Protein AF-A0ABD2IF73-F1 (afdb_monomer)

Mean predicted aligned error: 20.92 Å

Organism: NCBI:txid157864

Radius of gyration: 40.41 Å; Cα contacts (8 Å, |Δi|>4): 1269; chains: 1; bounding box: 92×116×131 Å

Solvent-accessible surface area (backbone atoms only — not comparable to full-atom values): 52237 Å² total; per-residue (Å²): 138,56,71,64,61,49,54,50,58,67,61,60,77,74,68,79,87,78,88,86,77,89,78,89,83,85,84,84,88,83,91,80,88,78,88,80,89,78,89,80,81,86,83,93,75,88,66,83,69,66,76,42,76,34,46,83,45,63,44,100,86,66,50,69,28,40,34,51,88,37,41,50,29,34,77,73,58,93,54,37,25,30,40,69,50,90,91,34,77,20,34,36,41,55,78,42,83,52,102,87,44,45,28,24,32,76,46,97,46,68,73,86,66,81,66,41,52,41,48,57,56,15,48,57,51,52,48,52,53,52,49,52,39,68,78,38,63,82,64,55,61,71,60,53,50,54,49,50,58,72,75,42,59,68,68,26,48,60,56,57,50,51,72,66,58,51,47,51,52,51,52,56,54,32,35,72,74,41,42,73,44,66,63,89,47,70,81,73,51,66,79,48,63,69,60,36,43,57,97,86,41,62,31,66,74,43,55,39,59,83,76,44,72,93,51,69,78,49,38,38,32,33,40,41,75,68,21,43,50,52,54,38,71,74,30,47,38,30,39,45,52,74,38,52,55,57,12,28,82,84,26,52,23,28,36,36,40,25,22,44,40,75,89,38,67,31,60,22,39,44,30,40,27,53,55,86,50,34,69,55,46,33,51,56,50,47,54,48,47,78,74,28,62,94,54,71,50,53,24,39,36,30,62,97,42,69,33,55,54,53,22,47,47,69,72,41,71,83,38,46,57,33,34,20,48,52,56,52,51,48,53,53,50,52,48,36,52,76,69,56,46,51,58,46,44,69,39,98,43,73,68,12,46,39,45,42,52,40,52,45,38,63,67,10,44,32,61,34,58,78,87,49,36,53,50,32,49,51,50,44,60,56,67,40,51,76,89,45,31,71,56,51,52,50,44,27,51,36,38,70,24,32,35,64,66,38,59,74,44,53,92,52,50,69,50,78,56,93,87,69,69,44,101,53,52,91,74,75,82,79,84,84,82,80,88,79,85,84,88,88,82,89,85,87,87,89,83,89,81,93,87,88,86,88,84,89,85,91,83,89,82,85,88,81,86,91,79,82,80,83,72,82,77,72,91,65,56,83,60,72,55,65,66,69,43,74,22,78,47,46,53,76,34,50,48,37,25,73,29,48,59,63,68,45,86,55,51,55,61,55,55,54,53,50,48,54,60,56,42,69,79,48,54,78,46,24,55,54,42,60,46,46,52,50,50,61,63,42,52,58,56,26,40,51,50,44,52,48,28,73,79,36,87,69,80,70,60,65,73,54,54,53,34,39,52,51,35,25,50,57,60,70,74,60,79,77,88,47,75,79,49,43,41,53,51,22,36,53,47,43,64,48,52,47,70,63,54,50,53,50,50,51,48,51,51,43,65,74,76,40,72,92,89,68,80,63,78,56,38,55,63,57,48,51,64,75,39,62,90,38,55,54,59,54,47,33,56,55,49,60,75,53,43,84,74,45,82,86,48,50,51,41,41,68,60,46,47,75,66,48,52,53,30,50,67,62,32,36,73,66,39,63,77,73,39,41,31,33,39,36,44,52,45,81,57,63,66,58,53,52,47,38,61,69,67,52,41,76,66,41,29,72,28,28,28,33,44,37,33,40,40,67,33,44,39,54,45,26,68,75,37,63,53,62,64,66,64,18,72,44,52,32,37,41,38,27,92,30,67,52,59,67,40,72,74,78,87,72,98,74,80,78,69,49,51,23,41,40,48,32,55,37,65,68,49,63,47,92,82,74,63,59,35,39,38,39,23,26,46,80,63,54,70,68,58,50,52,56,50,52,52,40,45,53,51,52,56,67,69,47,85,69,71,50,42,35,39,36,42,38,36,62,36,84,87,42,68,88,72,72,78,70,48,78,48,75,30,81,90,54,46,30,32,40,38,35,44,81,74,54,101,64,34,35,39,40,38,31,36,58,67,88,67,66,71,80,48,52,64,54,52,51,48,40,61,73,65,54,67,68,60,54,43,40,44,44,45,47,76,90,23,57,45,67,74,60,53,60,60,67,41,98,82,57,96,54,82,72,62,74,72,77,77,115

InterPro domains:
  IPR018289 MULE transposase domain [PF10551] (238-330)

Secondary structure (DSSP, 8-state):
--HHHHHHHHHHTTPPPPP--------------------------------EEEEEEE-TTS-EEEEETTEEEEEEETTEEEESSTT---EEEEEEEETTEEEEEE-SPPPSS---HHHHHHHHHHHHHHHHHHH-TT--HHHHHHHHHHTS-HHHHHHH--HHHHHHHHHHHHHHHH-----SSTTT----HHHHEETTEESEEEEGGGTSTT-S---EEE--HHHHHHHHS---EEEEEEESTTS-TT-SEEEEEEEEETTEEEEEEEEEESSS-HHHHHHHHHHHHHHHTT---SEEEE-S-HHHHHHHHHH-TTPEEEE-HHHHHHHHHHHHHHTTHHHHHHSSSHHHHHHHHHHHHHHHGGGS-HHHHHHHHHHHHHHS-GGGHHHHHHHIIIII-EEHHHHHSTT-TTSPPTTS--TTGGG--S-----------------------------------------------TTTS-EEE--SS-GGGT--HHHHHTT---S-HHHHHHHHHHHTTS-SS--HHHHHHHHHHHHHHHHHHHHHHHHS-----HHHHHHHHHHHHHHHT----STTHHHHHHHHHHHHT-SSHHHHHHHHHHHHHS-S--PPP--HHHHHHHTTTS-HHHHHHHHHHHGGG-TT-----S-B-HHHHHHHHHHHHHHTTT-EEEEEEE---HHHHHHIIIIIHHHHTTTEEEEEE-HHHHHHHHHH-TTTTTT-TT--EEE-SS------PPPPSSS---HHHHHHHHHHS--TT-PPEEEEEEE---HHHHHHHHHHHHHHHHT--S---EEEEEEEPTTTTTT---EEEEETTTTEEEEEEEEETTEEEEEEEETT--TTHHHHHHHHHHH---SEEEEEEETT-B-HHHHHHTSTTSS-TTTTTTT-

Nearest PDB structures (foldseek):
  6xgx-assembly1_B  TM=6.251E-01  e=2.511E-02  Acetivibrio thermocellus ATCC 27405
  6xg8-assembly1_A  TM=4.177E-01  e=5.813E-03  Acetivibrio thermocellus ATCC 27405
  2o3j-assembly1_A  TM=2.792E-01  e=4.067E-01  Caenorhabditis elegans
  7zkg-assembly1_A  TM=1.805E-01  e=3.212E-01  Streptomyces griseofuscus

Structure (mmCIF, N/CA/C/O backbone):
data_AF-A0ABD2IF73-F1
#
_entry.id   AF-A0ABD2IF73-F1
#
loop_
_atom_site.group_PDB
_atom_site.id
_atom_site.type_symbol
_atom_site.label_atom_id
_atom_site.label_alt_id
_atom_site.label_comp_id
_atom_site.label_asym_id
_atom_site.label_entity_id
_atom_site.label_seq_id
_atom_site.pdbx_PDB_ins_code
_atom_site.Cartn_x
_atom_site.Cartn_y
_atom_site.Cartn_z
_atom_site.occupancy
_atom_site.B_iso_or_equiv
_atom_site.auth_seq_id
_atom_site.auth_comp_id
_atom_site.auth_asym_id
_atom_site.auth_atom_id
_atom_site.pdbx_PDB_model_num
ATOM 1 N N . MET A 1 1 ? 2.350 23.636 14.222 1.00 38.62 1 MET A N 1
ATOM 2 C CA . MET A 1 1 ? 3.820 23.630 14.387 1.00 38.62 1 MET A CA 1
ATOM 3 C C . MET A 1 1 ? 4.211 23.019 15.748 1.00 38.62 1 MET A C 1
ATOM 5 O O . MET A 1 1 ? 5.310 23.242 16.233 1.00 38.62 1 MET A O 1
ATOM 9 N N . ASP A 1 2 ? 3.367 22.168 16.356 1.00 46.06 2 ASP A N 1
ATOM 10 C CA . ASP A 1 2 ? 3.306 22.083 17.834 1.00 46.06 2 ASP A CA 1
ATOM 11 C C . ASP A 1 2 ? 3.826 20.795 18.468 1.00 46.06 2 ASP A C 1
ATOM 13 O O . ASP A 1 2 ? 3.874 20.668 19.688 1.00 46.06 2 ASP A O 1
ATOM 17 N N . ARG A 1 3 ? 4.269 19.819 17.673 1.00 33.12 3 ARG A N 1
ATOM 18 C CA . ARG A 1 3 ? 4.659 18.509 18.219 1.00 33.12 3 ARG A CA 1
ATOM 19 C C . ARG A 1 3 ? 5.932 18.571 19.077 1.00 33.12 3 ARG A C 1
ATOM 21 O O . ARG A 1 3 ? 6.010 17.883 20.087 1.00 33.12 3 ARG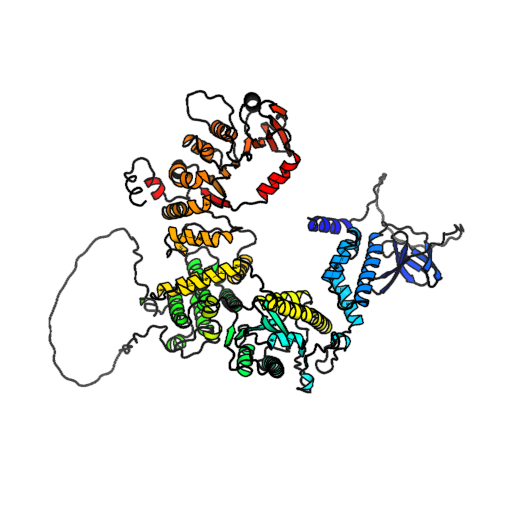 A O 1
ATOM 28 N N . LYS A 1 4 ? 6.886 19.439 18.709 1.00 39.69 4 LYS A N 1
ATOM 29 C CA . LYS A 1 4 ? 8.137 19.659 19.460 1.00 39.69 4 LYS A CA 1
ATOM 30 C C . LYS A 1 4 ? 7.920 20.462 20.748 1.00 39.69 4 LYS A C 1
ATOM 32 O O . LYS A 1 4 ? 8.479 20.095 21.773 1.00 39.69 4 LYS A O 1
ATOM 37 N N . LYS A 1 5 ? 7.067 21.498 20.730 1.00 41.59 5 LYS A N 1
ATOM 38 C CA . LYS A 1 5 ? 6.704 22.257 21.945 1.00 41.59 5 LYS A CA 1
ATOM 39 C C . LYS A 1 5 ? 6.010 21.359 22.980 1.00 41.59 5 LYS A C 1
ATOM 41 O O . LYS A 1 5 ? 6.307 21.453 24.166 1.00 41.59 5 LYS A O 1
ATOM 46 N N . ILE A 1 6 ? 5.171 20.423 22.529 1.00 50.38 6 ILE A N 1
ATOM 47 C CA . ILE A 1 6 ? 4.500 19.444 23.400 1.00 50.38 6 ILE A CA 1
ATOM 48 C C . ILE A 1 6 ? 5.487 18.424 23.991 1.00 50.38 6 ILE A C 1
ATOM 50 O O . ILE A 1 6 ? 5.385 18.112 25.174 1.00 50.38 6 ILE A O 1
ATOM 54 N N . GLU A 1 7 ? 6.468 17.934 23.224 1.00 39.56 7 GLU A N 1
ATOM 55 C CA . GLU A 1 7 ? 7.528 17.060 23.764 1.00 39.56 7 GLU A CA 1
ATOM 56 C C . GLU A 1 7 ? 8.379 17.762 24.831 1.00 39.56 7 GLU A C 1
ATOM 58 O O . GLU A 1 7 ? 8.779 17.134 25.812 1.00 39.56 7 GLU A O 1
ATOM 63 N N . ILE A 1 8 ? 8.623 19.063 24.670 1.00 41.44 8 ILE A N 1
ATOM 64 C CA . ILE A 1 8 ? 9.360 19.880 25.641 1.00 41.44 8 ILE A CA 1
ATOM 65 C C . ILE A 1 8 ? 8.530 20.074 26.922 1.00 41.44 8 ILE A C 1
ATOM 67 O O . ILE A 1 8 ? 9.042 19.846 28.017 1.00 41.44 8 ILE A O 1
ATOM 71 N N . LEU A 1 9 ? 7.229 20.367 26.802 1.00 40.19 9 LEU A N 1
ATOM 72 C CA . LEU A 1 9 ? 6.303 20.489 27.941 1.00 40.19 9 LEU A CA 1
ATOM 73 C C . LEU A 1 9 ? 6.055 19.160 28.677 1.00 40.19 9 LEU A C 1
ATOM 75 O O . LEU A 1 9 ? 5.834 19.136 29.887 1.00 40.19 9 LEU A O 1
ATOM 79 N N . GLN A 1 10 ? 6.106 18.029 27.969 1.00 40.56 10 GLN A N 1
ATOM 80 C CA . GLN A 1 10 ? 6.012 16.700 28.581 1.00 40.56 10 GLN A CA 1
ATOM 81 C C . GLN A 1 10 ? 7.292 16.308 29.333 1.00 40.56 10 GLN A C 1
ATOM 83 O O . GLN A 1 10 ? 7.215 15.559 30.307 1.00 40.56 10 GLN A O 1
ATOM 88 N N . LYS A 1 11 ? 8.457 16.823 28.915 1.00 39.53 11 LYS A N 1
ATOM 89 C CA . LYS A 1 11 ? 9.747 16.593 29.585 1.00 39.53 11 LYS A CA 1
ATOM 90 C C . LYS A 1 11 ? 9.978 17.520 30.784 1.00 39.53 11 LYS A C 1
ATOM 92 O O . LYS A 1 11 ? 10.628 17.095 31.735 1.00 39.53 11 LYS A O 1
ATOM 97 N N . SER A 1 12 ? 9.426 18.736 30.785 1.00 38.88 12 SER A N 1
ATOM 98 C CA . SER A 1 12 ? 9.638 19.714 31.867 1.00 38.88 12 SER A CA 1
ATOM 99 C C . SER A 1 12 ? 8.897 19.384 33.173 1.00 38.88 12 SER A C 1
ATOM 101 O O . SER A 1 12 ? 9.365 19.747 34.247 1.00 38.88 12 SER A O 1
ATOM 103 N N . ARG A 1 13 ? 7.804 18.608 33.124 1.00 45.06 13 ARG A N 1
ATOM 104 C CA . ARG A 1 13 ? 6.979 18.227 34.294 1.00 45.06 13 ARG A CA 1
ATOM 105 C C . ARG A 1 13 ? 7.611 17.219 35.276 1.00 45.06 13 ARG A C 1
ATOM 107 O O . ARG A 1 13 ? 6.919 16.728 36.162 1.00 45.06 13 ARG A O 1
ATOM 114 N N . LYS A 1 14 ? 8.898 16.880 35.128 1.00 33.62 14 LYS A N 1
ATOM 115 C CA . LYS A 1 14 ? 9.629 15.952 36.018 1.00 33.62 14 LYS A CA 1
ATOM 116 C C . LYS A 1 14 ? 10.600 16.622 37.002 1.00 33.62 14 LYS A C 1
ATOM 118 O O . LYS A 1 14 ? 11.296 15.901 37.711 1.00 33.62 14 LYS A O 1
ATOM 123 N N . ARG A 1 15 ? 10.682 17.954 37.065 1.00 33.72 15 ARG A N 1
ATOM 124 C CA . ARG A 1 15 ? 11.556 18.627 38.043 1.00 33.72 15 ARG A CA 1
ATOM 125 C C . ARG A 1 15 ? 10.815 18.855 39.362 1.00 33.72 15 ARG A C 1
ATOM 127 O O . ARG A 1 15 ? 9.708 19.385 39.357 1.00 33.72 15 ARG A O 1
ATOM 134 N N . LYS A 1 16 ? 11.430 18.404 40.462 1.00 31.75 16 LYS A N 1
ATOM 135 C CA . LYS A 1 16 ? 11.039 18.751 41.833 1.00 31.75 16 LYS A CA 1
ATOM 136 C C . LYS A 1 16 ? 11.254 20.251 42.041 1.00 31.75 16 LYS A C 1
ATOM 138 O O . LYS A 1 16 ? 12.216 20.802 41.511 1.00 31.75 16 LYS A O 1
ATOM 143 N N . PHE A 1 17 ? 10.353 20.869 42.793 1.00 34.06 17 PHE A N 1
ATOM 144 C CA . PHE A 1 17 ? 10.525 22.222 43.304 1.00 34.06 17 PHE A CA 1
ATOM 145 C C . PHE A 1 17 ? 11.616 22.170 44.386 1.00 34.06 17 PHE A C 1
ATOM 147 O O . PHE A 1 17 ? 11.535 21.327 45.281 1.00 34.06 17 PHE A O 1
ATOM 154 N N . LEU A 1 18 ? 12.661 22.980 44.235 1.00 31.41 18 LEU A N 1
ATOM 155 C CA . LEU A 1 18 ? 13.612 23.300 45.296 1.00 31.41 18 LEU A CA 1
ATOM 156 C C . LEU A 1 18 ? 13.171 24.659 45.834 1.00 31.41 18 LEU A C 1
ATOM 158 O O . LEU A 1 18 ? 13.005 25.588 45.044 1.00 31.41 18 LEU A O 1
ATOM 162 N N . ASP A 1 19 ? 12.914 24.725 47.137 1.00 30.00 19 ASP A N 1
ATOM 163 C CA . ASP A 1 19 ? 12.697 25.985 47.841 1.00 30.00 19 ASP A CA 1
ATOM 164 C C . ASP A 1 19 ? 14.025 26.741 47.873 1.00 30.00 19 ASP A C 1
ATOM 166 O O . ASP A 1 19 ? 15.026 26.213 48.357 1.00 30.00 19 ASP A O 1
ATOM 170 N N . ASN A 1 20 ? 14.029 27.960 47.342 1.00 28.67 20 ASN A N 1
ATOM 171 C CA . ASN A 1 20 ? 15.096 28.920 47.575 1.00 28.67 20 ASN A CA 1
ATOM 172 C C . ASN A 1 20 ? 14.623 29.847 48.691 1.00 28.67 20 ASN A C 1
ATOM 174 O O . ASN A 1 20 ? 13.786 30.715 48.450 1.00 28.67 20 ASN A O 1
ATOM 178 N N . ASN A 1 21 ? 15.174 29.665 49.884 1.00 29.48 21 ASN A N 1
ATOM 179 C CA . ASN A 1 21 ? 15.463 30.780 50.773 1.00 29.48 21 ASN A CA 1
ATOM 180 C C . ASN A 1 21 ? 16.672 30.406 51.628 1.00 29.48 21 ASN A C 1
ATOM 182 O O . ASN A 1 21 ? 16.630 29.469 52.424 1.00 29.48 21 ASN A O 1
ATOM 186 N N . ASP A 1 22 ? 17.753 31.132 51.375 1.00 29.55 22 ASP A N 1
ATOM 187 C CA . ASP A 1 22 ? 19.041 31.042 52.042 1.00 29.55 22 ASP A CA 1
ATOM 188 C C . ASP A 1 22 ? 18.933 31.509 53.501 1.00 29.55 22 ASP A C 1
ATOM 190 O O . ASP A 1 22 ? 18.252 32.493 53.787 1.00 29.55 22 ASP A O 1
ATOM 194 N N . ASN A 1 23 ? 19.631 30.823 54.412 1.00 27.94 23 ASN A N 1
ATOM 195 C CA . ASN A 1 23 ? 20.467 31.481 55.415 1.00 27.94 23 ASN A CA 1
ATOM 196 C C . ASN A 1 23 ? 21.446 30.495 56.078 1.00 27.94 23 ASN A C 1
ATOM 198 O O . ASN A 1 23 ? 21.088 29.409 56.527 1.00 27.94 23 ASN A O 1
ATOM 202 N N . GLU A 1 24 ? 22.693 30.951 56.073 1.00 28.72 24 GLU A N 1
ATOM 203 C CA . GLU A 1 24 ? 23.921 30.549 56.759 1.00 28.72 24 GLU A CA 1
ATOM 204 C C . GLU A 1 24 ? 23.762 29.705 58.043 1.00 28.72 24 GLU A C 1
ATOM 206 O O . GLU A 1 24 ? 23.116 30.133 58.997 1.00 28.72 24 GLU A O 1
ATOM 211 N N . ASN A 1 25 ? 24.438 28.548 58.120 1.00 27.61 25 ASN A N 1
ATOM 212 C CA . ASN A 1 25 ? 25.559 28.346 59.055 1.00 27.61 25 ASN A CA 1
ATOM 213 C C . ASN A 1 25 ? 26.159 26.930 59.023 1.00 27.61 25 ASN A C 1
ATOM 215 O O . ASN A 1 25 ? 25.583 25.964 58.531 1.00 27.61 25 ASN A O 1
ATOM 219 N N . GLU A 1 26 ? 27.390 26.900 59.514 1.00 26.58 26 GLU A N 1
ATOM 220 C CA . GLU A 1 26 ? 28.455 25.920 59.378 1.00 26.58 26 GLU A CA 1
ATOM 221 C C . GLU A 1 26 ? 28.245 24.549 60.054 1.00 26.58 26 GLU A C 1
ATOM 223 O O . GLU A 1 26 ? 27.510 24.389 61.021 1.00 26.58 26 GLU A O 1
ATOM 228 N N . ALA A 1 27 ? 29.086 23.620 59.586 1.00 27.52 27 ALA A N 1
ATOM 229 C CA . ALA A 1 27 ? 29.814 22.610 60.357 1.00 27.52 27 ALA A CA 1
ATOM 230 C C . ALA A 1 27 ? 29.122 21.300 60.798 1.00 27.52 27 ALA A C 1
ATOM 232 O O . ALA A 1 27 ? 28.345 21.225 61.738 1.00 27.52 27 ALA A O 1
ATOM 233 N N . ASN A 1 28 ? 29.660 20.244 60.181 1.00 27.75 28 ASN A N 1
ATOM 234 C CA . ASN A 1 28 ? 30.074 18.955 60.736 1.00 27.75 28 ASN A CA 1
ATOM 235 C C . ASN A 1 28 ? 29.063 17.915 61.244 1.00 27.75 28 ASN A C 1
ATOM 237 O O . ASN A 1 28 ? 28.170 18.125 62.052 1.00 27.75 28 ASN A O 1
ATOM 241 N N . SER A 1 29 ? 29.363 16.716 60.748 1.00 27.14 29 SER A N 1
ATOM 242 C CA . SER A 1 29 ? 28.892 15.381 61.073 1.00 27.14 29 SER A CA 1
ATOM 243 C C . SER A 1 29 ? 28.797 15.056 62.562 1.00 27.14 29 SER A C 1
ATOM 245 O O . SER A 1 29 ? 29.734 15.347 63.297 1.00 27.14 29 SER A O 1
ATOM 247 N N . GLU A 1 30 ? 27.807 14.238 62.929 1.00 27.89 30 GLU A N 1
ATOM 248 C CA . GLU A 1 30 ? 28.061 12.864 63.387 1.00 27.89 30 GLU A CA 1
ATOM 249 C C . GLU A 1 30 ? 26.779 12.013 63.438 1.00 27.89 30 GLU A C 1
ATOM 251 O O . GLU A 1 30 ? 25.669 12.489 63.661 1.00 27.89 30 GLU A O 1
ATOM 256 N N . HIS A 1 31 ? 26.963 10.721 63.171 1.00 26.75 31 HIS A N 1
ATOM 257 C CA . HIS A 1 31 ? 25.981 9.652 63.313 1.00 26.75 31 HIS A CA 1
ATOM 258 C C . HIS A 1 31 ? 25.568 9.445 64.780 1.00 26.75 31 HIS A C 1
ATOM 260 O O . HIS A 1 31 ? 26.452 9.293 65.616 1.00 26.75 31 HIS A O 1
ATOM 266 N N . ARG A 1 32 ? 24.277 9.197 65.056 1.00 24.72 32 ARG A N 1
ATOM 267 C CA . ARG A 1 32 ? 23.799 7.912 65.620 1.00 24.72 32 ARG A CA 1
ATOM 268 C C . ARG A 1 32 ? 22.290 7.868 65.855 1.00 24.72 32 ARG A C 1
ATOM 270 O O . ARG A 1 32 ? 21.636 8.863 66.128 1.00 24.72 32 ARG A O 1
ATOM 277 N N . GLU A 1 33 ? 21.797 6.647 65.707 1.00 27.95 33 GLU A N 1
ATOM 278 C CA . GLU A 1 33 ? 20.467 6.130 66.009 1.00 27.95 33 GLU A CA 1
ATOM 279 C C . GLU A 1 33 ? 20.053 6.395 67.464 1.00 27.95 33 GLU A C 1
ATOM 281 O O . GLU A 1 33 ? 20.877 6.217 68.356 1.00 27.95 33 GLU A O 1
ATOM 286 N N . GLN A 1 34 ? 18.771 6.677 67.711 1.00 25.55 34 GLN A N 1
ATOM 287 C CA . GLN A 1 34 ? 17.881 5.775 68.459 1.00 25.55 34 GLN A CA 1
ATOM 288 C C . GLN A 1 34 ? 16.456 6.334 68.551 1.00 25.55 34 GLN A C 1
ATOM 290 O O . GLN A 1 34 ? 16.231 7.540 68.582 1.00 25.55 34 GLN A O 1
ATOM 295 N N . ASN A 1 35 ? 15.510 5.394 68.525 1.00 32.78 35 ASN A N 1
ATOM 296 C CA . ASN A 1 35 ? 14.111 5.573 68.886 1.00 32.78 35 ASN A CA 1
ATOM 297 C C . ASN A 1 35 ? 13.994 6.239 70.260 1.00 32.78 35 ASN A C 1
ATOM 299 O O . ASN A 1 35 ? 14.804 5.931 71.124 1.00 32.78 35 ASN A O 1
ATOM 303 N N . ASP A 1 36 ? 12.935 7.014 70.479 1.00 24.73 36 ASP A N 1
ATOM 304 C CA . ASP A 1 36 ? 12.081 6.755 71.635 1.00 24.73 36 ASP A CA 1
ATOM 305 C C . ASP A 1 36 ? 10.696 7.379 71.463 1.00 24.73 36 ASP A C 1
ATOM 307 O O . ASP A 1 36 ? 10.504 8.459 70.900 1.00 24.73 36 ASP A O 1
ATOM 311 N N . GLU A 1 37 ? 9.729 6.590 71.908 1.00 37.31 37 GLU A N 1
ATOM 312 C CA . GLU A 1 37 ? 8.350 6.949 72.175 1.00 37.31 37 GLU A CA 1
ATOM 313 C C . GLU A 1 37 ? 8.309 8.100 73.187 1.00 37.31 37 GLU A C 1
ATOM 315 O O . GLU A 1 37 ? 9.061 8.084 74.153 1.00 37.31 37 GLU A O 1
ATOM 320 N N . ASN A 1 38 ? 7.400 9.059 73.006 1.00 26.80 38 ASN A N 1
ATOM 321 C CA . ASN A 1 38 ? 6.688 9.668 74.127 1.00 26.80 38 ASN A CA 1
ATOM 322 C C . ASN A 1 38 ? 5.396 10.324 73.637 1.00 26.80 38 ASN A C 1
ATOM 324 O O . ASN A 1 38 ? 5.388 11.168 72.739 1.00 26.80 38 ASN A O 1
ATOM 328 N N . ASN A 1 39 ? 4.303 9.863 74.244 1.00 35.44 39 ASN A N 1
ATOM 329 C CA . ASN A 1 39 ? 3.062 10.604 74.395 1.00 35.44 39 ASN A CA 1
ATOM 330 C C . ASN A 1 39 ? 3.363 11.948 75.061 1.00 35.44 39 ASN A C 1
ATOM 332 O O . ASN A 1 39 ? 4.137 11.972 76.011 1.00 35.44 39 ASN A O 1
ATOM 336 N N . ASP A 1 40 ? 2.669 13.001 74.646 1.00 27.36 40 ASP A N 1
ATOM 337 C CA . ASP A 1 40 ? 2.105 13.933 75.614 1.00 27.36 40 ASP A CA 1
ATOM 338 C C . ASP A 1 40 ? 0.836 14.575 75.054 1.00 27.36 40 ASP A C 1
ATOM 340 O O . ASP A 1 40 ? 0.687 14.794 73.848 1.00 27.36 40 ASP A O 1
ATOM 344 N N . CYS A 1 41 ? -0.105 14.726 75.976 1.00 28.70 41 CYS A N 1
ATOM 345 C CA . CYS A 1 41 ? -1.501 15.064 75.789 1.00 28.70 41 CYS A CA 1
ATOM 346 C C . CYS A 1 41 ? -1.734 16.565 75.570 1.00 28.70 41 CYS A C 1
ATOM 348 O O . CYS A 1 41 ? -0.915 17.394 75.951 1.00 28.70 41 CYS A O 1
ATOM 350 N N . ASP A 1 42 ? -2.926 16.829 75.031 1.00 31.39 42 ASP A N 1
ATOM 351 C CA . ASP A 1 42 ? -3.787 17.996 75.233 1.00 31.39 42 ASP A CA 1
ATOM 352 C C . ASP A 1 42 ? -3.264 19.381 74.820 1.00 31.39 42 ASP A C 1
ATOM 354 O O . ASP A 1 42 ? -2.432 19.999 75.468 1.00 31.39 42 ASP A O 1
ATOM 358 N N . ASP A 1 43 ? -3.869 19.911 73.754 1.00 28.88 43 ASP A N 1
ATOM 359 C CA . ASP A 1 43 ? -4.776 21.045 73.940 1.00 28.88 43 ASP A CA 1
ATOM 360 C C . ASP A 1 43 ? -5.778 21.107 72.776 1.00 28.88 43 ASP A C 1
ATOM 362 O O . ASP A 1 43 ? -5.428 21.192 71.594 1.00 28.88 43 ASP A O 1
ATOM 366 N N . GLU A 1 44 ? -7.054 21.002 73.141 1.00 42.00 44 GLU A N 1
ATOM 367 C CA . GLU A 1 44 ? -8.208 21.217 72.281 1.00 42.00 44 GLU A CA 1
ATOM 368 C C . GLU A 1 44 ? -8.231 22.673 71.803 1.00 42.00 44 GLU A C 1
ATOM 370 O O . GLU A 1 44 ? -8.449 23.607 72.572 1.00 42.00 44 GLU A O 1
ATOM 375 N N . ILE A 1 45 ? -8.085 22.860 70.494 1.00 32.44 45 ILE A N 1
ATOM 376 C CA . ILE A 1 45 ? -8.716 23.979 69.801 1.00 32.44 45 ILE A CA 1
ATOM 377 C C . ILE A 1 45 ? -9.650 23.339 68.778 1.00 32.44 45 ILE A C 1
ATOM 379 O O . ILE A 1 45 ? -9.224 22.914 67.701 1.00 32.44 45 ILE A O 1
ATOM 383 N N . GLU A 1 46 ? -10.930 23.225 69.138 1.00 38.56 46 GLU A N 1
ATOM 384 C CA . GLU A 1 46 ? -12.014 23.032 68.175 1.00 38.56 46 GLU A CA 1
ATOM 385 C C . GLU A 1 46 ? -12.108 24.295 67.303 1.00 38.56 46 GLU A C 1
ATOM 387 O O . GLU A 1 46 ? -12.958 25.161 67.491 1.00 38.56 46 GLU A O 1
ATOM 392 N N . GLU A 1 47 ? -11.201 24.432 66.334 1.00 40.47 47 GLU A N 1
ATOM 393 C CA . GLU A 1 47 ? -11.501 25.227 65.150 1.00 40.47 47 GLU A CA 1
ATOM 394 C C . GLU A 1 47 ? -12.632 24.494 64.426 1.00 40.47 47 GLU A C 1
ATOM 396 O O . GLU A 1 47 ? -12.448 23.352 63.996 1.00 40.47 47 GLU A O 1
ATOM 401 N N . GLU A 1 48 ? -13.806 25.123 64.315 1.00 44.59 48 GLU A N 1
ATOM 402 C CA . GLU A 1 48 ? -14.906 24.659 63.465 1.00 44.59 48 GLU A CA 1
ATOM 403 C C . GLU A 1 48 ? -14.368 24.420 62.045 1.00 44.59 48 GLU A C 1
ATOM 405 O O . GLU A 1 48 ? -14.277 25.327 61.215 1.00 44.59 48 GLU A O 1
ATOM 410 N N . GLN A 1 49 ? -13.955 23.184 61.757 1.00 57.00 49 GLN A N 1
ATOM 411 C CA . GLN A 1 49 ? -13.456 22.819 60.442 1.00 57.00 49 GLN A CA 1
ATOM 412 C C . GLN A 1 49 ? -14.634 22.875 59.477 1.00 57.00 49 GLN A C 1
ATOM 414 O O . GLN A 1 49 ? -15.527 22.027 59.506 1.00 57.00 49 GLN A O 1
ATOM 419 N N . ALA A 1 50 ? -14.637 23.909 58.635 1.00 64.94 50 ALA A N 1
ATOM 420 C CA . ALA A 1 50 ? -15.688 24.152 57.663 1.00 64.94 50 ALA A CA 1
ATOM 421 C C . ALA A 1 50 ? -15.969 22.884 56.841 1.00 64.94 50 ALA A C 1
ATOM 423 O O . ALA A 1 50 ? -15.071 22.304 56.223 1.00 64.94 50 ALA A O 1
ATOM 424 N N . ILE A 1 51 ? -17.232 22.455 56.835 1.00 73.00 51 ILE A N 1
ATOM 425 C CA . ILE A 1 51 ? -17.681 21.312 56.041 1.00 73.00 51 ILE A CA 1
ATOM 426 C C . ILE A 1 51 ? -17.644 21.714 54.564 1.00 73.00 51 ILE A C 1
ATOM 428 O O . ILE A 1 51 ? -18.332 22.637 54.129 1.00 73.00 51 ILE A O 1
ATOM 432 N N . VAL A 1 52 ? -16.843 20.995 53.782 1.00 80.06 52 VAL A N 1
ATOM 433 C CA . VAL A 1 52 ? -16.662 21.198 52.346 1.00 80.06 52 VAL A CA 1
ATOM 434 C C . VAL A 1 52 ? -17.403 20.113 51.574 1.00 80.06 52 VAL A C 1
ATOM 436 O O . VAL A 1 52 ? -17.313 18.922 51.879 1.00 80.06 52 VAL A O 1
ATOM 439 N N . ASN A 1 53 ? -18.115 20.532 50.529 1.00 81.62 53 ASN A N 1
ATOM 440 C CA . ASN A 1 53 ? -18.762 19.627 49.586 1.00 81.62 53 ASN A CA 1
ATOM 441 C C . ASN A 1 53 ? -17.757 19.166 48.526 1.00 81.62 53 ASN A C 1
ATOM 443 O O . ASN A 1 53 ? -17.161 19.985 47.826 1.00 81.62 53 ASN A O 1
ATOM 447 N N . PHE A 1 54 ? -17.594 17.852 48.376 1.00 82.38 54 PHE A N 1
ATOM 448 C CA . PHE A 1 54 ? -16.682 17.264 47.401 1.00 82.38 54 PHE A CA 1
ATOM 449 C C . PHE A 1 54 ? -17.417 16.842 46.130 1.00 82.38 54 PHE A C 1
ATOM 451 O O . PHE A 1 54 ? -18.443 16.158 46.164 1.00 82.38 54 PHE A O 1
ATOM 458 N N . GLU A 1 55 ? -16.837 17.174 44.977 1.00 80.31 55 GLU A N 1
ATOM 459 C CA . GLU A 1 55 ? -17.323 16.689 43.692 1.00 80.31 55 GLU A CA 1
ATOM 460 C C . GLU A 1 55 ? -16.955 15.212 43.492 1.00 80.31 55 GLU A C 1
ATOM 462 O O . GLU A 1 55 ? -15.797 14.799 43.615 1.00 80.31 55 GLU A O 1
ATOM 467 N N . LEU A 1 56 ? -17.945 14.401 43.120 1.00 79.50 56 LEU A N 1
ATOM 468 C CA . LEU A 1 56 ? -17.758 12.978 42.854 1.00 79.50 56 LEU A CA 1
ATOM 469 C C . LEU A 1 56 ? -17.214 12.738 41.440 1.00 79.50 56 LEU A C 1
ATOM 471 O O . LEU A 1 56 ? -17.809 13.112 40.430 1.00 79.50 56 LEU A O 1
ATOM 475 N N . GLY A 1 57 ? -16.096 12.024 41.363 1.00 74.12 57 GLY A N 1
ATOM 476 C CA . GLY A 1 57 ? -15.483 11.540 40.132 1.00 74.12 57 GLY A CA 1
ATOM 477 C C . GLY A 1 57 ? -15.378 10.015 40.086 1.00 74.12 57 GLY A C 1
ATOM 478 O O . GLY A 1 57 ? -15.564 9.304 41.075 1.00 74.12 57 GLY A O 1
ATOM 479 N N . LYS A 1 58 ? -15.035 9.485 38.908 1.00 74.94 58 LYS A N 1
ATOM 480 C CA . LYS A 1 58 ? -14.706 8.065 38.723 1.00 74.94 58 LYS A CA 1
ATOM 481 C C . LYS A 1 58 ? -13.314 7.930 38.130 1.00 74.94 58 LYS A C 1
ATOM 483 O O . LYS A 1 58 ? -13.013 8.469 37.068 1.00 74.94 58 LYS A O 1
ATOM 488 N N . THR A 1 59 ? -12.485 7.129 38.785 1.00 70.38 59 THR A N 1
ATOM 489 C CA . THR A 1 59 ? -11.161 6.751 38.291 1.00 70.38 59 THR A CA 1
ATOM 490 C C . THR A 1 59 ? -11.255 5.964 36.976 1.00 70.38 59 THR A C 1
ATOM 492 O O . THR A 1 59 ? -12.283 5.368 36.649 1.00 70.38 59 THR A O 1
ATOM 495 N N . GLN A 1 60 ? -10.139 5.849 36.245 1.00 58.06 60 GLN A N 1
ATOM 496 C CA . GLN A 1 60 ? -10.061 5.033 35.019 1.00 58.06 60 GLN A CA 1
ATOM 497 C C . GLN A 1 60 ? -10.398 3.542 35.229 1.00 58.06 60 GLN A C 1
ATOM 499 O O . GLN A 1 60 ? -10.759 2.855 34.275 1.00 58.06 60 GLN A O 1
ATOM 504 N N . LYS A 1 61 ? -10.269 3.035 36.464 1.00 59.72 61 LYS A N 1
ATOM 505 C CA . LYS A 1 61 ? -10.630 1.659 36.843 1.00 59.72 61 LYS A CA 1
ATOM 506 C C . LYS A 1 61 ? -12.067 1.538 37.370 1.00 59.72 61 LYS A C 1
ATOM 508 O O . LYS A 1 61 ? -12.488 0.438 37.698 1.00 59.72 61 LYS A O 1
ATOM 513 N N . GLY A 1 62 ? -12.821 2.637 37.423 1.00 63.16 62 GLY A N 1
ATOM 514 C CA . GLY A 1 62 ? -14.219 2.665 37.859 1.00 63.16 62 GLY A CA 1
ATOM 515 C C . GLY A 1 62 ? -14.438 2.899 39.355 1.00 63.16 62 GLY A C 1
ATOM 516 O O . GLY A 1 62 ? -15.584 3.074 39.749 1.00 63.16 62 GLY A O 1
ATOM 517 N N . GLY A 1 63 ? -13.380 2.953 40.172 1.00 73.94 63 GLY A N 1
ATOM 518 C CA . GLY A 1 63 ? -13.487 3.337 41.586 1.00 73.94 63 GLY A CA 1
ATOM 519 C C . GLY A 1 63 ? -13.849 4.814 41.754 1.00 73.94 63 GLY A C 1
ATOM 520 O O . GLY A 1 63 ? -13.486 5.624 40.897 1.00 73.94 63 GLY A O 1
ATOM 521 N N . ILE A 1 64 ? -14.544 5.153 42.837 1.00 81.12 64 ILE A N 1
ATOM 522 C CA . ILE A 1 64 ? -14.941 6.527 43.177 1.00 81.12 64 ILE A CA 1
ATOM 523 C C . ILE A 1 64 ? -13.695 7.334 43.574 1.00 81.12 64 ILE A C 1
ATOM 525 O O . ILE A 1 64 ? -12.777 6.807 44.207 1.00 81.12 64 ILE A O 1
ATOM 529 N N . CYS A 1 65 ? -13.635 8.598 43.166 1.00 85.12 65 CYS A N 1
ATOM 530 C CA . CYS A 1 65 ? -12.668 9.575 43.660 1.00 85.12 65 CYS A CA 1
ATOM 531 C C . CYS A 1 65 ? -13.370 10.891 43.976 1.00 85.12 65 CYS A C 1
ATOM 533 O O . CYS A 1 65 ? -14.417 11.176 43.404 1.00 85.12 65 CYS A O 1
ATOM 535 N N . LEU A 1 66 ? -12.773 11.683 44.857 1.00 86.38 66 LEU A N 1
ATOM 536 C CA . LEU A 1 66 ? -13.293 12.988 45.246 1.00 86.38 66 LEU A CA 1
ATOM 537 C C . LEU A 1 66 ? -12.425 14.094 44.657 1.00 86.38 66 LEU A C 1
ATOM 539 O O . LEU A 1 66 ? -11.204 13.933 44.544 1.00 86.38 66 LEU A O 1
ATOM 543 N N . TRP A 1 67 ? -13.066 15.197 44.296 1.00 84.31 67 TRP A N 1
ATOM 544 C CA . TRP A 1 67 ? -12.431 16.402 43.788 1.00 84.31 67 TRP A CA 1
ATOM 545 C C . TRP A 1 67 ? -12.847 17.611 44.628 1.00 84.31 67 TRP A C 1
ATOM 547 O O . TRP A 1 67 ? -14.025 17.783 44.925 1.00 84.31 67 TRP A O 1
ATOM 557 N N . SER A 1 68 ? -11.879 18.445 44.999 1.00 83.81 68 SER A N 1
ATOM 558 C CA . SER A 1 68 ? -12.117 19.767 45.591 1.00 83.81 68 SER A CA 1
ATOM 559 C C . SER A 1 68 ? -10.944 20.678 45.250 1.00 83.81 68 SER A C 1
ATOM 561 O O . SER A 1 68 ? -9.803 20.220 45.258 1.00 83.81 68 SER A O 1
ATOM 563 N N . GLU A 1 69 ? -11.228 21.919 44.848 1.00 79.38 69 GLU A N 1
ATOM 564 C CA . GLU A 1 69 ? -10.230 22.946 44.496 1.00 79.38 69 GLU A CA 1
ATOM 565 C C . GLU A 1 69 ? -9.122 22.471 43.529 1.00 79.38 69 GLU A C 1
ATOM 567 O O . GLU A 1 69 ? -7.978 22.908 43.581 1.00 79.38 69 GLU A O 1
ATOM 572 N N . GLY A 1 70 ? -9.437 21.543 42.615 1.00 78.81 70 GLY A N 1
ATOM 573 C CA . GLY A 1 70 ? -8.469 20.972 41.669 1.00 78.81 70 GLY A CA 1
ATOM 574 C C . GLY A 1 70 ? -7.562 19.871 42.242 1.00 78.81 70 GLY A C 1
ATOM 575 O O . GLY A 1 70 ? -6.701 19.361 41.519 1.00 78.81 70 GLY A O 1
ATOM 576 N N . PHE A 1 71 ? -7.768 19.454 43.490 1.00 85.25 71 PHE A N 1
ATOM 577 C CA . PHE A 1 71 ? -7.111 18.320 44.136 1.00 85.25 71 PHE A CA 1
ATOM 578 C C . PHE A 1 71 ? -7.947 17.044 44.037 1.00 85.25 71 PHE A C 1
ATOM 580 O O . PHE A 1 71 ? -9.175 17.077 44.056 1.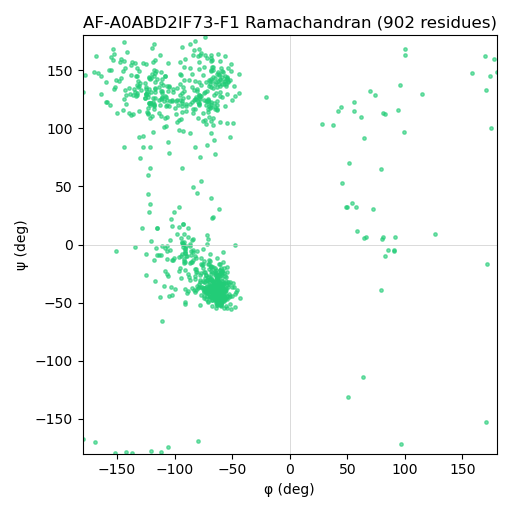00 85.25 71 PHE A O 1
ATOM 587 N N . ARG A 1 72 ? -7.265 15.896 43.929 1.00 86.81 72 ARG A N 1
ATOM 588 C CA . ARG A 1 72 ? -7.887 14.580 43.730 1.00 86.81 72 ARG A CA 1
ATOM 589 C C . ARG A 1 72 ? -7.601 13.652 44.897 1.00 86.81 72 ARG A C 1
ATOM 591 O O . ARG A 1 72 ? -6.435 13.338 45.156 1.00 86.81 72 ARG A O 1
ATOM 598 N N . PHE A 1 73 ? -8.654 13.094 45.482 1.00 86.44 73 PHE A N 1
ATOM 599 C CA . PHE A 1 73 ? -8.568 12.162 46.601 1.00 86.44 73 PHE A CA 1
ATOM 600 C C . PHE A 1 73 ? -9.066 10.766 46.226 1.00 86.44 73 PHE A C 1
ATOM 602 O O . PHE A 1 73 ? -10.021 10.587 45.468 1.00 86.44 73 PHE A O 1
ATOM 609 N N . THR A 1 74 ? -8.390 9.751 46.756 1.00 85.69 74 THR A N 1
ATOM 610 C CA . THR A 1 74 ? -8.718 8.332 46.575 1.00 85.69 74 THR A CA 1
ATOM 611 C C . THR A 1 74 ? -8.938 7.673 47.924 1.00 85.69 74 THR A C 1
ATOM 613 O O . THR A 1 74 ? -8.252 8.004 48.894 1.00 85.69 74 THR A O 1
ATOM 616 N N . HIS A 1 75 ? -9.892 6.746 47.968 1.00 84.75 75 HIS A N 1
ATOM 617 C CA . HIS A 1 75 ? -10.276 6.039 49.183 1.00 84.75 75 HIS A CA 1
ATOM 618 C C . HIS A 1 75 ? -9.092 5.250 49.756 1.00 84.75 75 HIS A C 1
ATOM 620 O O . HIS A 1 75 ? -8.340 4.629 48.996 1.00 84.75 75 HIS A O 1
ATOM 626 N N . LYS A 1 76 ? -8.898 5.313 51.081 1.00 80.19 76 LYS A N 1
ATOM 627 C CA . LYS A 1 76 ? -7.858 4.552 51.784 1.00 80.19 76 LYS A CA 1
ATOM 628 C C . LYS A 1 76 ? -8.477 3.472 52.669 1.00 80.19 76 LYS A C 1
ATOM 630 O O . LYS A 1 76 ? -8.248 2.301 52.396 1.00 80.19 76 LYS A O 1
ATOM 635 N N . GLN A 1 77 ? -9.211 3.866 53.711 1.00 77.12 77 GLN A N 1
ATOM 636 C CA . GLN A 1 77 ? -9.856 3.006 54.717 1.00 77.12 77 GLN A CA 1
ATOM 637 C C . GLN A 1 77 ? -10.916 3.837 55.468 1.00 77.12 77 GLN A C 1
ATOM 639 O O . GLN A 1 77 ? -10.691 5.023 55.695 1.00 77.12 77 GLN A O 1
ATOM 644 N N . ASN A 1 78 ? -12.044 3.229 55.855 1.00 79.06 78 ASN A N 1
ATOM 645 C CA . ASN A 1 78 ? -13.198 3.897 56.488 1.00 79.06 78 ASN A CA 1
ATOM 646 C C . ASN A 1 78 ? -13.661 5.139 55.700 1.00 79.06 78 ASN A C 1
ATOM 648 O O . ASN A 1 78 ? -13.803 5.065 54.477 1.00 79.06 78 ASN A O 1
ATOM 652 N N . ASP A 1 79 ? -13.860 6.265 56.382 1.00 81.62 79 ASP A N 1
ATOM 653 C CA . ASP A 1 79 ? -14.242 7.555 55.802 1.00 81.62 79 ASP A CA 1
ATOM 654 C C . ASP A 1 79 ? -13.046 8.445 55.445 1.00 81.62 79 ASP A C 1
ATOM 656 O O . ASP A 1 79 ? -13.216 9.604 55.069 1.00 81.62 79 ASP A O 1
ATOM 660 N N . LEU A 1 80 ? -11.829 7.892 55.513 1.00 83.56 80 LEU A N 1
ATOM 661 C CA . LEU A 1 80 ? -10.587 8.600 55.242 1.00 83.56 80 LEU A CA 1
ATOM 662 C C . LEU A 1 80 ? -10.153 8.439 53.778 1.00 83.56 80 LEU A C 1
ATOM 664 O O . LEU A 1 80 ? -9.850 7.344 53.279 1.00 83.56 80 LEU A O 1
ATOM 668 N N . TRP A 1 81 ? -10.021 9.577 53.109 1.00 88.50 81 TRP A N 1
ATOM 669 C CA . TRP A 1 81 ? -9.540 9.718 51.743 1.00 88.50 81 TRP A CA 1
ATOM 670 C C . TRP A 1 81 ? -8.178 10.407 51.748 1.00 88.50 81 TRP A C 1
ATOM 672 O O . TRP A 1 81 ? -7.917 11.303 52.545 1.00 88.50 81 TRP A O 1
ATOM 682 N N . ARG A 1 82 ? -7.275 9.993 50.856 1.00 87.88 82 ARG A N 1
ATOM 683 C CA . ARG A 1 82 ? -5.938 10.599 50.727 1.00 87.88 82 ARG A CA 1
ATOM 684 C C . ARG A 1 82 ? -5.738 11.214 49.357 1.00 87.88 82 ARG A C 1
ATOM 686 O O . ARG A 1 82 ? -6.269 10.688 48.373 1.00 87.88 82 ARG A O 1
ATOM 693 N N . CYS A 1 83 ? -4.916 12.256 49.280 1.00 87.69 83 CYS A N 1
ATOM 694 C CA . CYS A 1 83 ? -4.459 12.781 48.003 1.00 87.69 83 CYS A CA 1
ATOM 695 C C . CYS A 1 83 ? -3.837 11.660 47.147 1.00 87.69 83 CYS A C 1
ATOM 697 O O . CYS A 1 83 ? -3.151 10.761 47.637 1.00 87.69 83 CYS A O 1
ATOM 699 N N . ASN A 1 84 ? -4.111 11.689 45.845 1.00 84.25 84 ASN A N 1
ATOM 700 C CA . ASN A 1 84 ? -3.629 10.687 44.896 1.00 84.25 84 ASN A CA 1
ATOM 701 C C . ASN A 1 84 ? -2.140 10.866 44.511 1.00 84.25 84 ASN A C 1
ATOM 703 O O . ASN A 1 84 ? -1.567 9.986 43.863 1.00 84.25 84 ASN A O 1
ATOM 707 N N . VAL A 1 85 ? -1.508 11.990 44.861 1.00 82.81 85 VAL A N 1
ATOM 708 C CA . VAL A 1 85 ? -0.063 12.204 44.668 1.00 82.81 85 VAL A CA 1
ATOM 709 C C . VAL A 1 85 ? 0.697 11.451 45.762 1.00 82.81 85 VAL A C 1
ATOM 711 O O . VAL A 1 85 ? 0.422 11.644 46.939 1.00 82.81 85 VAL A O 1
ATOM 714 N N . ARG A 1 86 ? 1.636 10.571 45.375 1.00 77.44 86 ARG A N 1
ATOM 715 C CA . ARG A 1 86 ? 2.310 9.632 46.300 1.00 77.44 86 ARG A CA 1
ATOM 716 C C . ARG A 1 86 ? 2.980 10.313 47.494 1.00 77.44 86 ARG A C 1
ATOM 718 O O . ARG A 1 86 ? 2.879 9.788 48.595 1.00 77.44 86 ARG A O 1
ATOM 725 N N . ASP A 1 87 ? 3.602 11.463 47.258 1.00 83.62 87 ASP A N 1
ATOM 726 C CA . ASP A 1 87 ? 4.380 12.189 48.265 1.00 83.62 87 ASP A CA 1
ATOM 727 C C . ASP A 1 87 ? 3.545 13.266 48.980 1.00 83.62 87 ASP A C 1
ATOM 729 O O . ASP A 1 87 ? 4.072 14.046 49.766 1.00 83.62 87 ASP A O 1
ATOM 733 N N . CYS A 1 88 ? 2.239 13.340 48.703 1.00 85.56 88 CYS A N 1
ATOM 734 C CA . CYS A 1 88 ? 1.333 14.286 49.339 1.00 85.56 88 CYS A CA 1
ATOM 735 C C . CYS A 1 88 ? 0.625 13.624 50.524 1.00 85.56 88 CYS A C 1
ATOM 737 O O . CYS A 1 88 ? -0.034 12.592 50.379 1.00 85.56 88 CYS A O 1
ATOM 739 N N . LEU A 1 89 ? 0.739 14.238 51.702 1.00 85.31 89 LEU A N 1
ATOM 740 C CA . LEU A 1 89 ? 0.165 13.712 52.942 1.00 85.31 89 LEU A CA 1
ATOM 741 C C . LEU A 1 89 ? -1.236 14.253 53.255 1.00 85.31 89 LEU A C 1
ATOM 743 O O . LEU A 1 89 ? -1.799 13.857 54.277 1.00 85.31 89 LEU A O 1
ATOM 747 N N . ALA A 1 90 ? -1.794 15.105 52.388 1.00 86.81 90 ALA A N 1
ATOM 748 C CA . ALA A 1 90 ? -3.125 15.678 52.546 1.00 86.81 90 ALA A CA 1
ATOM 749 C C . ALA A 1 90 ? -4.217 14.597 52.550 1.00 86.81 90 ALA A C 1
ATOM 751 O O . ALA A 1 90 ? -4.187 13.632 51.766 1.00 86.81 90 ALA A O 1
ATOM 752 N N . ARG A 1 91 ? -5.183 14.755 53.457 1.00 86.81 91 ARG A N 1
ATOM 753 C CA . ARG A 1 91 ? -6.280 13.811 53.699 1.00 86.81 91 ARG A CA 1
ATOM 754 C C . ARG A 1 91 ? -7.594 14.556 53.875 1.00 86.81 91 ARG A C 1
ATOM 756 O O . ARG A 1 91 ? -7.597 15.722 54.245 1.00 86.81 91 ARG A O 1
ATOM 763 N N . VAL A 1 92 ? -8.684 13.847 53.627 1.00 87.62 92 VAL A N 1
ATOM 764 C CA . VAL A 1 92 ? -10.057 14.317 53.809 1.00 87.62 92 VAL A CA 1
ATOM 765 C C . VAL A 1 92 ? -10.823 13.239 54.561 1.00 87.62 92 VAL A C 1
ATOM 767 O O . VAL A 1 92 ? -10.676 12.056 54.236 1.00 87.62 92 VAL A O 1
ATOM 770 N N . THR A 1 93 ? -11.639 13.642 55.529 1.00 85.38 93 THR A N 1
ATOM 771 C CA . THR A 1 93 ? -12.561 12.752 56.242 1.00 85.38 93 THR A CA 1
ATOM 772 C C . THR A 1 93 ? -13.987 13.112 55.852 1.00 85.38 93 THR A C 1
ATOM 774 O O . THR A 1 93 ? -14.369 14.275 55.935 1.00 85.38 93 THR A O 1
ATOM 777 N N . ILE A 1 94 ? -14.763 12.129 55.396 1.00 85.19 94 ILE A N 1
ATOM 778 C CA . ILE A 1 94 ? -16.156 12.325 54.971 1.00 85.19 94 ILE A CA 1
ATOM 779 C C . ILE A 1 94 ? -17.098 12.047 56.139 1.00 85.19 94 ILE A C 1
ATOM 781 O O . ILE A 1 94 ? -17.074 10.957 56.699 1.00 85.19 94 ILE A O 1
ATOM 785 N N . THR A 1 95 ? -17.930 13.024 56.489 1.00 79.56 95 THR A N 1
ATOM 786 C CA . THR A 1 95 ? -18.873 12.948 57.616 1.00 79.56 95 THR A CA 1
ATOM 787 C C . THR A 1 95 ? -20.314 12.755 57.161 1.00 79.56 95 THR A C 1
ATOM 789 O O . THR A 1 95 ? -21.087 12.127 57.878 1.00 79.56 95 THR A O 1
ATOM 792 N N . ASP A 1 96 ? -20.662 13.210 55.953 1.00 76.38 96 ASP A N 1
ATOM 793 C CA . ASP A 1 96 ? -21.988 13.022 55.363 1.00 76.38 96 ASP A CA 1
ATOM 794 C C . ASP A 1 96 ? -21.897 12.348 53.985 1.00 76.38 96 ASP A C 1
ATOM 796 O O . ASP A 1 96 ? -21.136 12.752 53.094 1.00 76.38 96 ASP A O 1
ATOM 800 N N . LYS A 1 97 ? -22.689 11.287 53.824 1.00 72.75 97 LYS A N 1
ATOM 801 C CA . LYS A 1 97 ? -22.835 10.498 52.600 1.00 72.75 97 LYS A CA 1
ATOM 802 C C . LYS A 1 97 ? -24.298 10.544 52.180 1.00 72.75 97 LYS A C 1
ATOM 804 O O . LYS A 1 97 ? -25.061 9.626 52.473 1.00 72.75 97 LYS A O 1
ATOM 809 N N . SER A 1 98 ? -24.672 11.596 51.464 1.00 62.53 98 SER A N 1
ATOM 810 C CA . SER A 1 98 ? -25.989 11.685 50.837 1.00 62.53 98 SER A CA 1
ATOM 811 C C . SER A 1 98 ? -25.956 11.111 49.414 1.00 62.53 98 SER A C 1
ATOM 813 O O . SER A 1 98 ? -24.903 11.057 48.773 1.00 62.53 98 SER A O 1
ATOM 815 N N . ASP A 1 99 ? -27.119 10.733 48.875 1.00 53.88 99 ASP A N 1
ATOM 816 C CA . ASP A 1 99 ? -27.247 10.266 47.482 1.00 53.88 99 ASP A CA 1
ATOM 817 C C . ASP A 1 99 ? -26.812 11.326 46.442 1.00 53.88 99 ASP A C 1
ATOM 819 O O . ASP A 1 99 ? -26.517 10.984 45.295 1.00 53.88 99 ASP A O 1
ATOM 823 N N . ASN A 1 100 ? -26.715 12.603 46.843 1.00 49.75 100 ASN A N 1
ATOM 824 C CA . ASN A 1 100 ? -26.385 13.741 45.979 1.00 49.75 100 ASN A CA 1
ATOM 825 C C . ASN A 1 100 ? -24.965 14.315 46.179 1.00 49.75 100 ASN A C 1
ATOM 827 O O . ASN A 1 100 ? -24.591 15.236 45.451 1.00 49.75 100 ASN A O 1
ATOM 831 N N . GLY A 1 101 ? -24.150 13.791 47.104 1.00 63.09 101 GLY A N 1
ATOM 832 C CA . GLY A 1 101 ? -22.784 14.283 47.324 1.00 63.09 101 GLY A CA 1
ATOM 833 C C . GLY A 1 101 ? -22.106 13.735 48.582 1.00 63.09 101 GLY A C 1
ATOM 834 O O . GLY A 1 101 ? -22.764 13.216 49.480 1.00 63.09 101 GLY A O 1
ATOM 835 N N . MET A 1 102 ? -20.775 13.853 48.643 1.00 79.38 102 MET A N 1
ATOM 836 C CA . MET A 1 102 ? -19.999 13.570 49.858 1.00 79.38 102 MET A CA 1
ATOM 837 C C . MET A 1 102 ? -19.504 14.882 50.460 1.00 79.38 102 MET A C 1
ATOM 839 O O . MET A 1 102 ? -18.860 15.663 49.758 1.00 79.38 102 MET A O 1
ATOM 843 N N . ALA A 1 103 ? -19.785 15.106 51.742 1.00 80.50 103 ALA A N 1
ATOM 844 C CA . ALA A 1 103 ? -19.342 16.285 52.477 1.00 80.50 103 ALA A CA 1
ATOM 845 C C . ALA A 1 103 ? -18.464 15.880 53.664 1.00 80.50 103 ALA A C 1
ATOM 847 O O . ALA A 1 103 ? -18.619 14.802 54.244 1.00 80.50 103 ALA A O 1
ATOM 848 N N . GLY A 1 104 ? -17.492 16.720 53.992 1.00 85.19 104 GLY A N 1
ATOM 849 C CA . GLY A 1 104 ? -16.521 16.420 55.034 1.00 85.19 104 GLY A CA 1
ATOM 850 C C . GLY A 1 104 ? -15.523 17.545 55.231 1.00 85.19 104 GLY A C 1
ATOM 851 O O . GLY A 1 104 ? -15.700 18.634 54.698 1.00 85.19 104 GLY A O 1
ATOM 852 N N . TYR A 1 105 ? -14.451 17.272 55.960 1.00 83.44 105 TYR A N 1
ATOM 853 C CA . TYR A 1 105 ? -13.440 18.268 56.301 1.00 83.44 105 TYR A CA 1
ATOM 854 C C . TYR A 1 105 ? -12.039 17.827 55.866 1.00 83.44 105 TYR A C 1
ATOM 856 O O . TYR A 1 105 ? -11.746 16.635 55.688 1.00 83.44 105 TYR A O 1
ATOM 864 N N . PHE A 1 106 ? -11.161 18.807 55.660 1.00 82.81 106 PHE A N 1
ATOM 865 C CA . PHE A 1 106 ? -9.750 18.572 55.368 1.00 82.81 106 PHE A CA 1
ATOM 866 C C . PHE A 1 106 ? -8.987 18.244 56.653 1.00 82.81 106 PHE A C 1
ATOM 868 O O . PHE A 1 106 ? -9.202 18.854 57.693 1.00 82.81 106 PHE A O 1
ATOM 875 N N . GLY A 1 107 ? -8.064 17.285 56.584 1.00 79.38 107 GLY A N 1
ATOM 876 C CA . GLY A 1 107 ? -7.123 17.047 57.676 1.00 79.38 107 GLY A CA 1
ATOM 877 C C . GLY A 1 107 ? -6.045 18.134 57.744 1.00 79.38 107 GLY A C 1
ATOM 878 O O . GLY A 1 107 ? -5.769 18.802 56.754 1.00 79.38 107 GLY A O 1
ATOM 879 N N . GLN A 1 108 ? -5.347 18.227 58.877 1.00 76.00 108 GLN A N 1
ATOM 880 C CA . GLN A 1 108 ? -4.340 19.265 59.173 1.00 76.00 108 GLN A CA 1
ATOM 881 C C . GLN A 1 108 ? -3.151 19.362 58.187 1.00 76.00 108 GLN A C 1
ATOM 883 O O . GLN A 1 108 ? -2.399 20.331 58.208 1.00 76.00 108 GLN A O 1
ATOM 888 N N . LYS A 1 109 ? -2.921 18.358 57.328 1.00 82.38 109 LYS A N 1
ATOM 889 C CA . LYS A 1 109 ? -1.773 18.340 56.402 1.00 82.38 109 LYS A CA 1
ATOM 890 C C . LYS A 1 109 ? -2.127 18.987 55.061 1.00 82.38 109 LYS A C 1
ATOM 892 O O . LYS A 1 109 ? -2.985 18.477 54.344 1.00 82.38 109 LYS A O 1
ATOM 897 N N . VAL A 1 110 ? -1.389 20.036 54.691 1.00 82.88 110 VAL A N 1
ATOM 898 C CA . VAL A 1 110 ? -1.571 20.810 53.448 1.00 82.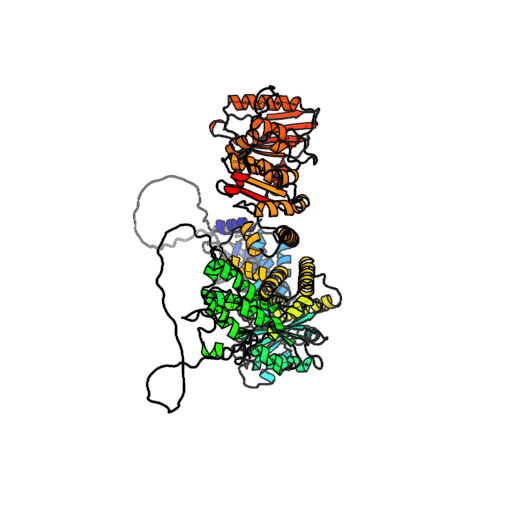88 110 VAL A CA 1
ATOM 899 C C . VAL A 1 110 ? -0.973 20.091 52.223 1.00 82.88 110 VAL A C 1
ATOM 901 O O . VAL A 1 110 ? -0.100 19.224 52.334 1.00 82.88 110 VAL A O 1
ATOM 904 N N . HIS A 1 111 ? -1.460 20.427 51.025 1.00 85.06 111 HIS A N 1
ATOM 905 C CA . HIS A 1 111 ? -0.920 19.934 49.756 1.00 85.06 111 HIS A CA 1
ATOM 906 C C . HIS A 1 111 ? 0.477 20.502 49.457 1.00 85.06 111 HIS A C 1
ATOM 908 O O . HIS A 1 111 ? 0.715 21.694 49.588 1.00 85.06 111 HIS A O 1
ATOM 914 N N . ASN A 1 112 ? 1.385 19.657 48.960 1.00 85.69 112 ASN A N 1
ATOM 915 C CA . ASN A 1 112 ? 2.745 20.027 48.533 1.00 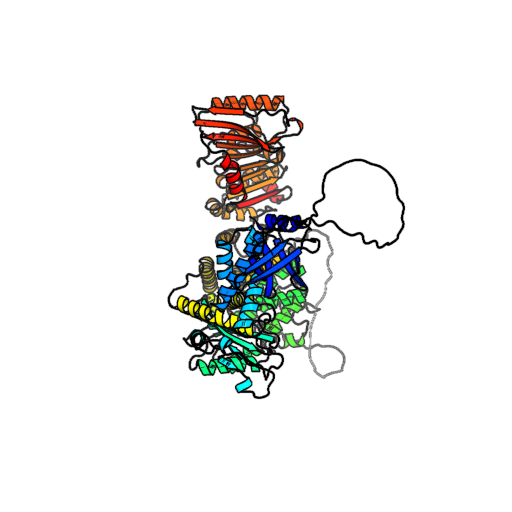85.69 112 ASN A CA 1
ATOM 916 C C . ASN A 1 112 ? 2.891 20.113 47.003 1.00 85.69 112 ASN A C 1
ATOM 918 O O . ASN A 1 112 ? 3.974 19.938 46.446 1.00 85.69 112 ASN A O 1
ATOM 922 N N . HIS A 1 113 ? 1.777 20.297 46.302 1.00 83.88 113 HIS A N 1
ATOM 923 C CA . HIS A 1 113 ? 1.734 20.401 44.852 1.00 83.88 113 HIS A CA 1
ATOM 924 C C . HIS A 1 113 ? 0.612 21.345 44.436 1.00 83.88 113 HIS A C 1
ATOM 926 O O . HIS A 1 113 ? -0.356 21.528 45.168 1.00 83.88 113 HIS A O 1
ATOM 932 N N . LEU A 1 114 ? 0.725 21.913 43.236 1.00 83.81 114 LEU A N 1
ATOM 933 C CA . LEU A 1 114 ? -0.293 22.814 42.704 1.00 83.81 114 LEU A CA 1
ATOM 934 C C . LEU A 1 114 ? -1.615 22.076 42.400 1.00 83.81 114 LEU A C 1
ATOM 936 O O . LEU A 1 114 ? -1.587 20.878 42.072 1.00 83.81 114 LEU A O 1
ATOM 940 N N . PRO A 1 115 ? -2.756 22.790 42.447 1.00 83.31 115 PRO A N 1
ATOM 941 C CA . PRO A 1 115 ? -4.036 22.320 41.926 1.00 83.31 115 PRO A CA 1
ATOM 942 C C . PRO A 1 115 ? -3.957 21.879 40.461 1.00 83.31 115 PRO A C 1
ATOM 944 O O . PRO A 1 115 ? -3.281 22.497 39.635 1.00 83.31 115 PRO A O 1
ATOM 947 N N . GLU A 1 116 ? -4.697 20.830 40.094 1.00 84.31 116 GLU A N 1
ATOM 948 C CA . GLU A 1 116 ? -4.729 20.292 38.729 1.00 84.31 116 GLU A CA 1
ATOM 949 C C . GLU A 1 116 ? -6.152 20.257 38.131 1.00 84.31 116 GLU A C 1
ATOM 951 O O . GLU A 1 116 ? -6.622 19.188 37.713 1.00 84.31 116 GLU A O 1
ATOM 956 N N . PRO A 1 117 ? -6.844 21.408 37.995 1.00 85.44 117 PRO A N 1
ATOM 957 C CA . PRO A 1 117 ? -8.220 21.471 37.481 1.00 85.44 117 PRO A CA 1
ATOM 958 C C . PRO A 1 117 ? -8.361 20.892 36.062 1.00 85.44 117 PRO A C 1
ATOM 960 O O . PRO A 1 117 ? -9.389 20.319 35.695 1.00 85.44 117 PRO A O 1
ATOM 963 N N . GLN A 1 118 ? -7.300 20.951 35.251 1.00 85.50 118 GLN A N 1
ATOM 964 C CA . GLN A 1 118 ? -7.241 20.309 33.936 1.00 85.50 118 GLN A CA 1
ATOM 965 C C . GLN A 1 118 ? -7.450 18.786 33.992 1.00 85.50 118 GLN A C 1
ATOM 967 O O . GLN A 1 118 ? -8.004 18.215 33.052 1.00 85.50 118 GLN A O 1
ATOM 972 N N . LYS A 1 119 ? -7.034 18.104 35.071 1.00 83.94 119 LYS A N 1
ATOM 973 C CA . LYS A 1 119 ? -7.214 16.650 35.217 1.00 83.94 119 LYS A CA 1
ATOM 974 C C . LYS A 1 119 ? -8.662 16.293 35.547 1.00 83.94 119 LYS A C 1
ATOM 976 O O . LYS A 1 119 ? -9.171 15.327 34.979 1.00 83.94 119 LYS A O 1
ATOM 981 N N . GLN A 1 120 ? -9.328 17.096 36.374 1.00 84.25 120 GLN A N 1
ATOM 982 C CA . GLN A 1 120 ? -10.758 16.967 36.668 1.00 84.25 120 GLN A CA 1
ATOM 983 C C . GLN A 1 120 ? -11.586 17.134 35.387 1.00 84.25 120 GLN A C 1
ATOM 985 O O . GLN A 1 120 ? -12.333 16.237 34.993 1.00 84.25 120 GLN A O 1
ATOM 990 N N . ARG A 1 121 ? -11.353 18.228 34.644 1.00 86.81 121 ARG A N 1
ATOM 991 C CA . ARG A 1 121 ? -11.996 18.476 33.339 1.00 86.81 121 ARG A CA 1
ATOM 992 C C . ARG A 1 121 ? -11.740 17.333 32.350 1.00 86.81 121 ARG A C 1
ATOM 994 O O . ARG A 1 121 ? -12.644 16.938 31.611 1.00 86.81 121 ARG A O 1
ATOM 1001 N N . ALA A 1 122 ? -10.532 16.767 32.347 1.00 87.69 122 ALA A N 1
ATOM 1002 C CA . ALA A 1 122 ? -10.180 15.636 31.494 1.00 87.69 122 ALA A CA 1
ATOM 1003 C C . ALA A 1 122 ? -10.938 14.349 31.867 1.00 87.69 122 ALA A C 1
ATOM 1005 O O . ALA A 1 122 ? -11.338 13.607 30.970 1.00 87.69 122 ALA A O 1
ATOM 1006 N N . GLU A 1 123 ? -11.165 14.067 33.153 1.00 85.25 123 GLU A N 1
ATOM 1007 C CA . GLU A 1 123 ? -11.981 12.924 33.595 1.00 85.25 123 GLU A CA 1
ATOM 1008 C C . GLU A 1 123 ? -13.446 13.073 33.176 1.00 85.25 123 GLU A C 1
ATOM 1010 O O . GLU A 1 123 ? -14.002 12.137 32.594 1.00 85.25 123 GLU A O 1
ATOM 1015 N N . ILE A 1 124 ? -14.030 14.262 33.357 1.00 84.88 124 ILE A N 1
ATOM 1016 C CA . ILE A 1 124 ? -15.393 14.571 32.895 1.00 84.88 124 ILE A CA 1
ATOM 1017 C C . ILE A 1 124 ? -15.506 14.324 31.385 1.00 84.88 124 ILE A C 1
ATOM 1019 O O . ILE A 1 124 ? -16.429 13.659 30.914 1.00 84.88 124 ILE A O 1
ATOM 1023 N N . ARG A 1 125 ? -14.533 14.801 30.597 1.00 88.88 125 ARG A N 1
ATOM 1024 C CA . ARG A 1 125 ? -14.517 14.586 29.141 1.00 88.88 125 ARG A CA 1
ATOM 1025 C C . ARG A 1 125 ? -14.342 13.115 28.759 1.00 88.88 125 ARG A C 1
ATOM 1027 O O . ARG A 1 125 ? -15.022 12.654 27.843 1.00 88.88 125 ARG A O 1
ATOM 1034 N N . ARG A 1 126 ? -13.497 12.352 29.465 1.00 89.00 126 ARG A N 1
ATOM 1035 C CA . ARG A 1 126 ? -13.384 10.895 29.260 1.00 89.00 126 ARG A CA 1
ATOM 1036 C C . ARG A 1 126 ? -14.705 10.180 29.551 1.00 89.00 126 ARG A C 1
ATOM 1038 O O . ARG A 1 126 ? -15.043 9.264 28.804 1.00 89.00 126 ARG A O 1
ATOM 1045 N N . GLN A 1 127 ? -15.458 10.591 30.575 1.00 85.81 127 GLN A N 1
ATOM 1046 C CA . GLN A 1 127 ? -16.779 10.011 30.836 1.00 85.81 127 GLN A CA 1
ATOM 1047 C C . GLN A 1 127 ? -17.788 10.336 29.744 1.00 85.81 127 GLN A C 1
ATOM 1049 O O . GLN A 1 127 ? -18.433 9.418 29.248 1.00 85.81 127 GLN A O 1
ATOM 1054 N N . LYS A 1 128 ? -17.832 11.582 29.263 1.00 88.19 128 LYS A N 1
ATOM 1055 C CA . LYS A 1 128 ? -18.675 11.940 28.111 1.00 88.19 128 LYS A CA 1
ATOM 1056 C C . LYS A 1 128 ? -18.365 11.074 26.886 1.00 88.19 128 LYS A C 1
ATOM 1058 O O . LYS A 1 128 ? -19.277 10.588 26.230 1.00 88.19 128 LYS A O 1
ATOM 1063 N N . ILE A 1 129 ? -17.086 10.786 26.612 1.00 89.69 129 ILE A N 1
ATOM 1064 C CA . ILE A 1 129 ? -16.701 9.831 25.552 1.00 89.69 129 ILE A CA 1
ATOM 1065 C C . ILE A 1 129 ? -17.301 8.443 25.814 1.00 89.69 129 ILE A C 1
ATOM 1067 O O . ILE A 1 129 ? -17.830 7.819 24.895 1.00 89.69 129 ILE A O 1
ATOM 1071 N N . LEU A 1 130 ? -17.198 7.933 27.045 1.00 89.12 130 LEU A N 1
ATOM 1072 C CA . LEU A 1 130 ? -17.744 6.625 27.414 1.00 89.12 130 LEU A CA 1
ATOM 1073 C C . LEU A 1 130 ? -19.273 6.587 27.301 1.00 89.12 130 LEU A C 1
ATOM 1075 O O . LEU A 1 130 ? -19.805 5.572 26.862 1.00 89.12 130 LEU A O 1
ATOM 1079 N N . GLU A 1 131 ? -19.966 7.665 27.654 1.00 88.75 131 GLU A N 1
ATOM 1080 C CA . GLU A 1 131 ? -21.415 7.835 27.494 1.00 88.75 131 GLU A CA 1
ATOM 1081 C C . GLU A 1 131 ? -21.823 7.864 26.022 1.00 88.75 131 GLU A C 1
ATOM 1083 O O . GLU A 1 131 ? -22.705 7.103 25.633 1.00 88.75 131 GLU A O 1
ATOM 1088 N N . CYS A 1 132 ? -21.120 8.619 25.173 1.00 88.94 132 CYS A N 1
ATOM 1089 C CA . CYS A 1 132 ? -21.340 8.585 23.725 1.00 88.94 132 CYS A CA 1
ATOM 1090 C C . CYS A 1 132 ? -21.146 7.172 23.156 1.00 88.94 132 CYS A C 1
ATOM 1092 O O . CYS A 1 132 ? -21.925 6.731 22.319 1.00 88.94 132 CYS A O 1
ATOM 1094 N N . VAL A 1 133 ? -20.138 6.428 23.629 1.00 88.25 133 VAL A N 1
ATOM 1095 C CA . VAL A 1 133 ? -19.927 5.026 23.223 1.00 88.25 133 VAL A CA 1
ATOM 1096 C C . VAL A 1 133 ? -21.016 4.096 23.771 1.00 88.25 133 VAL A C 1
ATOM 1098 O O . VAL A 1 133 ? -21.313 3.090 23.137 1.00 88.25 133 VAL A O 1
ATOM 1101 N N . LYS A 1 134 ? -21.615 4.394 24.929 1.00 88.56 134 LYS A N 1
ATOM 1102 C CA . LYS A 1 134 ? -22.768 3.641 25.449 1.00 88.56 134 LYS A CA 1
ATOM 1103 C C . LYS A 1 134 ? -24.021 3.881 24.612 1.00 88.56 134 LYS A C 1
ATOM 1105 O O . LYS A 1 134 ? -24.697 2.912 24.287 1.00 88.56 134 LYS A O 1
ATOM 1110 N N . ALA A 1 135 ? -24.291 5.136 24.259 1.00 87.50 135 ALA A N 1
ATOM 1111 C CA . ALA A 1 135 ? -25.434 5.520 23.438 1.00 87.50 135 ALA A CA 1
ATOM 1112 C C . ALA A 1 135 ? -25.297 5.005 21.996 1.00 87.50 135 ALA A C 1
ATOM 1114 O O . ALA A 1 135 ? -26.231 4.432 21.446 1.00 87.50 135 ALA A O 1
ATOM 1115 N N . GLU A 1 136 ? -24.106 5.139 21.405 1.00 85.00 136 GLU A N 1
ATOM 1116 C CA . GLU A 1 136 ? -23.803 4.672 20.054 1.00 85.00 136 GLU A CA 1
ATOM 1117 C C . GLU A 1 136 ? -22.537 3.786 20.050 1.00 85.00 136 GLU A C 1
ATOM 1119 O O . GLU A 1 136 ? -21.433 4.237 19.720 1.00 85.00 136 GLU A O 1
ATOM 1124 N N . PRO A 1 137 ? -22.658 2.475 20.346 1.00 82.19 137 PRO A N 1
ATOM 1125 C CA . PRO A 1 137 ? -21.508 1.556 20.397 1.00 82.19 137 PRO A CA 1
ATOM 1126 C C . PRO A 1 137 ? -20.735 1.460 19.078 1.00 82.19 137 PRO A C 1
ATOM 1128 O O . PRO A 1 137 ? -19.552 1.105 19.055 1.00 82.19 137 PRO A O 1
ATOM 1131 N N . ARG A 1 138 ? -21.388 1.799 17.960 1.00 77.94 138 ARG A N 1
ATOM 1132 C CA . ARG A 1 138 ? -20.813 1.759 16.613 1.00 77.94 138 ARG A CA 1
ATOM 1133 C C . ARG A 1 138 ? -20.166 3.065 16.153 1.00 77.94 138 ARG A C 1
ATOM 1135 O O . ARG A 1 138 ? -19.540 3.053 15.093 1.00 77.94 138 ARG A O 1
ATOM 1142 N N . ILE A 1 139 ? -20.126 4.100 16.996 1.00 81.69 139 ILE A N 1
ATOM 1143 C CA . ILE A 1 139 ? -19.506 5.389 16.673 1.00 81.69 139 ILE A CA 1
ATOM 1144 C C . ILE A 1 139 ? -18.024 5.265 16.276 1.00 81.69 139 ILE A C 1
ATOM 1146 O O . ILE A 1 139 ? -17.228 4.529 16.884 1.00 81.69 139 ILE A O 1
ATOM 1150 N N . LYS A 1 140 ? -17.621 6.020 15.245 1.00 75.12 140 LYS A N 1
ATOM 1151 C CA . LYS A 1 140 ? -16.242 6.043 14.734 1.00 75.12 140 LYS A CA 1
ATOM 1152 C C . LYS A 1 140 ? -15.318 6.785 15.714 1.00 75.12 140 LYS A C 1
ATOM 1154 O O . LYS A 1 140 ? -15.493 7.994 15.875 1.00 75.12 140 LYS A O 1
ATOM 1159 N N . PRO A 1 141 ? -14.262 6.136 16.259 1.00 81.50 141 PRO A N 1
ATOM 1160 C CA . PRO A 1 141 ? -13.345 6.778 17.205 1.00 81.50 141 PRO A CA 1
ATOM 1161 C C . PRO A 1 141 ? -12.743 8.075 16.679 1.00 81.50 141 PRO A C 1
ATOM 1163 O O . PRO A 1 141 ? -12.770 9.086 17.359 1.00 81.50 141 PRO A O 1
ATOM 1166 N N . THR A 1 142 ? -12.296 8.088 15.423 1.00 80.44 142 THR A N 1
ATOM 1167 C CA . THR A 1 142 ? -11.692 9.277 14.806 1.00 80.44 142 THR A CA 1
ATOM 1168 C C . THR A 1 142 ? -12.652 10.464 14.734 1.00 80.44 142 THR A C 1
ATOM 1170 O O . THR A 1 142 ? -12.214 11.597 14.875 1.00 80.44 142 THR A O 1
ATOM 1173 N N . ARG A 1 143 ? -13.951 10.217 14.501 1.00 83.75 143 ARG A N 1
ATOM 1174 C CA . ARG A 1 143 ? -14.961 11.283 14.418 1.00 83.75 143 ARG A CA 1
ATOM 1175 C C . ARG A 1 143 ? -15.213 11.868 15.804 1.00 83.75 143 ARG A C 1
ATOM 1177 O O . ARG A 1 143 ? -15.117 13.078 15.961 1.00 83.75 143 ARG A O 1
ATOM 1184 N N . LEU A 1 144 ? -15.445 10.998 16.789 1.00 87.31 144 LEU A N 1
ATOM 1185 C CA . LEU A 1 144 ? -15.686 11.416 18.167 1.00 87.31 144 LEU A CA 1
ATOM 1186 C C . LEU A 1 144 ? -14.465 12.129 18.762 1.00 87.31 144 LEU A C 1
ATOM 1188 O O . LEU A 1 144 ? -14.605 13.193 19.346 1.00 87.31 144 LEU A O 1
ATOM 1192 N N . LEU A 1 145 ? -13.254 11.599 18.569 1.00 88.19 145 LEU A N 1
ATOM 1193 C CA . LEU A 1 145 ? -12.033 12.234 19.074 1.00 88.19 145 LEU A CA 1
ATOM 1194 C C . LEU A 1 145 ? -11.756 13.581 18.398 1.00 88.19 145 LEU A C 1
ATOM 1196 O O . LEU A 1 145 ? -11.353 14.516 19.079 1.00 88.19 145 LEU A O 1
ATOM 1200 N N . ALA A 1 146 ? -12.024 13.720 17.095 1.00 86.25 146 ALA A N 1
ATOM 1201 C CA . ALA A 1 146 ? -11.897 15.006 16.407 1.00 86.25 146 ALA A CA 1
ATOM 1202 C C . ALA A 1 146 ? -12.921 16.040 16.902 1.00 86.25 146 ALA A C 1
ATOM 1204 O O . ALA A 1 146 ? -12.623 17.230 16.964 1.00 86.25 146 ALA A O 1
ATOM 1205 N N . GLU A 1 147 ? -14.130 15.607 17.253 1.00 88.31 147 GLU A N 1
ATOM 1206 C CA . GLU A 1 147 ? -15.136 16.459 17.884 1.00 88.31 147 GLU A CA 1
ATOM 1207 C C . GLU A 1 147 ? -14.719 16.883 19.292 1.00 88.31 147 GLU A C 1
ATOM 1209 O O . GLU A 1 147 ? -14.688 18.076 19.580 1.00 88.31 147 GLU A O 1
ATOM 1214 N N . VAL A 1 148 ? -14.273 15.935 20.119 1.00 88.75 148 VAL A N 1
ATOM 1215 C CA . VAL A 1 148 ? -13.761 16.225 21.463 1.00 88.75 148 VAL A CA 1
ATOM 1216 C C . VAL A 1 148 ? -12.556 17.162 21.406 1.00 88.75 148 VAL A C 1
ATOM 1218 O O . VAL A 1 148 ? -12.467 18.079 22.218 1.00 88.75 148 VAL A O 1
ATOM 1221 N N . ARG A 1 149 ? -11.646 16.976 20.442 1.00 87.69 149 ARG A N 1
ATOM 1222 C CA . ARG A 1 149 ? -10.487 17.854 20.232 1.00 87.69 149 ARG A CA 1
ATOM 1223 C C . ARG A 1 149 ? -10.907 19.284 19.899 1.00 87.69 149 ARG A C 1
ATOM 1225 O O . ARG A 1 149 ? -10.280 20.207 20.395 1.00 87.69 149 ARG A O 1
ATOM 1232 N N . ARG A 1 150 ? -11.959 19.468 19.092 1.00 87.06 150 ARG A N 1
ATOM 1233 C CA . ARG A 1 150 ? -12.497 20.798 18.756 1.00 87.06 150 ARG A CA 1
ATOM 1234 C C . ARG A 1 150 ? -13.217 21.463 19.929 1.00 87.06 150 ARG A C 1
ATOM 1236 O O . ARG A 1 150 ? -13.217 22.681 20.012 1.00 87.06 150 ARG A O 1
ATOM 1243 N N . SER A 1 151 ? -13.837 20.685 20.818 1.00 86.88 151 SER A N 1
ATOM 1244 C CA . SER A 1 151 ? -14.678 21.200 21.908 1.00 86.88 151 SER A CA 1
ATOM 1245 C C . SER A 1 151 ? -13.974 21.300 23.271 1.00 86.88 151 SER A C 1
ATOM 1247 O O . SER A 1 151 ? -14.652 21.435 24.293 1.00 86.88 151 SER A O 1
ATOM 1249 N N . THR A 1 152 ? -12.654 21.105 23.336 1.00 89.50 152 THR A N 1
ATOM 1250 C CA . THR A 1 152 ? -11.911 20.968 24.601 1.00 89.50 152 THR A CA 1
ATOM 1251 C C . THR A 1 152 ? -10.631 21.794 24.554 1.00 89.50 152 THR A C 1
ATOM 1253 O O . THR A 1 152 ? -9.894 21.708 23.579 1.00 89.50 152 THR A O 1
ATOM 1256 N N . ALA A 1 153 ? -10.351 22.545 25.624 1.00 89.50 153 ALA A N 1
ATOM 1257 C CA . ALA A 1 153 ? -9.110 23.305 25.774 1.00 89.50 153 ALA A CA 1
ATOM 1258 C C . ALA A 1 153 ? -7.868 22.398 25.705 1.00 89.50 153 ALA A C 1
ATOM 1260 O O . ALA A 1 153 ? -7.912 21.229 26.117 1.00 89.50 153 ALA A O 1
ATOM 1261 N N . ASP A 1 154 ? -6.757 22.936 25.206 1.00 86.69 154 ASP A N 1
ATOM 1262 C CA . ASP A 1 154 ? -5.558 22.161 24.891 1.00 86.69 154 ASP A CA 1
ATOM 1263 C C . ASP A 1 154 ? -4.947 21.479 26.116 1.00 86.69 154 ASP A C 1
ATOM 1265 O O . ASP A 1 154 ? -4.624 20.289 26.067 1.00 86.69 154 ASP A O 1
ATOM 1269 N N . GLU A 1 155 ? -4.883 22.176 27.246 1.00 87.06 155 GLU A N 1
ATOM 1270 C CA . GLU A 1 155 ? -4.349 21.666 28.510 1.00 87.06 155 GLU A CA 1
ATOM 1271 C C . GLU A 1 155 ? -5.172 20.476 29.013 1.00 87.06 155 GLU A C 1
ATOM 1273 O O . GLU A 1 155 ? -4.630 19.478 29.501 1.00 87.06 155 GLU A O 1
ATOM 1278 N N . THR A 1 156 ? -6.495 20.560 28.846 1.00 88.44 156 THR A N 1
ATOM 1279 C CA . THR A 1 156 ? -7.429 19.496 29.224 1.00 88.44 156 THR A CA 1
ATOM 1280 C C . THR A 1 156 ? -7.276 18.299 28.292 1.00 88.44 156 THR A C 1
ATOM 1282 O O . THR A 1 156 ? -7.179 17.167 28.764 1.00 88.44 156 THR A O 1
ATOM 1285 N N . TYR A 1 157 ? -7.196 18.520 26.976 1.00 88.06 157 TYR A N 1
ATOM 1286 C CA . TYR A 1 157 ? -7.017 17.437 26.006 1.00 88.06 157 TYR A CA 1
ATOM 1287 C C . TYR A 1 157 ? -5.693 16.694 26.227 1.00 88.06 157 TYR A C 1
ATOM 1289 O O . TYR A 1 157 ? -5.668 15.465 26.232 1.00 88.06 157 TYR A O 1
ATOM 1297 N N . VAL A 1 158 ? -4.604 17.419 26.504 1.00 86.44 158 VAL A N 1
ATOM 1298 C CA . VAL A 1 158 ? -3.308 16.821 26.863 1.00 86.44 158 VAL A CA 1
ATOM 1299 C C . VAL A 1 158 ? -3.431 15.975 28.137 1.00 86.44 158 VAL A C 1
ATOM 1301 O O . VAL A 1 158 ? -2.908 14.860 28.186 1.00 86.44 158 VAL A O 1
ATOM 1304 N N . ALA A 1 159 ? -4.172 16.445 29.146 1.00 86.25 159 ALA A N 1
ATOM 1305 C CA . ALA A 1 159 ? -4.430 15.693 30.375 1.00 86.25 159 ALA A CA 1
ATOM 1306 C C . ALA A 1 159 ? -5.325 14.448 30.167 1.00 86.25 159 ALA A C 1
ATOM 1308 O O . ALA A 1 159 ? -5.238 13.487 30.944 1.00 86.25 159 ALA A O 1
ATOM 1309 N N . MET A 1 160 ? -6.139 14.398 29.102 1.00 87.12 160 MET A N 1
ATOM 1310 C CA . MET A 1 160 ? -6.906 13.200 28.728 1.00 87.12 160 MET A CA 1
ATOM 1311 C C . MET A 1 160 ? -6.019 12.050 28.229 1.00 87.12 160 MET A C 1
ATOM 1313 O O . MET A 1 160 ? -6.440 10.891 28.318 1.00 87.12 160 MET A O 1
ATOM 1317 N N . GLY A 1 161 ? -4.786 12.323 27.804 1.00 86.81 161 GLY A N 1
ATOM 1318 C CA . GLY A 1 161 ? -3.840 11.331 27.291 1.00 86.81 161 GLY A CA 1
ATOM 1319 C C . GLY A 1 161 ? -3.840 11.237 25.764 1.00 86.81 161 GLY A C 1
ATOM 1320 O O . GLY A 1 161 ? -4.438 12.053 25.072 1.00 86.81 161 GLY A O 1
ATOM 1321 N N . SER A 1 162 ? -3.134 10.244 25.220 1.00 85.44 162 SER A N 1
ATOM 1322 C CA . SER A 1 162 ? -2.991 10.097 23.767 1.00 85.44 162 SER A CA 1
ATOM 1323 C C . SER A 1 162 ? -4.259 9.562 23.093 1.00 85.44 162 SER A C 1
ATOM 1325 O O . SER A 1 162 ? -4.997 8.761 23.671 1.00 85.44 162 SER A O 1
ATOM 1327 N N . ASP A 1 163 ? -4.455 9.905 21.817 1.00 83.56 163 ASP A N 1
ATOM 1328 C CA . ASP A 1 163 ? -5.546 9.379 20.979 1.00 83.56 163 ASP A CA 1
ATOM 1329 C C . ASP A 1 163 ? -5.593 7.844 20.964 1.00 83.56 163 ASP A C 1
ATOM 1331 O O . ASP A 1 163 ? -6.669 7.242 20.926 1.00 83.56 163 ASP A O 1
ATOM 1335 N N . ASN A 1 164 ? -4.428 7.192 21.040 1.00 80.38 164 ASN A N 1
ATOM 1336 C CA . ASN A 1 164 ? -4.327 5.737 21.137 1.00 80.38 164 ASN A CA 1
ATOM 1337 C C . ASN A 1 164 ? -4.891 5.219 22.466 1.00 80.38 164 ASN A C 1
ATOM 1339 O O . ASN A 1 164 ? -5.646 4.246 22.466 1.00 80.38 164 ASN A O 1
ATOM 1343 N N . ALA A 1 165 ? -4.572 5.872 23.589 1.00 83.56 165 ALA A N 1
ATOM 1344 C CA . ALA A 1 165 ? -5.103 5.503 24.899 1.00 83.56 165 ALA A CA 1
ATOM 1345 C C . ALA A 1 165 ? -6.628 5.686 24.953 1.00 83.56 165 ALA A C 1
ATOM 1347 O O . ALA A 1 165 ? -7.342 4.789 25.407 1.00 83.56 165 ALA A O 1
ATOM 1348 N N . LEU A 1 166 ? -7.135 6.796 24.410 1.00 88.00 166 LEU A N 1
ATOM 1349 C CA . LEU A 1 166 ? -8.573 7.057 24.307 1.00 88.00 166 LEU A CA 1
ATOM 1350 C C . LEU A 1 166 ? -9.267 6.042 23.391 1.00 88.00 166 LEU A C 1
ATOM 1352 O O . LEU A 1 166 ? -10.301 5.487 23.754 1.00 88.00 166 LEU A O 1
ATOM 1356 N N . SER A 1 167 ? -8.664 5.704 22.250 1.00 83.56 167 SER A N 1
ATOM 1357 C CA . SER A 1 167 ? -9.180 4.661 21.354 1.00 83.56 167 SER A CA 1
ATOM 1358 C C . SER A 1 167 ? -9.240 3.294 22.042 1.00 83.56 167 SER A C 1
ATOM 1360 O O . SER A 1 167 ? -10.224 2.570 21.897 1.00 83.56 167 SER A O 1
ATOM 1362 N N . CYS A 1 168 ? -8.227 2.935 22.838 1.00 81.81 168 CYS A N 1
ATOM 1363 C CA . CYS A 1 168 ? -8.235 1.713 23.644 1.00 81.81 168 CYS A CA 1
ATOM 1364 C C . CYS A 1 168 ? -9.336 1.728 24.714 1.00 81.81 168 CYS A C 1
ATOM 1366 O O . CYS A 1 168 ? -10.017 0.718 24.895 1.00 81.81 168 CYS A O 1
ATOM 1368 N N . MET A 1 169 ? -9.551 2.864 25.384 1.00 87.00 169 MET A N 1
ATOM 1369 C CA . MET A 1 169 ? -10.651 3.050 26.334 1.00 87.00 169 MET A CA 1
ATOM 1370 C C . MET A 1 169 ? -12.012 2.826 25.656 1.00 87.00 169 MET A C 1
ATOM 1372 O O . MET A 1 169 ? -12.828 2.053 26.158 1.00 87.00 169 MET A O 1
ATOM 1376 N N . MET A 1 170 ? -12.222 3.414 24.474 1.00 86.62 170 MET A N 1
ATOM 1377 C CA . MET A 1 170 ? -13.438 3.210 23.682 1.00 86.62 170 MET A CA 1
ATOM 1378 C C . MET A 1 170 ? -13.628 1.737 23.293 1.00 86.62 170 MET A C 1
ATOM 1380 O O . MET A 1 170 ? -14.722 1.208 23.457 1.00 86.62 170 MET A O 1
ATOM 1384 N N . ARG A 1 171 ? -12.579 1.044 22.819 1.00 82.75 171 ARG A N 1
ATOM 1385 C CA . ARG A 1 171 ? -12.648 -0.392 22.469 1.00 82.75 171 ARG A CA 1
ATOM 1386 C C . ARG A 1 171 ? -13.051 -1.260 23.662 1.00 82.75 171 ARG A C 1
ATOM 1388 O O . ARG A 1 171 ? -13.914 -2.122 23.527 1.00 82.75 171 ARG A O 1
ATOM 1395 N N . ARG A 1 172 ? -12.473 -1.013 24.843 1.00 84.12 172 ARG A N 1
ATOM 1396 C CA . ARG A 1 172 ? -12.841 -1.730 26.078 1.00 84.12 172 ARG A CA 1
ATOM 1397 C C . ARG A 1 172 ? -14.309 -1.517 26.432 1.00 84.12 172 ARG A C 1
ATOM 1399 O O . ARG A 1 172 ? -14.989 -2.472 26.793 1.00 84.12 172 ARG A O 1
ATOM 1406 N N . GLN A 1 173 ? -14.802 -0.287 26.299 1.00 86.94 173 GLN A N 1
ATOM 1407 C CA . GLN A 1 173 ? -16.207 0.015 26.556 1.00 86.94 173 GLN A CA 1
ATOM 1408 C C . GLN A 1 173 ? -17.135 -0.669 25.543 1.00 86.94 173 GLN A C 1
ATOM 1410 O O . GLN A 1 173 ? -18.150 -1.233 25.939 1.00 86.94 173 GLN A O 1
ATOM 1415 N N . LYS A 1 174 ? -16.754 -0.703 24.261 1.00 84.38 174 LYS A N 1
ATOM 1416 C CA . LYS A 1 174 ? -17.495 -1.431 23.219 1.00 84.38 174 LYS A CA 1
ATOM 1417 C C . LYS A 1 174 ? -17.584 -2.924 23.516 1.00 84.38 174 LYS A C 1
ATOM 1419 O O . LYS A 1 174 ? -18.677 -3.471 23.430 1.00 84.38 174 LYS A O 1
ATOM 1424 N N . ARG A 1 175 ? -16.488 -3.561 23.946 1.00 83.75 175 ARG A N 1
ATOM 1425 C CA . ARG A 1 175 ? -16.487 -4.978 24.355 1.00 83.75 175 ARG A CA 1
ATOM 1426 C C . ARG A 1 175 ? -17.447 -5.276 25.508 1.00 83.75 175 ARG A C 1
ATOM 1428 O O . ARG A 1 175 ? -18.083 -6.320 25.499 1.00 83.75 175 ARG A O 1
ATOM 1435 N N . LYS A 1 176 ? -17.614 -4.355 26.464 1.00 85.88 176 LYS A N 1
ATOM 1436 C CA . LYS A 1 176 ? -18.605 -4.517 27.546 1.00 85.88 176 LYS A CA 1
ATOM 1437 C C . LYS A 1 176 ? -20.053 -4.503 27.042 1.00 85.88 176 LYS A C 1
ATOM 1439 O O . LYS A 1 176 ? -20.900 -5.147 27.641 1.00 85.88 176 LYS A O 1
ATOM 1444 N N . ILE A 1 177 ? -20.339 -3.753 25.975 1.00 85.19 177 ILE A N 1
ATOM 1445 C CA . ILE A 1 177 ? -21.705 -3.556 25.462 1.00 85.19 177 ILE A CA 1
ATOM 1446 C C . ILE A 1 177 ? -22.068 -4.609 24.413 1.00 85.19 177 ILE A C 1
ATOM 1448 O O . ILE A 1 177 ? -23.139 -5.214 24.475 1.00 85.19 177 ILE A O 1
ATOM 1452 N N . LEU A 1 178 ? -21.182 -4.796 23.433 1.00 82.44 178 LEU A N 1
ATOM 1453 C CA . LEU A 1 178 ? -21.380 -5.696 22.298 1.00 82.44 178 LEU A CA 1
ATOM 1454 C C . LEU A 1 178 ? -21.050 -7.153 22.648 1.00 82.44 178 LEU A C 1
ATOM 1456 O O . LEU A 1 178 ? -21.542 -8.059 21.986 1.00 82.44 178 LEU A O 1
ATOM 1460 N N . GLY A 1 179 ? -20.259 -7.373 23.699 1.00 83.69 179 GLY A N 1
ATOM 1461 C CA . GLY A 1 179 ? -19.763 -8.682 24.101 1.00 83.69 179 GLY A CA 1
ATOM 1462 C C . GLY A 1 179 ? -18.321 -8.924 23.653 1.00 83.69 179 GLY A C 1
ATOM 1463 O O . GLY A 1 179 ? -17.775 -8.233 22.788 1.00 83.69 179 GLY A O 1
ATOM 1464 N N . ASN A 1 180 ? -17.700 -9.917 24.280 1.00 85.62 180 ASN A N 1
ATOM 1465 C CA . ASN A 1 180 ? -16.397 -10.450 23.907 1.00 85.62 180 ASN A CA 1
ATOM 1466 C C . ASN A 1 180 ? -16.593 -11.870 23.369 1.00 85.62 180 ASN A C 1
ATOM 1468 O O . ASN A 1 180 ? -17.492 -12.566 23.834 1.00 85.62 180 ASN A O 1
ATOM 1472 N N . VAL A 1 181 ? -15.754 -12.292 22.425 1.00 85.75 181 VAL A N 1
ATOM 1473 C CA . VAL A 1 181 ? -15.766 -13.673 21.930 1.00 85.75 181 VAL A CA 1
ATOM 1474 C C . VAL A 1 181 ? -14.466 -14.332 22.345 1.00 85.75 181 VAL A C 1
ATOM 1476 O O . VAL A 1 181 ? -13.393 -13.921 21.898 1.00 85.75 181 VAL A O 1
ATOM 1479 N N . ASP A 1 182 ? -14.569 -15.317 23.228 1.00 85.50 182 ASP A N 1
ATOM 1480 C CA . ASP A 1 182 ? -13.441 -16.155 23.607 1.00 85.50 182 ASP A CA 1
ATOM 1481 C C . ASP A 1 182 ? -13.296 -17.283 22.586 1.00 85.50 182 ASP A C 1
ATOM 1483 O O . ASP A 1 182 ? -14.203 -18.088 22.418 1.00 85.50 182 ASP A O 1
ATOM 1487 N N . CYS A 1 183 ? -12.171 -17.298 21.876 1.00 85.69 183 CYS A N 1
ATOM 1488 C CA . CYS A 1 183 ? -11.884 -18.259 20.812 1.00 85.69 183 CYS A CA 1
ATOM 1489 C C . CYS A 1 183 ? -10.929 -19.370 21.274 1.00 85.69 183 CYS A C 1
ATOM 1491 O O . CYS A 1 183 ? -10.332 -20.029 20.429 1.00 85.69 183 CYS A O 1
ATOM 1493 N N . THR A 1 184 ? -10.734 -19.550 22.587 1.00 86.38 184 THR A N 1
ATOM 1494 C CA . THR A 1 184 ? -9.804 -20.556 23.131 1.00 86.38 184 THR A CA 1
ATOM 1495 C C . THR A 1 184 ? -10.148 -21.971 22.656 1.00 86.38 184 THR A C 1
ATOM 1497 O O . THR A 1 184 ? -9.245 -22.735 22.321 1.00 86.38 184 THR A O 1
ATOM 1500 N N . ASP A 1 185 ? -11.442 -22.292 22.548 1.00 87.75 185 ASP A N 1
ATOM 1501 C CA . ASP A 1 185 ? -11.930 -23.480 21.844 1.00 87.75 185 ASP A CA 1
ATOM 1502 C C . ASP A 1 185 ? -12.591 -23.080 20.506 1.00 87.75 185 ASP A C 1
ATOM 1504 O O . ASP A 1 185 ? -13.684 -22.498 20.513 1.00 87.75 185 ASP A O 1
ATOM 1508 N N . PRO A 1 186 ? -11.969 -23.400 19.351 1.00 86.94 186 PRO A N 1
ATOM 1509 C CA . PRO A 1 186 ? -12.525 -23.121 18.028 1.00 86.94 186 PRO A CA 1
ATOM 1510 C C . PRO A 1 186 ? -13.917 -23.724 17.793 1.00 86.94 186 PRO A C 1
ATOM 1512 O O . PRO A 1 186 ? -14.695 -23.178 17.013 1.00 86.94 186 PRO A O 1
ATOM 1515 N N . LEU A 1 187 ? -14.267 -24.826 18.461 1.00 87.75 187 LEU A N 1
ATOM 1516 C CA . LEU A 1 187 ? -15.544 -25.508 18.242 1.00 87.75 187 LEU A CA 1
ATOM 1517 C C . LEU A 1 187 ? -16.679 -24.959 19.112 1.00 87.75 187 LEU A C 1
ATOM 1519 O O . LEU A 1 187 ? -17.831 -25.007 18.689 1.00 87.75 187 LEU A O 1
ATOM 1523 N N . ALA A 1 188 ? -16.367 -24.402 20.283 1.00 87.25 188 ALA A N 1
ATOM 1524 C CA . ALA A 1 188 ? -17.373 -24.016 21.274 1.00 87.25 188 ALA A CA 1
ATOM 1525 C C . ALA A 1 188 ? -17.693 -22.512 21.318 1.00 87.25 188 ALA A C 1
ATOM 1527 O O . ALA A 1 188 ? -18.684 -22.121 21.936 1.00 87.25 188 ALA A O 1
ATOM 1528 N N . PHE A 1 189 ? -16.888 -21.642 20.693 1.00 89.38 189 PHE A N 1
ATOM 1529 C CA . PHE A 1 189 ? -17.125 -20.200 20.809 1.00 89.38 189 PHE A CA 1
ATOM 1530 C C . PHE A 1 189 ? -18.454 -19.766 20.171 1.00 89.38 189 PHE A C 1
ATOM 1532 O O . PHE A 1 189 ? -18.793 -20.154 19.048 1.00 89.38 189 PHE A O 1
ATOM 1539 N N . VAL A 1 190 ? -19.172 -18.874 20.858 1.00 89.19 190 VAL A N 1
ATOM 1540 C CA . VAL A 1 190 ? -20.435 -18.286 20.389 1.00 89.19 190 VAL A CA 1
ATOM 1541 C C . VAL A 1 190 ? -20.221 -16.809 20.081 1.00 89.19 190 VAL A C 1
ATOM 1543 O O . VAL A 1 190 ? -19.643 -16.074 20.880 1.00 89.19 190 VAL A O 1
ATOM 1546 N N . ILE A 1 191 ? -20.695 -16.362 18.916 1.00 91.25 191 ILE A N 1
ATOM 1547 C CA . ILE A 1 191 ? -20.684 -14.948 18.529 1.00 91.25 191 ILE A CA 1
ATOM 1548 C C . ILE A 1 191 ? -22.006 -14.320 18.997 1.00 91.25 191 ILE A C 1
ATOM 1550 O O . ILE A 1 191 ? -23.051 -14.701 18.474 1.00 91.25 191 ILE A O 1
ATOM 1554 N N . PRO A 1 192 ? -21.996 -13.361 19.945 1.00 90.62 192 PRO A N 1
ATOM 1555 C CA . PRO A 1 192 ? -23.214 -12.725 20.440 1.00 90.62 192 PRO A CA 1
ATOM 1556 C C . PRO A 1 192 ? -24.020 -12.022 19.340 1.00 90.62 192 PRO A C 1
ATOM 1558 O O . PRO A 1 192 ? -23.441 -11.333 18.495 1.00 90.62 192 PRO A O 1
ATOM 1561 N N . ASP A 1 193 ? -25.352 -12.061 19.433 1.00 89.31 193 ASP A N 1
ATOM 1562 C CA . ASP A 1 193 ? -26.264 -11.420 18.468 1.00 89.31 193 ASP A CA 1
ATOM 1563 C C . ASP A 1 193 ? -25.995 -9.921 18.284 1.00 89.31 193 ASP A C 1
ATOM 1565 O O . ASP A 1 193 ? -26.096 -9.387 17.184 1.00 89.31 193 ASP A O 1
ATOM 1569 N N . LYS A 1 194 ? -25.552 -9.230 19.341 1.00 87.75 194 LYS A N 1
ATOM 1570 C CA . LYS A 1 194 ? -25.183 -7.801 19.292 1.00 87.75 194 LYS A CA 1
ATOM 1571 C C . LYS A 1 194 ? -23.994 -7.506 18.360 1.00 87.75 194 LYS A C 1
ATOM 1573 O O . LYS A 1 194 ? -23.868 -6.386 17.851 1.00 87.75 194 LYS A O 1
ATOM 1578 N N . LEU A 1 195 ? -23.108 -8.484 18.157 1.00 86.94 195 LEU A N 1
ATOM 1579 C CA . LEU A 1 195 ? -21.993 -8.419 17.206 1.00 86.94 195 LEU A CA 1
ATOM 1580 C C . LEU A 1 195 ? -22.393 -8.960 15.833 1.00 86.94 195 LEU A C 1
ATOM 1582 O O . LEU A 1 195 ? -21.983 -8.393 14.822 1.00 86.94 195 LEU A O 1
ATOM 1586 N N . ARG A 1 196 ? -23.193 -10.027 15.823 1.00 90.31 196 ARG A N 1
ATOM 1587 C CA . ARG A 1 196 ? -23.625 -10.758 14.632 1.00 90.31 196 ARG A CA 1
ATOM 1588 C C . ARG A 1 196 ? -24.643 -9.986 13.786 1.00 90.31 196 ARG A C 1
ATOM 1590 O O . ARG A 1 196 ? -24.536 -9.967 12.567 1.00 90.31 196 ARG A O 1
ATOM 1597 N N . LEU A 1 197 ? -25.591 -9.293 14.415 1.00 89.69 197 LEU A N 1
ATOM 1598 C CA . LEU A 1 197 ? -26.670 -8.593 13.722 1.00 89.69 197 LEU A CA 1
ATOM 1599 C C . LEU A 1 197 ? -26.345 -7.115 13.501 1.00 89.69 197 LEU A C 1
ATOM 1601 O O . LEU A 1 197 ? -26.032 -6.356 14.427 1.00 89.69 197 LEU A O 1
ATOM 1605 N N . LYS A 1 198 ? -26.493 -6.655 12.263 1.00 85.19 198 LYS A N 1
ATOM 1606 C CA . LYS A 1 198 ? -26.388 -5.257 11.862 1.00 85.19 198 LYS A CA 1
ATOM 1607 C C . LYS A 1 198 ? -27.678 -4.815 11.180 1.00 85.19 198 LYS A C 1
ATOM 1609 O O . LYS A 1 198 ? -27.969 -5.239 10.074 1.00 85.19 198 LYS A O 1
ATOM 1614 N N . ASN A 1 199 ? -28.430 -3.920 11.826 1.00 83.12 199 ASN A N 1
ATOM 1615 C CA . ASN A 1 199 ? -29.728 -3.441 11.329 1.00 83.12 199 ASN A CA 1
ATOM 1616 C C . ASN A 1 199 ? -30.704 -4.597 11.017 1.00 83.12 199 ASN A C 1
ATOM 1618 O O . ASN A 1 199 ? -31.442 -4.530 10.042 1.00 83.12 199 ASN A O 1
ATOM 1622 N N . GLY A 1 200 ? -30.664 -5.666 11.822 1.00 82.94 200 GLY A N 1
ATOM 1623 C CA . GLY A 1 200 ? -31.461 -6.882 11.618 1.00 82.94 200 GLY A CA 1
ATOM 1624 C C . GLY A 1 200 ? -30.869 -7.894 10.628 1.00 82.94 200 GLY A C 1
ATOM 1625 O O . GLY A 1 200 ? -31.348 -9.019 10.584 1.00 82.94 200 GLY A O 1
ATOM 1626 N N . GLU A 1 201 ? -29.818 -7.544 9.881 1.00 87.94 201 GLU A N 1
ATOM 1627 C CA . GLU A 1 201 ? -29.136 -8.452 8.950 1.00 87.94 201 GLU A CA 1
ATOM 1628 C C . GLU A 1 201 ? -27.950 -9.147 9.637 1.00 87.94 201 GLU A C 1
ATOM 1630 O O . GLU A 1 201 ? -27.158 -8.505 10.333 1.00 87.94 201 GLU A O 1
ATOM 1635 N N . ASP A 1 202 ? -27.805 -10.454 9.436 1.00 92.81 202 ASP A N 1
ATOM 1636 C CA . ASP A 1 202 ? -26.654 -11.216 9.920 1.00 92.81 202 ASP A CA 1
ATOM 1637 C C . ASP A 1 202 ? -25.416 -10.931 9.062 1.00 92.81 202 ASP A C 1
ATOM 1639 O O . ASP A 1 202 ? -25.445 -11.086 7.840 1.00 92.81 202 ASP A O 1
ATOM 1643 N N . ILE A 1 203 ? -24.322 -10.503 9.698 1.00 94.56 203 ILE A N 1
ATOM 1644 C CA . ILE A 1 203 ? -23.065 -10.220 8.997 1.00 94.56 203 ILE A CA 1
ATOM 1645 C C . ILE A 1 203 ? -22.129 -11.427 8.914 1.00 94.56 203 ILE A C 1
ATOM 1647 O O . ILE A 1 203 ? -21.093 -11.334 8.255 1.00 94.56 203 ILE A O 1
ATOM 1651 N N . VAL A 1 204 ? -22.451 -12.534 9.589 1.00 95.50 204 VAL A N 1
ATOM 1652 C CA . VAL A 1 204 ? -21.740 -13.813 9.484 1.00 95.50 204 VAL A CA 1
ATOM 1653 C C . VAL A 1 204 ? -22.448 -14.645 8.424 1.00 95.50 204 VAL A C 1
ATOM 1655 O O . VAL A 1 204 ? -23.470 -15.274 8.672 1.00 95.50 204 VAL A O 1
ATOM 1658 N N . LEU A 1 205 ? -21.910 -14.621 7.210 1.00 95.06 205 LEU A N 1
ATOM 1659 C CA . LEU A 1 205 ? -22.537 -15.234 6.043 1.00 95.06 205 LEU A CA 1
ATOM 1660 C C . LEU A 1 205 ? -22.279 -16.742 5.938 1.00 95.06 205 LEU A C 1
ATOM 1662 O O . LEU A 1 205 ? -23.071 -17.457 5.326 1.00 95.06 205 LEU A O 1
ATOM 1666 N N . TYR A 1 206 ? -21.163 -17.213 6.498 1.00 96.06 206 TYR A N 1
ATOM 1667 C CA . TYR A 1 206 ? -20.782 -18.623 6.501 1.00 96.06 206 TYR A CA 1
ATOM 1668 C C . TYR A 1 206 ? -19.994 -18.971 7.763 1.00 96.06 206 TYR A C 1
ATOM 1670 O O . TYR A 1 206 ? -19.124 -18.205 8.188 1.00 96.06 206 TYR A O 1
ATOM 1678 N N . ASP A 1 207 ? -20.274 -20.151 8.309 1.00 95.25 207 ASP A N 1
ATOM 1679 C CA . ASP A 1 207 ? -19.558 -20.753 9.430 1.00 95.25 207 ASP A CA 1
ATOM 1680 C C . ASP A 1 207 ? -19.348 -22.242 9.149 1.00 95.25 207 ASP A C 1
ATOM 1682 O O . ASP A 1 207 ? -20.304 -23.025 9.148 1.00 95.25 207 ASP A O 1
ATOM 1686 N N . SER A 1 208 ? -18.095 -22.641 8.919 1.00 95.12 208 SER A N 1
ATOM 1687 C CA . SER A 1 208 ? -17.767 -24.016 8.544 1.00 95.12 208 SER A CA 1
ATOM 1688 C C . SER A 1 208 ? -18.168 -25.037 9.601 1.00 95.12 208 SER A C 1
ATOM 1690 O O . SER A 1 208 ? -18.341 -26.194 9.253 1.00 95.12 208 SER A O 1
ATOM 1692 N N . ARG A 1 209 ? -18.349 -24.657 10.873 1.00 93.38 209 ARG A N 1
ATOM 1693 C CA . ARG A 1 209 ? -18.750 -25.594 11.943 1.00 93.38 209 ARG A CA 1
ATOM 1694 C C . ARG A 1 209 ? -20.149 -26.163 11.731 1.00 93.38 209 ARG A C 1
ATOM 1696 O O . ARG A 1 209 ? -20.457 -27.238 12.230 1.00 93.38 209 ARG A O 1
ATOM 1703 N N . THR A 1 210 ? -20.980 -25.453 10.969 1.00 90.12 210 THR A N 1
ATOM 1704 C CA . THR A 1 210 ? -22.327 -25.907 10.596 1.00 90.12 210 THR A CA 1
ATOM 1705 C C . THR A 1 210 ? -22.314 -26.969 9.495 1.00 90.12 210 THR A C 1
ATOM 1707 O O . THR A 1 210 ? -23.300 -27.678 9.323 1.00 90.12 210 THR A O 1
ATOM 1710 N N . VAL A 1 211 ? -21.198 -27.097 8.768 1.00 89.44 211 VAL A N 1
ATOM 1711 C CA . VAL A 1 211 ? -21.034 -28.017 7.630 1.00 89.44 211 VAL A CA 1
ATOM 1712 C C . VAL A 1 211 ? -20.033 -29.132 7.956 1.00 89.44 211 VAL A C 1
ATOM 1714 O O . VAL A 1 211 ? -20.295 -30.301 7.694 1.00 89.44 211 VAL A O 1
ATOM 1717 N N . ARG A 1 212 ? -18.894 -28.781 8.562 1.00 90.69 212 ARG A N 1
ATOM 1718 C CA . ARG A 1 212 ? -17.814 -29.671 9.009 1.00 90.69 212 ARG A CA 1
ATOM 1719 C C . ARG A 1 212 ? -17.846 -29.833 10.526 1.00 90.69 212 ARG A C 1
ATOM 1721 O O . ARG A 1 212 ? -17.092 -29.192 11.261 1.00 90.69 212 ARG A O 1
ATOM 1728 N N . ILE A 1 213 ? -18.757 -30.676 11.000 1.00 88.94 213 ILE A N 1
ATOM 1729 C CA . ILE A 1 213 ? -18.959 -30.918 12.432 1.00 88.94 213 ILE A CA 1
ATOM 1730 C C . ILE A 1 213 ? -17.712 -31.594 13.026 1.00 88.94 213 ILE A C 1
ATOM 1732 O O . ILE A 1 213 ? -17.243 -32.605 12.514 1.00 88.94 213 ILE A O 1
ATOM 1736 N N . GLY A 1 214 ? -17.184 -31.041 14.122 1.00 88.31 214 GLY A N 1
ATOM 1737 C CA . GLY A 1 214 ? -16.036 -31.598 14.851 1.00 88.31 214 GLY A CA 1
ATOM 1738 C C . GLY A 1 214 ? -14.654 -31.198 14.317 1.00 88.31 214 GLY A C 1
ATOM 1739 O O . GLY A 1 214 ? -13.648 -31.511 14.954 1.00 88.31 214 GLY A O 1
ATOM 1740 N N . GLU A 1 215 ? -14.572 -30.465 13.202 1.00 91.56 215 GLU A N 1
ATOM 1741 C CA . GLU A 1 215 ? -13.295 -29.994 12.657 1.00 91.56 215 GLU A CA 1
ATOM 1742 C C . GLU A 1 215 ? -12.850 -28.662 13.274 1.00 91.56 215 GLU A C 1
ATOM 1744 O O . GLU A 1 215 ? -13.521 -27.638 13.146 1.00 91.56 215 GLU A O 1
ATOM 1749 N N . LYS A 1 216 ? -11.666 -28.655 13.901 1.00 89.12 216 LYS A N 1
ATOM 1750 C CA . LYS A 1 216 ? -11.087 -27.456 14.540 1.00 89.12 216 LYS A CA 1
ATOM 1751 C C . LYS A 1 216 ? -10.615 -26.389 13.546 1.00 89.12 216 LYS A C 1
ATOM 1753 O O . LYS A 1 216 ? -10.424 -25.240 13.938 1.00 89.12 216 LYS A O 1
ATOM 1758 N N . ASP A 1 217 ? -10.449 -26.753 12.275 1.00 92.19 217 ASP A N 1
ATOM 1759 C CA . ASP A 1 217 ? -10.081 -25.842 11.191 1.00 92.19 217 ASP A CA 1
ATOM 1760 C C . ASP A 1 217 ? -11.301 -25.023 10.740 1.00 92.19 217 ASP A C 1
ATOM 1762 O O . ASP A 1 217 ? -11.926 -25.277 9.704 1.00 92.19 217 ASP A O 1
ATOM 1766 N N . VAL A 1 218 ? -11.662 -24.035 11.558 1.00 93.94 218 VAL A N 1
ATOM 1767 C CA . VAL A 1 218 ? -12.860 -23.216 11.353 1.00 93.94 218 VAL A CA 1
ATOM 1768 C C . VAL A 1 218 ? -12.622 -22.153 10.283 1.00 93.94 218 VAL A C 1
ATOM 1770 O O . VAL A 1 218 ? -11.688 -21.360 10.385 1.00 93.94 218 VAL A O 1
ATOM 1773 N N . VAL A 1 219 ? -13.509 -22.079 9.293 1.00 96.31 219 VAL A N 1
ATOM 1774 C CA . VAL A 1 219 ? -13.575 -21.006 8.294 1.00 96.31 219 VAL A CA 1
ATOM 1775 C C . VAL A 1 219 ? -14.834 -20.181 8.536 1.00 96.31 219 VAL A C 1
ATOM 1777 O O . VAL A 1 219 ? -15.940 -20.717 8.580 1.00 96.31 219 VAL A O 1
ATOM 1780 N N . LEU A 1 220 ? -14.665 -18.866 8.666 1.00 96.56 220 LEU A N 1
ATOM 1781 C CA . LEU A 1 220 ? -15.774 -17.915 8.794 1.00 96.56 220 LEU A CA 1
ATOM 1782 C C . LEU A 1 220 ? -15.769 -16.950 7.614 1.00 96.56 220 LEU A C 1
ATOM 1784 O O . LEU A 1 220 ? -14.703 -16.465 7.240 1.00 96.56 220 LEU A O 1
ATOM 1788 N N . VAL A 1 221 ? -16.939 -16.611 7.071 1.00 97.31 221 VAL A N 1
ATOM 1789 C CA . VAL A 1 221 ? -17.082 -15.553 6.056 1.00 97.31 221 VAL A CA 1
ATOM 1790 C C . VAL A 1 221 ? -18.025 -14.479 6.568 1.00 97.31 221 VAL A C 1
ATOM 1792 O O . VAL A 1 221 ? -19.129 -14.767 7.022 1.00 97.31 221 VAL A O 1
ATOM 1795 N N . PHE A 1 222 ? -17.597 -13.228 6.452 1.00 96.56 222 PHE A N 1
ATOM 1796 C CA . PHE A 1 222 ? -18.334 -12.053 6.881 1.00 96.56 222 PHE A CA 1
ATOM 1797 C C . PHE A 1 222 ? -18.662 -11.136 5.700 1.00 96.56 222 PHE A C 1
ATOM 1799 O O . PHE A 1 222 ? -17.852 -10.959 4.784 1.00 96.56 222 PHE A O 1
ATOM 1806 N N . GLY A 1 223 ? -19.826 -10.496 5.750 1.00 94.69 223 GLY A N 1
ATOM 1807 C CA . GLY A 1 223 ? -20.313 -9.586 4.718 1.00 94.69 223 GLY A CA 1
ATOM 1808 C C . GLY A 1 223 ? -21.774 -9.209 4.952 1.00 94.69 223 GLY A C 1
ATOM 1809 O O . GLY A 1 223 ? -22.239 -9.188 6.080 1.00 94.69 223 GLY A O 1
ATOM 1810 N N . SER A 1 224 ? -22.489 -8.874 3.886 1.00 93.06 224 SER A N 1
ATOM 1811 C CA . SER A 1 224 ? -23.942 -8.664 3.866 1.00 93.06 224 SER A CA 1
ATOM 1812 C C . SER A 1 224 ? -24.456 -8.976 2.462 1.00 93.06 224 SER A C 1
ATOM 1814 O O . SER A 1 224 ? -23.667 -8.938 1.514 1.00 93.06 224 SER A O 1
ATOM 1816 N N . GLU A 1 225 ? -25.764 -9.173 2.280 1.00 90.75 225 GLU A N 1
ATOM 1817 C CA . GLU A 1 225 ? -26.343 -9.310 0.930 1.00 90.75 225 GLU A CA 1
ATOM 1818 C C . GLU A 1 225 ? -25.955 -8.126 0.026 1.00 90.75 225 GLU A C 1
ATOM 1820 O O . GLU A 1 225 ? -25.613 -8.291 -1.142 1.00 90.75 225 GLU A O 1
ATOM 1825 N N . ARG A 1 226 ? -25.884 -6.916 0.595 1.00 90.31 226 ARG A N 1
ATOM 1826 C CA . ARG A 1 226 ? -25.517 -5.686 -0.128 1.00 90.31 226 ARG A CA 1
ATOM 1827 C C . ARG A 1 226 ? -24.059 -5.658 -0.584 1.00 90.31 226 ARG A C 1
ATOM 1829 O O . ARG A 1 226 ? -23.745 -4.992 -1.571 1.00 90.31 226 ARG A O 1
ATOM 1836 N N . THR A 1 227 ? -23.156 -6.323 0.136 1.00 91.62 227 THR A N 1
ATOM 1837 C CA . THR A 1 227 ? -21.752 -6.439 -0.283 1.00 91.62 227 THR A CA 1
ATOM 1838 C C . THR A 1 227 ? -21.544 -7.626 -1.216 1.00 91.62 227 THR A C 1
ATOM 1840 O O . THR A 1 227 ? -20.733 -7.521 -2.131 1.00 91.62 227 THR A O 1
ATOM 1843 N N . LEU A 1 228 ? -22.324 -8.705 -1.089 1.00 91.12 228 LEU A N 1
ATOM 1844 C CA . LEU A 1 228 ? -22.384 -9.764 -2.105 1.00 91.12 228 LEU A CA 1
ATOM 1845 C C . LEU A 1 228 ? -22.866 -9.218 -3.459 1.00 91.12 228 LEU A C 1
ATOM 1847 O O . LEU A 1 228 ? -22.316 -9.570 -4.499 1.00 91.12 228 LEU A O 1
ATOM 1851 N N . ASP A 1 229 ? -23.783 -8.253 -3.442 1.00 89.38 229 ASP A N 1
ATOM 1852 C CA . ASP A 1 229 ? -24.247 -7.474 -4.598 1.00 89.38 229 ASP A CA 1
ATOM 1853 C C . ASP A 1 229 ? -23.138 -6.718 -5.358 1.00 89.38 229 ASP A C 1
ATOM 1855 O O . ASP A 1 229 ? -23.305 -6.293 -6.511 1.00 89.38 229 ASP A O 1
ATOM 1859 N N . ILE A 1 230 ? -21.996 -6.480 -4.710 1.00 89.94 230 ILE A N 1
ATOM 1860 C CA . ILE A 1 230 ? -20.804 -5.916 -5.355 1.00 89.94 230 ILE A CA 1
ATOM 1861 C C . ILE A 1 230 ? -20.144 -6.987 -6.227 1.00 89.94 230 ILE A C 1
ATOM 1863 O O . ILE A 1 230 ? -19.600 -6.664 -7.277 1.00 89.94 230 ILE A O 1
ATOM 1867 N N . LEU A 1 231 ? -20.218 -8.256 -5.837 1.00 89.06 231 LEU A N 1
ATOM 1868 C CA . LEU A 1 231 ? -19.651 -9.375 -6.581 1.00 89.06 231 LEU A CA 1
ATOM 1869 C C . LEU A 1 231 ? -20.605 -9.880 -7.680 1.00 89.06 231 LEU A C 1
ATOM 1871 O O . LEU A 1 231 ? -20.139 -10.193 -8.773 1.00 89.06 231 LEU A O 1
ATOM 1875 N N . SER A 1 232 ? -21.921 -9.901 -7.425 1.00 80.81 232 SER A N 1
ATOM 1876 C CA . SER A 1 232 ? -22.935 -10.513 -8.308 1.00 80.81 232 SER A CA 1
ATOM 1877 C C . SER A 1 232 ? -23.394 -9.647 -9.493 1.00 80.81 232 SER A C 1
ATOM 1879 O O . SER A 1 232 ? -23.832 -10.179 -10.508 1.00 80.81 232 SER A O 1
ATOM 1881 N N . LYS A 1 233 ? -23.277 -8.312 -9.434 1.00 73.56 233 LYS A N 1
ATOM 1882 C CA . LYS A 1 233 ? -23.791 -7.384 -10.474 1.00 73.56 233 LYS A CA 1
ATOM 1883 C C . LYS A 1 233 ? -22.884 -7.248 -11.711 1.00 73.56 233 LYS A C 1
ATOM 1885 O O . LYS A 1 233 ? -22.643 -6.144 -12.190 1.00 73.56 233 LYS A O 1
ATOM 1890 N N . ASN A 1 234 ? -22.380 -8.376 -12.215 1.00 64.00 234 ASN A N 1
ATOM 1891 C CA . ASN A 1 234 ? -21.561 -8.503 -13.429 1.00 64.00 234 ASN A CA 1
ATOM 1892 C C . ASN A 1 234 ? -20.262 -7.668 -13.433 1.00 64.00 234 ASN A C 1
ATOM 1894 O O . ASN A 1 234 ? -19.794 -7.199 -14.473 1.00 64.00 234 ASN A O 1
ATOM 1898 N N . ASN A 1 235 ? -19.646 -7.475 -12.263 1.00 69.38 235 ASN A N 1
ATOM 1899 C CA . ASN A 1 235 ? -18.322 -6.865 -12.203 1.00 69.38 235 ASN A CA 1
ATOM 1900 C C . ASN A 1 235 ? -17.273 -7.871 -12.689 1.00 69.38 235 ASN A C 1
ATOM 1902 O O . ASN A 1 235 ? -16.927 -8.826 -11.998 1.00 69.38 235 ASN A O 1
ATOM 1906 N N . ALA A 1 236 ? -16.747 -7.628 -13.889 1.00 76.06 236 ALA A N 1
ATOM 1907 C CA . ALA A 1 236 ? -15.906 -8.577 -14.613 1.00 76.06 236 ALA A CA 1
ATOM 1908 C C . ALA A 1 236 ? -14.555 -8.896 -13.945 1.00 76.06 236 ALA A C 1
ATOM 1910 O O . ALA A 1 236 ? -13.939 -9.897 -14.301 1.00 76.06 236 ALA A O 1
ATOM 1911 N N . THR A 1 237 ? -14.058 -8.042 -13.042 1.00 88.81 237 THR A N 1
ATOM 1912 C CA . THR A 1 237 ? -12.728 -8.193 -12.425 1.00 88.81 237 THR A CA 1
ATOM 1913 C C . THR A 1 237 ? -12.822 -8.232 -10.909 1.00 88.81 237 THR A C 1
ATOM 1915 O O . THR A 1 237 ? -13.154 -7.228 -10.268 1.00 88.81 237 THR A O 1
ATOM 1918 N N . TRP A 1 238 ? -12.487 -9.389 -10.356 1.00 92.69 238 TRP A N 1
ATOM 1919 C CA . TRP A 1 238 ? -12.327 -9.619 -8.931 1.00 92.69 238 TRP A CA 1
ATOM 1920 C C . TRP A 1 238 ? -10.873 -9.474 -8.507 1.00 92.69 238 TRP A C 1
ATOM 1922 O O . TRP A 1 238 ? -9.955 -9.609 -9.313 1.00 92.69 238 TRP A O 1
ATOM 1932 N N . HIS A 1 239 ? -10.690 -9.198 -7.227 1.00 92.62 239 HIS A N 1
ATOM 1933 C CA . HIS A 1 239 ? -9.413 -9.015 -6.564 1.00 92.62 239 HIS A CA 1
ATOM 1934 C C . HIS A 1 239 ? -9.419 -9.840 -5.280 1.00 92.62 239 HIS A C 1
ATOM 1936 O O . HIS A 1 239 ? -10.377 -9.756 -4.505 1.00 92.62 239 HIS A O 1
ATOM 1942 N N . LEU A 1 240 ? -8.366 -10.626 -5.082 1.00 92.62 240 LEU A N 1
ATOM 1943 C CA . LEU A 1 240 ? -8.177 -11.517 -3.940 1.00 92.62 240 LEU A CA 1
ATOM 1944 C C . LEU A 1 240 ? -6.847 -11.185 -3.265 1.00 92.62 240 LEU A C 1
ATOM 1946 O O . LEU A 1 240 ? -5.858 -10.948 -3.959 1.00 92.62 240 LEU A O 1
ATOM 1950 N N . ASP A 1 241 ? -6.828 -11.104 -1.938 1.00 88.50 241 ASP A N 1
ATOM 1951 C CA . ASP A 1 241 ? -5.594 -10.919 -1.167 1.00 88.50 241 ASP A CA 1
ATOM 1952 C C . ASP A 1 241 ? -5.768 -11.424 0.273 1.00 88.50 241 ASP A C 1
ATOM 1954 O O . ASP A 1 241 ? -6.866 -11.387 0.838 1.00 88.50 241 ASP A O 1
ATOM 1958 N N . GLY A 1 242 ? -4.672 -11.890 0.869 1.00 84.94 242 GLY A N 1
ATOM 1959 C CA . GLY A 1 242 ? -4.612 -12.400 2.236 1.00 84.94 242 GLY A CA 1
ATOM 1960 C C . GLY A 1 242 ? -3.820 -11.468 3.151 1.00 84.94 242 GLY A C 1
ATOM 1961 O O . GLY A 1 242 ? -2.691 -11.083 2.857 1.00 84.94 242 GLY A O 1
ATOM 1962 N N . THR A 1 243 ? -4.374 -11.120 4.315 1.00 81.31 243 THR A N 1
ATOM 1963 C CA . THR A 1 243 ? -3.684 -10.299 5.319 1.00 81.31 243 THR A CA 1
ATOM 1964 C C . THR A 1 243 ? -3.550 -11.006 6.671 1.00 81.31 243 THR A C 1
ATOM 1966 O O . THR A 1 243 ? -4.528 -11.349 7.332 1.00 81.31 243 THR A O 1
ATOM 1969 N N . PHE A 1 244 ? -2.304 -11.198 7.114 1.00 83.31 244 PHE A N 1
ATOM 1970 C CA . PHE A 1 244 ? -1.960 -11.934 8.344 1.00 83.31 244 PHE A CA 1
ATOM 1971 C C . PHE A 1 244 ? -2.212 -11.120 9.614 1.00 83.31 244 PHE A C 1
ATOM 1973 O O . PHE A 1 244 ? -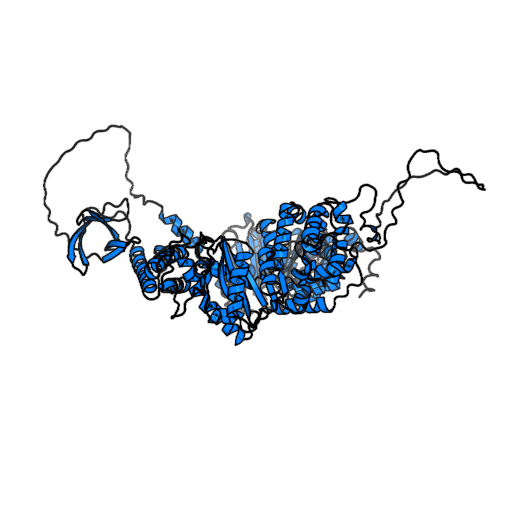2.762 -11.595 10.599 1.00 83.31 244 PHE A O 1
ATOM 1980 N N . LYS A 1 245 ? -1.827 -9.840 9.594 1.00 81.50 245 LYS A N 1
ATOM 1981 C CA . LYS A 1 245 ? -1.831 -8.981 10.792 1.00 81.50 245 LYS A CA 1
ATOM 1982 C C . LYS A 1 245 ? -3.233 -8.658 11.305 1.00 81.50 245 LYS A C 1
ATOM 1984 O O . LYS A 1 245 ? -3.369 -8.324 12.480 1.00 81.50 245 LYS A O 1
ATOM 1989 N N . ALA A 1 246 ? -4.232 -8.705 10.424 1.00 82.88 246 ALA A N 1
ATOM 1990 C CA . ALA A 1 246 ? -5.622 -8.431 10.766 1.00 82.88 246 ALA A CA 1
ATOM 1991 C C . ALA A 1 246 ? -6.392 -9.687 11.205 1.00 82.88 246 ALA A C 1
ATOM 1993 O O . ALA A 1 246 ? -7.513 -9.548 11.687 1.00 82.88 246 ALA A O 1
ATOM 1994 N N . ALA A 1 247 ? -5.818 -10.884 11.037 1.00 88.19 247 ALA A N 1
ATOM 1995 C CA . ALA A 1 247 ? -6.443 -12.134 11.446 1.00 88.19 247 ALA A CA 1
ATOM 1996 C C . ALA A 1 247 ? -6.407 -12.276 12.980 1.00 88.19 247 ALA A C 1
ATOM 1998 O O . ALA A 1 247 ? -5.341 -12.065 13.575 1.00 88.19 247 ALA A O 1
ATOM 1999 N N . PRO A 1 248 ? -7.532 -12.612 13.641 1.00 89.81 248 PRO A N 1
ATOM 2000 C CA . PRO A 1 248 ? -7.525 -12.979 15.053 1.00 89.81 248 PRO A CA 1
ATOM 2001 C C . PRO A 1 248 ? -6.649 -14.208 15.306 1.00 89.81 248 PRO A C 1
ATOM 2003 O O . PRO A 1 248 ? -6.413 -14.997 14.401 1.00 89.81 248 PRO A O 1
ATOM 2006 N N . SER A 1 249 ? -6.187 -14.388 16.542 1.00 82.88 249 SER A N 1
ATOM 2007 C CA . SER A 1 249 ? -5.094 -15.312 16.891 1.00 82.88 249 SER A CA 1
ATOM 2008 C C . SER A 1 249 ? -5.282 -16.786 16.507 1.00 82.88 249 SER A C 1
ATOM 2010 O O . SER A 1 249 ? -4.280 -17.472 16.351 1.00 82.88 249 SER A O 1
ATOM 2012 N N . ILE A 1 250 ? -6.515 -17.282 16.358 1.00 86.56 250 ILE A N 1
ATOM 2013 C CA . ILE A 1 250 ? -6.763 -18.678 15.948 1.00 86.56 250 ILE A CA 1
ATOM 2014 C C . ILE A 1 250 ? -6.758 -18.885 14.425 1.00 86.56 250 ILE A C 1
ATOM 2016 O O . ILE A 1 250 ? -6.785 -20.020 13.962 1.00 86.56 250 ILE A O 1
ATOM 2020 N N . TRP A 1 251 ? -6.720 -17.802 13.646 1.00 93.06 251 TRP A N 1
ATOM 2021 C CA . TRP A 1 251 ? -6.647 -17.841 12.189 1.00 93.06 251 TRP A CA 1
ATOM 2022 C C . TRP A 1 251 ? -5.294 -17.330 11.713 1.00 93.06 251 TRP A C 1
ATOM 2024 O O . TRP A 1 251 ? -4.788 -16.316 12.195 1.00 93.06 251 TRP A O 1
ATOM 2034 N N . GLU A 1 252 ? -4.723 -17.995 10.711 1.00 91.44 252 GLU A N 1
ATOM 2035 C CA . GLU A 1 252 ? -3.463 -17.555 10.116 1.00 91.44 252 GLU A CA 1
ATOM 2036 C C . GLU A 1 252 ? -3.674 -16.299 9.257 1.00 91.44 252 GLU A C 1
ATOM 2038 O O . GLU A 1 252 ? -2.821 -15.410 9.239 1.00 91.44 252 GLU A O 1
ATOM 2043 N N . GLN A 1 253 ? -4.813 -16.192 8.559 1.00 91.50 253 GLN A N 1
ATOM 2044 C CA . GLN A 1 253 ? -5.059 -15.093 7.624 1.00 91.50 253 GLN A CA 1
ATOM 2045 C C . GLN A 1 253 ? -6.515 -14.618 7.564 1.00 91.50 253 GLN A C 1
ATOM 2047 O O . GLN A 1 253 ? -7.465 -15.389 7.694 1.00 91.50 253 GLN A O 1
ATOM 2052 N N . CYS A 1 254 ? -6.668 -13.324 7.284 1.00 93.12 254 CYS A N 1
ATOM 2053 C CA . CYS A 1 254 ? -7.903 -12.728 6.802 1.00 93.12 254 CYS A CA 1
ATOM 2054 C C . CYS A 1 254 ? -7.823 -12.648 5.274 1.00 93.12 254 CYS A C 1
ATOM 2056 O O . CYS A 1 254 ? -7.057 -11.855 4.727 1.00 93.12 254 CYS A O 1
ATOM 2058 N N . PHE A 1 255 ? -8.581 -13.500 4.599 1.00 94.62 255 PHE A N 1
ATOM 2059 C CA . PHE A 1 255 ? -8.735 -13.522 3.155 1.00 94.62 255 PHE A CA 1
ATOM 2060 C C . PHE A 1 255 ? -9.812 -12.533 2.732 1.00 94.62 255 PHE A C 1
ATOM 2062 O O . PHE A 1 255 ? -10.876 -12.474 3.340 1.00 94.62 255 PHE A O 1
ATOM 2069 N N . VAL A 1 256 ? -9.579 -11.751 1.691 1.00 93.50 256 VAL A N 1
ATOM 2070 C CA . VAL A 1 256 ? -10.528 -10.721 1.279 1.00 93.50 256 VAL A CA 1
ATOM 2071 C C . VAL A 1 256 ? -10.823 -10.855 -0.197 1.00 93.50 256 VAL A C 1
ATOM 2073 O O . VAL A 1 256 ? -9.916 -10.957 -1.020 1.00 93.50 256 VAL A O 1
ATOM 2076 N N . VAL A 1 257 ? -12.114 -10.805 -0.520 1.00 94.19 257 VAL A N 1
ATOM 2077 C CA . VAL A 1 257 ? -12.610 -10.864 -1.893 1.00 94.19 257 VAL A CA 1
ATOM 2078 C C . VAL A 1 257 ? -13.348 -9.577 -2.201 1.00 94.19 257 VAL A C 1
ATOM 2080 O O . VAL A 1 257 ? -14.281 -9.185 -1.494 1.00 94.19 257 VAL A O 1
ATOM 2083 N N . GLY A 1 258 ? -12.959 -8.911 -3.279 1.00 93.31 258 GLY A N 1
ATOM 2084 C CA . GLY A 1 258 ? -13.661 -7.733 -3.765 1.00 93.31 258 GLY A CA 1
ATOM 2085 C C . GLY A 1 258 ? -13.689 -7.646 -5.282 1.00 93.31 258 GLY A C 1
ATOM 2086 O O . GLY A 1 258 ? -13.060 -8.436 -5.976 1.00 93.31 258 GLY A O 1
ATOM 2087 N N . ALA A 1 259 ? -14.416 -6.661 -5.802 1.00 91.62 259 ALA A N 1
ATOM 2088 C CA . ALA A 1 259 ? -14.496 -6.387 -7.229 1.00 91.62 259 ALA A CA 1
ATOM 2089 C C . ALA A 1 259 ? -14.189 -4.922 -7.570 1.00 91.62 259 ALA A C 1
ATOM 2091 O O . ALA A 1 259 ? -14.340 -4.009 -6.753 1.00 91.62 259 ALA A O 1
ATOM 2092 N N . SER A 1 260 ? -13.762 -4.699 -8.814 1.00 87.75 260 SER A N 1
ATOM 2093 C CA . SER A 1 260 ? -13.651 -3.359 -9.395 1.00 87.75 260 SER A CA 1
ATOM 2094 C C . SER A 1 260 ? -15.004 -2.886 -9.925 1.00 87.75 260 SER A C 1
ATOM 2096 O O . SER A 1 260 ? -15.521 -3.454 -10.882 1.00 87.75 260 SER A O 1
ATOM 2098 N N . VAL A 1 261 ? -15.537 -1.812 -9.343 1.00 86.00 261 VAL A N 1
ATOM 2099 C CA . VAL A 1 261 ? -16.767 -1.128 -9.765 1.00 86.00 261 VAL A CA 1
ATOM 2100 C C . VAL A 1 261 ? -16.374 0.206 -10.397 1.00 86.00 261 VAL A C 1
ATOM 2102 O O . VAL A 1 261 ? -15.910 1.091 -9.683 1.00 86.00 261 VAL A O 1
ATOM 2105 N N . ASN A 1 262 ? -16.497 0.361 -11.722 1.00 78.81 262 ASN A N 1
ATOM 2106 C CA . ASN A 1 262 ? -16.117 1.587 -12.454 1.00 78.81 262 ASN A CA 1
ATOM 2107 C C . ASN A 1 262 ? -14.745 2.161 -12.025 1.00 78.81 262 ASN A C 1
ATOM 2109 O O . ASN A 1 262 ? -14.622 3.324 -11.641 1.00 78.81 262 ASN A O 1
ATOM 2113 N N . HIS A 1 263 ? -13.705 1.318 -12.048 1.00 75.12 263 HIS A N 1
ATOM 2114 C CA . HIS A 1 263 ? -12.329 1.627 -11.608 1.00 75.12 263 HIS A CA 1
ATOM 2115 C C . HIS A 1 263 ? -12.131 1.898 -10.106 1.00 75.12 263 HIS A C 1
ATOM 2117 O O . HIS A 1 263 ? -11.022 2.241 -9.688 1.00 75.12 263 HIS A O 1
ATOM 2123 N N . ARG A 1 264 ? -13.160 1.723 -9.272 1.00 81.25 264 ARG A N 1
ATOM 2124 C CA . ARG A 1 264 ? -13.053 1.786 -7.813 1.00 81.25 264 ARG A CA 1
ATOM 2125 C C . ARG A 1 264 ? -13.025 0.384 -7.223 1.00 81.25 264 ARG A C 1
ATOM 2127 O O . ARG A 1 264 ? -13.837 -0.462 -7.576 1.00 81.25 264 ARG A O 1
ATOM 2134 N N . MET A 1 265 ? -12.100 0.150 -6.301 1.00 86.62 265 MET A N 1
ATOM 2135 C CA . MET A 1 265 ? -12.002 -1.122 -5.594 1.00 86.62 265 MET A CA 1
ATOM 2136 C C . MET A 1 265 ? -13.003 -1.164 -4.432 1.00 86.62 265 MET A C 1
ATOM 2138 O O . MET A 1 265 ? -13.009 -0.248 -3.606 1.00 86.62 265 MET A O 1
ATOM 2142 N N . CYS A 1 266 ? -13.859 -2.189 -4.382 1.00 90.44 266 CYS A N 1
ATOM 2143 C CA . CYS A 1 266 ? -14.862 -2.378 -3.328 1.00 90.44 266 CYS A CA 1
ATOM 2144 C C . CYS A 1 266 ? -14.884 -3.828 -2.821 1.00 90.44 266 CYS A C 1
ATOM 2146 O O . CYS A 1 266 ? -14.933 -4.770 -3.611 1.00 90.44 266 CYS A O 1
ATOM 2148 N N . ILE A 1 267 ? -14.847 -4.010 -1.502 1.00 92.81 267 ILE A N 1
ATOM 2149 C CA . ILE A 1 267 ? -14.807 -5.339 -0.874 1.00 92.81 267 ILE A CA 1
ATOM 2150 C C . ILE A 1 267 ? -16.204 -5.947 -0.813 1.00 92.81 267 ILE A C 1
ATOM 2152 O O . ILE A 1 267 ? -17.147 -5.276 -0.395 1.00 92.81 267 ILE A O 1
ATOM 2156 N N . GLY A 1 268 ? -16.308 -7.218 -1.195 1.00 92.62 268 GLY A N 1
ATOM 2157 C CA . GLY A 1 268 ? -17.524 -8.012 -1.067 1.00 92.62 268 GLY A CA 1
ATOM 2158 C C . GLY A 1 268 ? -17.581 -8.772 0.256 1.00 92.62 268 GLY A C 1
ATOM 2159 O O . GLY A 1 268 ? -18.569 -8.660 0.982 1.00 92.62 268 GLY A O 1
ATOM 2160 N N . VAL A 1 269 ? -16.521 -9.515 0.588 1.00 94.94 269 VAL A N 1
ATOM 2161 C CA . VAL A 1 269 ? -16.468 -10.343 1.804 1.00 94.94 269 VAL A CA 1
ATOM 2162 C C . VAL A 1 269 ? -15.082 -10.380 2.448 1.00 94.94 269 VAL A C 1
ATOM 2164 O O . VAL A 1 269 ? -14.062 -10.166 1.789 1.00 94.94 269 VAL A O 1
ATOM 2167 N N . TRP A 1 270 ? -15.072 -10.712 3.740 1.00 96.00 270 TRP A N 1
ATOM 2168 C CA . TRP A 1 270 ? -13.883 -11.025 4.534 1.00 96.00 270 TRP A CA 1
ATOM 2169 C C . TRP A 1 270 ? -13.997 -12.456 5.056 1.00 96.00 270 TRP A C 1
ATOM 2171 O O . TRP A 1 270 ? -14.957 -12.777 5.746 1.00 96.00 270 TRP A O 1
ATOM 2181 N N . GLY A 1 271 ? -13.035 -13.310 4.743 1.00 96.25 271 GLY A N 1
ATOM 2182 C CA . GLY A 1 271 ? -12.916 -14.673 5.240 1.00 96.25 271 GLY A CA 1
ATOM 2183 C C . GLY A 1 271 ? -11.821 -14.786 6.297 1.00 96.25 271 GLY A C 1
ATOM 2184 O O . GLY A 1 271 ? -10.734 -14.249 6.117 1.00 96.25 271 GLY A O 1
ATOM 2185 N N . LEU A 1 272 ? -12.071 -15.500 7.387 1.00 96.50 272 LEU A N 1
ATOM 2186 C CA . LEU A 1 272 ? -11.036 -15.922 8.327 1.00 96.50 272 LEU A CA 1
ATOM 2187 C C . LEU A 1 272 ? -10.671 -17.374 8.034 1.00 96.50 272 LEU A C 1
ATOM 2189 O O . LEU A 1 272 ? -11.536 -18.247 8.095 1.00 96.50 272 LEU A O 1
ATOM 2193 N N . LEU A 1 273 ? -9.410 -17.610 7.660 1.00 95.50 273 LEU A N 1
ATOM 2194 C CA . LEU A 1 273 ? -8.920 -18.915 7.217 1.00 95.50 273 LEU A CA 1
ATOM 2195 C C . LEU A 1 273 ? -7.840 -19.426 8.182 1.00 95.50 273 LEU A C 1
ATOM 2197 O O . LEU A 1 273 ? -6.932 -18.669 8.545 1.00 95.50 273 LEU A O 1
ATOM 2201 N N . PRO A 1 274 ? -7.901 -20.709 8.583 1.00 92.81 274 PRO A N 1
ATOM 2202 C CA . PRO A 1 274 ? -6.961 -21.287 9.542 1.00 92.81 274 PRO A CA 1
ATOM 2203 C C . PRO A 1 274 ? -5.582 -21.555 8.922 1.00 92.81 274 PRO A C 1
ATOM 2205 O O . PRO A 1 274 ? -4.619 -21.744 9.651 1.00 92.81 274 PRO A O 1
ATOM 2208 N N . GLY A 1 275 ? -5.459 -21.519 7.589 1.00 91.00 275 GLY A N 1
ATOM 2209 C CA . GLY A 1 275 ? -4.165 -21.553 6.911 1.00 91.00 275 GLY A CA 1
ATOM 2210 C C . GLY A 1 275 ? -4.240 -21.232 5.420 1.00 91.00 275 GLY A C 1
ATOM 2211 O O . GLY A 1 275 ? -5.285 -20.831 4.906 1.00 91.00 275 GLY A O 1
ATOM 2212 N N . LYS A 1 276 ? -3.129 -21.449 4.713 1.00 89.31 276 LYS A N 1
ATOM 2213 C CA . LYS A 1 276 ? -2.942 -21.177 3.266 1.00 89.31 276 LYS A CA 1
ATOM 2214 C C . LYS A 1 276 ? -3.156 -22.388 2.359 1.00 89.31 276 LYS A C 1
ATOM 2216 O O . LYS A 1 276 ? -2.493 -22.585 1.343 1.00 89.31 276 LYS A O 1
ATOM 2221 N N . HIS A 1 277 ? -4.053 -23.274 2.765 1.00 91.62 277 HIS A N 1
ATOM 2222 C CA . HIS A 1 277 ? -4.299 -24.513 2.038 1.00 91.62 277 HIS A CA 1
ATOM 2223 C C . HIS A 1 277 ? -5.420 -24.311 1.022 1.00 91.62 277 HIS A C 1
ATOM 2225 O O . HIS A 1 277 ? -6.429 -23.671 1.319 1.00 91.62 277 HIS A O 1
ATOM 2231 N N . ARG A 1 278 ? -5.271 -24.929 -0.157 1.00 94.56 278 ARG A N 1
ATOM 2232 C CA . ARG A 1 278 ? -6.231 -24.854 -1.273 1.00 94.56 278 ARG A CA 1
ATOM 2233 C C . ARG A 1 278 ? -7.678 -25.086 -0.822 1.00 94.56 278 ARG A C 1
ATOM 2235 O O . ARG A 1 278 ? -8.555 -24.330 -1.222 1.00 94.56 278 ARG A O 1
ATOM 2242 N N . ARG A 1 279 ? -7.903 -26.067 0.063 1.00 95.00 279 ARG A N 1
ATOM 2243 C CA . ARG A 1 279 ? -9.235 -26.423 0.579 1.00 95.00 279 ARG A CA 1
ATOM 2244 C C . ARG A 1 279 ? -9.991 -25.248 1.209 1.00 95.00 279 ARG A C 1
ATOM 2246 O O . ARG A 1 279 ? -11.194 -25.141 1.023 1.00 95.00 279 ARG A O 1
ATOM 2253 N N . TYR A 1 280 ? -9.299 -24.354 1.922 1.00 95.44 280 TYR A N 1
ATOM 2254 C CA . TYR A 1 280 ? -9.947 -23.232 2.610 1.00 95.44 280 TYR A CA 1
ATOM 2255 C C . TYR A 1 280 ? -10.337 -22.122 1.634 1.00 95.44 280 TYR A C 1
ATOM 2257 O O . TYR A 1 280 ? -11.402 -21.525 1.767 1.00 95.44 280 TYR A O 1
ATOM 2265 N N . TYR A 1 281 ? -9.506 -21.875 0.618 1.00 96.38 281 TYR A N 1
ATOM 2266 C CA . TYR A 1 281 ? -9.861 -20.969 -0.473 1.00 96.38 281 TYR A CA 1
ATOM 2267 C C . TYR A 1 281 ? -11.043 -21.515 -1.274 1.00 96.38 281 TYR A C 1
ATOM 2269 O O . TYR A 1 281 ? -11.991 -20.778 -1.532 1.00 96.38 281 TYR A O 1
ATOM 2277 N N . GLU A 1 282 ? -11.022 -22.804 -1.629 1.00 96.75 282 GLU A N 1
ATOM 2278 C CA . GLU A 1 282 ? -12.131 -23.455 -2.334 1.00 96.75 282 GLU A CA 1
ATOM 2279 C C . GLU A 1 282 ? -13.429 -23.370 -1.540 1.00 96.75 282 GLU A C 1
ATOM 2281 O O . GLU A 1 282 ? -14.468 -23.086 -2.119 1.00 96.75 282 GLU A O 1
ATOM 2286 N N . GLU A 1 283 ? -13.385 -23.562 -0.225 1.00 96.38 283 GLU A N 1
ATOM 2287 C CA . GLU A 1 283 ? -14.557 -23.445 0.639 1.00 96.38 283 GLU A CA 1
ATOM 2288 C C . GLU A 1 283 ? -15.185 -22.044 0.584 1.00 96.38 283 GLU A C 1
ATOM 2290 O O . GLU A 1 283 ? -16.378 -21.920 0.302 1.00 96.38 283 GLU A O 1
ATOM 2295 N N . VAL A 1 284 ? -14.388 -20.980 0.756 1.00 96.81 284 VAL A N 1
ATOM 2296 C CA . VAL A 1 284 ? -14.889 -19.596 0.653 1.00 96.81 284 VAL A CA 1
ATOM 2297 C C . VAL A 1 284 ? -15.404 -19.296 -0.757 1.00 96.81 284 VAL A C 1
ATOM 2299 O O . VAL A 1 284 ? -16.462 -18.689 -0.916 1.00 96.81 284 VAL A O 1
ATOM 2302 N N . LEU A 1 285 ? -14.686 -19.723 -1.797 1.00 95.69 285 LEU A N 1
ATOM 2303 C CA . LEU A 1 285 ? -15.076 -19.480 -3.187 1.00 95.69 285 LEU A CA 1
ATOM 2304 C C . LEU A 1 285 ? -16.331 -20.273 -3.586 1.00 95.69 285 LEU A C 1
ATOM 2306 O O . LEU A 1 285 ? -17.162 -19.743 -4.319 1.00 95.69 285 LEU A O 1
ATOM 2310 N N . ASN A 1 286 ? -16.509 -21.500 -3.089 1.00 95.56 286 ASN A N 1
ATOM 2311 C CA . ASN A 1 286 ? -17.717 -22.302 -3.296 1.00 95.56 286 ASN A CA 1
ATOM 2312 C C . ASN A 1 286 ? -18.920 -21.691 -2.578 1.00 95.56 286 ASN A C 1
ATOM 2314 O O . ASN A 1 286 ? -20.001 -21.620 -3.165 1.00 95.56 286 ASN A O 1
ATOM 2318 N N . PHE A 1 287 ? -18.724 -21.191 -1.352 1.00 95.06 287 PHE A N 1
ATOM 2319 C CA . PHE A 1 287 ? -19.734 -20.392 -0.665 1.00 95.06 287 PHE A CA 1
ATOM 2320 C C . PHE A 1 287 ? -20.129 -19.172 -1.509 1.00 95.06 287 PHE A C 1
ATOM 2322 O O . PHE A 1 287 ? -21.308 -18.932 -1.734 1.00 95.06 287 PHE A O 1
ATOM 2329 N N . LEU A 1 288 ? -19.164 -18.420 -2.045 1.00 93.94 288 LEU A N 1
ATOM 2330 C CA . LEU A 1 288 ? -19.482 -17.279 -2.904 1.00 93.94 288 LEU A CA 1
ATOM 2331 C C . LEU A 1 288 ? -20.221 -17.708 -4.171 1.00 93.94 288 LEU A C 1
ATOM 2333 O O . LEU A 1 288 ? -21.237 -17.107 -4.506 1.00 93.94 288 LEU A O 1
ATOM 2337 N N . ARG A 1 289 ? -19.757 -18.768 -4.842 1.00 91.94 289 ARG A N 1
ATOM 2338 C CA . ARG A 1 289 ? -20.379 -19.322 -6.049 1.00 91.94 289 ARG A CA 1
ATOM 2339 C C . ARG A 1 289 ? -21.852 -19.660 -5.813 1.00 91.94 289 ARG A C 1
ATOM 2341 O O . ARG A 1 289 ? -22.685 -19.249 -6.613 1.00 91.94 289 ARG A O 1
ATOM 2348 N N . SER A 1 290 ? -22.197 -20.339 -4.719 1.00 91.56 290 SER A N 1
ATOM 2349 C CA . SER A 1 290 ? -23.595 -20.702 -4.434 1.00 91.56 290 SER A CA 1
ATOM 2350 C C . SER A 1 290 ? -24.509 -19.488 -4.220 1.00 91.56 290 SER A C 1
ATOM 2352 O O . SER A 1 290 ? -25.715 -19.596 -4.423 1.00 91.56 290 SER A O 1
ATOM 2354 N N . ARG A 1 291 ? -23.947 -18.326 -3.862 1.00 88.50 291 ARG A N 1
ATOM 2355 C CA . ARG A 1 291 ? -24.693 -17.088 -3.588 1.00 88.50 291 ARG A CA 1
ATOM 2356 C C . ARG A 1 291 ? -24.791 -16.128 -4.774 1.00 88.50 291 ARG A C 1
ATOM 2358 O O . ARG A 1 291 ? -25.654 -15.258 -4.758 1.00 88.50 291 ARG A O 1
ATOM 2365 N N . ILE A 1 292 ? -23.917 -16.248 -5.773 1.00 82.38 292 ILE A N 1
ATOM 2366 C CA . ILE A 1 292 ? -23.813 -15.285 -6.891 1.00 82.38 292 ILE A CA 1
ATOM 2367 C C . ILE A 1 292 ? -24.163 -15.868 -8.266 1.00 82.38 292 ILE A C 1
ATOM 2369 O O . ILE A 1 292 ? -24.227 -15.117 -9.242 1.00 82.38 292 ILE A O 1
ATOM 2373 N N . LEU A 1 293 ? -24.335 -17.190 -8.374 1.00 74.88 293 LEU A N 1
ATOM 2374 C CA . LEU A 1 293 ? -24.688 -17.830 -9.641 1.00 74.88 293 LEU A CA 1
ATOM 2375 C C . LEU A 1 293 ? -25.989 -17.238 -10.224 1.00 74.88 293 LEU A C 1
ATOM 2377 O O . LEU A 1 293 ? -26.897 -16.896 -9.467 1.00 74.88 293 LEU A O 1
ATOM 2381 N N . PRO A 1 294 ? -26.093 -17.122 -11.565 1.00 70.81 294 PRO A N 1
ATOM 2382 C CA . PRO A 1 294 ? -25.195 -17.687 -12.583 1.00 70.81 294 PRO A CA 1
ATOM 2383 C C . PRO A 1 294 ? -23.955 -16.832 -12.917 1.00 70.81 294 PRO A C 1
ATOM 2385 O O . PRO A 1 294 ? -23.198 -17.185 -13.818 1.00 70.81 294 PRO A O 1
ATOM 2388 N N . VAL A 1 295 ? -23.724 -15.711 -12.228 1.00 72.75 295 VAL A N 1
ATOM 2389 C CA . VAL A 1 295 ? -22.633 -14.783 -12.563 1.00 72.75 295 VAL A CA 1
ATOM 2390 C C . VAL A 1 295 ? -21.295 -15.311 -12.038 1.00 72.75 295 VAL A C 1
ATOM 2392 O O . VAL A 1 295 ? -21.143 -15.576 -10.849 1.00 72.75 295 VAL A O 1
ATOM 2395 N N . ALA A 1 296 ? -20.300 -15.431 -12.919 1.00 82.50 296 ALA A N 1
ATOM 2396 C CA . ALA A 1 296 ? -18.921 -15.772 -12.569 1.00 82.50 296 ALA A CA 1
ATOM 2397 C C . ALA A 1 296 ? -17.976 -14.610 -12.919 1.00 82.50 296 ALA A C 1
ATOM 2399 O O . ALA A 1 296 ? -18.232 -13.882 -13.887 1.00 82.50 296 ALA A O 1
ATOM 2400 N N . PRO A 1 297 ? -16.871 -14.414 -12.177 1.00 89.56 297 PRO A N 1
ATOM 2401 C CA . PRO A 1 297 ? -15.887 -13.411 -12.553 1.00 89.56 297 PRO A CA 1
ATOM 2402 C C . PRO A 1 297 ? -15.250 -13.772 -13.898 1.00 89.56 297 PRO A C 1
ATOM 2404 O O . PRO A 1 297 ? -14.755 -14.874 -14.096 1.00 89.56 297 PRO A O 1
ATOM 2407 N N . ARG A 1 298 ? -15.189 -12.819 -14.833 1.00 89.50 298 ARG A N 1
ATOM 2408 C CA . ARG A 1 298 ? -14.416 -13.006 -16.075 1.00 89.50 298 ARG A CA 1
ATOM 2409 C C . ARG A 1 298 ? -12.915 -13.064 -15.783 1.00 89.50 298 ARG A C 1
ATOM 2411 O O . ARG A 1 298 ? -12.148 -13.679 -16.526 1.00 89.50 298 ARG A O 1
ATOM 2418 N N . LYS A 1 299 ? -12.487 -12.357 -14.736 1.00 90.62 299 LYS A N 1
ATOM 2419 C CA . LYS A 1 299 ? -11.090 -12.201 -14.358 1.00 90.62 299 LYS A CA 1
ATOM 2420 C C . LYS A 1 299 ? -10.917 -12.102 -12.852 1.00 90.62 299 LYS A C 1
ATOM 2422 O O . LYS A 1 299 ? -11.703 -11.433 -12.185 1.00 90.62 299 LYS A O 1
ATOM 2427 N N . VAL A 1 300 ? -9.841 -12.690 -12.353 1.00 93.12 300 VAL A N 1
ATOM 2428 C CA . VAL A 1 300 ? -9.402 -12.598 -10.960 1.00 93.12 300 VAL A CA 1
ATOM 2429 C C . VAL A 1 300 ? -7.966 -12.093 -10.929 1.00 93.12 300 VAL A C 1
ATOM 2431 O O . VAL A 1 300 ? -7.112 -12.630 -11.632 1.00 93.12 300 VAL A O 1
ATOM 2434 N N . ILE A 1 301 ? -7.711 -11.066 -10.120 1.00 91.31 301 ILE A N 1
ATOM 2435 C CA . ILE A 1 301 ? -6.371 -10.572 -9.810 1.00 91.31 301 ILE A CA 1
ATOM 2436 C C . ILE A 1 301 ? -5.984 -11.028 -8.403 1.00 91.31 301 ILE A C 1
ATOM 2438 O O . ILE A 1 301 ? -6.705 -10.734 -7.453 1.00 91.31 301 ILE A O 1
ATOM 2442 N N . CYS A 1 302 ? -4.867 -11.740 -8.265 1.00 90.69 302 CYS A N 1
ATOM 2443 C CA . CYS A 1 302 ? -4.449 -12.347 -6.996 1.00 90.69 302 CYS A CA 1
ATOM 2444 C C . CYS A 1 302 ? -2.924 -12.285 -6.787 1.00 90.69 302 CYS A C 1
ATOM 2446 O O . CYS A 1 302 ? -2.203 -11.704 -7.609 1.00 90.69 302 CYS A O 1
ATOM 2448 N N . ASP A 1 303 ? -2.417 -12.827 -5.677 1.00 85.69 303 ASP A N 1
ATOM 2449 C CA . ASP A 1 303 ? -0.970 -12.949 -5.453 1.00 85.69 303 ASP A CA 1
ATOM 2450 C C . ASP A 1 303 ? -0.400 -14.205 -6.154 1.00 85.69 303 ASP A C 1
ATOM 2452 O O . ASP A 1 303 ? -1.121 -14.997 -6.766 1.00 85.69 303 ASP A O 1
ATOM 2456 N N . PHE A 1 304 ? 0.920 -14.382 -6.114 1.00 86.25 304 PHE A N 1
ATOM 2457 C CA . PHE A 1 304 ? 1.636 -15.565 -6.595 1.00 86.25 304 PHE A CA 1
ATOM 2458 C C . PHE A 1 304 ? 1.510 -16.733 -5.602 1.00 86.25 304 PHE A C 1
ATOM 2460 O O . PHE A 1 304 ? 2.509 -17.306 -5.160 1.00 86.25 304 PHE A O 1
ATOM 2467 N N . GLU A 1 305 ? 0.274 -17.096 -5.251 1.00 87.06 305 GLU A N 1
ATOM 2468 C CA . GLU A 1 305 ? -0.030 -18.198 -4.343 1.00 87.06 305 GLU A CA 1
ATOM 2469 C C . GLU A 1 305 ? -0.720 -19.355 -5.078 1.00 87.06 305 GLU A C 1
ATOM 2471 O O . GLU A 1 305 ? -1.878 -19.292 -5.483 1.00 87.06 305 GLU A O 1
ATOM 2476 N N . LYS A 1 306 ? -0.005 -20.475 -5.230 1.00 89.00 306 LYS A N 1
ATOM 2477 C CA . LYS A 1 306 ? -0.487 -21.627 -6.007 1.00 89.00 306 LYS A CA 1
ATOM 2478 C C . LYS A 1 306 ? -1.758 -22.258 -5.424 1.00 89.00 306 LYS A C 1
ATOM 2480 O O . LYS A 1 306 ? -2.588 -22.756 -6.180 1.00 89.00 306 LYS A O 1
ATOM 2485 N N . ALA A 1 307 ? -1.902 -22.264 -4.098 1.00 89.00 307 ALA A N 1
ATOM 2486 C CA . ALA A 1 307 ? -3.087 -22.793 -3.428 1.00 89.00 307 ALA A CA 1
ATOM 2487 C C . ALA A 1 307 ? -4.343 -21.984 -3.788 1.00 89.00 307 ALA A C 1
ATOM 2489 O O . ALA A 1 307 ? -5.349 -22.574 -4.181 1.00 89.00 307 ALA A O 1
ATOM 2490 N N . GLU A 1 308 ? -4.242 -20.656 -3.728 1.00 91.88 308 GLU A N 1
ATOM 2491 C CA . GLU A 1 308 ? -5.286 -19.711 -4.126 1.00 91.88 308 GLU A CA 1
ATOM 2492 C C . GLU A 1 308 ? -5.616 -19.830 -5.622 1.00 91.88 308 GLU A C 1
ATOM 2494 O O . GLU A 1 308 ? -6.774 -20.030 -5.987 1.00 91.88 308 GLU A O 1
ATOM 2499 N N . MET A 1 309 ? -4.607 -19.804 -6.501 1.00 92.56 309 MET A N 1
ATOM 2500 C CA . MET A 1 309 ? -4.812 -19.914 -7.953 1.00 92.56 309 MET A CA 1
ATOM 2501 C C . MET A 1 309 ? -5.501 -21.225 -8.344 1.00 92.56 309 MET A C 1
ATOM 2503 O O . MET A 1 309 ? -6.437 -21.230 -9.142 1.00 92.56 309 MET A O 1
ATOM 2507 N N . ASN A 1 310 ? -5.068 -22.348 -7.765 1.00 93.06 310 ASN A N 1
ATOM 2508 C CA . ASN A 1 310 ? -5.682 -23.646 -8.032 1.00 93.06 310 ASN A CA 1
ATOM 2509 C C . ASN A 1 310 ? -7.131 -23.707 -7.535 1.00 93.06 310 ASN A C 1
ATOM 2511 O O . ASN A 1 310 ? -7.958 -24.336 -8.191 1.00 93.06 310 ASN A O 1
ATOM 2515 N N . ALA A 1 311 ? -7.441 -23.061 -6.407 1.00 95.31 311 ALA A N 1
ATOM 2516 C CA . ALA A 1 311 ? -8.805 -22.963 -5.901 1.00 95.31 311 ALA A CA 1
ATOM 2517 C C . ALA A 1 311 ? -9.703 -22.159 -6.853 1.00 95.31 311 ALA A C 1
ATOM 2519 O O . ALA A 1 311 ? -10.807 -22.596 -7.173 1.00 95.31 311 ALA A O 1
ATOM 2520 N N . VAL A 1 312 ? -9.214 -21.028 -7.374 1.00 94.69 312 VAL A N 1
ATOM 2521 C CA . VAL A 1 312 ? -9.946 -20.225 -8.368 1.00 94.69 312 VAL A CA 1
ATOM 2522 C C . VAL A 1 312 ? -10.203 -21.030 -9.640 1.00 94.69 312 VAL A C 1
ATOM 2524 O O . VAL A 1 312 ? -11.344 -21.080 -10.092 1.00 94.69 312 VAL A O 1
ATOM 2527 N N . SER A 1 313 ? -9.189 -21.712 -10.182 1.00 94.38 313 SER A N 1
ATOM 2528 C CA . SER A 1 313 ? -9.344 -22.555 -11.376 1.00 94.38 313 SER A CA 1
ATOM 2529 C C . SER A 1 313 ? -10.315 -23.719 -11.165 1.00 94.38 313 SER A C 1
ATOM 2531 O O . SER A 1 313 ? -11.003 -24.119 -12.100 1.00 94.38 313 SER A O 1
ATOM 2533 N N . ALA A 1 314 ? -10.381 -24.272 -9.952 1.00 95.38 314 ALA A N 1
ATOM 2534 C CA . ALA A 1 314 ? -11.293 -25.365 -9.630 1.00 95.38 314 ALA A CA 1
ATOM 2535 C C . ALA A 1 314 ? -12.747 -24.891 -9.493 1.00 95.38 314 ALA A C 1
ATOM 2537 O O . ALA A 1 314 ? -13.658 -25.526 -10.023 1.00 95.38 314 ALA A O 1
ATOM 2538 N N . VAL A 1 315 ? -12.972 -23.767 -8.805 1.00 94.81 315 VAL A N 1
ATOM 2539 C CA . VAL A 1 315 ? -14.324 -23.248 -8.546 1.00 94.81 315 VAL A CA 1
ATOM 2540 C C . VAL A 1 315 ? -14.890 -22.495 -9.752 1.00 94.81 315 VAL A C 1
ATOM 2542 O O . VAL A 1 315 ? -16.086 -22.615 -10.031 1.00 94.81 315 VAL A O 1
ATOM 2545 N N . PHE A 1 316 ? -14.047 -21.767 -10.492 1.00 92.56 316 PHE A N 1
ATOM 2546 C CA . PHE A 1 316 ? -14.426 -20.969 -11.660 1.00 92.56 316 PHE A CA 1
ATOM 2547 C C . PHE A 1 316 ? -13.520 -21.250 -12.881 1.00 92.56 316 PHE A C 1
ATOM 2549 O O . PHE A 1 316 ? -12.712 -20.395 -13.257 1.00 92.56 316 PHE A O 1
ATOM 2556 N N . PRO A 1 317 ? -13.684 -22.400 -13.565 1.00 91.19 317 PRO A N 1
ATOM 2557 C CA . PRO A 1 317 ? -12.769 -22.855 -14.624 1.00 91.19 317 PRO A CA 1
ATOM 2558 C C . PRO A 1 317 ? -12.634 -21.919 -15.832 1.00 91.19 317 PRO A C 1
ATOM 2560 O O . PRO A 1 317 ? -11.621 -21.937 -16.523 1.00 91.19 317 PRO A O 1
ATOM 2563 N N . THR A 1 318 ? -13.646 -21.092 -16.100 1.00 90.31 318 THR A N 1
ATOM 2564 C CA . THR A 1 318 ? -13.663 -20.132 -17.216 1.00 90.31 318 THR A CA 1
ATOM 2565 C C . THR A 1 318 ? -13.027 -18.781 -16.869 1.00 90.31 318 THR A C 1
ATOM 2567 O O . THR A 1 318 ? -13.007 -17.878 -17.705 1.00 90.31 318 THR A O 1
ATOM 2570 N N . THR A 1 319 ? -12.558 -18.598 -15.631 1.00 91.44 319 THR A N 1
ATOM 2571 C CA . THR A 1 319 ? -11.993 -17.330 -15.153 1.00 91.44 319 THR A CA 1
ATOM 2572 C C . THR A 1 319 ? -10.550 -17.177 -15.596 1.00 91.44 319 THR A C 1
ATOM 2574 O O . THR A 1 319 ? -9.718 -18.048 -15.357 1.00 91.44 319 THR A O 1
ATOM 2577 N N . ASN A 1 320 ? -10.213 -16.011 -16.142 1.00 91.75 320 ASN A N 1
ATOM 2578 C CA . ASN A 1 320 ? -8.818 -15.665 -16.387 1.00 91.75 320 ASN A CA 1
ATOM 2579 C C . ASN A 1 320 ? -8.148 -15.217 -15.082 1.00 91.75 320 ASN A C 1
ATOM 2581 O O . ASN A 1 320 ? -8.559 -14.221 -14.484 1.00 91.75 320 ASN A O 1
ATOM 2585 N N . ILE A 1 321 ? -7.104 -15.919 -14.653 1.00 93.19 321 ILE A N 1
ATOM 2586 C CA . ILE A 1 321 ? -6.318 -15.551 -13.470 1.00 93.19 321 ILE A CA 1
ATOM 2587 C C . ILE A 1 321 ? -5.146 -14.670 -13.901 1.00 93.19 321 ILE A C 1
ATOM 2589 O O . ILE A 1 321 ? -4.425 -15.010 -14.837 1.00 93.19 321 ILE A O 1
ATOM 2593 N N . LEU A 1 322 ? -4.945 -13.557 -13.198 1.00 92.75 322 LEU A N 1
ATOM 2594 C CA . LEU A 1 322 ? -3.820 -12.652 -13.389 1.00 92.75 322 LEU A CA 1
ATOM 2595 C C . LEU A 1 322 ? -3.159 -12.328 -12.042 1.00 92.75 322 LEU A C 1
ATOM 2597 O O . LEU A 1 322 ? -3.726 -11.659 -11.189 1.00 92.75 322 LEU A O 1
ATOM 2601 N N . CYS A 1 323 ? -1.923 -12.746 -11.848 1.00 90.12 323 CYS A N 1
ATOM 2602 C CA . CYS A 1 323 ? -1.105 -12.377 -10.711 1.00 90.12 323 CYS A CA 1
ATOM 2603 C C . CYS A 1 323 ? -0.727 -10.888 -10.754 1.00 90.12 323 CYS A C 1
ATOM 2605 O O . CYS A 1 323 ? -0.430 -10.297 -11.795 1.00 90.12 323 CYS A O 1
ATOM 2607 N N . CYS A 1 324 ? -0.712 -10.272 -9.579 1.00 85.62 324 CYS A N 1
ATOM 2608 C CA . CYS A 1 324 ? -0.446 -8.854 -9.394 1.00 85.62 324 CYS A CA 1
ATOM 2609 C C . CYS A 1 324 ? 0.974 -8.453 -9.848 1.00 85.62 324 CYS A C 1
ATOM 2611 O O . CYS A 1 324 ? 1.972 -8.918 -9.293 1.00 85.62 324 CYS A O 1
ATOM 2613 N N . MET A 1 325 ? 1.088 -7.489 -10.773 1.00 82.50 325 MET A N 1
ATOM 2614 C CA . MET A 1 325 ? 2.390 -6.993 -11.256 1.00 82.50 325 MET A CA 1
ATOM 2615 C C . MET A 1 325 ? 3.250 -6.350 -10.146 1.00 82.50 325 MET A C 1
ATOM 2617 O O . MET A 1 325 ? 4.479 -6.352 -10.215 1.00 82.50 325 MET A O 1
ATOM 2621 N N . PHE A 1 326 ? 2.629 -5.812 -9.093 1.00 76.12 326 PHE A N 1
ATOM 2622 C CA . PHE A 1 326 ? 3.363 -5.287 -7.940 1.00 76.12 326 PHE A CA 1
ATOM 2623 C C . PHE A 1 326 ? 4.026 -6.415 -7.142 1.00 76.12 326 PHE A C 1
ATOM 2625 O O . PHE A 1 326 ? 5.219 -6.330 -6.846 1.00 76.12 326 PHE A O 1
ATOM 2632 N N . HIS A 1 327 ? 3.301 -7.505 -6.880 1.00 78.50 327 HIS A N 1
ATOM 2633 C CA . HIS A 1 327 ? 3.863 -8.684 -6.223 1.00 78.50 327 HIS A CA 1
ATOM 2634 C C . HIS A 1 327 ? 4.906 -9.397 -7.089 1.00 78.50 327 HIS A C 1
ATOM 2636 O O . HIS A 1 327 ? 5.908 -9.862 -6.550 1.00 78.50 327 HIS A O 1
ATOM 2642 N N . TYR A 1 328 ? 4.755 -9.383 -8.419 1.00 84.69 328 TYR A N 1
ATOM 2643 C CA . TYR A 1 328 ? 5.801 -9.820 -9.352 1.00 84.69 328 TYR A CA 1
ATOM 2644 C C . TYR A 1 328 ? 7.112 -9.063 -9.094 1.00 84.69 328 TYR A C 1
ATOM 2646 O O . TYR A 1 328 ? 8.133 -9.674 -8.777 1.00 84.69 328 TYR A O 1
ATOM 2654 N N . GLY A 1 329 ? 7.075 -7.726 -9.111 1.00 80.31 329 GLY A N 1
ATOM 2655 C CA . GLY A 1 329 ? 8.255 -6.903 -8.832 1.00 80.31 329 GLY A CA 1
ATOM 2656 C C . GLY A 1 329 ? 8.834 -7.127 -7.429 1.00 80.31 329 GLY A C 1
ATOM 2657 O O . GLY A 1 329 ? 10.053 -7.213 -7.264 1.00 80.31 329 GLY A O 1
ATOM 2658 N N . GLN A 1 330 ? 7.979 -7.289 -6.413 1.00 77.12 330 GLN A N 1
ATOM 2659 C CA . GLN A 1 330 ? 8.428 -7.613 -5.057 1.00 77.12 330 GLN A CA 1
ATOM 2660 C C . GLN A 1 330 ? 9.111 -8.983 -4.960 1.00 77.12 330 GLN A C 1
ATOM 2662 O O . GLN A 1 330 ? 10.126 -9.094 -4.273 1.00 77.12 330 GLN A O 1
ATOM 2667 N N . ASN A 1 331 ? 8.566 -10.018 -5.607 1.00 83.12 331 ASN A N 1
ATOM 2668 C CA . ASN A 1 331 ? 9.137 -11.367 -5.627 1.00 83.12 331 ASN A CA 1
ATOM 2669 C C . ASN A 1 331 ? 10.544 -11.340 -6.235 1.00 83.12 331 ASN A C 1
ATOM 2671 O O . ASN A 1 331 ? 11.488 -11.862 -5.636 1.00 83.12 331 ASN A O 1
ATOM 2675 N N . LEU A 1 332 ? 10.701 -10.660 -7.375 1.00 86.56 332 LEU A N 1
ATOM 2676 C CA . LEU A 1 332 ? 11.995 -10.502 -8.037 1.00 86.56 332 LEU A CA 1
ATOM 2677 C C . LEU A 1 332 ? 12.996 -9.745 -7.165 1.00 86.56 332 LEU A C 1
ATOM 2679 O O . LEU A 1 332 ? 14.126 -10.196 -6.985 1.00 86.56 332 LEU A O 1
ATOM 2683 N N . PHE A 1 333 ? 12.576 -8.638 -6.551 1.00 81.50 333 PHE A N 1
ATOM 2684 C CA . PHE A 1 333 ? 13.447 -7.880 -5.657 1.00 81.50 333 PHE A CA 1
ATOM 2685 C C . PHE A 1 333 ? 13.846 -8.681 -4.405 1.00 81.50 333 PHE A C 1
ATOM 2687 O O . PHE A 1 333 ? 15.002 -8.648 -3.981 1.00 81.50 333 PHE A O 1
ATOM 2694 N N . ARG A 1 334 ? 12.919 -9.456 -3.823 1.00 81.31 334 ARG A N 1
ATOM 2695 C CA . ARG A 1 334 ? 13.221 -10.377 -2.715 1.00 81.31 334 ARG A CA 1
ATOM 2696 C C . ARG A 1 334 ? 14.272 -11.409 -3.122 1.00 81.31 334 ARG A C 1
ATOM 2698 O O . ARG A 1 334 ? 15.175 -11.675 -2.328 1.00 81.31 334 ARG A O 1
ATOM 2705 N N . LYS A 1 335 ? 14.208 -11.936 -4.350 1.00 89.00 335 LYS A N 1
ATOM 2706 C CA . LYS A 1 335 ? 15.228 -12.858 -4.861 1.00 89.00 335 LYS A CA 1
ATOM 2707 C C . LYS A 1 335 ? 16.582 -12.175 -5.056 1.00 89.00 335 LYS A C 1
ATOM 2709 O O . LYS A 1 335 ? 17.571 -12.715 -4.572 1.00 89.00 335 LYS A O 1
ATOM 2714 N N . MET A 1 336 ? 16.625 -10.988 -5.668 1.00 84.75 336 MET A N 1
ATOM 2715 C CA . MET A 1 336 ? 17.857 -10.188 -5.784 1.00 84.75 336 MET A CA 1
ATOM 2716 C C . MET A 1 336 ? 18.520 -9.993 -4.417 1.00 84.75 336 MET A C 1
ATOM 2718 O O . MET A 1 336 ? 19.727 -10.168 -4.276 1.00 84.75 336 MET A O 1
ATOM 2722 N N . LYS A 1 337 ? 17.721 -9.670 -3.389 1.00 83.75 337 LYS A N 1
ATOM 2723 C CA . LYS A 1 337 ? 18.212 -9.498 -2.017 1.00 83.75 337 LYS A CA 1
ATOM 2724 C C . LYS A 1 337 ? 18.794 -10.793 -1.453 1.00 83.75 337 LYS A C 1
ATOM 2726 O O . LYS A 1 337 ? 19.867 -10.758 -0.863 1.00 83.75 337 LYS A O 1
ATOM 2731 N N . GLY A 1 338 ? 18.099 -11.917 -1.631 1.00 85.56 338 GLY A N 1
ATOM 2732 C CA . GLY A 1 338 ? 18.577 -13.229 -1.184 1.00 85.56 338 GLY A CA 1
ATOM 2733 C C . GLY A 1 338 ? 19.886 -13.654 -1.856 1.00 85.56 338 GLY A C 1
ATOM 2734 O O . GLY A 1 338 ? 20.709 -14.297 -1.218 1.00 85.56 338 GLY A O 1
ATOM 2735 N N . LEU A 1 339 ? 20.099 -13.237 -3.106 1.00 89.31 339 LEU A N 1
ATOM 2736 C CA . LEU A 1 339 ? 21.324 -13.477 -3.873 1.00 89.31 339 LEU A CA 1
ATOM 2737 C C . LEU A 1 339 ? 22.401 -12.394 -3.674 1.00 89.31 339 LEU A C 1
ATOM 2739 O O . LEU A 1 339 ? 23.405 -12.404 -4.370 1.00 89.31 339 LEU A O 1
ATOM 2743 N N . LYS A 1 340 ? 22.195 -11.435 -2.759 1.00 87.44 340 LYS A N 1
ATOM 2744 C CA . LYS A 1 340 ? 23.109 -10.303 -2.489 1.00 87.44 340 LYS A CA 1
ATOM 2745 C C . LYS A 1 340 ? 23.402 -9.382 -3.692 1.00 87.44 340 LYS A C 1
ATOM 2747 O O . LYS A 1 340 ? 24.208 -8.468 -3.575 1.00 87.44 340 LYS A O 1
ATOM 2752 N N . LEU A 1 341 ? 22.661 -9.506 -4.794 1.00 81.31 341 LEU A N 1
ATOM 2753 C CA . LEU A 1 341 ? 22.813 -8.682 -6.006 1.00 81.31 341 LEU A CA 1
ATOM 2754 C C . LEU A 1 341 ? 22.396 -7.219 -5.810 1.00 81.31 341 LEU A C 1
ATOM 2756 O O . LEU A 1 341 ? 22.672 -6.358 -6.638 1.00 81.31 341 LEU A O 1
ATOM 2760 N N . VAL A 1 342 ? 21.696 -6.928 -4.715 1.00 76.38 342 VAL A N 1
ATOM 2761 C CA . VAL A 1 342 ? 21.194 -5.586 -4.405 1.00 76.38 342 VAL A CA 1
ATOM 2762 C C . VAL A 1 342 ? 22.325 -4.604 -4.075 1.00 76.38 342 VAL A C 1
ATOM 2764 O O . VAL A 1 342 ? 22.172 -3.412 -4.331 1.00 76.38 342 VAL A O 1
ATOM 2767 N N . GLN A 1 343 ? 23.447 -5.089 -3.534 1.00 75.81 343 GLN A N 1
ATOM 2768 C CA . GLN A 1 343 ? 24.625 -4.259 -3.280 1.00 75.81 343 GLN A CA 1
ATOM 2769 C C . GLN A 1 343 ? 25.244 -3.800 -4.605 1.00 75.81 343 GLN A C 1
ATOM 2771 O O . GLN A 1 343 ? 25.292 -2.598 -4.848 1.00 75.81 343 GLN A O 1
ATOM 2776 N N . MET A 1 344 ? 25.538 -4.744 -5.506 1.00 70.88 344 MET A N 1
ATOM 2777 C CA . MET A 1 344 ? 26.021 -4.453 -6.863 1.00 70.88 344 MET A CA 1
ATOM 2778 C C . MET A 1 344 ? 25.048 -3.570 -7.650 1.00 70.88 344 MET A C 1
ATOM 2780 O O . MET A 1 344 ? 25.455 -2.604 -8.282 1.00 70.88 344 MET A O 1
ATOM 2784 N N . TYR A 1 345 ? 23.737 -3.812 -7.540 1.00 68.94 345 TYR A N 1
ATOM 2785 C CA . TYR A 1 345 ? 22.720 -2.947 -8.150 1.00 68.94 345 TYR A CA 1
ATOM 2786 C C . TYR A 1 345 ? 22.858 -1.468 -7.722 1.00 68.94 345 TYR A C 1
ATOM 2788 O O . TYR A 1 345 ? 22.498 -0.572 -8.487 1.00 68.94 345 TYR A O 1
ATOM 2796 N N . GLY A 1 346 ? 23.342 -1.195 -6.505 1.00 63.44 346 GLY A N 1
ATOM 2797 C CA . GLY A 1 346 ? 23.548 0.153 -5.970 1.00 63.44 346 GLY A CA 1
ATOM 2798 C C . GLY A 1 346 ? 24.920 0.774 -6.262 1.00 63.44 346 GLY A C 1
ATOM 2799 O O . GLY A 1 346 ? 25.087 1.967 -6.016 1.00 63.44 346 GLY A O 1
ATOM 2800 N N . GLU A 1 347 ? 25.881 0.006 -6.777 1.00 69.19 347 GLU A N 1
ATOM 2801 C CA . GLU A 1 347 ? 27.244 0.468 -7.062 1.00 69.19 347 GLU A CA 1
ATOM 2802 C C . GLU A 1 347 ? 27.298 1.302 -8.346 1.00 69.19 347 GLU A C 1
ATOM 2804 O O . GLU A 1 347 ? 26.701 0.949 -9.363 1.00 69.19 347 GLU A O 1
ATOM 2809 N N . GLN A 1 348 ? 28.040 2.410 -8.331 1.00 70.38 348 GLN A N 1
ATOM 2810 C CA . GLN A 1 348 ? 28.270 3.243 -9.519 1.00 70.38 348 GLN A CA 1
ATOM 2811 C C . GLN A 1 348 ? 29.428 2.697 -10.373 1.00 70.38 348 GLN A C 1
ATOM 2813 O O . GLN A 1 348 ? 30.351 3.420 -10.724 1.00 70.38 348 GLN A O 1
ATOM 2818 N N . SER A 1 349 ? 29.390 1.398 -10.665 1.00 70.56 349 SER A N 1
ATOM 2819 C CA . SER A 1 349 ? 30.346 0.677 -11.509 1.00 70.56 349 SER A CA 1
ATOM 2820 C C . SER A 1 349 ? 29.672 0.195 -12.800 1.00 70.56 349 SER A C 1
ATOM 2822 O O . SER A 1 349 ? 28.441 0.116 -12.873 1.00 70.56 349 SER A O 1
ATOM 2824 N N . LEU A 1 350 ? 30.473 -0.173 -13.809 1.00 69.62 350 LEU A N 1
ATOM 2825 C CA . LEU A 1 350 ? 29.981 -0.799 -15.046 1.00 69.62 350 LEU A CA 1
ATOM 2826 C C . LEU A 1 350 ? 29.227 -2.109 -14.760 1.00 69.62 350 LEU A C 1
ATOM 2828 O O . LEU A 1 350 ? 28.158 -2.345 -15.321 1.00 69.62 350 LEU A O 1
ATOM 2832 N N . SER A 1 351 ? 29.730 -2.928 -13.830 1.00 68.56 351 SER A N 1
ATOM 2833 C CA . SER A 1 351 ? 29.052 -4.149 -13.377 1.00 68.56 351 SER A CA 1
ATOM 2834 C C . SER A 1 351 ? 27.725 -3.835 -12.681 1.00 68.56 351 SER A C 1
ATOM 2836 O O . SER A 1 351 ? 26.704 -4.464 -12.968 1.00 68.56 351 SER A O 1
ATOM 2838 N N . GLY A 1 352 ? 27.697 -2.807 -11.828 1.00 67.50 352 GLY A N 1
ATOM 2839 C CA . GLY A 1 352 ? 26.472 -2.328 -11.197 1.00 67.50 352 GLY A CA 1
ATOM 2840 C C . GLY A 1 352 ? 25.436 -1.837 -12.211 1.00 67.50 352 GLY A C 1
ATOM 2841 O O . GLY A 1 352 ? 24.243 -2.112 -12.054 1.00 67.50 352 GLY A O 1
ATOM 2842 N N . GLU A 1 353 ? 25.866 -1.170 -13.286 1.00 66.12 353 GLU A N 1
ATOM 2843 C CA . GLU A 1 353 ? 24.979 -0.747 -14.376 1.00 66.12 353 GLU A CA 1
ATOM 2844 C C . GLU A 1 353 ? 24.421 -1.939 -15.157 1.00 66.12 353 GLU A C 1
ATOM 2846 O O . GLU A 1 353 ? 23.206 -2.024 -15.349 1.00 66.12 353 GLU A O 1
ATOM 2851 N N . ALA A 1 354 ? 25.259 -2.916 -15.508 1.00 71.31 354 ALA A N 1
ATOM 2852 C CA . ALA A 1 354 ? 24.821 -4.137 -16.184 1.00 71.31 354 ALA A CA 1
ATOM 2853 C C . ALA A 1 354 ? 23.762 -4.904 -15.366 1.00 71.31 354 ALA A C 1
ATOM 2855 O O . ALA A 1 354 ? 22.753 -5.370 -15.915 1.00 71.31 354 ALA A O 1
ATOM 2856 N N . VAL A 1 355 ? 23.929 -4.971 -14.037 1.00 73.50 355 VAL A N 1
ATOM 2857 C CA . VAL A 1 355 ? 22.943 -5.561 -13.115 1.00 73.50 355 VAL A CA 1
ATOM 2858 C C . VAL A 1 355 ? 21.643 -4.750 -13.091 1.00 73.50 355 VAL A C 1
ATOM 2860 O O . VAL A 1 355 ? 20.549 -5.325 -13.142 1.00 73.50 355 VAL A O 1
ATOM 2863 N N . ARG A 1 356 ? 21.725 -3.411 -13.040 1.00 73.69 356 ARG A N 1
ATOM 2864 C CA . ARG A 1 356 ? 20.543 -2.532 -13.082 1.00 73.69 356 ARG A CA 1
ATOM 2865 C C . ARG A 1 356 ? 19.760 -2.696 -14.373 1.00 73.69 356 ARG A C 1
ATOM 2867 O O . ARG A 1 356 ? 18.537 -2.855 -14.322 1.00 73.69 356 ARG A O 1
ATOM 2874 N N . HIS A 1 357 ? 20.453 -2.659 -15.503 1.00 70.12 357 HIS A N 1
ATOM 2875 C CA . HIS A 1 357 ? 19.872 -2.796 -16.828 1.00 70.12 357 HIS A CA 1
ATOM 2876 C C . HIS A 1 357 ? 19.164 -4.150 -16.980 1.00 70.12 357 HIS A C 1
ATOM 2878 O O . HIS A 1 357 ? 17.965 -4.200 -17.265 1.00 70.12 357 HIS A O 1
ATOM 2884 N N . SER A 1 358 ? 19.853 -5.248 -16.663 1.00 78.19 358 SER A N 1
ATOM 2885 C CA . SER A 1 358 ? 19.301 -6.607 -16.738 1.00 78.19 358 SER A CA 1
ATOM 2886 C C . SER A 1 358 ? 18.080 -6.789 -15.835 1.00 78.19 358 SER A C 1
ATOM 2888 O O . SER A 1 358 ? 17.047 -7.302 -16.267 1.00 78.19 358 SER A O 1
ATOM 2890 N N . PHE A 1 359 ? 18.135 -6.299 -14.592 1.00 80.19 359 PHE A N 1
ATOM 2891 C CA . PHE A 1 359 ? 16.998 -6.373 -13.674 1.00 80.19 359 PHE A CA 1
ATOM 2892 C C . PHE A 1 359 ? 15.786 -5.567 -14.167 1.00 80.19 359 PHE A C 1
ATOM 2894 O O . PHE A 1 359 ? 14.651 -6.040 -14.070 1.00 80.19 359 PHE A O 1
ATOM 2901 N N . ARG A 1 360 ? 16.002 -4.369 -14.729 1.00 75.25 360 ARG A N 1
ATOM 2902 C CA . ARG A 1 360 ? 14.931 -3.551 -15.327 1.00 75.25 360 ARG A CA 1
ATOM 2903 C C . ARG A 1 360 ? 14.296 -4.245 -16.530 1.00 75.25 360 ARG A C 1
ATOM 2905 O O . ARG A 1 360 ? 13.072 -4.231 -16.636 1.00 75.25 360 ARG A O 1
ATOM 2912 N N . ASN A 1 361 ? 15.095 -4.893 -17.375 1.00 76.12 361 ASN A N 1
ATOM 2913 C CA . ASN A 1 361 ? 14.591 -5.683 -18.497 1.00 76.12 361 ASN A CA 1
ATOM 2914 C C . ASN A 1 361 ? 13.747 -6.880 -18.030 1.00 76.12 361 ASN A C 1
ATOM 2916 O O . ASN A 1 361 ? 12.682 -7.146 -18.576 1.00 76.12 361 ASN A O 1
ATOM 2920 N N . VAL A 1 362 ? 14.155 -7.581 -16.969 1.00 84.81 362 VAL A N 1
ATOM 2921 C CA . VAL A 1 362 ? 13.338 -8.670 -16.404 1.00 84.81 362 VAL A CA 1
ATOM 2922 C C . VAL A 1 362 ? 12.034 -8.131 -15.800 1.00 84.81 362 VAL A C 1
ATOM 2924 O O . VAL A 1 362 ? 10.964 -8.720 -15.977 1.00 84.81 362 VAL A O 1
ATOM 2927 N N . LEU A 1 363 ? 12.080 -6.980 -15.121 1.00 81.38 363 LEU A N 1
ATOM 2928 C CA . LEU A 1 363 ? 10.888 -6.328 -14.570 1.00 81.38 363 LEU A CA 1
ATOM 2929 C C . LEU A 1 363 ? 9.878 -5.897 -15.642 1.00 81.38 363 LEU A C 1
ATOM 2931 O O . LEU A 1 363 ? 8.688 -5.791 -15.334 1.00 81.38 363 LEU A O 1
ATOM 2935 N N . SER A 1 364 ? 10.331 -5.638 -16.868 1.00 81.31 364 SER A N 1
ATOM 2936 C CA . SER A 1 364 ? 9.495 -5.137 -17.957 1.00 81.31 364 SER A CA 1
ATOM 2937 C C . SER A 1 364 ? 8.858 -6.214 -18.829 1.00 81.31 364 SER A C 1
ATOM 2939 O O . SER A 1 364 ? 7.870 -5.923 -19.503 1.00 81.31 364 SER A O 1
ATOM 2941 N N . LEU A 1 365 ? 9.324 -7.465 -18.763 1.00 87.25 365 LEU A N 1
ATOM 2942 C CA . LEU A 1 365 ? 8.759 -8.592 -19.518 1.00 87.25 365 LEU A CA 1
ATOM 2943 C C . LEU A 1 365 ? 7.222 -8.732 -19.452 1.00 87.25 365 LEU A C 1
ATOM 2945 O O . LEU A 1 365 ? 6.631 -9.067 -20.480 1.00 87.25 365 LEU A O 1
ATOM 2949 N N . PRO A 1 366 ? 6.526 -8.455 -18.325 1.00 89.25 366 PRO A N 1
ATOM 2950 C CA . PRO A 1 366 ? 5.064 -8.523 -18.277 1.00 89.25 366 PRO A CA 1
ATOM 2951 C C . PRO A 1 366 ? 4.355 -7.573 -19.250 1.00 89.25 366 PRO A C 1
ATOM 2953 O O . PRO A 1 366 ? 3.180 -7.775 -19.546 1.00 89.25 366 PRO A O 1
ATOM 2956 N N . LEU A 1 367 ? 5.036 -6.516 -19.696 1.00 84.06 367 LEU A N 1
ATOM 2957 C CA . LEU A 1 367 ? 4.502 -5.486 -20.585 1.00 84.06 367 LEU A CA 1
ATOM 2958 C C . LEU A 1 367 ? 4.736 -5.800 -22.061 1.00 84.06 367 LEU A C 1
ATOM 2960 O O . LEU A 1 367 ? 4.280 -5.033 -22.893 1.00 84.06 367 LEU A O 1
ATOM 2964 N N . LEU A 1 368 ? 5.434 -6.885 -22.397 1.00 85.06 368 LEU A N 1
ATOM 2965 C CA . LEU A 1 368 ? 5.596 -7.324 -23.781 1.00 85.06 368 LEU A CA 1
ATOM 2966 C C . LEU A 1 368 ? 4.433 -8.219 -24.211 1.00 85.06 368 LEU A C 1
ATOM 2968 O O . LEU A 1 368 ? 3.887 -8.939 -23.370 1.00 85.06 368 LEU A O 1
ATOM 2972 N N . PRO A 1 369 ? 4.078 -8.262 -25.507 1.00 88.44 369 PRO A N 1
ATOM 2973 C CA . PRO A 1 369 ? 3.156 -9.274 -25.992 1.00 88.44 369 PRO A CA 1
ATOM 2974 C C . PRO A 1 369 ? 3.683 -10.675 -25.628 1.00 88.44 369 PRO A C 1
ATOM 2976 O O . PRO A 1 369 ? 4.886 -10.921 -25.770 1.00 88.44 369 PRO A O 1
ATOM 2979 N N . PRO A 1 370 ? 2.819 -11.608 -25.176 1.00 90.50 370 PRO A N 1
ATOM 2980 C CA . PRO A 1 370 ? 3.245 -12.917 -24.673 1.00 90.50 370 PRO A CA 1
ATOM 2981 C C . PRO A 1 370 ? 4.168 -13.697 -25.619 1.00 90.50 370 PRO A C 1
ATOM 2983 O O . PRO A 1 370 ? 5.057 -14.411 -25.162 1.00 90.50 370 PRO A O 1
ATOM 2986 N N . THR A 1 371 ? 3.983 -13.528 -26.930 1.00 89.06 371 THR A N 1
ATOM 2987 C CA . THR A 1 371 ? 4.771 -14.174 -27.989 1.00 89.06 371 THR A CA 1
ATOM 2988 C C . THR A 1 371 ? 6.244 -13.760 -27.988 1.00 89.06 371 THR A C 1
ATOM 2990 O O . THR A 1 371 ? 7.100 -14.567 -28.338 1.00 89.06 371 THR A O 1
ATOM 2993 N N . TYR A 1 372 ? 6.565 -12.542 -27.546 1.00 87.31 372 TYR A N 1
ATOM 2994 C CA . TYR A 1 372 ? 7.935 -12.018 -27.528 1.00 87.31 372 TYR A CA 1
ATOM 2995 C C . TYR A 1 372 ? 8.647 -12.213 -26.189 1.00 87.31 372 TYR A C 1
ATOM 2997 O O . TYR A 1 372 ? 9.854 -12.010 -26.112 1.00 87.31 372 TYR A O 1
ATOM 3005 N N . VAL A 1 373 ? 7.941 -12.636 -25.137 1.00 90.12 373 VAL A N 1
ATOM 3006 C CA . VAL A 1 373 ? 8.503 -12.750 -23.780 1.00 90.12 373 VAL A CA 1
ATOM 3007 C C . VAL A 1 373 ? 9.691 -13.713 -23.727 1.00 90.12 373 VAL A C 1
ATOM 3009 O O . VAL A 1 373 ? 10.723 -13.374 -23.153 1.00 90.12 373 VAL A O 1
ATOM 3012 N N . ARG A 1 374 ? 9.576 -14.901 -24.339 1.00 89.62 374 ARG A N 1
ATOM 3013 C CA . ARG A 1 374 ? 10.667 -15.896 -24.351 1.00 89.62 374 ARG A CA 1
ATOM 3014 C C . ARG A 1 374 ? 11.885 -15.389 -25.120 1.00 89.62 374 ARG A C 1
ATOM 3016 O O . ARG A 1 374 ? 13.000 -15.501 -24.628 1.00 89.62 374 ARG A O 1
ATOM 3023 N N . ARG A 1 375 ? 11.645 -14.782 -26.285 1.00 85.75 375 ARG A N 1
ATOM 3024 C CA . ARG A 1 375 ? 12.671 -14.170 -27.136 1.00 85.75 375 ARG A CA 1
ATOM 3025 C C . ARG A 1 375 ? 13.412 -13.054 -26.397 1.00 85.75 375 ARG A C 1
ATOM 3027 O O . ARG A 1 375 ? 14.632 -13.088 -26.303 1.00 85.75 375 ARG A O 1
ATOM 3034 N N . ALA A 1 376 ? 12.675 -12.131 -25.780 1.00 85.12 376 ALA A N 1
ATOM 3035 C CA . ALA A 1 376 ? 13.238 -11.054 -24.970 1.00 85.12 376 ALA A CA 1
ATOM 3036 C C . ALA A 1 376 ? 14.070 -11.590 -23.799 1.00 85.12 376 ALA A C 1
ATOM 3038 O O . ALA A 1 376 ? 15.164 -11.097 -23.543 1.00 85.12 376 ALA A O 1
ATOM 3039 N N . PHE A 1 377 ? 13.578 -12.623 -23.110 1.00 90.12 377 PHE A N 1
ATOM 3040 C CA . PHE A 1 377 ? 14.317 -13.249 -22.020 1.00 90.12 377 PHE A CA 1
ATOM 3041 C C . PHE A 1 377 ? 15.644 -13.861 -22.490 1.00 90.12 377 PHE A C 1
ATOM 3043 O O . PHE A 1 377 ? 16.654 -13.668 -21.822 1.00 90.12 377 PHE A O 1
ATOM 3050 N N . SER A 1 378 ? 15.683 -14.518 -23.653 1.00 85.94 378 SER A N 1
ATOM 3051 C CA . SER A 1 378 ? 16.937 -15.030 -24.228 1.00 85.94 378 SER A CA 1
ATOM 3052 C C . SER A 1 378 ? 17.951 -13.924 -24.537 1.00 85.94 378 SER A C 1
ATOM 3054 O O . SER A 1 378 ? 19.136 -14.103 -24.275 1.00 85.94 378 SER A O 1
ATOM 3056 N N . VAL A 1 379 ? 17.500 -12.762 -25.024 1.00 82.69 379 VAL A N 1
ATOM 3057 C CA . VAL A 1 379 ? 18.379 -11.598 -25.249 1.00 82.69 379 VAL A CA 1
ATOM 3058 C C . VAL A 1 379 ? 18.914 -11.038 -23.925 1.00 82.69 379 VAL A C 1
ATOM 3060 O O . VAL A 1 379 ? 20.089 -10.688 -23.826 1.00 82.69 379 VAL A O 1
ATOM 3063 N N . ILE A 1 380 ? 18.081 -10.995 -22.879 1.00 85.12 380 ILE A N 1
ATOM 3064 C CA . ILE A 1 380 ? 18.513 -10.578 -21.536 1.00 85.12 380 ILE A CA 1
ATOM 3065 C C . ILE A 1 380 ? 19.578 -11.534 -20.998 1.00 85.12 380 ILE A C 1
ATOM 3067 O O . ILE A 1 380 ? 20.595 -11.080 -20.495 1.00 85.12 380 ILE A O 1
ATOM 3071 N N . VAL A 1 381 ? 19.372 -12.846 -21.131 1.00 86.75 381 VAL A N 1
ATOM 3072 C CA . VAL A 1 381 ? 20.352 -13.859 -20.713 1.00 86.75 381 VAL A CA 1
ATOM 3073 C C . VAL A 1 381 ? 21.696 -13.658 -21.417 1.00 86.75 381 VAL A C 1
ATOM 3075 O O . VAL A 1 381 ? 22.728 -13.726 -20.761 1.00 86.75 381 VAL A O 1
ATOM 3078 N N . GLY A 1 382 ? 21.697 -13.363 -22.721 1.00 79.81 382 GLY A N 1
ATOM 3079 C CA . GLY A 1 382 ? 22.930 -13.158 -23.489 1.00 79.81 382 GLY A CA 1
ATOM 3080 C C . GLY A 1 382 ? 23.702 -11.874 -23.157 1.00 79.81 382 GLY A C 1
ATOM 3081 O O . GLY A 1 382 ? 24.870 -11.773 -23.511 1.00 79.81 382 GLY A O 1
ATOM 3082 N N . THR A 1 383 ? 23.068 -10.903 -22.493 1.00 79.88 383 THR A N 1
ATOM 3083 C CA . THR A 1 383 ? 23.661 -9.591 -22.158 1.00 79.88 383 THR A CA 1
ATOM 3084 C C . THR A 1 383 ? 23.856 -9.377 -20.657 1.00 79.88 383 THR A C 1
ATOM 3086 O O . THR A 1 383 ? 24.472 -8.394 -20.245 1.00 79.88 383 THR A O 1
ATOM 3089 N N . ALA A 1 384 ? 23.317 -10.269 -19.828 1.00 84.12 384 ALA A N 1
ATOM 3090 C CA . ALA A 1 384 ? 23.386 -10.150 -18.385 1.00 84.12 384 ALA A CA 1
ATOM 3091 C C . ALA A 1 384 ? 24.784 -10.501 -17.852 1.00 84.12 384 ALA A C 1
ATOM 3093 O O . ALA A 1 384 ? 25.438 -11.406 -18.372 1.00 84.12 384 ALA A O 1
ATOM 3094 N N . PRO A 1 385 ? 25.231 -9.826 -16.779 1.00 85.12 385 PRO A N 1
ATOM 3095 C CA . PRO A 1 385 ? 26.498 -10.147 -16.138 1.00 85.12 385 PRO A CA 1
ATOM 3096 C C . PRO A 1 385 ? 26.423 -11.518 -15.445 1.00 85.12 385 PRO A C 1
ATOM 3098 O O . PRO A 1 385 ? 25.355 -11.933 -14.977 1.00 85.12 385 PRO A O 1
ATOM 3101 N N . MET A 1 386 ? 27.559 -12.219 -15.370 1.00 85.19 386 MET A N 1
ATOM 3102 C CA . MET A 1 386 ? 27.655 -13.605 -14.881 1.00 85.19 386 MET A CA 1
ATOM 3103 C C . MET A 1 386 ? 27.118 -13.761 -13.450 1.00 85.19 386 MET A C 1
ATOM 3105 O O . MET A 1 386 ? 26.489 -14.759 -13.108 1.00 85.19 386 MET A O 1
ATOM 3109 N N . GLU A 1 387 ? 27.262 -12.729 -12.623 1.00 87.56 387 GLU A N 1
ATOM 3110 C CA . GLU A 1 387 ? 26.759 -12.676 -11.253 1.00 87.56 387 GLU A CA 1
ATOM 3111 C C . GLU A 1 387 ? 25.231 -12.854 -11.173 1.00 87.56 387 GLU A C 1
ATOM 3113 O O . GLU A 1 387 ? 24.703 -13.289 -10.147 1.00 87.56 387 GLU A O 1
ATOM 3118 N N . MET A 1 388 ? 24.492 -12.552 -12.248 1.00 89.62 388 MET A N 1
ATOM 3119 C CA . MET A 1 388 ? 23.037 -12.714 -12.312 1.00 89.62 388 MET A CA 1
ATOM 3120 C C . MET A 1 388 ? 22.578 -14.110 -12.742 1.00 89.62 388 MET A C 1
ATOM 3122 O O . MET A 1 388 ? 21.369 -14.348 -12.775 1.00 89.62 388 MET A O 1
ATOM 3126 N N . GLU A 1 389 ? 23.480 -15.053 -13.014 1.00 90.56 389 GLU A N 1
ATOM 3127 C CA . GLU A 1 389 ? 23.134 -16.398 -13.489 1.00 90.56 389 GLU A CA 1
ATOM 3128 C C . GLU A 1 389 ? 22.096 -17.087 -12.588 1.00 90.56 389 GLU A C 1
ATOM 3130 O O . GLU A 1 389 ? 21.024 -17.493 -13.044 1.00 90.56 389 GLU A O 1
ATOM 3135 N N . GLN A 1 390 ? 22.340 -17.129 -11.275 1.00 91.44 390 GLN A N 1
ATOM 3136 C CA . GLN A 1 390 ? 21.412 -17.748 -10.320 1.00 91.44 390 GLN A CA 1
ATOM 3137 C C . GLN A 1 390 ? 20.051 -17.035 -10.264 1.00 91.44 390 GLN A C 1
ATOM 3139 O O . GLN A 1 390 ? 19.019 -17.652 -9.970 1.00 91.44 390 GLN A O 1
ATOM 3144 N N . PHE A 1 391 ? 20.029 -15.725 -10.529 1.00 93.88 391 PHE A N 1
ATOM 3145 C CA . PHE A 1 391 ? 18.793 -14.953 -10.612 1.00 93.88 391 PHE A CA 1
ATOM 3146 C C . PHE A 1 391 ? 18.008 -15.304 -11.879 1.00 93.88 391 PHE A C 1
ATOM 3148 O O . PHE A 1 391 ? 16.799 -15.532 -11.798 1.00 93.88 391 PHE A O 1
ATOM 3155 N N . LEU A 1 392 ? 18.685 -15.403 -13.023 1.00 93.75 392 LEU A N 1
ATOM 3156 C CA . LEU A 1 392 ? 18.087 -15.775 -14.305 1.00 93.75 392 LEU A CA 1
ATOM 3157 C C . LEU A 1 392 ? 17.606 -17.225 -14.306 1.00 93.75 392 LEU A C 1
ATOM 3159 O O . LEU A 1 392 ? 16.502 -17.494 -14.772 1.00 93.75 392 LEU A O 1
ATOM 3163 N N . LEU A 1 393 ? 18.349 -18.140 -13.681 1.00 92.31 393 LEU A N 1
ATOM 3164 C CA . LEU A 1 393 ? 17.926 -19.524 -13.478 1.00 92.31 393 LEU A CA 1
ATOM 3165 C C . LEU A 1 393 ? 16.654 -19.618 -12.637 1.00 92.31 393 LEU A C 1
ATOM 3167 O O . LEU A 1 393 ? 15.706 -20.330 -12.986 1.00 92.31 393 LEU A O 1
ATOM 3171 N N . TYR A 1 394 ? 16.602 -18.863 -11.538 1.00 94.50 394 TYR A N 1
ATOM 3172 C CA . TYR A 1 394 ? 15.382 -18.726 -10.751 1.00 94.50 394 TYR A CA 1
ATOM 3173 C C . TYR A 1 394 ? 14.234 -18.168 -11.596 1.00 94.50 394 TYR A C 1
ATOM 3175 O O . TYR A 1 394 ? 13.121 -18.698 -11.531 1.00 94.50 394 TYR A O 1
ATOM 3183 N N . PHE A 1 395 ? 14.492 -17.127 -12.389 1.00 94.88 395 PHE A N 1
ATOM 3184 C CA . PHE A 1 395 ? 13.478 -16.507 -13.229 1.00 94.88 395 PHE A CA 1
ATOM 3185 C C . PHE A 1 395 ? 12.937 -17.490 -14.269 1.00 94.88 395 PHE A C 1
ATOM 3187 O O . PHE A 1 395 ? 11.723 -17.633 -14.401 1.00 94.88 395 PHE A O 1
ATOM 3194 N N . ALA A 1 396 ? 13.819 -18.238 -14.933 1.00 93.94 396 ALA A N 1
ATOM 3195 C CA . ALA A 1 396 ? 13.453 -19.250 -15.908 1.00 93.94 396 ALA A CA 1
ATOM 3196 C C . ALA A 1 396 ? 12.578 -20.340 -15.277 1.00 93.94 396 ALA A C 1
ATOM 3198 O O . ALA A 1 396 ? 11.454 -20.560 -15.724 1.00 93.94 396 ALA A O 1
ATOM 3199 N N . ARG A 1 397 ? 13.023 -20.950 -14.167 1.00 92.56 397 ARG A N 1
ATOM 3200 C CA . ARG A 1 397 ? 12.258 -21.978 -13.429 1.00 92.56 397 ARG A CA 1
ATOM 3201 C C . ARG A 1 397 ? 10.888 -21.465 -12.963 1.00 92.56 397 ARG A C 1
ATOM 3203 O O . ARG A 1 397 ? 9.917 -22.223 -12.926 1.00 92.56 397 ARG A O 1
ATOM 3210 N N . THR A 1 398 ? 10.805 -20.187 -12.604 1.00 93.12 398 THR A N 1
ATOM 3211 C CA . THR A 1 398 ? 9.605 -19.605 -11.995 1.00 93.12 398 THR A CA 1
ATOM 3212 C C . THR A 1 398 ? 8.607 -19.079 -13.025 1.00 93.12 398 THR A C 1
ATOM 3214 O O . THR A 1 398 ? 7.417 -19.305 -12.840 1.00 93.12 398 THR A O 1
ATOM 3217 N N . TYR A 1 399 ? 9.055 -18.432 -14.106 1.00 94.75 399 TYR A N 1
ATOM 3218 C CA . TYR A 1 399 ? 8.191 -17.630 -14.985 1.00 94.75 399 TYR A CA 1
ATOM 3219 C C . TYR A 1 399 ? 8.219 -18.025 -16.472 1.00 94.75 399 TYR A C 1
ATOM 3221 O O . TYR A 1 399 ? 7.226 -17.805 -17.166 1.00 94.75 399 TYR A O 1
ATOM 3229 N N . ILE A 1 400 ? 9.315 -18.616 -16.969 1.00 93.81 400 ILE A N 1
ATOM 3230 C CA . ILE A 1 400 ? 9.501 -18.912 -18.406 1.00 93.81 400 ILE A CA 1
ATOM 3231 C C . ILE A 1 400 ? 9.323 -20.402 -18.725 1.00 93.81 400 ILE A C 1
ATOM 3233 O O . ILE A 1 400 ? 8.624 -20.756 -19.671 1.00 93.81 400 ILE A O 1
ATOM 3237 N N . GLY A 1 401 ? 9.900 -21.276 -17.903 1.00 89.62 401 GLY A N 1
ATOM 3238 C CA . GLY A 1 401 ? 10.073 -22.702 -18.169 1.00 89.62 401 GLY A CA 1
ATOM 3239 C C . GLY A 1 401 ? 11.495 -23.016 -18.637 1.00 89.62 401 GLY A C 1
ATOM 3240 O O . GLY A 1 401 ? 12.267 -22.104 -18.926 1.00 89.62 401 GLY A O 1
ATOM 3241 N N . MET A 1 402 ? 11.844 -24.304 -18.675 1.00 88.56 402 MET A N 1
ATOM 3242 C CA . MET A 1 402 ? 13.172 -24.769 -19.096 1.00 88.56 402 MET A CA 1
ATOM 3243 C C . MET A 1 402 ? 13.087 -25.717 -20.293 1.00 88.56 402 MET A C 1
ATOM 3245 O O . MET A 1 402 ? 12.174 -26.549 -20.372 1.00 88.56 402 MET A O 1
ATOM 3249 N N . THR A 1 403 ? 14.053 -25.594 -21.202 1.00 87.81 403 THR A N 1
ATOM 3250 C CA . THR A 1 403 ? 14.261 -26.520 -22.325 1.00 87.81 403 THR A CA 1
ATOM 3251 C C . THR A 1 403 ? 14.982 -27.785 -21.855 1.00 87.81 403 THR A C 1
ATOM 3253 O O . THR A 1 403 ? 15.483 -27.840 -20.728 1.00 87.81 403 THR A O 1
ATOM 3256 N N . GLN A 1 404 ? 15.026 -28.822 -22.696 1.00 83.44 404 GLN A N 1
ATOM 3257 C CA . GLN A 1 404 ? 15.723 -30.070 -22.363 1.00 83.44 404 GLN A CA 1
ATOM 3258 C C . GLN A 1 404 ? 17.202 -29.814 -22.044 1.00 83.44 404 GLN A C 1
ATOM 3260 O O . GLN A 1 404 ? 17.704 -30.307 -21.037 1.00 83.44 404 GLN A O 1
ATOM 3265 N N . GLN A 1 405 ? 17.874 -28.991 -22.854 1.00 79.31 405 GLN A N 1
ATOM 3266 C CA . GLN A 1 405 ? 19.285 -28.669 -22.663 1.00 79.31 405 GLN A CA 1
ATOM 3267 C C . GLN A 1 405 ? 19.526 -27.940 -21.338 1.00 79.31 405 GLN A C 1
ATOM 3269 O O . GLN A 1 405 ? 20.407 -28.315 -20.575 1.00 79.31 405 GLN A O 1
ATOM 3274 N N . GLN A 1 406 ? 18.688 -26.956 -21.008 1.00 85.44 406 GLN A N 1
ATOM 3275 C CA . GLN A 1 406 ? 18.801 -26.211 -19.750 1.00 85.44 406 GLN A CA 1
ATOM 3276 C C . GLN A 1 406 ? 18.593 -27.097 -18.514 1.00 85.44 406 GLN A C 1
ATOM 3278 O O . GLN A 1 406 ? 19.115 -26.799 -17.444 1.00 85.44 406 GLN A O 1
ATOM 3283 N N . LEU A 1 407 ? 17.802 -28.170 -18.625 1.00 84.12 407 LEU A N 1
ATOM 3284 C CA . LEU A 1 407 ? 17.639 -29.134 -17.535 1.00 84.12 407 LEU A CA 1
ATOM 3285 C C . LEU A 1 407 ? 18.889 -29.989 -17.337 1.00 84.12 407 LEU A C 1
ATOM 3287 O O . LEU A 1 407 ? 19.240 -30.258 -16.191 1.00 84.12 407 LEU A O 1
ATOM 3291 N N . LEU A 1 408 ? 19.543 -30.389 -18.432 1.00 82.50 408 LEU A N 1
ATOM 3292 C CA . LEU A 1 408 ? 20.801 -31.139 -18.398 1.00 82.50 408 LEU A CA 1
ATOM 3293 C C . LEU A 1 408 ? 21.943 -30.286 -17.840 1.00 82.50 408 LEU A C 1
ATOM 3295 O O . LEU A 1 408 ? 22.706 -30.759 -17.004 1.00 82.50 408 LEU A O 1
ATOM 3299 N N . ASP A 1 409 ? 22.001 -29.017 -18.242 1.00 79.81 409 ASP A N 1
ATOM 3300 C CA . ASP A 1 409 ? 23.024 -28.068 -17.794 1.00 79.81 409 ASP A CA 1
ATOM 3301 C C . ASP A 1 409 ? 22.843 -27.664 -16.309 1.00 79.81 409 ASP A C 1
ATOM 3303 O O . ASP A 1 409 ? 23.749 -27.105 -15.687 1.00 79.81 409 ASP A O 1
ATOM 3307 N N . GLY A 1 410 ? 21.689 -27.981 -15.708 1.00 83.75 410 GLY A N 1
ATOM 3308 C CA . GLY A 1 410 ? 21.462 -27.911 -14.267 1.00 83.75 410 GLY A CA 1
ATOM 3309 C C . GLY A 1 410 ? 21.564 -26.495 -13.699 1.00 83.75 410 GLY A C 1
ATOM 3310 O O . GLY A 1 410 ? 20.705 -25.647 -13.960 1.00 83.75 410 GLY A O 1
ATOM 3311 N N . ASP A 1 411 ? 22.572 -26.269 -12.856 1.00 79.31 411 ASP A N 1
ATOM 3312 C CA . ASP A 1 411 ? 22.839 -24.962 -12.246 1.00 79.31 411 ASP A CA 1
ATOM 3313 C C . ASP A 1 411 ? 23.683 -24.043 -13.137 1.00 79.31 411 ASP A C 1
ATOM 3315 O O . ASP A 1 411 ? 23.643 -22.836 -12.928 1.00 79.31 411 ASP A O 1
ATOM 3319 N N . ASN A 1 412 ? 24.320 -24.593 -14.177 1.00 79.00 412 ASN A N 1
ATOM 3320 C CA . ASN A 1 412 ? 25.111 -23.857 -15.168 1.00 79.00 412 ASN A CA 1
ATOM 3321 C C . ASN A 1 412 ? 24.305 -23.530 -16.439 1.00 79.00 412 ASN A C 1
ATOM 3323 O O . ASN A 1 412 ? 24.866 -23.209 -17.486 1.00 79.00 412 ASN A O 1
ATOM 3327 N N . ALA A 1 413 ? 22.974 -23.656 -16.384 1.00 79.12 413 ALA A N 1
ATOM 3328 C CA . ALA A 1 413 ? 22.093 -23.528 -17.548 1.00 79.12 413 ALA A CA 1
ATOM 3329 C C . ALA A 1 413 ? 22.137 -22.149 -18.227 1.00 79.12 413 ALA A C 1
ATOM 3331 O O . ALA A 1 413 ? 21.673 -22.010 -19.360 1.00 79.12 413 ALA A O 1
ATOM 3332 N N . PHE A 1 414 ? 22.658 -21.133 -17.536 1.00 82.50 414 PHE A N 1
ATOM 3333 C CA . PHE A 1 414 ? 22.809 -19.772 -18.051 1.00 82.50 414 PHE A CA 1
ATOM 3334 C C . PHE A 1 414 ? 24.240 -19.233 -17.875 1.00 82.50 414 PHE A C 1
ATOM 3336 O O . PHE A 1 414 ? 24.454 -18.030 -18.007 1.00 82.50 414 PHE A O 1
ATOM 3343 N N . GLY A 1 415 ? 25.199 -20.113 -17.582 1.00 65.50 415 GLY A N 1
ATOM 3344 C CA . GLY A 1 415 ? 26.595 -19.781 -17.315 1.00 65.50 415 GLY A CA 1
ATOM 3345 C C . GLY A 1 415 ? 27.469 -19.872 -18.560 1.00 65.50 415 GLY A C 1
ATOM 3346 O O . GLY A 1 415 ? 27.063 -20.374 -19.613 1.00 65.50 415 GLY A O 1
ATOM 3347 N N . VAL A 1 416 ? 28.703 -19.384 -18.448 1.00 55.78 416 VAL A N 1
ATOM 3348 C CA . VAL A 1 416 ? 29.691 -19.465 -19.532 1.00 55.78 416 VAL A CA 1
ATOM 3349 C C . VAL A 1 416 ? 30.295 -20.872 -19.555 1.00 55.78 416 VAL A C 1
ATOM 3351 O O . VAL A 1 416 ? 30.870 -21.322 -18.564 1.00 55.78 416 VAL A O 1
ATOM 3354 N N . ARG A 1 417 ? 30.178 -21.585 -20.685 1.00 49.06 417 ARG A N 1
ATOM 3355 C CA . ARG A 1 417 ? 30.787 -22.916 -20.851 1.00 49.06 417 ARG A CA 1
ATOM 3356 C C . ARG A 1 417 ? 32.322 -22.798 -20.946 1.00 49.06 417 ARG A C 1
ATOM 3358 O O . ARG A 1 417 ? 32.809 -21.932 -21.677 1.00 49.06 417 ARG A O 1
ATOM 3365 N N . PRO A 1 418 ? 33.101 -23.668 -20.275 1.00 33.38 418 PRO A N 1
ATOM 3366 C CA . PRO A 1 418 ? 34.549 -23.705 -20.453 1.00 33.38 418 PRO A CA 1
ATOM 3367 C C . PRO A 1 418 ? 34.870 -24.277 -21.841 1.00 33.38 418 PRO A C 1
ATOM 3369 O O . PRO A 1 418 ? 34.567 -25.437 -22.109 1.00 33.38 418 PRO A O 1
ATOM 3372 N N . GLY A 1 419 ? 35.439 -23.455 -22.733 1.00 40.53 419 GLY A N 1
ATOM 3373 C CA . GLY A 1 419 ? 35.825 -23.872 -24.093 1.00 40.53 419 GLY A CA 1
ATOM 3374 C C . GLY A 1 419 ? 35.276 -23.047 -25.265 1.00 40.53 419 GLY A C 1
ATOM 3375 O O . GLY A 1 419 ? 35.490 -23.438 -26.406 1.00 40.53 419 GLY A O 1
ATOM 3376 N N . GLY A 1 420 ? 34.632 -21.901 -25.022 1.00 36.75 420 GLY A N 1
ATOM 3377 C CA . GLY A 1 420 ? 34.339 -20.909 -26.065 1.00 36.75 420 GLY A CA 1
ATOM 3378 C C . GLY A 1 420 ? 32.850 -20.703 -26.343 1.00 36.75 420 GLY A C 1
ATOM 3379 O O . GLY A 1 420 ? 32.117 -21.655 -26.581 1.00 36.75 420 GLY A O 1
ATOM 3380 N N . LEU A 1 421 ? 32.466 -19.420 -26.330 1.00 34.50 421 LEU A N 1
ATOM 3381 C CA . LEU A 1 421 ? 31.164 -18.825 -26.654 1.00 34.50 421 LEU A CA 1
ATOM 3382 C C . LEU A 1 421 ? 29.962 -19.364 -25.851 1.00 34.50 421 LEU A C 1
ATOM 3384 O O . LEU A 1 421 ? 29.606 -20.540 -25.864 1.00 34.50 421 LEU A O 1
ATOM 3388 N N . SER A 1 422 ? 29.273 -18.441 -25.173 1.00 40.69 422 SER A N 1
ATOM 3389 C CA . SER A 1 422 ? 27.909 -18.683 -24.702 1.00 40.69 422 SER A CA 1
ATOM 3390 C C . SER A 1 422 ? 27.065 -19.168 -25.893 1.00 40.69 422 SER A C 1
ATOM 3392 O O . SER A 1 422 ? 27.200 -18.612 -26.985 1.00 40.69 422 SER A O 1
ATOM 3394 N N . PRO A 1 423 ? 26.140 -20.132 -25.738 1.00 41.66 423 PRO A N 1
ATOM 3395 C CA . PRO A 1 423 ? 25.215 -20.492 -26.819 1.00 41.66 423 PRO A CA 1
ATOM 3396 C C . PRO A 1 423 ? 24.364 -19.297 -27.313 1.00 41.66 423 PRO A C 1
ATOM 3398 O O . PRO A 1 423 ? 23.659 -19.406 -28.312 1.00 41.66 423 PRO A O 1
ATOM 3401 N N . PHE A 1 424 ? 24.453 -18.144 -26.637 1.00 44.62 424 PHE A N 1
ATOM 3402 C CA . PHE A 1 424 ? 23.803 -16.880 -26.969 1.00 44.62 424 PHE A CA 1
ATOM 3403 C C . PHE A 1 424 ? 24.748 -15.795 -27.534 1.00 44.62 424 PHE A C 1
ATOM 3405 O O . PHE A 1 424 ? 24.260 -14.742 -27.939 1.00 44.62 424 PHE A O 1
ATOM 3412 N N . SER A 1 425 ? 26.074 -16.001 -27.589 1.00 36.75 425 SER A N 1
ATOM 3413 C CA . SER A 1 425 ? 27.035 -14.947 -27.982 1.00 36.75 425 SER A CA 1
ATOM 3414 C C . SER A 1 425 ? 27.193 -14.731 -29.490 1.00 36.75 425 SER A C 1
ATOM 3416 O O . SER A 1 425 ? 27.737 -13.710 -29.897 1.00 36.75 425 SER A O 1
ATOM 3418 N N . SER A 1 426 ? 26.675 -15.618 -30.342 1.00 36.59 426 SER A N 1
ATOM 3419 C CA . SER A 1 426 ? 26.718 -15.449 -31.806 1.00 36.59 426 SER A CA 1
ATOM 3420 C C . SER A 1 426 ? 25.781 -14.354 -32.348 1.00 36.59 426 SER A C 1
ATOM 3422 O O . SER A 1 426 ? 25.727 -14.144 -33.555 1.00 36.59 426 SER A O 1
ATOM 3424 N N . PHE A 1 427 ? 25.037 -13.656 -31.482 1.00 39.44 427 PHE A N 1
ATOM 3425 C CA . PHE A 1 427 ? 24.061 -12.630 -31.874 1.00 39.44 427 PHE A CA 1
ATOM 3426 C C . PHE A 1 427 ? 24.497 -11.188 -31.559 1.00 39.44 427 PHE A C 1
ATOM 3428 O O . PHE A 1 427 ? 23.793 -10.250 -31.926 1.00 39.44 427 PHE A O 1
ATOM 3435 N N . ALA A 1 428 ? 25.659 -10.990 -30.926 1.00 31.55 428 ALA A N 1
ATOM 3436 C CA . ALA A 1 428 ? 26.242 -9.671 -30.673 1.00 31.55 428 ALA A CA 1
ATOM 3437 C C . ALA A 1 428 ? 27.230 -9.288 -31.792 1.00 31.55 428 ALA A C 1
ATOM 3439 O O . ALA A 1 428 ? 28.436 -9.204 -31.582 1.00 31.55 428 ALA A O 1
ATOM 3440 N N . GLY A 1 429 ? 26.729 -9.102 -33.012 1.00 27.80 429 GLY A N 1
ATOM 3441 C CA . GLY A 1 429 ? 27.521 -8.574 -34.123 1.00 27.80 429 GLY A CA 1
ATOM 3442 C C . GLY A 1 429 ? 27.311 -7.071 -34.283 1.00 27.80 429 GLY A C 1
ATOM 3443 O O . GLY A 1 429 ? 26.299 -6.697 -34.858 1.00 27.80 429 GLY A O 1
ATOM 3444 N N . THR A 1 430 ? 28.238 -6.258 -33.755 1.00 26.11 430 THR A N 1
ATOM 3445 C CA . THR A 1 430 ? 28.917 -5.112 -34.417 1.00 26.11 430 THR A CA 1
ATOM 3446 C C . THR A 1 430 ? 29.810 -4.371 -33.406 1.00 26.11 430 THR A C 1
ATOM 3448 O O . THR A 1 430 ? 29.326 -3.595 -32.588 1.00 26.11 430 THR A O 1
ATOM 3451 N N . SER A 1 431 ? 31.112 -4.677 -33.481 1.00 26.92 431 SER A N 1
ATOM 3452 C CA . SER A 1 431 ? 32.298 -3.816 -33.284 1.00 26.92 431 SER A CA 1
ATOM 3453 C C . SER A 1 431 ? 32.294 -2.724 -32.199 1.00 26.92 431 SER A C 1
ATOM 3455 O O . SER A 1 431 ? 31.864 -1.600 -32.442 1.00 26.92 431 SER A O 1
ATOM 3457 N N . PHE A 1 432 ? 32.968 -3.012 -31.080 1.00 22.22 432 PHE A N 1
ATOM 3458 C CA . PHE A 1 432 ? 33.782 -2.028 -30.355 1.00 22.22 432 PHE A CA 1
ATOM 3459 C C . PHE A 1 432 ? 35.222 -2.190 -30.867 1.00 22.22 432 PHE A C 1
ATOM 3461 O O . PHE A 1 432 ? 35.853 -3.213 -30.607 1.00 22.22 432 PHE A O 1
ATOM 3468 N N . SER A 1 433 ? 35.723 -1.243 -31.661 1.00 24.19 433 SER A N 1
ATOM 3469 C CA . SER A 1 433 ? 37.137 -1.210 -32.045 1.00 24.19 433 SER A CA 1
ATOM 3470 C C . SER A 1 433 ? 37.945 -0.617 -30.894 1.00 24.19 433 SER A C 1
ATOM 3472 O O . SER A 1 433 ? 37.854 0.580 -30.621 1.00 24.19 433 SER A O 1
ATOM 3474 N N . SER A 1 434 ? 38.720 -1.456 -30.215 1.00 25.67 434 SER A N 1
ATOM 3475 C CA . SER A 1 434 ? 39.790 -1.034 -29.317 1.00 25.67 434 SER A CA 1
ATOM 3476 C C . SER A 1 434 ? 40.917 -0.406 -30.136 1.00 25.67 434 SER A C 1
ATOM 3478 O O . SER A 1 434 ? 41.493 -1.054 -31.010 1.00 25.67 434 SER A O 1
ATOM 3480 N N . VAL A 1 435 ? 41.218 0.858 -29.856 1.00 24.17 435 VAL A N 1
ATOM 3481 C CA . VAL A 1 435 ? 42.463 1.504 -30.271 1.00 24.17 435 VAL A CA 1
ATOM 3482 C C . VAL A 1 435 ? 43.561 0.965 -29.355 1.00 24.17 435 VAL A C 1
ATOM 3484 O O . VAL A 1 435 ? 43.605 1.319 -28.181 1.00 24.17 435 VAL A O 1
ATOM 3487 N N . GLU A 1 436 ? 44.416 0.090 -29.874 1.00 24.73 436 GLU A N 1
ATOM 3488 C CA . GLU A 1 436 ? 45.729 -0.193 -29.289 1.00 24.73 436 GLU A CA 1
ATOM 3489 C C . GLU A 1 436 ? 46.788 0.318 -30.264 1.00 24.73 436 GLU A C 1
ATOM 3491 O O . GLU A 1 436 ? 46.836 -0.084 -31.429 1.00 24.73 436 GLU A O 1
ATOM 3496 N N . SER A 1 437 ? 47.601 1.254 -29.784 1.00 24.45 437 SER A N 1
ATOM 3497 C CA . SER A 1 437 ? 48.792 1.755 -30.451 1.00 24.45 437 SER A CA 1
ATOM 3498 C C . SER A 1 437 ? 50.036 1.004 -29.970 1.00 24.45 437 SER A C 1
ATOM 3500 O O . SER A 1 437 ? 50.166 0.675 -28.794 1.00 24.45 437 SER A O 1
ATOM 3502 N N . ASP A 1 438 ? 50.956 0.853 -30.922 1.00 23.00 438 ASP A N 1
ATOM 3503 C CA . ASP A 1 438 ? 52.411 0.708 -30.789 1.00 23.00 438 ASP A CA 1
ATOM 3504 C C . ASP A 1 438 ? 53.063 -0.690 -30.861 1.00 23.00 438 ASP A C 1
ATOM 3506 O O . ASP A 1 438 ? 53.239 -1.420 -29.894 1.00 23.00 438 ASP A O 1
ATOM 3510 N N . HIS A 1 439 ? 53.530 -0.961 -32.090 1.00 24.83 439 HIS A N 1
ATOM 3511 C CA . HIS A 1 439 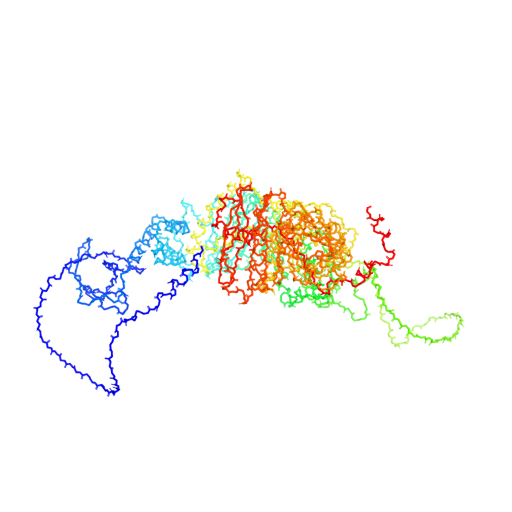? 54.909 -1.308 -32.473 1.00 24.83 439 HIS A CA 1
ATOM 3512 C C . HIS A 1 439 ? 55.636 -2.501 -31.813 1.00 24.83 439 HIS A C 1
ATOM 3514 O O . HIS A 1 439 ? 56.147 -2.389 -30.707 1.00 24.83 439 HIS A O 1
ATOM 3520 N N . ALA A 1 440 ? 55.942 -3.535 -32.618 1.00 23.19 440 ALA A N 1
ATOM 3521 C CA . ALA A 1 440 ? 57.331 -3.941 -32.920 1.00 23.19 440 ALA A CA 1
ATOM 3522 C C . ALA A 1 440 ? 57.429 -4.992 -34.052 1.00 23.19 440 ALA A C 1
ATOM 3524 O O . ALA A 1 440 ? 56.556 -5.824 -34.266 1.00 23.19 440 ALA A O 1
ATOM 3525 N N . TYR A 1 441 ? 58.535 -4.893 -34.785 1.00 21.17 441 TYR A N 1
ATOM 3526 C CA . TYR A 1 441 ? 58.889 -5.463 -36.088 1.00 21.17 441 TYR A CA 1
ATOM 3527 C C . TYR A 1 441 ? 59.329 -6.950 -36.114 1.00 21.17 441 TYR A C 1
ATOM 3529 O O . TYR A 1 441 ? 60.087 -7.381 -35.255 1.00 21.17 441 TYR A O 1
ATOM 3537 N N . SER A 1 442 ? 59.061 -7.593 -37.270 1.00 21.94 442 SER A N 1
ATOM 3538 C CA . SER A 1 442 ? 59.919 -8.548 -38.031 1.00 21.94 442 SER A CA 1
ATOM 3539 C C . SER A 1 442 ? 60.095 -9.980 -37.466 1.00 21.94 442 SER A C 1
ATOM 3541 O O . SER A 1 442 ? 60.493 -10.165 -36.330 1.00 21.94 442 SER A O 1
ATOM 3543 N N . ARG A 1 443 ? 59.881 -11.074 -38.211 1.00 22.45 443 ARG A N 1
ATOM 3544 C CA . ARG A 1 443 ? 60.578 -11.483 -39.440 1.00 22.45 443 ARG A CA 1
ATOM 3545 C C . ARG A 1 443 ? 59.853 -12.647 -40.137 1.00 22.45 443 ARG A C 1
ATOM 3547 O O . ARG A 1 443 ? 59.039 -13.354 -39.563 1.00 22.45 443 ARG A O 1
ATOM 3554 N N . GLN A 1 444 ? 60.227 -12.776 -41.399 1.00 24.11 444 GLN A N 1
ATOM 3555 C CA . GLN A 1 444 ? 59.686 -13.538 -42.516 1.00 24.11 444 GLN A CA 1
ATOM 3556 C C . GLN A 1 444 ? 59.909 -15.081 -42.471 1.00 24.11 444 GLN A C 1
ATOM 3558 O O . GLN A 1 444 ? 60.504 -15.580 -41.518 1.00 24.11 444 GLN A O 1
ATOM 3563 N N . PRO A 1 445 ? 59.392 -15.827 -43.478 1.00 39.53 445 PRO A N 1
ATOM 3564 C CA . PRO A 1 445 ? 58.766 -17.148 -43.371 1.00 39.53 445 PRO A CA 1
ATOM 3565 C C . PRO A 1 445 ? 59.670 -18.272 -43.900 1.00 39.53 445 PRO A C 1
ATOM 3567 O O . PRO A 1 445 ? 60.776 -17.992 -44.345 1.00 39.53 445 PRO A O 1
ATOM 3570 N N . LEU A 1 446 ? 59.165 -19.510 -43.970 1.00 22.73 446 LEU A N 1
ATOM 3571 C CA . LEU A 1 446 ? 59.608 -20.507 -44.954 1.00 22.73 446 LEU A CA 1
ATOM 3572 C C . LEU A 1 446 ? 58.513 -21.557 -45.219 1.00 22.73 446 LEU A C 1
ATOM 3574 O O . LEU A 1 446 ? 57.647 -21.816 -44.389 1.00 22.73 446 LEU A O 1
ATOM 3578 N N . GLN A 1 447 ? 58.550 -22.071 -46.442 1.00 25.75 447 GLN A N 1
ATOM 3579 C CA . GLN A 1 447 ? 57.472 -22.614 -47.270 1.00 25.75 447 GLN A CA 1
ATOM 3580 C C . GLN A 1 447 ? 57.763 -24.089 -47.639 1.00 25.75 447 GLN A C 1
ATOM 3582 O O . GLN A 1 447 ? 58.824 -24.599 -47.288 1.00 25.75 447 GLN A O 1
ATOM 3587 N N . PHE A 1 448 ? 56.866 -24.680 -48.447 1.00 23.75 448 PHE A N 1
ATOM 3588 C CA . PHE A 1 448 ? 56.969 -25.912 -49.273 1.00 23.75 448 PHE A CA 1
ATOM 3589 C C . PHE A 1 448 ? 56.418 -27.205 -48.639 1.00 23.75 448 PHE A C 1
ATOM 3591 O O . PHE A 1 448 ? 56.657 -27.464 -47.471 1.00 23.75 448 PHE A O 1
ATOM 3598 N N . GLY A 1 449 ? 55.678 -28.086 -49.328 1.00 24.22 449 GLY A N 1
ATOM 3599 C CA . GLY A 1 449 ? 55.198 -28.182 -50.720 1.00 24.22 449 GLY A CA 1
ATOM 3600 C C . GLY A 1 449 ? 54.354 -29.477 -50.876 1.00 24.22 449 GLY A C 1
ATOM 3601 O O . GLY A 1 449 ? 54.630 -30.452 -50.190 1.00 24.22 449 GLY A O 1
ATOM 3602 N N . ILE A 1 450 ? 53.153 -29.396 -51.466 1.00 26.80 450 ILE A N 1
ATOM 3603 C CA . ILE A 1 450 ? 52.634 -30.054 -52.699 1.00 26.80 450 ILE A CA 1
ATOM 3604 C C . ILE A 1 450 ? 52.978 -31.556 -52.927 1.00 26.80 450 ILE A C 1
ATOM 3606 O O . ILE A 1 450 ? 54.141 -31.876 -53.132 1.00 26.80 450 ILE A O 1
ATOM 3610 N N . ASP A 1 451 ? 51.966 -32.452 -52.929 1.00 24.03 451 ASP A N 1
ATOM 3611 C CA . ASP A 1 451 ? 51.446 -33.245 -54.088 1.00 24.03 451 ASP A CA 1
ATOM 3612 C C . ASP A 1 451 ? 50.662 -34.541 -53.707 1.00 24.03 451 ASP A C 1
ATOM 3614 O O . ASP A 1 451 ? 50.907 -35.173 -52.685 1.00 24.03 451 ASP A O 1
ATOM 3618 N N . SER A 1 452 ? 49.659 -34.882 -54.539 1.00 28.84 452 SER A N 1
ATOM 3619 C CA . SER A 1 452 ? 48.619 -35.958 -54.447 1.00 28.84 452 SER A CA 1
ATOM 3620 C C . SER A 1 452 ? 49.147 -37.368 -54.869 1.00 28.84 452 SER A C 1
ATOM 3622 O O . SER A 1 452 ? 50.351 -37.434 -55.105 1.00 28.84 452 SER A O 1
ATOM 3624 N N . PRO A 1 453 ? 48.378 -38.488 -55.093 1.00 31.47 453 PRO A N 1
ATOM 3625 C CA . PRO A 1 453 ? 46.931 -38.819 -54.979 1.00 31.47 453 PRO A CA 1
ATOM 3626 C C . PRO A 1 453 ? 46.585 -40.216 -54.336 1.00 31.47 453 PRO A C 1
ATOM 3628 O O . PRO A 1 453 ? 47.456 -40.992 -53.960 1.00 31.47 453 PRO A O 1
ATOM 3631 N N . ALA A 1 454 ? 45.286 -40.551 -54.221 1.00 28.89 454 ALA A N 1
ATOM 3632 C CA . ALA A 1 454 ? 44.717 -41.842 -53.747 1.00 28.89 454 ALA A CA 1
ATOM 3633 C C . ALA A 1 454 ? 44.778 -42.976 -54.820 1.00 28.89 454 ALA A C 1
ATOM 3635 O O . ALA A 1 454 ? 44.952 -42.622 -55.990 1.00 28.89 454 ALA A O 1
ATOM 3636 N N . PRO A 1 455 ? 44.602 -44.300 -54.512 1.00 30.97 455 PRO A N 1
ATOM 3637 C CA . PRO A 1 455 ? 43.260 -44.879 -54.241 1.00 30.97 455 PRO A CA 1
ATOM 3638 C C . PRO A 1 455 ? 43.144 -46.174 -53.365 1.00 30.97 455 PRO A C 1
ATOM 3640 O O . PRO A 1 455 ? 44.066 -46.966 -53.224 1.00 30.97 455 PRO A O 1
ATOM 3643 N N . SER A 1 456 ? 41.918 -46.390 -52.853 1.00 25.80 456 SER A N 1
ATOM 3644 C CA . SER A 1 456 ? 41.168 -47.650 -52.592 1.00 25.80 456 SER A CA 1
ATOM 3645 C C . SER A 1 456 ? 41.823 -48.883 -51.925 1.00 25.80 456 SER A C 1
ATOM 3647 O O . SER A 1 456 ? 42.595 -49.595 -52.556 1.00 25.80 456 SER A O 1
ATOM 3649 N N . THR A 1 457 ? 41.318 -49.303 -50.755 1.00 25.14 457 THR A N 1
ATOM 3650 C CA . THR A 1 457 ? 40.399 -50.464 -50.565 1.00 25.14 457 THR A CA 1
ATOM 3651 C C . THR A 1 457 ? 40.135 -50.737 -49.072 1.00 25.14 457 THR A C 1
ATOM 3653 O O . THR A 1 457 ? 40.980 -50.501 -48.217 1.00 25.14 457 THR A O 1
ATOM 3656 N N . LEU A 1 458 ? 38.907 -51.167 -48.766 1.00 25.42 458 LEU A N 1
ATOM 3657 C CA . LEU A 1 458 ? 38.340 -51.359 -47.427 1.00 25.42 458 LEU A CA 1
ATOM 3658 C C . LEU A 1 458 ? 38.708 -52.711 -46.784 1.00 25.42 458 LEU A C 1
ATOM 3660 O O . LEU A 1 458 ? 38.426 -53.752 -47.371 1.00 25.42 458 LEU A O 1
ATOM 3664 N N . SER A 1 459 ? 39.129 -52.684 -45.512 1.00 24.08 459 SER A N 1
ATOM 3665 C CA . SER A 1 459 ? 38.850 -53.724 -44.498 1.00 24.08 459 SER A CA 1
ATOM 3666 C C . SER A 1 459 ? 39.008 -53.152 -43.070 1.00 24.08 459 SER A C 1
ATOM 3668 O O . SER A 1 459 ? 40.057 -52.608 -42.739 1.00 24.08 459 SER A O 1
ATOM 3670 N N . TRP A 1 460 ? 37.951 -53.238 -42.252 1.00 24.25 460 TRP A N 1
ATOM 3671 C CA . TRP A 1 460 ? 37.788 -52.682 -40.887 1.00 24.25 460 TRP A CA 1
ATOM 3672 C C . TRP A 1 460 ? 38.316 -53.629 -39.772 1.00 24.25 460 TRP A C 1
ATOM 3674 O O . TRP A 1 460 ? 38.468 -54.817 -40.042 1.00 24.25 460 TRP A O 1
ATOM 3684 N N . PRO A 1 461 ? 38.381 -53.224 -38.482 1.00 27.80 461 PRO A N 1
ATOM 3685 C CA . PRO A 1 461 ? 39.203 -52.161 -37.908 1.00 27.80 461 PRO A CA 1
ATOM 3686 C C . PRO A 1 461 ? 40.054 -52.685 -36.723 1.00 27.80 461 PRO A C 1
ATOM 3688 O O . PRO A 1 461 ? 39.565 -53.398 -35.846 1.00 27.80 461 PRO A O 1
ATOM 3691 N N . SER A 1 462 ? 41.308 -52.252 -36.630 1.00 25.78 462 SER A N 1
ATOM 3692 C CA . SER A 1 462 ? 42.105 -52.416 -35.410 1.00 25.78 462 SER A CA 1
ATOM 3693 C C . SER A 1 462 ? 41.906 -51.189 -34.522 1.00 25.78 462 SER A C 1
ATOM 3695 O O . SER A 1 462 ? 42.175 -50.060 -34.919 1.00 25.78 462 SER A O 1
ATOM 3697 N N . THR A 1 463 ? 41.379 -51.435 -33.330 1.00 29.78 463 THR A N 1
ATOM 3698 C CA . THR A 1 463 ? 41.223 -50.521 -32.194 1.00 29.78 463 THR A CA 1
ATOM 3699 C C . THR A 1 463 ? 42.458 -49.657 -31.924 1.00 29.78 463 THR A C 1
ATOM 3701 O O . THR A 1 463 ? 43.544 -50.208 -31.773 1.00 29.78 463 THR A O 1
ATOM 3704 N N . VAL A 1 464 ? 42.268 -48.339 -31.773 1.00 29.64 464 VAL A N 1
ATOM 3705 C CA . VAL A 1 464 ? 42.472 -47.543 -30.539 1.00 29.64 464 VAL A CA 1
ATOM 3706 C C . VAL A 1 464 ? 42.359 -46.038 -30.879 1.00 29.64 464 VAL A C 1
ATOM 3708 O O . VAL A 1 464 ? 42.957 -45.558 -31.831 1.00 29.64 464 VAL A O 1
ATOM 3711 N N . GLU A 1 465 ? 41.581 -45.339 -30.046 1.00 27.59 465 GLU A N 1
ATOM 3712 C CA . GLU A 1 465 ? 41.552 -43.886 -29.784 1.00 27.59 465 GLU A CA 1
ATOM 3713 C C . GLU A 1 465 ? 40.786 -42.888 -30.686 1.00 27.59 465 GLU A C 1
ATOM 3715 O O . GLU A 1 465 ? 41.160 -42.534 -31.795 1.00 27.59 465 GLU A O 1
ATOM 3720 N N . GLN A 1 466 ? 39.732 -42.354 -30.046 1.00 32.44 466 GLN A N 1
ATOM 3721 C CA . GLN A 1 466 ? 39.230 -40.974 -30.068 1.00 32.44 466 GLN A CA 1
ATOM 3722 C C . GLN A 1 466 ? 38.700 -40.403 -31.391 1.00 32.44 466 GLN A C 1
ATOM 3724 O O . GLN A 1 466 ? 39.381 -39.689 -32.113 1.00 32.44 466 GLN A O 1
ATOM 3729 N N . ASN A 1 467 ? 37.387 -40.562 -31.591 1.00 27.16 467 ASN A N 1
ATOM 3730 C CA . ASN A 1 467 ? 36.570 -39.534 -32.233 1.00 27.16 467 ASN A CA 1
ATOM 3731 C C . ASN A 1 467 ? 35.254 -39.358 -31.465 1.00 27.16 467 ASN A C 1
ATOM 3733 O O . ASN A 1 467 ? 34.397 -40.241 -31.439 1.00 27.16 467 ASN A O 1
ATOM 3737 N N . SER A 1 468 ? 35.119 -38.191 -30.834 1.00 27.44 468 SER A N 1
ATOM 3738 C CA . SER A 1 468 ? 33.853 -37.632 -30.365 1.00 27.44 468 SER A CA 1
ATOM 3739 C C . SER A 1 468 ? 32.898 -37.457 -31.554 1.00 27.44 468 SER A C 1
ATOM 3741 O O . SER A 1 468 ? 33.335 -36.995 -32.610 1.00 27.44 468 SER A O 1
ATOM 3743 N N . PRO A 1 469 ? 31.601 -37.781 -31.428 1.00 33.22 469 PRO A N 1
ATOM 3744 C CA . PRO A 1 469 ? 30.663 -37.566 -32.515 1.00 33.22 469 PRO A CA 1
ATOM 3745 C C . PRO A 1 469 ? 30.417 -36.065 -32.687 1.00 33.22 469 PRO A C 1
ATOM 3747 O O . PRO A 1 469 ? 30.033 -35.370 -31.745 1.00 33.22 469 PRO A O 1
ATOM 3750 N N . LEU A 1 470 ? 30.632 -35.582 -33.912 1.00 30.48 470 LEU A N 1
ATOM 3751 C CA . LEU A 1 470 ? 30.145 -34.300 -34.408 1.00 30.48 470 LEU A CA 1
ATOM 3752 C C . LEU A 1 470 ? 28.648 -34.180 -34.095 1.00 30.48 470 LEU A C 1
ATOM 3754 O O . LEU A 1 470 ? 27.806 -34.807 -34.738 1.00 30.48 470 LEU A O 1
ATOM 3758 N N . VAL A 1 471 ? 28.323 -33.369 -33.091 1.00 33.28 471 VAL A N 1
ATOM 3759 C CA . VAL A 1 471 ? 26.957 -32.935 -32.813 1.00 33.28 471 VAL A CA 1
ATOM 3760 C C . VAL A 1 471 ? 26.567 -31.974 -33.933 1.00 33.28 471 VAL A C 1
ATOM 3762 O O . VAL A 1 471 ? 27.092 -30.865 -34.022 1.00 33.28 471 VAL A O 1
ATOM 3765 N N . GLN A 1 472 ? 25.651 -32.399 -34.806 1.00 28.55 472 GLN A N 1
ATOM 3766 C CA . GLN A 1 472 ? 24.873 -31.480 -35.634 1.00 28.55 472 GLN A CA 1
ATOM 3767 C C . GLN A 1 472 ? 24.185 -30.476 -34.701 1.00 28.55 472 GLN A C 1
ATOM 3769 O O . GLN A 1 472 ? 23.218 -30.811 -34.017 1.00 28.55 472 GLN A O 1
ATOM 3774 N N . TYR A 1 473 ? 24.688 -29.244 -34.649 1.00 35.00 473 TYR A N 1
ATOM 3775 C CA . TYR A 1 473 ? 23.994 -28.150 -33.985 1.00 35.00 473 TYR A CA 1
ATOM 3776 C C . TYR A 1 473 ? 22.713 -27.856 -34.770 1.00 35.00 473 TYR A C 1
ATOM 3778 O O . TYR A 1 473 ? 22.753 -27.349 -35.891 1.00 35.00 473 TYR A O 1
ATOM 3786 N N . SER A 1 474 ? 21.567 -28.205 -34.189 1.00 37.09 474 SER A N 1
ATOM 3787 C CA . SER A 1 474 ? 20.263 -27.761 -34.674 1.00 37.09 474 SER A CA 1
ATOM 3788 C C . SER A 1 474 ? 20.248 -26.228 -34.707 1.00 37.09 474 SER A C 1
ATOM 3790 O O . SER A 1 474 ? 20.395 -25.588 -33.670 1.00 37.09 474 SER A O 1
ATOM 3792 N N . LEU A 1 475 ? 20.051 -25.640 -35.891 1.00 45.19 475 LEU A N 1
ATOM 3793 C CA . LEU A 1 475 ? 19.921 -24.194 -36.160 1.00 45.19 475 LEU A CA 1
ATOM 3794 C C . LEU A 1 475 ? 18.631 -23.571 -35.575 1.00 45.19 475 LEU A C 1
ATOM 3796 O O . LEU A 1 475 ? 18.138 -22.555 -36.060 1.00 45.19 475 LEU A O 1
ATOM 3800 N N . THR A 1 476 ? 18.034 -24.189 -34.561 1.00 54.34 476 THR A N 1
ATOM 3801 C CA . THR A 1 476 ? 16.844 -23.678 -33.877 1.00 54.34 476 THR A CA 1
ATOM 3802 C C . THR A 1 476 ? 17.239 -22.590 -32.893 1.00 54.34 476 THR A C 1
ATOM 3804 O O . THR A 1 476 ? 18.124 -22.788 -32.061 1.00 54.34 476 THR A O 1
ATOM 3807 N N . ARG A 1 477 ? 16.575 -21.430 -32.965 1.00 64.69 477 ARG A N 1
ATOM 3808 C CA . ARG A 1 477 ? 16.856 -20.323 -32.044 1.00 64.69 477 ARG A CA 1
ATOM 3809 C C . ARG A 1 477 ? 16.535 -20.772 -30.606 1.00 64.69 477 ARG A C 1
ATOM 3811 O O . ARG A 1 477 ? 15.500 -21.409 -30.400 1.00 64.69 477 ARG A O 1
ATOM 3818 N N . PRO A 1 478 ? 17.329 -20.399 -29.585 1.00 65.12 478 PRO A N 1
ATOM 3819 C CA . PRO A 1 478 ? 17.148 -20.904 -28.216 1.00 65.12 478 PRO A CA 1
ATOM 3820 C C . PRO A 1 478 ? 15.747 -20.691 -27.609 1.00 65.12 478 PRO A C 1
ATOM 3822 O O . PRO A 1 478 ? 15.297 -21.453 -26.756 1.00 65.12 478 PRO A O 1
ATOM 3825 N N . TRP A 1 479 ? 15.027 -19.647 -28.030 1.00 70.69 479 TRP A N 1
ATOM 3826 C CA . TRP A 1 479 ? 13.663 -19.366 -27.563 1.00 70.69 479 TRP A CA 1
ATOM 3827 C C . TRP A 1 479 ? 12.567 -20.140 -28.310 1.00 70.69 479 TRP A C 1
ATOM 3829 O O . TRP A 1 479 ? 11.428 -20.167 -27.839 1.00 70.69 479 TRP A O 1
ATOM 3839 N N . GLU A 1 480 ? 12.890 -20.754 -29.448 1.00 75.88 480 GLU A N 1
ATOM 3840 C CA . GLU A 1 480 ? 11.996 -21.618 -30.233 1.00 75.88 480 GLU A CA 1
ATOM 3841 C C . GLU A 1 480 ? 12.038 -23.068 -29.746 1.00 75.88 480 GLU A C 1
ATOM 3843 O O . GLU A 1 480 ? 11.111 -23.833 -30.013 1.00 75.88 480 GLU A O 1
ATOM 3848 N N . GLU A 1 481 ? 13.053 -23.433 -28.957 1.00 76.81 481 GLU A N 1
ATOM 3849 C CA . GLU A 1 481 ? 13.131 -24.749 -28.333 1.00 76.81 481 GLU A CA 1
ATOM 3850 C C . GLU A 1 481 ? 11.885 -25.048 -27.478 1.00 76.81 481 GLU A C 1
ATOM 3852 O O . GLU A 1 481 ? 11.368 -24.168 -26.764 1.00 76.81 481 GLU A O 1
ATOM 3857 N N . PRO A 1 482 ? 11.388 -26.295 -27.499 1.00 81.94 482 PRO A N 1
ATOM 3858 C CA . PRO A 1 482 ? 10.235 -26.680 -26.706 1.00 81.94 482 PRO A CA 1
ATOM 3859 C C . PRO A 1 482 ? 10.562 -26.630 -25.208 1.00 81.94 482 PRO A C 1
ATOM 3861 O O . PRO A 1 482 ? 11.586 -27.127 -24.736 1.00 81.94 482 PRO A O 1
ATOM 3864 N N . VAL A 1 483 ? 9.650 -26.038 -24.434 1.00 85.69 483 VAL A N 1
ATOM 3865 C CA . VAL A 1 483 ? 9.719 -26.056 -22.969 1.00 85.69 483 VAL A CA 1
ATOM 3866 C C . VAL A 1 483 ? 9.305 -27.441 -22.482 1.00 85.69 483 VAL A C 1
ATOM 3868 O O . VAL A 1 483 ? 8.138 -27.811 -22.597 1.00 85.69 483 VAL A O 1
ATOM 3871 N N . VAL A 1 484 ? 10.244 -28.182 -21.895 1.00 87.38 484 VAL A N 1
ATOM 3872 C CA . VAL A 1 484 ? 9.987 -29.522 -21.340 1.00 87.38 484 VAL A CA 1
ATOM 3873 C C . VAL A 1 484 ? 9.556 -29.423 -19.879 1.00 87.38 484 VAL A C 1
ATOM 3875 O O . VAL A 1 484 ? 8.589 -30.058 -19.459 1.00 87.38 484 VAL A O 1
ATOM 3878 N N . ARG A 1 485 ? 10.204 -28.548 -19.099 1.00 87.81 485 ARG A N 1
ATOM 3879 C CA . ARG A 1 485 ? 9.775 -28.241 -17.730 1.00 87.81 485 ARG A CA 1
ATOM 3880 C C . ARG A 1 485 ? 8.968 -26.955 -17.711 1.00 87.81 485 ARG A C 1
ATOM 3882 O O . ARG A 1 485 ? 9.508 -25.865 -17.895 1.00 87.81 485 ARG A O 1
ATOM 3889 N N . ARG A 1 486 ? 7.675 -27.077 -17.408 1.00 88.75 486 ARG A N 1
ATOM 3890 C CA . ARG A 1 486 ? 6.784 -25.922 -17.238 1.00 88.75 486 ARG A CA 1
ATOM 3891 C C . ARG A 1 486 ? 7.255 -25.019 -16.095 1.00 88.75 486 ARG A C 1
ATOM 3893 O O . ARG A 1 486 ? 7.710 -25.501 -15.056 1.00 88.75 486 ARG A O 1
ATOM 3900 N N . ALA A 1 487 ? 7.102 -23.713 -16.297 1.00 92.62 487 ALA A N 1
ATOM 3901 C CA . ALA A 1 487 ? 7.323 -22.709 -15.264 1.00 92.62 487 ALA A CA 1
ATOM 3902 C C . ALA A 1 487 ? 6.395 -22.937 -14.063 1.00 92.62 487 ALA A C 1
ATOM 3904 O O . ALA A 1 487 ? 5.273 -23.425 -14.229 1.00 92.62 487 ALA A O 1
ATOM 3905 N N . LEU A 1 488 ? 6.824 -22.516 -12.869 1.00 89.81 488 LEU A N 1
ATOM 3906 C CA . LEU A 1 488 ? 5.950 -22.502 -11.691 1.00 89.81 488 LEU A CA 1
ATOM 3907 C C . LEU A 1 488 ? 4.706 -21.623 -11.916 1.00 89.81 488 LEU A C 1
ATOM 3909 O O . LEU A 1 488 ? 3.599 -22.027 -11.564 1.00 89.81 488 LEU A O 1
ATOM 3913 N N . PHE A 1 489 ? 4.898 -20.464 -12.548 1.00 92.62 489 PHE A N 1
ATOM 3914 C CA . PHE A 1 489 ? 3.871 -19.513 -12.957 1.00 92.62 489 PHE A CA 1
ATOM 3915 C C . PHE A 1 489 ? 4.033 -19.192 -14.454 1.00 92.62 489 PHE A C 1
ATOM 3917 O O . PHE A 1 489 ? 4.815 -18.315 -14.822 1.00 92.62 489 PHE A O 1
ATOM 3924 N N . PRO A 1 490 ? 3.321 -19.908 -15.342 1.00 92.31 490 PRO A N 1
ATOM 3925 C CA . PRO A 1 490 ? 3.342 -19.652 -16.783 1.00 92.31 490 PRO A CA 1
ATOM 3926 C C . PRO A 1 490 ? 3.019 -18.201 -17.179 1.00 92.31 490 PRO A C 1
ATOM 3928 O O . PRO A 1 490 ? 2.235 -17.532 -16.506 1.00 92.31 490 PRO A O 1
ATOM 3931 N N . ILE A 1 491 ? 3.559 -17.760 -18.325 1.00 94.19 491 ILE A N 1
ATOM 3932 C CA . ILE A 1 491 ? 3.434 -16.392 -18.877 1.00 94.19 491 ILE A CA 1
ATOM 3933 C C . ILE A 1 491 ? 2.011 -15.804 -18.792 1.00 94.19 491 ILE A C 1
ATOM 3935 O O . ILE A 1 491 ? 1.888 -14.664 -18.338 1.00 94.19 491 ILE A O 1
ATOM 3939 N N . PRO A 1 492 ? 0.926 -16.523 -19.157 1.00 92.75 492 PRO A N 1
ATOM 3940 C CA . PRO A 1 492 ? -0.425 -15.959 -19.121 1.00 92.75 492 PRO A CA 1
ATOM 3941 C C . PRO A 1 492 ? -0.876 -15.460 -17.744 1.00 92.75 492 PRO A C 1
ATOM 3943 O O . PRO A 1 492 ? -1.714 -14.567 -17.679 1.00 92.75 492 PRO A O 1
ATOM 3946 N N . TYR A 1 493 ? -0.318 -16.000 -16.654 1.00 92.31 493 TYR A N 1
ATOM 3947 C CA . TYR A 1 493 ? -0.697 -15.591 -15.304 1.00 92.31 493 TYR A CA 1
ATOM 3948 C C . TYR A 1 493 ? -0.098 -14.256 -14.890 1.00 92.31 493 TYR A C 1
ATOM 3950 O O . TYR A 1 493 ? -0.648 -13.623 -14.010 1.00 92.31 493 TYR A O 1
ATOM 3958 N N . TRP A 1 494 ? 1.016 -13.805 -15.456 1.00 92.56 494 TRP A N 1
ATOM 3959 C CA . TRP A 1 494 ? 1.680 -12.578 -14.993 1.00 92.56 494 TRP A CA 1
ATOM 3960 C C . TRP A 1 494 ? 1.889 -11.549 -16.100 1.00 92.56 494 TRP A C 1
ATOM 3962 O O . TRP A 1 494 ? 2.269 -10.416 -15.813 1.00 92.56 494 TRP A O 1
ATOM 3972 N N . ASN A 1 495 ? 1.622 -11.909 -17.355 1.00 92.88 495 ASN A N 1
ATOM 3973 C CA . ASN A 1 495 ? 1.670 -10.981 -18.471 1.00 92.88 495 ASN A CA 1
ATOM 3974 C C . ASN A 1 495 ? 0.487 -10.001 -18.425 1.00 92.88 495 ASN A C 1
ATOM 3976 O O . ASN A 1 495 ? -0.678 -10.392 -18.427 1.00 92.88 495 ASN A O 1
ATOM 3980 N N . VAL A 1 496 ? 0.799 -8.707 -18.418 1.00 88.31 496 VAL A N 1
ATOM 3981 C CA . VAL A 1 496 ? -0.171 -7.613 -18.307 1.00 88.31 496 VAL A CA 1
ATOM 3982 C C . VAL A 1 496 ? -0.218 -6.734 -19.559 1.00 88.31 496 VAL A C 1
ATOM 3984 O O . VAL A 1 496 ? -0.790 -5.646 -19.504 1.00 88.31 496 VAL A O 1
ATOM 3987 N N . HIS A 1 497 ? 0.351 -7.169 -20.688 1.00 86.69 497 HIS A N 1
ATOM 3988 C CA . HIS A 1 497 ? 0.413 -6.375 -21.921 1.00 86.69 497 HIS A CA 1
ATOM 3989 C C . HIS A 1 497 ? -0.974 -5.910 -22.383 1.00 86.69 497 HIS A C 1
ATOM 3991 O O . HIS A 1 497 ? -1.215 -4.712 -22.515 1.00 86.69 497 HIS A O 1
ATOM 3997 N N . SER A 1 498 ? -1.928 -6.835 -22.529 1.00 85.81 498 SER A N 1
ATOM 3998 C CA . SER A 1 498 ? -3.300 -6.494 -22.939 1.0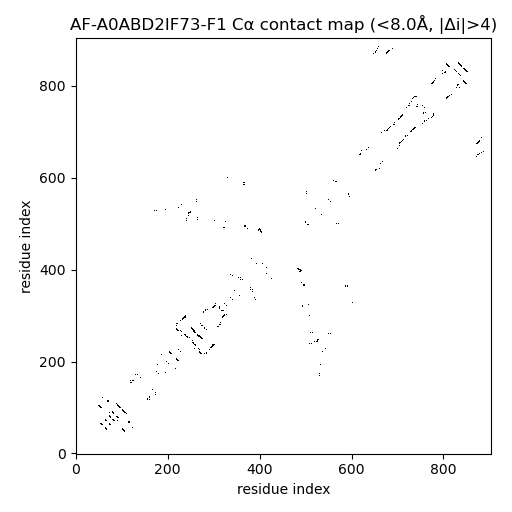0 85.81 498 SER A CA 1
ATOM 3999 C C . SER A 1 498 ? -4.001 -5.572 -21.936 1.00 85.81 498 SER A C 1
ATOM 4001 O O . SER A 1 498 ? -4.789 -4.713 -22.316 1.00 85.81 498 SER A O 1
ATOM 4003 N N . HIS A 1 499 ? -3.681 -5.693 -20.645 1.00 83.44 499 HIS A N 1
ATOM 4004 C CA . HIS A 1 499 ? -4.210 -4.801 -19.616 1.00 83.44 499 HIS A CA 1
ATOM 4005 C C . HIS A 1 499 ? -3.632 -3.396 -19.715 1.00 83.44 499 HIS A C 1
ATOM 4007 O O . HIS A 1 499 ? -4.370 -2.425 -19.565 1.00 83.44 499 HIS A O 1
ATOM 4013 N N . ALA A 1 500 ? -2.325 -3.290 -19.951 1.00 78.69 500 ALA A N 1
ATOM 4014 C CA . ALA A 1 500 ? -1.651 -2.020 -20.154 1.00 78.69 500 ALA A CA 1
ATOM 4015 C C . ALA A 1 500 ? -2.194 -1.310 -21.405 1.00 78.69 500 ALA A C 1
ATOM 4017 O O . ALA A 1 500 ? -2.503 -0.124 -21.331 1.00 78.69 500 ALA A O 1
ATOM 4018 N N . ALA A 1 501 ? -2.413 -2.054 -22.493 1.00 79.62 501 ALA A N 1
ATOM 4019 C CA . ALA A 1 501 ? -2.977 -1.550 -23.745 1.00 79.62 501 ALA A CA 1
ATOM 4020 C C . ALA A 1 501 ? -4.458 -1.134 -23.646 1.00 79.62 501 ALA A C 1
ATOM 4022 O O . ALA A 1 501 ? -4.941 -0.389 -24.489 1.00 79.62 501 ALA A O 1
ATOM 4023 N N . SER A 1 502 ? -5.192 -1.599 -22.631 1.00 79.00 502 SER A N 1
ATOM 4024 C CA . SER A 1 502 ? -6.612 -1.266 -22.419 1.00 79.00 502 SER A CA 1
ATOM 4025 C C . SER A 1 502 ? -6.873 -0.469 -21.135 1.00 79.00 502 SER A C 1
ATOM 4027 O O . SER A 1 502 ? -8.014 -0.399 -20.680 1.00 79.00 502 SER A O 1
ATOM 4029 N N . ALA A 1 503 ? -5.829 0.087 -20.507 1.00 73.81 503 ALA A N 1
ATOM 4030 C CA . ALA A 1 503 ? -5.910 0.815 -19.234 1.00 73.81 503 ALA A CA 1
ATOM 4031 C C . ALA A 1 503 ? -6.673 0.064 -18.114 1.00 73.81 503 ALA A C 1
ATOM 4033 O O . ALA A 1 503 ? -7.328 0.668 -17.256 1.00 73.81 503 ALA A O 1
ATOM 4034 N N . LEU A 1 504 ? -6.590 -1.271 -18.108 1.00 77.69 504 LEU A N 1
ATOM 4035 C CA . LEU A 1 504 ? -7.191 -2.129 -17.088 1.00 77.69 504 LEU A CA 1
ATOM 4036 C C . LEU A 1 504 ? -6.279 -2.253 -15.861 1.00 77.69 504 LEU A C 1
ATOM 4038 O O . LEU A 1 504 ? -5.080 -1.965 -15.899 1.00 77.69 504 LEU A O 1
ATOM 4042 N N . ALA A 1 505 ? -6.844 -2.713 -14.742 1.00 77.44 505 ALA A N 1
ATOM 4043 C CA . ALA A 1 505 ? -6.078 -2.945 -13.522 1.00 77.44 505 ALA A CA 1
ATOM 4044 C C . ALA A 1 505 ? -4.981 -3.999 -13.758 1.00 77.44 505 ALA A C 1
ATOM 4046 O O . ALA A 1 505 ? -5.260 -5.091 -14.244 1.00 77.44 505 ALA A O 1
ATOM 4047 N N . ARG A 1 506 ? -3.736 -3.661 -13.408 1.00 81.06 506 ARG A N 1
ATOM 4048 C CA . ARG A 1 506 ? -2.546 -4.535 -13.510 1.00 81.06 506 ARG A CA 1
ATOM 4049 C C . ARG A 1 506 ? -2.067 -5.033 -12.144 1.00 81.06 506 ARG A C 1
ATOM 4051 O O . ARG A 1 506 ? -1.203 -5.900 -12.055 1.00 81.06 506 ARG A O 1
ATOM 4058 N N . THR A 1 507 ? -2.583 -4.429 -11.075 1.00 77.88 507 THR A N 1
ATOM 4059 C CA . THR A 1 507 ? -2.172 -4.681 -9.696 1.00 77.88 507 THR A CA 1
ATOM 4060 C C . THR A 1 507 ? -3.349 -4.663 -8.750 1.00 77.88 507 THR A C 1
ATOM 4062 O O . THR A 1 507 ? -4.420 -4.138 -9.060 1.00 77.88 507 THR A O 1
ATOM 4065 N N . ASN A 1 508 ? -3.079 -5.177 -7.557 1.00 77.25 508 ASN A N 1
ATOM 4066 C CA . ASN A 1 508 ? -4.004 -5.248 -6.447 1.00 77.25 508 ASN A CA 1
ATOM 4067 C C . ASN A 1 508 ? -3.904 -4.036 -5.498 1.00 77.25 508 ASN A C 1
ATOM 4069 O O . ASN A 1 508 ? -4.382 -4.073 -4.369 1.00 77.25 508 ASN A O 1
ATOM 4073 N N . ASN A 1 509 ? -3.290 -2.926 -5.936 1.00 73.94 509 ASN A N 1
ATOM 4074 C CA . ASN A 1 509 ? -3.008 -1.765 -5.077 1.00 73.94 509 ASN A CA 1
ATOM 4075 C C . ASN A 1 509 ? -4.275 -1.179 -4.432 1.00 73.94 509 ASN A C 1
ATOM 4077 O O . ASN A 1 509 ? -4.230 -0.659 -3.318 1.00 73.94 509 ASN A O 1
ATOM 4081 N N . GLY A 1 510 ? -5.409 -1.229 -5.139 1.00 74.62 510 GLY A N 1
ATOM 4082 C CA . GLY A 1 510 ? -6.695 -0.790 -4.597 1.00 74.62 510 GLY A CA 1
ATOM 4083 C C . GLY A 1 510 ? -7.158 -1.661 -3.427 1.00 74.62 510 GLY A C 1
ATOM 4084 O O . GLY A 1 510 ? -7.709 -1.135 -2.454 1.00 74.62 510 GLY A O 1
ATOM 4085 N N . LEU A 1 511 ? -6.906 -2.971 -3.500 1.00 82.56 511 LEU A N 1
ATOM 4086 C CA . LEU A 1 511 ? -7.228 -3.914 -2.437 1.00 82.56 511 LEU A CA 1
ATOM 4087 C C . LEU A 1 511 ? -6.269 -3.725 -1.264 1.00 82.56 511 LEU A C 1
ATOM 4089 O O . LEU A 1 511 ? -6.739 -3.510 -0.153 1.00 82.56 511 LEU A O 1
ATOM 4093 N N . GLU A 1 512 ? -4.959 -3.630 -1.514 1.00 78.62 512 GLU A N 1
ATOM 4094 C CA . GLU A 1 512 ? -3.955 -3.337 -0.479 1.00 78.62 512 GLU A CA 1
ATOM 4095 C C . GLU A 1 512 ? -4.238 -2.024 0.259 1.00 78.62 512 GLU A C 1
ATOM 4097 O O . GLU A 1 512 ? -4.150 -1.947 1.486 1.00 78.62 512 GLU A O 1
ATOM 4102 N N . ALA A 1 513 ? -4.615 -0.967 -0.466 1.00 77.31 513 ALA A N 1
ATOM 4103 C CA . ALA A 1 513 ? -4.997 0.296 0.150 1.00 77.31 513 ALA A CA 1
ATOM 4104 C C . ALA A 1 513 ? -6.220 0.107 1.055 1.00 77.31 513 ALA A C 1
ATOM 4106 O O . ALA A 1 513 ? -6.255 0.637 2.169 1.00 77.31 513 ALA A O 1
ATOM 4107 N N . THR A 1 514 ? -7.203 -0.673 0.611 1.00 78.62 514 THR A N 1
ATOM 4108 C CA . THR A 1 514 ? -8.400 -0.979 1.399 1.00 78.62 514 THR A CA 1
ATOM 4109 C C . THR A 1 514 ? -8.059 -1.832 2.626 1.00 78.62 514 THR A C 1
ATOM 4111 O O . THR A 1 514 ? -8.514 -1.518 3.728 1.00 78.62 514 THR A O 1
ATOM 4114 N N . HIS A 1 515 ? -7.167 -2.815 2.483 1.00 79.25 515 HIS A N 1
ATOM 4115 C CA . HIS A 1 515 ? -6.614 -3.631 3.567 1.00 79.25 515 HIS A CA 1
ATOM 4116 C C . HIS A 1 515 ? -5.892 -2.785 4.597 1.00 79.25 515 HIS A C 1
ATOM 4118 O O . HIS A 1 515 ? -6.135 -2.914 5.793 1.00 79.25 515 HIS A O 1
ATOM 4124 N N . LEU A 1 516 ? -5.047 -1.858 4.155 1.00 78.62 516 LEU A N 1
ATOM 4125 C CA . LEU A 1 516 ? -4.339 -0.954 5.048 1.00 78.62 516 LEU A CA 1
ATOM 4126 C C . LEU A 1 516 ? -5.318 -0.100 5.865 1.00 78.62 516 LEU A C 1
ATOM 4128 O O . LEU A 1 516 ? -5.094 0.133 7.052 1.00 78.62 516 LEU A O 1
ATOM 4132 N N . HIS A 1 517 ? -6.411 0.366 5.257 1.00 78.62 517 HIS A N 1
ATOM 4133 C CA . HIS A 1 517 ? -7.440 1.131 5.967 1.00 78.62 517 HIS A CA 1
ATOM 4134 C C . HIS A 1 517 ? -8.230 0.278 6.964 1.00 78.62 517 HIS A C 1
ATOM 4136 O O . HIS A 1 517 ? -8.539 0.774 8.049 1.00 78.62 517 HIS A O 1
ATOM 4142 N N . PHE A 1 518 ? -8.525 -0.975 6.616 1.00 83.94 518 PHE A N 1
ATOM 4143 C CA . PHE A 1 518 ? -9.157 -1.948 7.506 1.00 83.94 518 PHE A CA 1
ATOM 4144 C C . PHE A 1 518 ? -8.250 -2.260 8.709 1.00 83.94 518 PHE A C 1
ATOM 4146 O O . PHE A 1 518 ? -8.629 -2.031 9.857 1.00 83.94 518 PHE A O 1
ATOM 4153 N N . SER A 1 519 ? -6.993 -2.623 8.448 1.00 81.62 519 SER A N 1
ATOM 4154 C CA . SER A 1 519 ? -5.990 -2.961 9.463 1.00 81.62 519 SER A CA 1
ATOM 4155 C C . SER A 1 519 ? -5.652 -1.803 10.404 1.00 81.62 519 SER A C 1
ATOM 4157 O O . SER A 1 519 ? -5.347 -2.041 11.565 1.00 81.62 519 SER A O 1
ATOM 4159 N N . LYS A 1 520 ? -5.760 -0.537 9.970 1.00 78.44 520 LYS A N 1
ATOM 4160 C CA . LYS A 1 520 ? -5.601 0.636 10.859 1.00 78.44 520 LYS A CA 1
ATOM 4161 C C . LYS A 1 520 ? -6.633 0.689 11.993 1.00 78.44 520 LYS A C 1
ATOM 4163 O O . LYS A 1 520 ? -6.383 1.341 13.006 1.00 78.44 520 LYS A O 1
ATOM 4168 N N . GLY A 1 521 ? -7.806 0.075 11.819 1.00 70.56 521 GLY A N 1
ATOM 4169 C CA . GLY A 1 521 ? -8.825 -0.020 12.869 1.00 70.56 521 GLY A CA 1
ATOM 4170 C C . GLY A 1 521 ? -8.472 -1.033 13.964 1.00 70.56 521 GLY A C 1
ATOM 4171 O O . GLY A 1 521 ? -8.911 -0.881 15.111 1.00 70.56 521 GLY A O 1
ATOM 4172 N N . LEU A 1 522 ? -7.629 -2.008 13.623 1.00 79.12 522 LEU A N 1
ATOM 4173 C CA . LEU A 1 522 ? -7.324 -3.199 14.406 1.00 79.12 522 LEU A CA 1
ATOM 4174 C C . LEU A 1 522 ? -5.934 -3.100 15.052 1.00 79.12 522 LEU A C 1
ATOM 4176 O O . LEU A 1 522 ? -5.063 -2.353 14.607 1.00 79.12 522 LEU A O 1
ATOM 4180 N N . CYS A 1 523 ? -5.729 -3.837 16.142 1.00 74.44 523 CYS A N 1
ATOM 4181 C CA . CYS A 1 523 ? -4.381 -4.144 16.618 1.00 74.44 523 CYS A CA 1
ATOM 4182 C C . CYS A 1 523 ? -3.823 -5.354 15.855 1.00 74.44 523 CYS A C 1
ATOM 4184 O O . CYS A 1 523 ? -4.568 -6.048 15.168 1.00 74.44 523 CYS A O 1
ATOM 4186 N N . HIS A 1 524 ? -2.518 -5.609 15.978 1.00 78.19 524 HIS A N 1
ATOM 4187 C CA . HIS A 1 524 ? -1.941 -6.873 15.515 1.00 78.19 524 HIS A CA 1
ATOM 4188 C C . HIS A 1 524 ? -2.620 -8.033 16.241 1.00 78.19 524 HIS A C 1
ATOM 4190 O O . HIS A 1 524 ? -2.673 -8.003 17.469 1.00 78.19 524 HIS A O 1
ATOM 4196 N N . HIS A 1 525 ? -3.139 -9.002 15.486 1.00 82.12 525 HIS A N 1
ATOM 4197 C CA . HIS A 1 525 ? -3.911 -10.134 16.007 1.00 82.12 525 HIS A CA 1
ATOM 4198 C C . HIS A 1 525 ? -5.054 -9.689 16.936 1.00 82.12 525 HIS A C 1
ATOM 4200 O O . HIS A 1 525 ? -4.976 -9.845 18.157 1.00 82.12 525 HIS A O 1
ATOM 4206 N N . PRO A 1 526 ? -6.102 -9.053 16.381 1.00 85.56 526 PRO A N 1
ATOM 4207 C CA . PRO A 1 526 ? -7.207 -8.534 17.177 1.00 85.56 526 PRO A CA 1
ATOM 4208 C C . PRO A 1 526 ? -8.025 -9.659 17.816 1.00 85.56 526 PRO A C 1
ATOM 4210 O O . PRO A 1 526 ? -8.059 -10.778 17.317 1.00 85.56 526 PRO A O 1
ATOM 4213 N N . ALA A 1 527 ? -8.757 -9.348 18.887 1.00 88.56 527 ALA A N 1
ATOM 4214 C CA . ALA A 1 527 ? -9.820 -10.237 19.349 1.00 88.56 527 ALA A CA 1
ATOM 4215 C C . ALA A 1 527 ? -10.899 -10.368 18.259 1.00 88.56 527 ALA A C 1
ATOM 4217 O O . ALA A 1 527 ? -11.178 -9.398 17.546 1.00 88.56 527 ALA A O 1
ATOM 4218 N N . LEU A 1 528 ? -11.560 -11.527 18.162 1.00 91.12 528 LEU A N 1
ATOM 4219 C CA . LEU A 1 528 ? -12.602 -11.750 1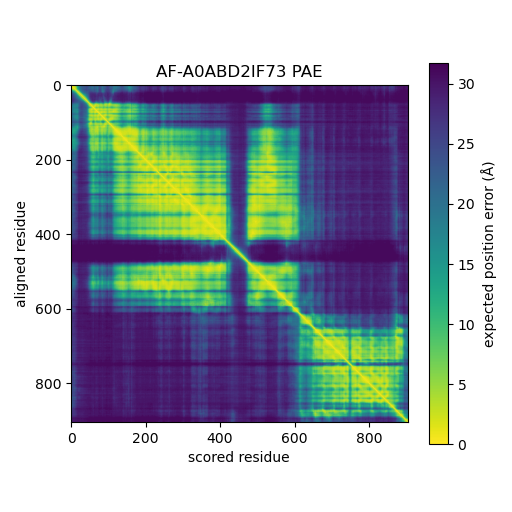7.154 1.00 91.12 528 LEU A CA 1
ATOM 4220 C C . LEU A 1 528 ? -13.734 -10.711 17.254 1.00 91.12 528 LEU A C 1
ATOM 4222 O O . LEU A 1 528 ? -14.200 -10.209 16.236 1.00 91.12 528 LEU A O 1
ATOM 4226 N N . SER A 1 529 ? -14.112 -10.289 18.464 1.00 89.62 529 SER A N 1
ATOM 4227 C CA . SER A 1 529 ? -15.103 -9.220 18.661 1.00 89.62 529 SER A CA 1
ATOM 4228 C C . SER A 1 529 ? -14.690 -7.887 18.022 1.00 89.62 529 SER A C 1
ATOM 4230 O O . SER A 1 529 ? -15.521 -7.195 17.435 1.00 89.62 529 SER A O 1
ATOM 4232 N N . ASP A 1 530 ? -13.405 -7.524 18.118 1.00 86.88 530 ASP A N 1
ATOM 4233 C CA . ASP A 1 530 ? -12.870 -6.288 17.537 1.00 86.88 530 ASP A CA 1
ATOM 4234 C C . ASP A 1 530 ? -12.807 -6.396 15.999 1.00 86.88 530 ASP A C 1
ATOM 4236 O O . ASP A 1 530 ? -13.085 -5.418 15.300 1.00 86.88 530 ASP A O 1
ATOM 4240 N N . PHE A 1 531 ? -12.509 -7.590 15.470 1.00 91.25 531 PHE A N 1
ATOM 4241 C CA . PHE A 1 531 ? -12.551 -7.884 14.035 1.00 91.25 531 PHE A CA 1
ATOM 4242 C C . PHE A 1 531 ? -13.969 -7.748 13.463 1.00 91.25 531 PHE A C 1
ATOM 4244 O O . PHE A 1 531 ? -14.175 -6.989 12.517 1.00 91.25 531 PHE A O 1
ATOM 4251 N N . ILE A 1 532 ? -14.958 -8.409 14.074 1.00 91.62 532 ILE A N 1
ATOM 4252 C CA . ILE A 1 532 ? -16.367 -8.369 13.645 1.00 91.62 532 ILE A CA 1
ATOM 4253 C C . ILE A 1 532 ? -16.899 -6.934 13.675 1.00 91.62 532 ILE A C 1
ATOM 4255 O O . ILE A 1 532 ? -17.574 -6.486 12.745 1.00 91.62 532 ILE A O 1
ATOM 4259 N N . TYR A 1 533 ? -16.541 -6.176 14.713 1.00 87.12 533 TYR A N 1
ATOM 4260 C CA . TYR A 1 533 ? -16.875 -4.761 14.808 1.00 87.12 533 TYR A CA 1
ATOM 4261 C C . TYR A 1 533 ? -16.326 -3.948 13.622 1.00 87.12 533 TYR A C 1
ATOM 4263 O O . TYR A 1 533 ? -17.042 -3.129 13.035 1.00 87.12 533 TYR A O 1
ATOM 4271 N N . GLU A 1 534 ? -15.062 -4.161 13.251 1.00 88.06 534 GLU A N 1
ATOM 4272 C CA . GLU A 1 534 ? -14.445 -3.448 12.133 1.00 88.06 534 GLU A CA 1
ATOM 4273 C C . GLU A 1 534 ? -15.026 -3.882 10.780 1.00 88.06 534 GLU A C 1
ATOM 4275 O O . GLU A 1 534 ? -15.254 -3.022 9.926 1.00 88.06 534 GLU A O 1
ATOM 4280 N N . VAL A 1 535 ? -15.355 -5.167 10.599 1.00 91.56 535 VAL A N 1
ATOM 4281 C CA . VAL A 1 535 ? -16.081 -5.653 9.412 1.00 91.56 535 VAL A CA 1
ATOM 4282 C C . VAL A 1 535 ? -17.445 -4.980 9.303 1.00 91.56 535 VAL A C 1
ATOM 4284 O O . VAL A 1 535 ? -17.745 -4.378 8.270 1.00 91.56 535 VAL A O 1
ATOM 4287 N N . SER A 1 536 ? -18.228 -4.977 10.386 1.00 88.75 536 SER A N 1
ATOM 4288 C CA . SER A 1 536 ? -19.527 -4.302 10.450 1.00 88.75 536 SER A CA 1
ATOM 4289 C C . SER A 1 536 ? -19.410 -2.838 10.015 1.00 88.75 536 SER A C 1
ATOM 4291 O O . SER A 1 536 ? -20.172 -2.369 9.169 1.00 88.75 536 SER A O 1
ATOM 4293 N N . ARG A 1 537 ? -18.389 -2.119 10.498 1.00 85.44 537 ARG A N 1
ATOM 4294 C CA . ARG A 1 537 ? -18.102 -0.730 10.099 1.00 85.44 537 ARG A CA 1
ATOM 4295 C C . ARG A 1 537 ? -17.678 -0.594 8.633 1.00 85.44 537 ARG A C 1
ATOM 4297 O O . ARG A 1 537 ? -17.893 0.455 8.023 1.00 85.44 537 ARG A O 1
ATOM 4304 N N . SER A 1 538 ? -16.995 -1.594 8.092 1.00 89.38 538 SER A N 1
ATOM 4305 C CA . SER A 1 538 ? -16.492 -1.583 6.720 1.00 89.38 538 SER A CA 1
ATOM 4306 C C . SER A 1 538 ? -17.617 -1.787 5.706 1.00 89.38 538 SER A C 1
ATOM 4308 O O . SER A 1 538 ? -17.613 -1.095 4.693 1.00 89.38 538 SER A O 1
ATOM 4310 N N . ILE A 1 539 ? -18.612 -2.633 6.008 1.00 90.62 539 ILE A N 1
ATOM 4311 C CA . ILE A 1 539 ? -19.750 -2.946 5.122 1.00 90.62 539 ILE A CA 1
ATOM 4312 C C . ILE A 1 539 ? -20.387 -1.682 4.523 1.00 90.62 539 ILE A C 1
ATOM 4314 O O . ILE A 1 539 ? -20.427 -1.558 3.301 1.00 90.62 539 ILE A O 1
ATOM 4318 N N . ASP A 1 540 ? -20.793 -0.701 5.344 1.00 87.12 540 ASP A N 1
ATOM 4319 C CA . ASP A 1 540 ? -21.471 0.507 4.829 1.00 87.12 540 ASP A CA 1
ATOM 4320 C C . ASP A 1 540 ? -20.568 1.293 3.884 1.00 87.12 540 ASP A C 1
ATOM 4322 O O . ASP A 1 540 ? -20.988 1.712 2.813 1.00 87.12 540 ASP A O 1
ATOM 4326 N N . LYS A 1 541 ? -19.282 1.418 4.231 1.00 88.25 541 LYS A N 1
ATOM 4327 C CA . LYS A 1 541 ? -18.317 2.140 3.396 1.00 88.25 541 LYS A CA 1
ATOM 4328 C C . LYS A 1 541 ? -18.140 1.484 2.036 1.00 88.25 541 LYS A C 1
ATOM 4330 O O . LYS A 1 541 ? -17.937 2.200 1.061 1.00 88.25 541 LYS A O 1
ATOM 4335 N N . GLN A 1 542 ? -18.151 0.152 1.973 1.00 91.38 542 GLN A N 1
ATOM 4336 C CA . GLN A 1 542 ? -17.993 -0.577 0.714 1.00 91.38 542 GLN A CA 1
ATOM 4337 C C . GLN A 1 542 ? -19.252 -0.467 -0.142 1.00 91.38 542 GLN A C 1
ATOM 4339 O O . GLN A 1 542 ? -19.149 -0.217 -1.342 1.00 91.38 542 GLN A O 1
ATOM 4344 N N . VAL A 1 543 ? -20.431 -0.565 0.476 1.00 89.56 543 VAL A N 1
ATOM 4345 C CA . VAL A 1 543 ? -21.718 -0.368 -0.204 1.00 89.56 543 VAL A CA 1
ATOM 4346 C C . VAL A 1 543 ? -21.837 1.061 -0.739 1.00 89.56 543 VAL A C 1
ATOM 4348 O O . VAL A 1 543 ? -22.169 1.248 -1.910 1.00 89.56 543 VAL A O 1
ATOM 4351 N N . ASP A 1 544 ? -21.494 2.068 0.064 1.00 88.69 544 ASP A N 1
ATOM 4352 C CA . ASP A 1 544 ? -21.500 3.475 -0.345 1.00 88.69 544 ASP A CA 1
ATOM 4353 C C . ASP A 1 544 ? -20.459 3.753 -1.431 1.00 88.69 544 ASP A C 1
ATOM 4355 O O . ASP A 1 544 ? -20.736 4.468 -2.395 1.00 88.69 544 ASP A O 1
ATOM 4359 N N . ALA A 1 545 ? -19.265 3.161 -1.320 1.00 87.31 545 ALA A N 1
ATOM 4360 C CA . ALA A 1 545 ? -18.227 3.266 -2.338 1.00 87.31 545 ALA A CA 1
ATOM 4361 C C . ALA A 1 545 ? -18.688 2.681 -3.678 1.00 87.31 545 ALA A C 1
ATOM 4363 O O . ALA A 1 545 ? -18.504 3.332 -4.710 1.00 87.31 545 ALA A O 1
ATOM 4364 N N . ALA A 1 546 ? -19.317 1.504 -3.658 1.00 88.38 546 ALA A N 1
ATOM 4365 C CA . ALA A 1 546 ? -19.852 0.850 -4.845 1.00 88.38 546 ALA A CA 1
ATOM 4366 C C . ALA A 1 546 ? -21.028 1.635 -5.443 1.00 88.38 546 ALA A C 1
ATOM 4368 O O . ALA A 1 546 ? -21.061 1.863 -6.651 1.00 88.38 546 ALA A O 1
ATOM 4369 N N . ARG A 1 547 ? -21.964 2.114 -4.612 1.00 87.50 547 ARG A N 1
ATOM 4370 C CA . ARG A 1 547 ? -23.090 2.960 -5.045 1.00 87.50 547 ARG A CA 1
ATOM 4371 C C . ARG A 1 547 ? -22.593 4.256 -5.685 1.00 87.50 547 ARG A C 1
ATOM 4373 O O . ARG A 1 547 ? -23.019 4.606 -6.780 1.00 87.50 547 ARG A O 1
ATOM 4380 N N . SER A 1 548 ? -21.654 4.934 -5.029 1.00 86.12 548 SER A N 1
ATOM 4381 C CA . SER A 1 548 ? -21.023 6.152 -5.539 1.00 86.12 548 SER A CA 1
ATOM 4382 C C . SER A 1 548 ? -20.309 5.901 -6.867 1.00 86.12 548 SER A C 1
ATOM 4384 O O . SER A 1 548 ? -20.466 6.698 -7.782 1.00 86.12 548 SER A O 1
ATOM 4386 N N . ALA A 1 549 ? -19.579 4.790 -7.004 1.00 83.62 549 ALA A N 1
ATOM 4387 C CA . ALA A 1 549 ? -18.886 4.454 -8.245 1.00 83.62 549 ALA A CA 1
ATOM 4388 C C . ALA A 1 549 ? -19.840 4.127 -9.406 1.00 83.62 549 ALA A C 1
ATOM 4390 O O . ALA A 1 549 ? -19.504 4.391 -10.557 1.00 83.62 549 ALA A O 1
ATOM 4391 N N . ARG A 1 550 ? -21.023 3.564 -9.124 1.00 82.31 550 ARG A N 1
ATOM 4392 C CA . ARG A 1 550 ? -22.056 3.289 -10.139 1.00 82.31 550 ARG A CA 1
ATOM 4393 C C . ARG A 1 550 ? -22.731 4.563 -10.640 1.00 82.31 550 ARG A C 1
ATOM 4395 O O . ARG A 1 550 ? -22.950 4.690 -11.837 1.00 82.31 550 ARG A O 1
ATOM 4402 N N . ASN A 1 551 ? -23.029 5.494 -9.735 1.00 78.56 551 ASN A N 1
ATOM 4403 C CA . ASN A 1 551 ? -23.803 6.695 -10.060 1.00 78.56 551 ASN A CA 1
ATOM 4404 C C . ASN A 1 551 ? -22.936 7.863 -10.542 1.00 78.56 551 ASN A C 1
ATOM 4406 O O . ASN A 1 551 ? -23.423 8.738 -11.249 1.00 78.56 551 ASN A O 1
ATOM 4410 N N . PHE A 1 552 ? -21.661 7.894 -10.156 1.00 67.81 552 PHE A N 1
ATOM 4411 C CA . PHE A 1 552 ? -20.742 8.968 -10.507 1.00 67.81 552 PHE A CA 1
ATOM 4412 C C . PHE A 1 552 ? -19.500 8.394 -11.174 1.00 67.81 552 PHE A C 1
ATOM 4414 O O . PHE A 1 552 ? -18.803 7.552 -10.602 1.00 67.81 552 PHE A O 1
ATOM 4421 N N . VAL A 1 553 ? -19.176 8.904 -12.363 1.00 61.97 553 VAL A N 1
ATOM 4422 C CA . VAL A 1 553 ? -17.899 8.605 -13.015 1.00 61.97 553 VAL A CA 1
ATOM 4423 C C . VAL A 1 553 ? -16.796 9.226 -12.167 1.00 61.97 553 VAL A C 1
ATOM 4425 O O . VAL A 1 553 ? -16.588 10.441 -12.160 1.00 61.97 553 VAL A O 1
ATOM 4428 N N . HIS A 1 554 ? -16.102 8.394 -11.394 1.00 62.69 554 HIS A N 1
ATOM 4429 C CA . HIS A 1 554 ? -15.013 8.866 -10.556 1.00 62.69 554 HIS A CA 1
ATOM 4430 C C . HIS A 1 554 ? -13.897 9.428 -11.444 1.00 62.69 554 HIS A C 1
ATOM 4432 O O . HIS A 1 554 ? -13.272 8.700 -12.219 1.00 62.69 554 HIS A O 1
ATOM 4438 N N . LYS A 1 555 ? -13.627 10.732 -11.320 1.00 60.09 555 LYS A N 1
ATOM 4439 C CA . LYS A 1 555 ? -12.562 11.399 -12.069 1.00 60.09 555 LYS A CA 1
ATOM 4440 C C . LYS A 1 555 ? -11.212 10.895 -11.560 1.00 60.09 555 LYS A C 1
ATOM 4442 O O . LYS A 1 555 ? -10.698 11.366 -10.546 1.00 60.09 555 LYS A O 1
ATOM 4447 N N . ARG A 1 556 ? -10.643 9.904 -12.256 1.00 65.25 556 ARG A N 1
ATOM 4448 C CA . ARG A 1 556 ? -9.282 9.420 -11.994 1.00 65.25 556 ARG A CA 1
ATOM 4449 C C . ARG A 1 556 ? -8.327 10.614 -12.026 1.00 65.25 556 ARG A C 1
ATOM 4451 O O . ARG A 1 556 ? -8.450 11.506 -12.864 1.00 65.25 556 ARG A O 1
ATOM 4458 N N . HIS A 1 557 ? -7.366 10.630 -11.106 1.00 62.84 557 HIS A N 1
ATOM 4459 C CA . HIS A 1 557 ? -6.393 11.716 -11.028 1.00 62.84 557 HIS A CA 1
ATOM 4460 C C . HIS A 1 557 ? -5.686 11.896 -12.383 1.00 62.84 557 HIS A C 1
ATOM 4462 O O . HIS A 1 557 ? -5.154 10.920 -12.918 1.00 62.84 557 HIS A O 1
ATOM 4468 N N . LYS A 1 558 ? -5.637 13.135 -12.903 1.00 63.75 558 LYS A N 1
ATOM 4469 C CA . LYS A 1 558 ? -5.151 13.475 -14.261 1.00 63.75 558 LYS A CA 1
ATOM 4470 C C . LYS A 1 558 ? -3.818 12.797 -14.600 1.00 63.75 558 LYS A C 1
ATOM 4472 O O . LYS A 1 558 ? -3.674 12.234 -15.677 1.00 63.75 558 LYS A O 1
ATOM 4477 N N . ARG A 1 559 ? -2.892 12.743 -13.632 1.00 56.03 559 ARG A N 1
ATOM 4478 C CA . ARG A 1 559 ? -1.604 12.026 -13.741 1.00 56.03 559 ARG A CA 1
ATOM 4479 C C . ARG A 1 559 ? -1.712 10.573 -14.233 1.00 56.03 559 ARG A C 1
ATOM 4481 O O . ARG A 1 559 ? -0.913 10.169 -15.063 1.00 56.03 559 ARG A O 1
ATOM 4488 N N . TYR A 1 560 ? -2.671 9.800 -13.717 1.00 62.78 560 TYR A N 1
ATOM 4489 C CA . TYR A 1 560 ? -2.817 8.379 -14.043 1.00 62.78 560 TYR A CA 1
ATOM 4490 C C . TYR A 1 560 ? -3.493 8.187 -15.395 1.00 62.78 560 TYR A C 1
ATOM 4492 O O . TYR A 1 560 ? -3.146 7.266 -16.119 1.00 62.78 560 TYR A O 1
ATOM 4500 N N . VAL A 1 561 ? -4.427 9.078 -15.739 1.00 66.38 561 VAL A N 1
ATOM 4501 C CA . VAL A 1 561 ? -5.088 9.083 -17.050 1.00 66.38 561 VAL A CA 1
ATOM 4502 C C . VAL A 1 561 ? -4.076 9.400 -18.149 1.00 66.38 561 VAL A C 1
ATOM 4504 O O . VAL A 1 561 ? -3.995 8.668 -19.126 1.00 66.38 561 VAL A O 1
ATOM 4507 N N . LEU A 1 562 ? -3.254 10.438 -17.955 1.00 62.94 562 LEU A N 1
ATOM 4508 C CA . LEU A 1 562 ? -2.179 10.789 -18.886 1.00 62.94 562 LEU A CA 1
ATOM 4509 C C . LEU A 1 562 ? -1.133 9.673 -18.996 1.00 62.94 562 LEU A C 1
ATOM 4511 O O . LEU A 1 562 ? -0.702 9.355 -20.094 1.00 62.94 562 LEU A O 1
ATOM 4515 N N . GLN A 1 563 ? -0.757 9.041 -17.880 1.00 62.00 563 GLN A N 1
ATOM 4516 C CA . GLN A 1 563 ? 0.140 7.881 -17.897 1.00 62.00 563 GLN A CA 1
ATOM 4517 C C . GLN A 1 563 ? -0.414 6.715 -18.706 1.00 62.00 563 GLN A C 1
ATOM 4519 O O . GLN A 1 563 ? 0.297 6.190 -19.552 1.00 62.00 563 GLN A O 1
ATOM 4524 N N . ASP A 1 564 ? -1.657 6.306 -18.450 1.00 66.38 564 ASP A N 1
ATOM 4525 C CA . ASP A 1 564 ? -2.264 5.200 -19.189 1.00 66.38 564 ASP A CA 1
ATOM 4526 C C . ASP A 1 564 ? -2.383 5.543 -20.682 1.00 66.38 564 ASP A C 1
ATOM 4528 O O . ASP A 1 564 ? -2.094 4.690 -21.512 1.00 66.38 564 ASP A O 1
ATOM 4532 N N . ALA A 1 565 ? -2.704 6.794 -21.033 1.00 66.94 565 ALA A N 1
ATOM 4533 C CA . ALA A 1 565 ? -2.726 7.250 -22.424 1.00 66.94 565 ALA A CA 1
ATOM 4534 C C . ALA A 1 565 ? -1.347 7.163 -23.103 1.00 66.94 565 ALA A C 1
ATOM 4536 O O . ALA A 1 565 ? -1.249 6.673 -24.225 1.00 66.94 565 ALA A O 1
ATOM 4537 N N . VAL A 1 566 ? -0.279 7.577 -22.412 1.00 63.53 566 VAL A N 1
ATOM 4538 C CA . VAL A 1 566 ? 1.101 7.452 -22.911 1.00 63.53 566 VAL A CA 1
ATOM 4539 C C . VAL A 1 566 ? 1.469 5.983 -23.112 1.00 63.53 566 VAL A C 1
ATOM 4541 O O . VAL A 1 566 ? 1.945 5.615 -24.177 1.00 63.53 566 VAL A O 1
ATOM 4544 N N . ILE A 1 567 ? 1.193 5.121 -22.132 1.00 66.31 567 ILE A N 1
ATOM 4545 C CA . ILE A 1 567 ? 1.476 3.681 -22.232 1.00 66.31 567 ILE A CA 1
ATOM 4546 C C . ILE A 1 567 ? 0.731 3.062 -23.416 1.00 66.31 567 ILE A C 1
ATOM 4548 O O . ILE A 1 567 ? 1.333 2.314 -24.178 1.00 66.31 567 ILE A O 1
ATOM 4552 N N . MET A 1 568 ? -0.556 3.382 -23.581 1.00 68.25 568 MET A N 1
ATOM 4553 C CA . MET A 1 568 ? -1.366 2.873 -24.688 1.00 68.25 568 MET A CA 1
ATOM 4554 C C . MET A 1 568 ? -0.804 3.303 -26.043 1.00 68.25 568 MET A C 1
ATOM 4556 O O . MET A 1 568 ? -0.706 2.466 -26.932 1.00 68.25 568 MET A O 1
ATOM 4560 N N . ARG A 1 569 ? -0.376 4.564 -26.184 1.00 68.81 569 ARG A N 1
ATOM 4561 C CA . ARG A 1 569 ? 0.251 5.055 -27.417 1.00 68.81 569 ARG A CA 1
ATOM 4562 C C . ARG A 1 569 ? 1.553 4.318 -27.728 1.00 68.81 569 ARG A C 1
ATOM 4564 O O . ARG A 1 569 ? 1.696 3.789 -28.820 1.00 68.81 569 ARG A O 1
ATOM 4571 N N . ILE A 1 570 ? 2.466 4.220 -26.758 1.00 66.00 570 ILE A N 1
ATOM 4572 C CA . ILE A 1 570 ? 3.759 3.548 -26.971 1.00 66.00 570 ILE A CA 1
ATOM 4573 C C . ILE A 1 570 ? 3.531 2.066 -27.318 1.00 66.00 570 ILE A C 1
ATOM 4575 O O . ILE A 1 570 ? 4.221 1.533 -28.180 1.00 66.00 570 ILE A O 1
ATOM 4579 N N . LEU A 1 571 ? 2.561 1.397 -26.680 1.00 68.88 571 LEU A N 1
ATOM 4580 C CA . LEU A 1 571 ? 2.209 0.007 -26.996 1.00 68.88 571 LEU A CA 1
ATOM 4581 C C . LEU A 1 571 ? 1.577 -0.147 -28.388 1.00 68.88 571 LEU A C 1
ATOM 4583 O O . LEU A 1 571 ? 1.821 -1.158 -29.039 1.00 68.88 571 LEU A O 1
ATOM 4587 N N . ALA A 1 572 ? 0.780 0.824 -28.840 1.00 70.44 572 ALA A N 1
ATOM 4588 C CA . ALA A 1 572 ? 0.164 0.808 -30.166 1.00 70.44 572 ALA A CA 1
ATOM 4589 C C . ALA A 1 572 ? 1.194 1.017 -31.289 1.00 70.44 572 ALA A C 1
ATOM 4591 O O . ALA A 1 572 ? 1.125 0.340 -32.310 1.00 70.44 572 ALA A O 1
ATOM 4592 N N . ASP A 1 573 ? 2.180 1.888 -31.063 1.00 67.38 573 ASP A N 1
ATOM 4593 C CA . ASP A 1 573 ? 3.231 2.225 -32.034 1.00 67.38 573 ASP A CA 1
ATOM 4594 C C . ASP A 1 573 ? 4.413 1.221 -32.005 1.00 67.38 573 ASP A C 1
ATOM 4596 O O . ASP A 1 573 ? 5.441 1.401 -32.667 1.00 67.38 573 ASP A O 1
ATOM 4600 N N . ALA A 1 574 ? 4.310 0.148 -31.210 1.00 66.44 574 ALA A N 1
ATOM 4601 C CA . ALA A 1 574 ? 5.398 -0.795 -30.997 1.00 66.44 574 ALA A CA 1
ATOM 4602 C C . ALA A 1 574 ? 5.567 -1.803 -32.150 1.00 66.44 574 ALA A C 1
ATOM 4604 O O . ALA A 1 574 ? 4.699 -2.633 -32.410 1.00 66.44 574 ALA A O 1
ATOM 4605 N N . THR A 1 575 ? 6.745 -1.808 -32.774 1.00 68.06 575 THR A N 1
ATOM 4606 C CA . THR A 1 575 ? 7.222 -2.819 -33.726 1.00 68.06 575 THR A CA 1
ATOM 4607 C C . THR A 1 575 ? 8.321 -3.677 -33.081 1.00 68.06 575 THR A C 1
ATOM 4609 O O . THR A 1 575 ? 9.095 -3.193 -32.262 1.00 68.06 575 THR A O 1
ATOM 4612 N N . TYR A 1 576 ? 8.398 -4.972 -33.405 1.00 72.94 576 TYR A N 1
ATOM 4613 C CA . TYR A 1 576 ? 9.320 -5.929 -32.755 1.00 72.94 576 TYR A CA 1
ATOM 4614 C C . TYR A 1 576 ? 10.247 -6.608 -33.775 1.00 72.94 576 TYR A C 1
ATOM 4616 O O . TYR A 1 576 ? 10.450 -7.824 -33.754 1.00 72.94 576 TYR A O 1
ATOM 4624 N N . ASN A 1 577 ? 10.775 -5.810 -34.704 1.00 68.38 577 ASN A N 1
ATOM 4625 C CA . ASN A 1 577 ? 11.478 -6.306 -35.889 1.00 68.38 577 ASN A CA 1
ATOM 4626 C C . ASN A 1 577 ? 12.914 -6.774 -35.582 1.00 68.38 577 ASN A C 1
ATOM 4628 O O . ASN A 1 577 ? 13.390 -7.714 -36.213 1.00 68.38 577 ASN A O 1
ATOM 4632 N N . ASN A 1 578 ? 13.583 -6.168 -34.594 1.00 71.75 578 ASN A N 1
ATOM 4633 C CA . ASN A 1 578 ? 14.962 -6.482 -34.206 1.00 71.75 578 ASN A CA 1
ATOM 4634 C C . ASN A 1 578 ? 15.027 -7.092 -32.795 1.00 71.75 578 ASN A C 1
ATOM 4636 O O . ASN A 1 578 ? 14.407 -6.575 -31.868 1.00 71.75 578 ASN A O 1
ATOM 4640 N N . ASP A 1 579 ? 15.816 -8.159 -32.631 1.00 66.06 579 ASP A N 1
ATOM 4641 C CA . ASP A 1 579 ? 16.078 -8.849 -31.362 1.00 66.06 579 ASP A CA 1
ATOM 4642 C C . ASP A 1 579 ? 16.549 -7.905 -30.243 1.00 66.06 579 ASP A C 1
ATOM 4644 O O . ASP A 1 579 ? 16.062 -7.992 -29.113 1.00 66.06 579 ASP A O 1
ATOM 4648 N N . THR A 1 580 ? 17.439 -6.958 -30.554 1.00 64.06 580 THR A N 1
ATOM 4649 C CA . THR A 1 580 ? 17.995 -6.021 -29.561 1.00 64.06 580 THR A CA 1
ATOM 4650 C C . THR A 1 580 ? 17.013 -4.919 -29.154 1.00 64.06 580 THR A C 1
ATOM 4652 O O . THR A 1 580 ? 17.141 -4.342 -28.074 1.00 64.06 580 THR A O 1
ATOM 4655 N N . GLU A 1 581 ? 15.988 -4.644 -29.966 1.00 62.75 581 GLU A N 1
ATOM 4656 C CA . GLU A 1 581 ? 14.962 -3.647 -29.645 1.00 62.75 581 GLU A CA 1
ATOM 4657 C C . GLU A 1 581 ? 13.893 -4.168 -28.681 1.00 62.75 581 GLU A C 1
ATOM 4659 O O . GLU A 1 581 ? 13.257 -3.372 -27.988 1.00 62.75 581 GLU A O 1
ATOM 4664 N N . ILE A 1 582 ? 13.679 -5.485 -28.603 1.00 64.19 582 ILE A N 1
ATOM 4665 C CA . ILE A 1 582 ? 12.577 -6.051 -27.811 1.00 64.19 582 ILE A CA 1
ATOM 4666 C C . ILE A 1 582 ? 12.747 -5.740 -26.308 1.00 64.19 582 ILE A C 1
ATOM 4668 O O . ILE A 1 582 ? 11.801 -5.206 -25.716 1.00 64.19 582 ILE A O 1
ATOM 4672 N N . PRO A 1 583 ? 13.912 -5.990 -25.666 1.00 58.53 583 PRO A N 1
ATOM 4673 C CA . PRO A 1 583 ? 14.117 -5.613 -24.265 1.00 58.53 583 PRO A CA 1
ATOM 4674 C C . PRO A 1 583 ? 14.119 -4.090 -24.060 1.00 58.53 583 PRO A C 1
ATOM 4676 O O . PRO A 1 583 ? 13.515 -3.601 -23.103 1.00 58.53 583 PRO A O 1
ATOM 4679 N N . ARG A 1 584 ? 14.699 -3.330 -25.005 1.00 63.44 584 ARG A N 1
ATOM 4680 C CA . ARG A 1 584 ? 14.723 -1.856 -24.971 1.00 63.44 584 ARG A CA 1
ATOM 4681 C C . ARG A 1 584 ? 13.310 -1.272 -24.905 1.00 63.44 584 ARG A C 1
ATOM 4683 O O . ARG A 1 584 ? 13.002 -0.490 -24.007 1.00 63.44 584 ARG A O 1
ATOM 4690 N N . ARG A 1 585 ? 12.404 -1.731 -25.774 1.00 64.69 585 ARG A N 1
ATOM 4691 C CA . ARG A 1 585 ? 10.992 -1.308 -25.771 1.00 64.69 585 ARG A CA 1
ATOM 4692 C C . ARG A 1 585 ? 10.270 -1.713 -24.494 1.00 64.69 585 ARG A C 1
ATOM 4694 O O . ARG A 1 585 ? 9.485 -0.929 -23.965 1.00 64.69 585 ARG A O 1
ATOM 4701 N N . ALA A 1 586 ? 10.570 -2.895 -23.956 1.00 61.09 586 ALA A N 1
ATOM 4702 C CA . ALA A 1 586 ? 10.029 -3.329 -22.674 1.00 61.09 586 ALA A CA 1
ATOM 4703 C C . ALA A 1 586 ? 10.362 -2.321 -21.560 1.00 61.09 586 ALA A C 1
ATOM 4705 O O . ALA A 1 586 ? 9.479 -1.911 -20.802 1.00 61.09 586 ALA A O 1
ATOM 4706 N N . VAL A 1 587 ? 11.616 -1.867 -21.476 1.00 58.97 587 VAL A N 1
ATOM 4707 C CA . VAL A 1 587 ? 12.035 -0.859 -20.489 1.00 58.97 587 VAL A CA 1
ATOM 4708 C C . VAL A 1 587 ? 11.369 0.492 -20.734 1.00 58.97 587 VAL A C 1
ATOM 4710 O O . VAL A 1 587 ? 10.905 1.102 -19.770 1.00 58.97 587 VAL A O 1
ATOM 4713 N N . THR A 1 588 ? 11.208 0.924 -21.985 1.00 61.75 588 THR A N 1
ATOM 4714 C CA . THR A 1 588 ? 10.422 2.127 -22.313 1.00 61.75 588 THR A CA 1
ATOM 4715 C C . THR A 1 588 ? 8.984 2.012 -21.798 1.00 61.75 588 THR A C 1
ATOM 4717 O O . THR A 1 588 ? 8.495 2.925 -21.126 1.00 61.75 588 THR A O 1
ATOM 4720 N N . PHE A 1 589 ? 8.322 0.862 -21.994 1.00 61.66 589 PHE A N 1
ATOM 4721 C CA . PHE A 1 589 ? 6.990 0.617 -21.425 1.00 61.66 589 PHE A CA 1
ATOM 4722 C C . PHE A 1 589 ? 7.005 0.656 -19.900 1.00 61.66 589 PHE A C 1
ATOM 4724 O O . PHE A 1 589 ? 6.080 1.195 -19.295 1.00 61.66 589 PHE A O 1
ATOM 4731 N N . LEU A 1 590 ? 8.039 0.102 -19.265 1.00 57.75 590 LEU A N 1
ATOM 4732 C CA . LEU A 1 590 ? 8.193 0.090 -17.814 1.00 57.75 590 LEU A CA 1
ATOM 4733 C C . LEU A 1 590 ? 8.313 1.520 -17.262 1.00 57.75 590 LEU A C 1
ATOM 4735 O O . LEU A 1 590 ? 7.594 1.883 -16.329 1.00 57.75 590 LEU A O 1
ATOM 4739 N N . LEU A 1 591 ? 9.156 2.355 -17.869 1.00 58.19 591 LEU A N 1
ATOM 4740 C CA . LEU A 1 591 ? 9.351 3.756 -17.484 1.00 58.19 591 LEU A CA 1
ATOM 4741 C C . LEU A 1 591 ? 8.074 4.589 -17.696 1.00 58.19 591 LEU A C 1
ATOM 4743 O O . LEU A 1 591 ? 7.651 5.328 -16.794 1.00 58.19 591 LEU A O 1
ATOM 4747 N N . ALA A 1 592 ? 7.390 4.397 -18.827 1.00 55.28 592 ALA A N 1
ATOM 4748 C CA . ALA A 1 592 ? 6.093 5.010 -19.106 1.00 55.28 592 ALA A CA 1
ATOM 4749 C C . ALA A 1 592 ? 5.014 4.559 -18.101 1.00 55.28 592 ALA A C 1
ATOM 4751 O O . ALA A 1 592 ? 4.258 5.385 -17.573 1.00 55.28 592 ALA A O 1
ATOM 4752 N N . ALA A 1 593 ? 5.016 3.270 -17.740 1.00 51.34 593 ALA A N 1
ATOM 4753 C CA . ALA A 1 593 ? 4.126 2.644 -16.763 1.00 51.34 593 ALA A CA 1
ATOM 4754 C C . ALA A 1 593 ? 4.381 3.027 -15.301 1.00 51.34 593 ALA A 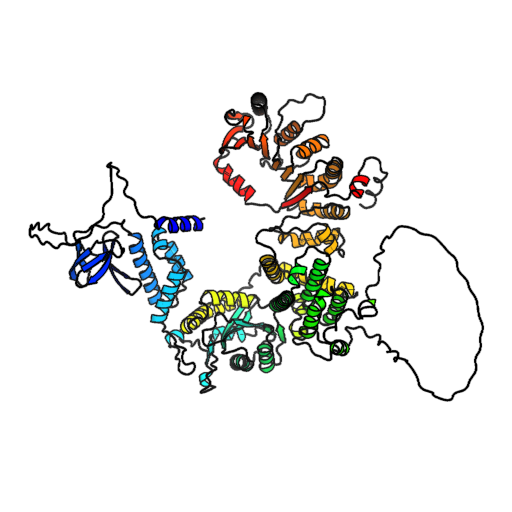C 1
ATOM 4756 O O . ALA A 1 593 ? 3.679 2.530 -14.418 1.00 51.34 593 ALA A O 1
ATOM 4757 N N . GLY A 1 594 ? 5.305 3.958 -15.031 1.00 52.62 594 GLY A N 1
ATOM 4758 C CA . GLY A 1 594 ? 5.687 4.488 -13.714 1.00 52.62 594 GLY A CA 1
ATOM 4759 C C . GLY A 1 594 ? 4.593 5.202 -12.899 1.00 52.62 594 GLY A C 1
ATOM 4760 O O . GLY A 1 594 ? 4.885 6.110 -12.119 1.00 52.62 594 GLY A O 1
ATOM 4761 N N . GLY A 1 595 ? 3.325 4.823 -13.041 1.00 43.91 595 GLY A N 1
ATOM 4762 C CA . GLY A 1 595 ? 2.221 5.199 -12.171 1.00 43.91 595 GLY A CA 1
ATOM 4763 C C . GLY A 1 595 ? 2.121 4.241 -10.995 1.00 43.91 595 GLY A C 1
ATOM 4764 O O . GLY A 1 595 ? 1.483 3.202 -11.087 1.00 43.91 595 GLY A O 1
ATOM 4765 N N . SER A 1 596 ? 2.716 4.606 -9.859 1.00 44.66 596 SER A N 1
ATOM 4766 C CA . SER A 1 596 ? 2.630 3.945 -8.538 1.00 44.66 596 SER A CA 1
ATOM 4767 C C . SER A 1 596 ? 3.482 2.694 -8.264 1.00 44.66 596 SER A C 1
ATOM 4769 O O . SER A 1 596 ? 4.021 2.597 -7.164 1.00 44.66 596 SER A O 1
ATOM 4771 N N . ILE A 1 597 ? 3.666 1.771 -9.210 1.00 42.97 597 ILE A N 1
ATOM 4772 C CA . ILE A 1 597 ? 4.296 0.457 -8.932 1.00 42.97 597 ILE A CA 1
ATOM 4773 C C . ILE A 1 597 ? 5.815 0.580 -8.823 1.00 42.97 597 ILE A C 1
ATOM 4775 O O . ILE A 1 597 ? 6.413 0.198 -7.823 1.00 42.97 597 ILE A O 1
ATOM 4779 N N . LEU A 1 598 ? 6.437 1.184 -9.834 1.00 44.56 598 LEU A N 1
ATOM 4780 C CA . LEU A 1 598 ? 7.882 1.369 -9.867 1.00 44.56 598 LEU A CA 1
ATOM 4781 C C . LEU A 1 598 ? 8.312 2.456 -8.908 1.00 44.56 598 LEU A C 1
ATOM 4783 O O . LEU A 1 598 ? 9.273 2.245 -8.201 1.00 44.56 598 LEU A O 1
ATOM 4787 N N . TRP A 1 599 ? 7.596 3.577 -8.802 1.00 43.47 599 TRP A N 1
ATOM 4788 C CA . TRP A 1 599 ? 8.010 4.614 -7.857 1.00 43.47 599 TRP A CA 1
ATOM 4789 C C . TRP A 1 599 ? 7.950 4.110 -6.416 1.00 43.47 599 TRP A C 1
ATOM 4791 O O . TRP A 1 599 ? 8.853 4.416 -5.667 1.00 43.47 599 TRP A O 1
ATOM 4801 N N . SER A 1 600 ? 6.969 3.287 -6.021 1.00 41.41 600 SER A N 1
ATOM 4802 C CA . SER A 1 600 ? 6.972 2.689 -4.678 1.00 41.41 600 SER A CA 1
ATOM 4803 C C . SER A 1 600 ? 8.055 1.623 -4.515 1.00 41.41 600 SER A C 1
ATOM 4805 O O . SER A 1 600 ? 8.728 1.643 -3.494 1.00 41.41 600 SER A O 1
ATOM 4807 N N . LEU A 1 601 ? 8.284 0.750 -5.505 1.00 39.91 601 LEU A N 1
ATOM 4808 C CA . LEU A 1 601 ? 9.363 -0.241 -5.472 1.00 39.91 601 LEU A CA 1
ATOM 4809 C C . LEU A 1 601 ? 10.741 0.447 -5.458 1.00 39.91 601 LEU A C 1
ATOM 4811 O O . LEU A 1 601 ? 11.492 0.239 -4.517 1.00 39.91 601 LEU A O 1
ATOM 4815 N N . PHE A 1 602 ? 11.039 1.333 -6.413 1.00 45.53 602 PHE A N 1
ATOM 4816 C CA . PHE A 1 602 ? 12.244 2.169 -6.478 1.00 45.53 602 PHE A CA 1
ATOM 4817 C C . PHE A 1 602 ? 12.403 3.068 -5.255 1.00 45.53 602 PHE A C 1
ATOM 4819 O O . PHE A 1 602 ? 13.516 3.180 -4.775 1.00 45.53 602 PHE A O 1
ATOM 4826 N N . ASP A 1 603 ? 11.351 3.683 -4.709 1.00 42.28 603 ASP A N 1
ATOM 4827 C CA . ASP A 1 603 ? 11.433 4.481 -3.474 1.00 42.28 603 ASP A CA 1
ATOM 4828 C C . ASP A 1 603 ? 11.679 3.585 -2.252 1.00 42.28 603 ASP A C 1
ATOM 4830 O O . ASP A 1 603 ? 12.393 3.982 -1.340 1.00 42.28 603 ASP A O 1
ATOM 4834 N N . HIS A 1 604 ? 11.173 2.348 -2.237 1.00 39.84 604 HIS A N 1
ATOM 4835 C CA . HIS A 1 604 ? 11.456 1.361 -1.190 1.00 39.84 604 HIS A CA 1
ATOM 4836 C C . HIS A 1 604 ? 12.882 0.789 -1.296 1.00 39.84 604 HIS A C 1
ATOM 4838 O O . HIS A 1 604 ? 13.537 0.612 -0.270 1.00 39.84 604 HIS A O 1
ATOM 4844 N N . VAL A 1 605 ? 13.376 0.550 -2.518 1.00 39.34 605 VAL A N 1
ATOM 4845 C CA . VAL A 1 605 ? 14.771 0.197 -2.842 1.00 39.34 605 VAL A CA 1
ATOM 4846 C C . VAL A 1 605 ? 15.699 1.354 -2.456 1.00 39.34 605 VAL A C 1
ATOM 4848 O O . VAL A 1 605 ? 16.646 1.158 -1.702 1.00 39.34 605 VAL A O 1
ATOM 4851 N N . LYS A 1 606 ? 15.366 2.582 -2.866 1.00 42.84 606 LYS A N 1
ATOM 4852 C CA . LYS A 1 606 ? 16.088 3.821 -2.557 1.00 42.84 606 LYS A CA 1
ATOM 4853 C C . LYS A 1 606 ? 16.142 4.074 -1.053 1.00 42.84 606 LYS A C 1
ATOM 4855 O O . LYS A 1 606 ? 17.225 4.270 -0.533 1.00 42.84 606 LYS A O 1
ATOM 4860 N N . LYS A 1 607 ? 15.018 3.997 -0.330 1.00 42.75 607 LYS A N 1
ATOM 4861 C CA . LYS A 1 607 ? 14.956 4.206 1.133 1.00 42.75 607 LYS A CA 1
ATOM 4862 C C . LYS A 1 607 ? 15.718 3.165 1.954 1.00 42.75 607 LYS A C 1
ATOM 4864 O O . LYS A 1 607 ? 16.063 3.458 3.094 1.00 42.75 607 LYS A O 1
ATOM 4869 N N . ARG A 1 608 ? 15.904 1.943 1.436 1.00 40.25 608 ARG A N 1
ATOM 4870 C CA . ARG A 1 608 ? 16.603 0.855 2.147 1.00 40.25 608 ARG A CA 1
ATOM 4871 C C . ARG A 1 608 ? 18.080 0.723 1.787 1.00 40.25 608 ARG A C 1
ATOM 4873 O O . ARG A 1 608 ? 18.807 0.154 2.590 1.00 40.25 608 ARG A O 1
ATOM 4880 N N . LEU A 1 609 ? 18.505 1.208 0.620 1.00 37.72 609 LEU A N 1
ATOM 4881 C CA . LEU A 1 609 ? 19.899 1.121 0.159 1.00 37.72 609 LEU A CA 1
ATOM 4882 C C . LEU A 1 609 ? 20.643 2.450 0.224 1.00 37.72 609 LEU A C 1
ATOM 4884 O O . LEU A 1 609 ? 21.859 2.461 0.354 1.00 37.72 609 LEU A O 1
ATOM 4888 N N . LEU A 1 610 ? 19.922 3.567 0.161 1.00 40.12 610 LEU A N 1
ATOM 4889 C CA . LEU A 1 610 ? 20.482 4.907 0.236 1.00 40.12 610 LEU A CA 1
ATOM 4890 C C . LEU A 1 610 ? 19.896 5.576 1.487 1.00 40.12 610 LEU A C 1
ATOM 4892 O O . LEU A 1 610 ? 18.679 5.696 1.639 1.00 40.12 610 LEU A O 1
ATOM 4896 N N . SER A 1 611 ? 20.768 5.966 2.417 1.00 28.59 611 SER A N 1
ATOM 4897 C CA . SER A 1 611 ? 20.416 6.687 3.647 1.00 28.59 611 SER A CA 1
ATOM 4898 C C . SER A 1 611 ? 19.534 7.927 3.372 1.00 28.59 611 SER A C 1
ATOM 4900 O O . SER A 1 611 ? 19.538 8.475 2.263 1.00 28.59 611 SER A O 1
ATOM 4902 N N . PRO A 1 612 ? 18.720 8.392 4.345 1.00 39.56 612 PRO A N 1
ATOM 4903 C CA . PRO A 1 612 ? 17.764 9.460 4.087 1.00 39.56 612 PRO A CA 1
ATOM 4904 C C . PRO A 1 612 ? 18.488 10.800 3.902 1.00 39.56 612 PRO A C 1
ATOM 4906 O O . PRO A 1 612 ? 19.294 11.196 4.737 1.00 39.56 612 PRO A O 1
ATOM 4909 N N . LYS A 1 613 ? 18.103 11.510 2.832 1.00 30.45 613 LYS A N 1
ATOM 4910 C CA . LYS A 1 613 ? 18.696 12.742 2.270 1.00 30.45 613 LYS A CA 1
ATOM 4911 C C . LYS A 1 613 ? 19.954 12.527 1.419 1.00 30.45 613 LYS A C 1
ATOM 4913 O O . LYS A 1 613 ? 21.004 13.087 1.704 1.00 30.45 613 LYS A O 1
ATOM 4918 N N . LYS A 1 614 ? 19.819 11.837 0.288 1.00 32.38 614 LYS A N 1
ATOM 4919 C CA . LYS A 1 614 ? 20.656 12.161 -0.873 1.00 32.38 614 LYS A CA 1
ATOM 4920 C C . LYS A 1 614 ? 19.776 12.513 -2.067 1.00 32.38 614 LYS A C 1
ATOM 4922 O O . LYS A 1 614 ? 18.864 11.772 -2.448 1.00 32.38 614 LYS A O 1
ATOM 4927 N N . GLU A 1 615 ? 20.000 13.729 -2.547 1.00 35.09 615 GLU A N 1
ATOM 4928 C CA . GLU A 1 615 ? 19.513 14.269 -3.812 1.00 35.09 615 GLU A CA 1
ATOM 4929 C C . GLU A 1 615 ? 19.816 13.250 -4.917 1.00 35.09 615 GLU A C 1
ATOM 4931 O O . GLU A 1 615 ? 20.880 12.633 -4.906 1.00 35.09 615 GLU A O 1
ATOM 4936 N N . ILE A 1 616 ? 18.862 12.990 -5.818 1.00 33.41 616 ILE A N 1
ATOM 4937 C CA . ILE A 1 616 ? 19.150 12.125 -6.968 1.00 33.41 616 ILE A CA 1
ATOM 4938 C C . ILE A 1 616 ? 20.067 12.916 -7.892 1.00 33.41 616 ILE A C 1
ATOM 4940 O O . ILE A 1 616 ? 19.664 13.958 -8.399 1.00 33.41 616 ILE A O 1
ATOM 4944 N N . PHE A 1 617 ? 21.280 12.405 -8.063 1.00 39.84 617 PHE A N 1
ATOM 4945 C CA . PHE A 1 617 ? 22.284 12.875 -9.000 1.00 39.84 617 PHE A CA 1
ATOM 4946 C C . PHE A 1 617 ? 22.229 11.986 -10.244 1.00 39.84 617 PHE A C 1
ATOM 4948 O O . PHE A 1 617 ? 22.308 10.764 -10.111 1.00 39.84 617 PHE A O 1
ATOM 4955 N N . ILE A 1 618 ? 22.043 12.574 -11.425 1.00 38.72 618 ILE A N 1
ATOM 4956 C CA . ILE A 1 618 ? 22.148 11.871 -12.710 1.00 38.72 618 ILE A CA 1
ATOM 4957 C C . ILE A 1 618 ? 22.858 12.839 -13.659 1.00 38.72 618 ILE A C 1
ATOM 4959 O O . ILE A 1 618 ? 22.293 13.896 -13.942 1.00 38.72 618 ILE A O 1
ATOM 4963 N N . SER A 1 619 ? 24.085 12.510 -14.084 1.00 41.53 619 SER A N 1
ATOM 4964 C CA . SER A 1 619 ? 24.822 13.321 -15.065 1.00 41.53 619 SER A CA 1
ATOM 4965 C C . SER A 1 619 ? 24.155 13.230 -16.438 1.00 41.53 619 SER A C 1
ATOM 4967 O O . SER A 1 619 ? 23.411 12.284 -16.712 1.00 41.53 619 SER A O 1
ATOM 4969 N N . ALA A 1 620 ? 24.400 14.214 -17.301 1.00 43.81 620 ALA A N 1
ATOM 4970 C CA . ALA A 1 620 ? 23.916 14.184 -18.678 1.00 43.81 620 ALA A CA 1
ATOM 4971 C C . ALA A 1 620 ? 24.469 12.967 -19.448 1.00 43.81 620 ALA A C 1
ATOM 4973 O O . ALA A 1 620 ? 23.711 12.346 -20.186 1.00 43.81 620 ALA A O 1
ATOM 4974 N N . ASP A 1 621 ? 25.692 12.517 -19.154 1.00 39.88 621 ASP A N 1
ATOM 4975 C CA . ASP A 1 621 ? 26.270 11.282 -19.715 1.00 39.88 621 ASP A CA 1
ATOM 4976 C C . ASP A 1 621 ? 25.488 10.045 -19.278 1.00 39.88 621 ASP A C 1
ATOM 4978 O O . ASP A 1 621 ? 25.220 9.165 -20.083 1.00 39.88 621 ASP A O 1
ATOM 4982 N N . CYS A 1 622 ? 25.021 9.984 -18.025 1.00 40.03 622 CYS A N 1
ATOM 4983 C CA . CYS A 1 622 ? 24.132 8.903 -17.594 1.00 40.03 622 CYS A CA 1
ATOM 4984 C C . CYS A 1 622 ? 22.807 8.906 -18.366 1.00 40.03 622 CYS A C 1
ATOM 4986 O O . CYS A 1 622 ? 22.241 7.842 -18.583 1.00 40.03 622 CYS A O 1
ATOM 4988 N N . TRP A 1 623 ? 22.286 10.065 -18.776 1.00 47.53 623 TRP A N 1
ATOM 4989 C CA . TRP A 1 623 ? 21.089 10.120 -19.620 1.00 47.53 623 TRP A CA 1
ATOM 4990 C C . TRP A 1 623 ? 21.404 9.710 -21.058 1.00 47.53 623 TRP A C 1
ATOM 4992 O O . TRP A 1 623 ? 20.689 8.889 -21.617 1.00 47.53 623 TRP A O 1
ATOM 5002 N N . LEU A 1 624 ? 22.486 10.218 -21.635 1.00 42.75 624 LEU A N 1
ATOM 5003 C CA . LEU A 1 624 ? 22.881 9.927 -23.011 1.00 42.75 624 LEU A CA 1
ATOM 5004 C C . LEU A 1 624 ? 23.365 8.480 -23.195 1.00 42.75 624 LEU A C 1
ATOM 5006 O O . LEU A 1 624 ? 23.166 7.921 -24.261 1.00 42.75 624 LEU A O 1
ATOM 5010 N N . LEU A 1 625 ? 23.910 7.842 -22.155 1.00 38.28 625 LEU A N 1
ATOM 5011 C CA . LEU A 1 625 ? 24.304 6.427 -22.163 1.00 38.28 625 LEU A CA 1
ATOM 5012 C C . LEU A 1 625 ? 23.131 5.485 -21.865 1.00 38.28 625 LEU A C 1
ATOM 5014 O O . LEU A 1 625 ? 23.014 4.428 -22.473 1.00 38.28 625 LEU A O 1
ATOM 5018 N N . VAL A 1 626 ? 22.236 5.845 -20.935 1.00 35.97 626 VAL A N 1
ATOM 5019 C CA . VAL A 1 626 ? 21.041 5.027 -20.632 1.00 35.97 626 VAL A CA 1
ATOM 5020 C C . VAL A 1 626 ? 20.003 5.119 -21.753 1.00 35.97 626 VAL A C 1
ATOM 5022 O O . VAL A 1 626 ? 19.204 4.197 -21.918 1.00 35.97 626 VAL A O 1
ATOM 5025 N N . PHE A 1 627 ? 20.007 6.219 -22.506 1.00 41.88 627 PHE A N 1
ATOM 5026 C CA . PHE A 1 627 ? 19.114 6.483 -23.630 1.00 41.88 627 PHE A CA 1
ATOM 5027 C C . PHE A 1 627 ? 19.883 6.732 -24.932 1.00 41.88 627 PHE A C 1
ATOM 5029 O O . PHE A 1 627 ? 19.428 7.509 -25.767 1.00 41.88 627 PHE A O 1
ATOM 5036 N N . ASP A 1 628 ? 21.006 6.039 -25.125 1.00 43.81 628 ASP A N 1
ATOM 5037 C CA . ASP A 1 628 ? 21.833 6.079 -26.344 1.00 43.81 628 ASP A CA 1
ATOM 5038 C C . ASP A 1 628 ? 21.049 5.775 -27.639 1.00 43.81 628 ASP A C 1
ATOM 5040 O O . ASP A 1 628 ? 21.461 6.120 -28.743 1.00 43.81 628 ASP A O 1
ATOM 5044 N N . PHE A 1 629 ? 19.880 5.148 -27.494 1.00 38.94 629 PHE A N 1
ATOM 5045 C CA . PHE A 1 629 ? 18.925 4.813 -28.545 1.00 38.94 629 PHE A CA 1
ATOM 5046 C C . PHE A 1 629 ? 17.954 5.946 -28.922 1.00 38.94 629 PHE A C 1
ATOM 5048 O O . PHE A 1 629 ? 17.165 5.777 -29.854 1.00 38.94 629 PHE A O 1
ATOM 5055 N N . LEU A 1 630 ? 17.954 7.067 -28.198 1.00 41.62 630 LEU A N 1
ATOM 5056 C CA . LEU A 1 630 ? 17.250 8.294 -28.569 1.00 41.62 630 LEU A CA 1
ATOM 5057 C C . LEU A 1 630 ? 18.283 9.314 -29.034 1.00 41.62 630 LEU A C 1
ATOM 5059 O O . LEU A 1 630 ? 19.306 9.506 -28.379 1.00 41.62 630 LEU A O 1
ATOM 5063 N N . SER A 1 631 ? 17.997 10.027 -30.128 1.00 51.00 631 SER A N 1
ATOM 5064 C CA . SER A 1 631 ? 18.824 11.190 -30.449 1.00 51.00 631 SER A CA 1
ATOM 5065 C C . SER A 1 631 ? 18.777 12.176 -29.272 1.00 51.00 631 SER A C 1
ATOM 5067 O O . SER A 1 631 ? 17.734 12.268 -28.612 1.00 51.00 631 SER A O 1
ATOM 5069 N N . PRO A 1 632 ? 19.845 12.949 -29.001 1.00 47.38 632 PRO A N 1
ATOM 5070 C CA . PRO A 1 632 ? 19.841 13.942 -27.923 1.00 47.38 632 PRO A CA 1
ATOM 5071 C C . PRO A 1 632 ? 18.602 14.857 -27.957 1.00 47.38 632 PRO A C 1
ATOM 5073 O O . PRO A 1 632 ? 18.038 15.197 -26.918 1.00 47.38 632 PRO A O 1
ATOM 5076 N N . TYR A 1 633 ? 18.107 15.155 -29.164 1.00 47.19 633 TYR A N 1
ATOM 5077 C CA . TYR A 1 633 ? 16.856 15.867 -29.415 1.00 47.19 633 TYR A CA 1
ATOM 5078 C C . TYR A 1 633 ? 15.595 15.115 -28.933 1.00 47.19 633 TYR A C 1
ATOM 5080 O O . TYR A 1 633 ? 14.771 15.678 -28.209 1.00 47.19 633 TYR A O 1
ATOM 5088 N N . GLN A 1 634 ? 15.429 13.836 -29.290 1.00 47.06 634 GLN A N 1
ATOM 5089 C CA . GLN A 1 634 ? 14.285 13.015 -28.859 1.00 47.06 634 GLN A CA 1
ATOM 5090 C C . GLN A 1 634 ? 14.317 12.709 -27.361 1.00 47.06 634 GLN A C 1
ATOM 5092 O O . GLN A 1 634 ? 13.281 12.764 -26.697 1.00 47.06 634 GLN A O 1
ATOM 5097 N N . LEU A 1 635 ? 15.505 12.435 -26.818 1.00 50.81 635 LEU A N 1
ATOM 5098 C CA . LEU A 1 635 ? 15.717 12.290 -25.383 1.00 50.81 635 LEU A CA 1
ATOM 5099 C C . LEU A 1 635 ? 15.292 13.563 -24.648 1.00 50.81 635 LEU A C 1
ATOM 5101 O O . LEU A 1 635 ? 14.646 13.497 -23.600 1.00 50.81 635 LEU A O 1
ATOM 5105 N N . GLY A 1 636 ? 15.592 14.715 -25.251 1.00 44.25 636 GLY A N 1
ATOM 5106 C CA . GLY A 1 636 ? 15.155 16.010 -24.775 1.00 44.25 636 GLY A CA 1
ATOM 5107 C C . GLY A 1 636 ? 13.631 16.123 -24.657 1.00 44.25 636 GLY A C 1
ATOM 5108 O O . GLY A 1 636 ? 13.079 16.386 -23.586 1.00 44.25 636 GLY A O 1
ATOM 5109 N N . LEU A 1 637 ? 12.926 15.835 -25.749 1.00 46.53 637 LEU A N 1
ATOM 5110 C CA . LEU A 1 637 ? 11.462 15.877 -25.807 1.00 46.53 637 LEU A CA 1
ATOM 5111 C C . LEU A 1 637 ? 10.794 14.907 -24.819 1.00 46.53 637 LEU A C 1
ATOM 5113 O O . LEU A 1 637 ? 9.854 15.283 -24.115 1.00 46.53 637 LEU A O 1
ATOM 5117 N N . GLU A 1 638 ? 11.293 13.675 -24.721 1.00 47.72 638 GLU A N 1
ATOM 5118 C CA . GLU A 1 638 ? 10.744 12.660 -23.819 1.00 47.72 638 GLU A CA 1
ATOM 5119 C C . GLU A 1 638 ? 10.961 13.034 -22.347 1.00 47.72 638 GLU A C 1
ATOM 5121 O O . GLU A 1 638 ? 10.021 12.978 -21.550 1.00 47.72 638 GLU A O 1
ATOM 5126 N N . ILE A 1 639 ? 12.153 13.516 -21.970 1.00 49.34 639 ILE A N 1
ATOM 5127 C CA . ILE A 1 639 ? 12.422 13.984 -20.600 1.00 49.34 639 ILE A CA 1
ATOM 5128 C C . ILE A 1 639 ? 11.567 15.217 -20.256 1.00 49.34 639 ILE A C 1
ATOM 5130 O O . ILE A 1 639 ? 11.066 15.315 -19.129 1.00 49.34 639 ILE A O 1
ATOM 5134 N N . ALA A 1 640 ? 11.324 16.125 -21.209 1.00 40.69 640 ALA A N 1
ATOM 5135 C CA . ALA A 1 640 ? 10.462 17.293 -21.011 1.00 40.69 640 ALA A CA 1
ATOM 5136 C C . ALA A 1 640 ? 9.015 16.887 -20.662 1.00 40.69 640 ALA A C 1
ATOM 5138 O O . ALA A 1 640 ? 8.396 17.477 -19.771 1.00 40.69 640 ALA A O 1
ATOM 5139 N N . LEU A 1 641 ? 8.500 15.812 -21.270 1.00 39.41 641 LEU A N 1
ATOM 5140 C CA . LEU A 1 641 ? 7.147 15.285 -21.039 1.00 39.41 641 LEU A CA 1
ATOM 5141 C C . LEU A 1 641 ? 6.974 14.603 -19.667 1.00 39.41 641 LEU A C 1
ATOM 5143 O O . LEU A 1 641 ? 5.891 14.646 -19.072 1.00 39.41 641 LEU A O 1
ATOM 5147 N N . ILE A 1 642 ? 8.036 14.006 -19.116 1.00 36.12 642 ILE A N 1
ATOM 5148 C CA . ILE A 1 642 ? 8.071 13.444 -17.748 1.00 36.12 642 ILE A CA 1
ATOM 5149 C C . ILE A 1 642 ? 8.559 14.449 -16.693 1.00 36.12 642 ILE A C 1
ATOM 5151 O O . ILE A 1 642 ? 8.489 14.143 -15.496 1.00 36.12 642 ILE A O 1
ATOM 5155 N N . SER A 1 643 ? 8.953 15.663 -17.101 1.00 37.25 643 SER A N 1
ATOM 5156 C CA . SER A 1 643 ? 9.592 16.675 -16.250 1.00 37.25 643 SER A CA 1
ATOM 5157 C C . SER A 1 643 ? 8.775 17.082 -15.019 1.00 37.25 643 SER A C 1
ATOM 5159 O O . SER A 1 643 ? 9.313 17.259 -13.925 1.00 37.25 643 SER A O 1
ATOM 5161 N N . HIS A 1 644 ? 7.443 17.086 -15.126 1.00 36.78 644 HIS A N 1
ATOM 5162 C CA . HIS A 1 644 ? 6.551 17.351 -13.990 1.00 36.78 644 HIS A CA 1
ATOM 5163 C C . HIS A 1 644 ? 6.654 16.293 -12.863 1.00 36.78 644 HIS A C 1
ATOM 5165 O O . HIS A 1 644 ? 6.113 16.479 -11.780 1.00 36.78 644 HIS A O 1
ATOM 5171 N N . ARG A 1 645 ? 7.323 15.151 -13.075 1.00 35.00 645 ARG A N 1
ATOM 5172 C CA . ARG A 1 645 ? 7.580 14.148 -12.022 1.00 35.00 645 ARG A CA 1
ATOM 5173 C C . ARG A 1 645 ? 8.933 14.324 -11.327 1.00 35.00 645 ARG A C 1
ATOM 5175 O O . ARG A 1 645 ? 9.161 13.664 -10.312 1.00 35.00 645 ARG A O 1
ATOM 5182 N N . PHE A 1 646 ? 9.799 15.211 -11.822 1.00 40.75 646 PHE A N 1
ATOM 5183 C CA . PHE A 1 646 ? 11.068 15.576 -11.185 1.00 40.75 646 PHE A CA 1
ATOM 5184 C C . PHE A 1 646 ? 10.926 16.734 -10.185 1.00 40.75 646 PHE A C 1
ATOM 5186 O O . PHE A 1 646 ? 11.941 17.232 -9.716 1.00 40.75 646 PHE A O 1
ATOM 5193 N N . ASP A 1 647 ? 9.693 17.078 -9.777 1.00 36.59 647 ASP A N 1
ATOM 5194 C CA . ASP A 1 647 ? 9.269 18.147 -8.841 1.00 36.59 647 ASP A CA 1
ATOM 5195 C C . ASP A 1 647 ? 10.047 18.250 -7.494 1.00 36.59 647 ASP A C 1
ATOM 5197 O O . ASP A 1 647 ? 9.754 19.117 -6.672 1.00 36.59 647 ASP A O 1
ATOM 5201 N N . LYS A 1 648 ? 11.038 17.384 -7.224 1.00 36.62 648 LYS A N 1
ATOM 5202 C CA . LYS A 1 648 ? 11.943 17.453 -6.060 1.00 36.62 648 LYS A CA 1
ATOM 5203 C C . LYS A 1 648 ? 13.438 17.239 -6.351 1.00 36.62 648 LYS A C 1
ATOM 5205 O O . LYS A 1 648 ? 14.219 17.297 -5.402 1.00 36.62 648 LYS A O 1
ATOM 5210 N N . ASN A 1 649 ? 13.853 16.966 -7.589 1.00 38.22 649 ASN A N 1
ATOM 5211 C CA . ASN A 1 649 ? 15.231 16.569 -7.897 1.00 38.22 649 ASN A CA 1
ATOM 5212 C C . ASN A 1 649 ? 15.957 17.648 -8.706 1.00 38.22 649 ASN A C 1
ATOM 5214 O O . ASN A 1 649 ? 15.430 18.160 -9.687 1.00 38.22 649 ASN A O 1
ATOM 5218 N N . ARG A 1 650 ? 17.177 17.971 -8.273 1.00 43.41 650 ARG A N 1
ATOM 5219 C CA . ARG A 1 650 ? 18.098 18.883 -8.952 1.00 43.41 650 ARG A CA 1
ATOM 5220 C C . ARG A 1 650 ? 18.750 18.127 -10.118 1.00 43.41 650 ARG A C 1
ATOM 5222 O O . ARG A 1 650 ? 19.288 17.050 -9.883 1.00 43.41 650 ARG A O 1
ATOM 5229 N N . CYS A 1 651 ? 18.715 18.664 -11.339 1.00 42.09 651 CYS A N 1
ATOM 5230 C CA . CYS A 1 651 ? 19.700 18.266 -12.352 1.00 42.09 651 CYS A CA 1
ATOM 5231 C C . CYS A 1 651 ? 21.079 18.756 -11.872 1.00 42.09 651 CYS A C 1
ATOM 5233 O O . CYS A 1 651 ? 21.132 19.786 -11.202 1.00 42.09 651 CYS A O 1
ATOM 5235 N N . ARG A 1 652 ? 22.152 18.002 -12.119 1.00 43.94 652 ARG A N 1
ATOM 5236 C CA . ARG A 1 652 ? 23.544 18.415 -11.881 1.00 43.94 652 ARG A CA 1
ATOM 5237 C C . ARG A 1 652 ? 24.397 17.821 -13.000 1.00 43.94 652 ARG A C 1
ATOM 5239 O O . ARG A 1 652 ? 24.366 16.609 -13.198 1.00 43.94 652 ARG A O 1
ATOM 5246 N N . THR A 1 653 ? 25.142 18.657 -13.707 1.00 48.91 653 THR A N 1
ATOM 5247 C CA . THR A 1 653 ? 26.081 18.260 -14.763 1.00 48.91 653 THR A CA 1
ATOM 5248 C C . THR A 1 653 ? 27.493 18.448 -14.225 1.00 48.91 653 THR A C 1
ATOM 5250 O O . THR A 1 653 ? 27.940 19.577 -14.121 1.00 48.91 653 THR A O 1
ATOM 5253 N N . ASN A 1 654 ? 28.174 17.374 -13.821 1.00 45.12 654 ASN A N 1
ATOM 5254 C CA . ASN A 1 654 ? 29.538 17.483 -13.276 1.00 45.12 654 ASN A CA 1
ATOM 5255 C C . ASN A 1 654 ? 30.631 17.349 -14.351 1.00 45.12 654 ASN A C 1
ATOM 5257 O O . ASN A 1 654 ? 31.800 17.519 -14.027 1.00 45.12 654 ASN A O 1
ATOM 5261 N N . TYR A 1 655 ? 30.251 17.012 -15.584 1.00 53.16 655 TYR A N 1
ATOM 5262 C CA . TYR A 1 655 ? 31.138 16.864 -16.731 1.00 53.16 655 TYR A CA 1
ATOM 5263 C C . TYR A 1 655 ? 30.411 17.381 -17.982 1.00 53.16 655 TYR A C 1
ATOM 5265 O O . TYR A 1 655 ? 29.217 17.105 -18.144 1.00 53.16 655 TYR A O 1
ATOM 5273 N N . ILE A 1 656 ? 31.083 18.197 -18.794 1.00 58.50 656 ILE A N 1
ATOM 5274 C CA . ILE A 1 656 ? 30.547 18.822 -20.006 1.00 58.50 656 ILE A CA 1
ATOM 5275 C C . ILE A 1 656 ? 31.418 18.386 -21.185 1.00 58.50 656 ILE A C 1
ATOM 5277 O O . ILE A 1 656 ? 32.561 18.823 -21.322 1.00 58.50 656 ILE A O 1
ATOM 5281 N N . ASP A 1 657 ? 30.841 17.536 -22.032 1.00 60.50 657 ASP A N 1
ATOM 5282 C CA . ASP A 1 657 ? 31.382 17.133 -23.328 1.00 60.50 657 ASP A CA 1
ATOM 5283 C C . ASP A 1 657 ? 30.513 17.699 -24.474 1.00 60.50 657 ASP A C 1
ATOM 5285 O O . ASP A 1 657 ? 29.504 18.388 -24.262 1.00 60.50 657 ASP A O 1
ATOM 5289 N N . GLN A 1 658 ? 30.877 17.386 -25.717 1.00 60.34 658 GLN A N 1
ATOM 5290 C CA . GLN A 1 658 ? 30.142 17.849 -26.895 1.00 60.34 658 GLN A CA 1
ATOM 5291 C C . GLN A 1 658 ? 28.691 17.333 -26.958 1.00 60.34 658 GLN A C 1
ATOM 5293 O O . GLN A 1 658 ? 27.802 18.036 -27.446 1.00 60.34 658 GLN A O 1
ATOM 5298 N N . ASN A 1 659 ? 28.408 16.146 -26.417 1.00 53.09 659 ASN A N 1
ATOM 5299 C CA . ASN A 1 659 ? 27.060 15.578 -26.399 1.00 53.09 659 ASN A CA 1
ATOM 5300 C C . ASN A 1 659 ? 26.167 16.276 -25.370 1.00 53.09 659 ASN A C 1
ATOM 5302 O O . ASN A 1 659 ? 24.986 16.515 -25.634 1.00 53.09 659 ASN A O 1
ATOM 5306 N N . VAL A 1 660 ? 26.728 16.652 -24.217 1.00 60.06 660 VAL A N 1
ATOM 5307 C CA . VAL A 1 660 ? 26.043 17.450 -23.197 1.00 60.06 660 VAL A CA 1
ATOM 5308 C C . VAL A 1 660 ? 25.671 18.824 -23.751 1.00 60.06 660 VAL A C 1
ATOM 5310 O O . VAL A 1 660 ? 24.555 19.284 -23.513 1.00 60.06 660 VAL A O 1
ATOM 5313 N N . LEU A 1 661 ? 26.533 19.460 -24.549 1.00 64.94 661 LEU A N 1
ATOM 5314 C CA . LEU A 1 661 ? 26.210 20.737 -25.203 1.00 64.94 661 LEU A CA 1
ATOM 5315 C C . LEU A 1 661 ? 25.056 20.614 -26.197 1.00 64.94 661 LEU A C 1
ATOM 5317 O O . LEU A 1 661 ? 24.136 21.430 -26.169 1.00 64.94 661 LEU A O 1
ATOM 5321 N N . ILE A 1 662 ? 25.079 19.581 -27.045 1.00 63.16 662 ILE A N 1
ATOM 5322 C CA . ILE A 1 662 ? 23.996 19.293 -27.997 1.00 63.16 662 ILE A CA 1
ATOM 5323 C C . ILE A 1 662 ? 22.692 19.019 -27.237 1.00 63.16 662 ILE A C 1
ATOM 5325 O O . ILE A 1 662 ? 21.627 19.528 -27.583 1.00 63.16 662 ILE A O 1
ATOM 5329 N N . PHE A 1 663 ? 22.761 18.256 -26.147 1.00 61.69 663 PHE A N 1
ATOM 5330 C CA . PHE A 1 663 ? 21.608 18.012 -25.290 1.00 61.69 663 PHE A CA 1
ATOM 5331 C C . PHE A 1 663 ? 21.054 19.315 -24.692 1.00 61.69 663 PHE A C 1
ATOM 5333 O O . PHE A 1 663 ? 19.854 19.575 -24.788 1.00 61.69 663 PHE A O 1
ATOM 5340 N N . LEU A 1 664 ? 21.910 20.163 -24.113 1.00 64.75 664 LEU A N 1
ATOM 5341 C CA . LEU A 1 664 ? 21.500 21.442 -23.533 1.00 64.75 664 LEU A CA 1
ATOM 5342 C C . LEU A 1 664 ? 20.921 22.393 -24.600 1.00 64.75 664 LEU A C 1
ATOM 5344 O O . LEU A 1 664 ? 19.955 23.101 -24.307 1.00 64.75 664 LEU A O 1
ATOM 5348 N N . SER A 1 665 ? 21.442 22.381 -25.834 1.00 65.50 665 SER A N 1
ATOM 5349 C CA . SER A 1 665 ? 21.019 23.287 -26.918 1.00 65.50 665 SER A CA 1
ATOM 5350 C C . SER A 1 665 ? 19.656 22.936 -27.493 1.00 65.50 665 SER A C 1
ATOM 5352 O O . SER A 1 665 ? 18.873 23.819 -27.831 1.00 65.50 665 SER A O 1
ATOM 5354 N N . HIS A 1 666 ? 19.301 21.658 -27.523 1.00 62.12 666 HIS A N 1
ATOM 5355 C CA . HIS A 1 666 ? 17.969 21.243 -27.949 1.00 62.12 666 HIS A CA 1
ATOM 5356 C C . HIS A 1 666 ? 16.914 21.371 -26.846 1.00 62.12 666 HIS A C 1
ATOM 5358 O O . HIS A 1 666 ? 15.719 21.449 -27.138 1.00 62.12 666 HIS A O 1
ATOM 5364 N N . PHE A 1 667 ? 17.333 21.409 -25.579 1.00 57.44 667 PHE A N 1
ATOM 5365 C CA . PHE A 1 667 ? 16.415 21.438 -24.442 1.00 57.44 667 PHE A CA 1
ATOM 5366 C C . PHE A 1 667 ? 16.108 22.852 -23.935 1.00 57.44 667 PHE A C 1
ATOM 5368 O O . PHE A 1 667 ? 15.010 23.089 -23.425 1.00 57.44 667 PHE A O 1
ATOM 5375 N N . HIS A 1 668 ? 17.028 23.813 -24.090 1.00 62.25 668 HIS A N 1
ATOM 5376 C CA . HIS A 1 668 ? 16.861 25.169 -23.549 1.00 62.25 668 HIS A CA 1
ATOM 5377 C C . HIS A 1 668 ? 15.515 25.859 -23.893 1.00 62.25 668 HIS A C 1
ATOM 5379 O O . HIS A 1 668 ? 14.957 26.492 -22.988 1.00 62.25 668 HIS A O 1
ATOM 5385 N N . PRO A 1 669 ? 14.903 25.696 -25.094 1.00 61.91 669 PRO A N 1
ATOM 5386 C CA . PRO A 1 669 ? 13.633 26.356 -25.419 1.00 61.91 669 PRO A CA 1
ATOM 5387 C C . PRO A 1 669 ? 12.471 25.905 -24.522 1.00 61.91 669 PRO A C 1
ATOM 5389 O O . PRO A 1 669 ? 11.551 26.673 -24.246 1.00 61.91 669 PRO A O 1
ATOM 5392 N N . PHE A 1 670 ? 12.519 24.667 -24.017 1.00 53.50 670 PHE A N 1
ATOM 5393 C CA . PHE A 1 670 ? 11.503 24.119 -23.114 1.00 53.50 670 PHE A CA 1
ATOM 5394 C C . PHE A 1 670 ? 11.661 24.618 -21.674 1.00 53.50 670 PHE A C 1
ATOM 5396 O O . PHE A 1 670 ? 10.682 24.674 -20.925 1.00 53.50 670 PHE A O 1
ATOM 5403 N N . PHE A 1 671 ? 12.879 24.986 -21.275 1.00 54.81 671 PHE A N 1
ATOM 5404 C CA . PHE A 1 671 ? 13.157 25.512 -19.941 1.00 54.81 671 PHE A CA 1
ATOM 5405 C C . PHE A 1 671 ? 12.726 26.972 -19.799 1.00 54.81 671 PHE A C 1
ATOM 5407 O O . PHE A 1 671 ? 12.136 27.318 -18.773 1.00 54.81 671 PHE A O 1
ATOM 5414 N N . ALA A 1 672 ? 12.893 27.769 -20.858 1.00 52.53 672 ALA A N 1
ATOM 5415 C CA . ALA A 1 672 ? 12.515 29.181 -20.896 1.00 52.53 672 ALA A CA 1
ATOM 5416 C C . ALA A 1 672 ? 11.017 29.449 -20.647 1.00 52.53 672 ALA A C 1
ATOM 5418 O O . ALA A 1 672 ? 10.649 30.522 -20.181 1.00 52.53 672 ALA A O 1
ATOM 5419 N N . ALA A 1 673 ? 10.139 28.470 -20.905 1.00 53.31 673 ALA A N 1
ATOM 5420 C CA . ALA A 1 673 ? 8.688 28.642 -20.792 1.00 53.31 673 ALA A CA 1
ATOM 5421 C C . ALA A 1 673 ? 8.086 28.268 -19.417 1.00 53.31 673 ALA A C 1
ATOM 5423 O O . ALA A 1 673 ? 6.929 28.599 -19.155 1.00 53.31 673 ALA A O 1
ATOM 5424 N N . ALA A 1 674 ? 8.806 27.537 -18.550 1.00 49.53 674 ALA A N 1
ATOM 5425 C CA . ALA A 1 674 ? 8.200 26.953 -17.338 1.00 49.53 674 ALA A CA 1
ATOM 5426 C C . ALA A 1 674 ? 9.131 26.758 -16.123 1.00 49.53 674 ALA A C 1
ATOM 5428 O O . ALA A 1 674 ? 8.649 26.346 -15.060 1.00 49.53 674 ALA A O 1
ATOM 5429 N N . TYR A 1 675 ? 10.436 27.009 -16.258 1.00 58.22 675 TYR A N 1
ATOM 5430 C CA . TYR A 1 675 ? 11.439 26.720 -15.231 1.00 58.22 675 TYR A CA 1
ATOM 5431 C C . TYR A 1 675 ? 12.363 27.917 -15.014 1.00 58.22 675 TYR A C 1
ATOM 5433 O O . TYR A 1 675 ? 12.608 28.710 -15.912 1.00 58.22 675 TYR A O 1
ATOM 5441 N N . THR A 1 676 ? 12.897 28.028 -13.803 1.00 63.25 676 THR A N 1
ATOM 5442 C CA . THR A 1 676 ? 13.878 29.056 -13.442 1.00 63.25 676 THR A CA 1
ATOM 5443 C C . THR A 1 676 ? 15.270 28.427 -13.337 1.00 63.25 676 THR A C 1
ATOM 5445 O O . THR A 1 676 ? 15.406 27.386 -12.684 1.00 63.25 676 THR A O 1
ATOM 5448 N N . VAL A 1 677 ? 16.302 29.016 -13.947 1.00 68.38 677 VAL A N 1
ATOM 5449 C CA . VAL A 1 677 ? 17.665 28.450 -13.937 1.00 68.38 677 VAL A CA 1
ATOM 5450 C C . VAL A 1 677 ? 18.493 29.031 -12.786 1.00 68.38 677 VAL A C 1
ATOM 5452 O O . VAL A 1 677 ? 18.542 30.245 -12.587 1.00 68.38 677 VAL A O 1
ATOM 5455 N N . TYR A 1 678 ? 19.126 28.133 -12.032 1.00 70.19 678 TYR A N 1
ATOM 5456 C CA . TYR A 1 678 ? 20.129 28.395 -11.003 1.00 70.19 678 TYR A CA 1
ATOM 5457 C C . TYR A 1 678 ? 21.494 27.948 -11.532 1.00 70.19 678 TYR A C 1
ATOM 5459 O O . TYR A 1 678 ? 21.632 26.797 -11.955 1.00 70.19 678 TYR A O 1
ATOM 5467 N N . MET A 1 679 ? 22.494 28.822 -11.489 1.00 71.75 679 MET A N 1
ATOM 5468 C CA . MET A 1 679 ? 23.873 28.493 -11.856 1.00 71.75 679 MET A CA 1
ATOM 5469 C C . MET A 1 679 ? 24.801 28.655 -10.655 1.00 71.75 679 MET A C 1
ATOM 5471 O O . MET A 1 679 ? 24.765 29.682 -9.986 1.00 71.75 679 MET A O 1
ATOM 5475 N N . ASP A 1 680 ? 25.623 27.641 -10.404 1.00 70.12 680 ASP A N 1
ATOM 5476 C CA . ASP A 1 680 ? 26.705 27.652 -9.422 1.00 70.12 680 ASP A CA 1
ATOM 5477 C C . ASP A 1 680 ? 28.018 27.325 -10.138 1.00 70.12 680 ASP A C 1
ATOM 5479 O O . ASP A 1 680 ? 28.189 26.214 -10.645 1.00 70.12 680 ASP A O 1
ATOM 5483 N N . ILE A 1 681 ? 28.926 28.297 -10.210 1.00 72.31 681 ILE A N 1
ATOM 5484 C CA . ILE A 1 681 ? 30.212 28.174 -10.906 1.00 72.31 681 ILE A CA 1
ATOM 5485 C C . ILE A 1 681 ? 31.318 28.450 -9.889 1.00 72.31 681 ILE A C 1
ATOM 5487 O O . ILE A 1 681 ? 31.363 29.511 -9.272 1.00 72.31 681 ILE A O 1
ATOM 5491 N N . ILE A 1 682 ? 32.210 27.479 -9.720 1.00 70.44 682 ILE A N 1
ATOM 5492 C CA . ILE A 1 682 ? 33.434 27.615 -8.924 1.00 70.44 682 ILE A CA 1
ATOM 5493 C C . ILE A 1 682 ? 34.549 27.080 -9.806 1.00 70.44 682 ILE A C 1
ATOM 5495 O O . ILE A 1 682 ? 34.764 25.873 -9.879 1.00 70.44 682 ILE A O 1
ATOM 5499 N N . SER A 1 683 ? 35.175 27.983 -10.547 1.00 73.25 683 SER A N 1
ATOM 5500 C CA . SER A 1 683 ? 36.274 27.664 -11.448 1.00 73.25 683 SER A CA 1
ATOM 5501 C C . SER A 1 683 ? 37.168 28.880 -11.606 1.00 73.25 683 SER A C 1
ATOM 5503 O O . SER A 1 683 ? 36.680 30.001 -11.789 1.00 73.25 683 SER A O 1
ATOM 5505 N N . GLU A 1 684 ? 38.473 28.665 -11.516 1.00 72.06 684 GLU A N 1
ATOM 5506 C CA . GLU A 1 684 ? 39.453 29.716 -11.776 1.00 72.06 684 GLU A CA 1
ATOM 5507 C C . GLU A 1 684 ? 40.067 29.598 -13.176 1.00 72.06 684 GLU A C 1
ATOM 5509 O O . GLU A 1 684 ? 40.693 30.550 -13.632 1.00 72.06 684 GLU A O 1
ATOM 5514 N N . ASP A 1 685 ? 39.877 28.497 -13.906 1.00 79.06 685 ASP A N 1
ATOM 5515 C CA . ASP A 1 685 ? 40.461 28.334 -15.243 1.00 79.06 685 ASP A CA 1
ATOM 5516 C C . ASP A 1 685 ? 39.808 29.282 -16.266 1.00 79.06 685 ASP A C 1
ATOM 5518 O O . ASP A 1 685 ? 38.620 29.183 -16.576 1.00 79.06 685 ASP A O 1
ATOM 5522 N N . ILE A 1 686 ? 40.604 30.197 -16.830 1.00 77.75 686 ILE A N 1
ATOM 5523 C CA . ILE A 1 686 ? 40.124 31.189 -17.798 1.00 77.75 686 ILE A CA 1
ATOM 5524 C C . ILE A 1 686 ? 39.549 30.538 -19.061 1.00 77.75 686 ILE A C 1
ATOM 5526 O O . ILE A 1 686 ? 38.556 31.035 -19.583 1.00 77.75 686 ILE A O 1
ATOM 5530 N N . ARG A 1 687 ? 40.084 29.384 -19.488 1.00 76.25 687 ARG A N 1
ATOM 5531 C CA . ARG A 1 687 ? 39.594 28.637 -20.659 1.00 76.25 687 ARG A CA 1
ATOM 5532 C C . ARG A 1 687 ? 38.174 28.131 -20.421 1.00 76.25 687 ARG A C 1
ATOM 5534 O O . ARG A 1 687 ? 37.325 28.208 -21.306 1.00 76.25 687 ARG A O 1
ATOM 5541 N N . ILE A 1 688 ? 37.896 27.664 -19.201 1.00 76.69 688 ILE A N 1
ATOM 5542 C CA . ILE A 1 688 ? 36.559 27.236 -18.779 1.00 76.69 688 ILE A CA 1
ATOM 5543 C C . ILE A 1 688 ? 35.609 28.436 -18.751 1.00 76.69 688 ILE A C 1
ATOM 5545 O O . ILE A 1 688 ? 34.497 28.349 -19.268 1.00 76.69 688 ILE A O 1
ATOM 5549 N N . LEU A 1 689 ? 36.030 29.567 -18.182 1.00 78.69 689 LEU A N 1
ATOM 5550 C CA . LEU A 1 689 ? 35.186 30.762 -18.081 1.00 78.69 689 LEU A CA 1
ATOM 5551 C C . LEU A 1 689 ? 34.853 31.367 -19.454 1.00 78.69 689 LEU A C 1
ATOM 5553 O O . LEU A 1 689 ? 33.693 31.700 -19.703 1.00 78.69 689 LEU A O 1
ATOM 5557 N N . GLU A 1 690 ? 35.827 31.446 -20.363 1.00 79.75 690 GLU A N 1
ATOM 5558 C CA . GLU A 1 690 ? 35.616 31.864 -21.755 1.00 79.75 690 GLU A CA 1
ATOM 5559 C C . GLU A 1 690 ? 34.665 30.910 -22.479 1.00 79.75 690 GLU A C 1
ATOM 5561 O O . GLU A 1 690 ? 33.682 31.341 -23.087 1.00 79.75 690 GLU A O 1
ATOM 5566 N N . PHE A 1 691 ? 34.898 29.602 -22.353 1.00 80.69 691 PHE A N 1
ATOM 5567 C CA . PHE A 1 691 ? 34.040 28.587 -22.949 1.00 80.69 691 PHE A CA 1
ATOM 5568 C C . PHE A 1 691 ? 32.590 28.702 -22.461 1.00 80.69 691 PHE A C 1
ATOM 5570 O O . PHE A 1 691 ? 31.654 28.642 -23.264 1.00 80.69 691 PHE A O 1
ATOM 5577 N N . LEU A 1 692 ? 32.393 28.890 -21.154 1.00 78.06 692 LEU A N 1
ATOM 5578 C CA . LEU A 1 692 ? 31.080 29.068 -20.541 1.00 78.06 692 LEU A CA 1
ATOM 5579 C C . LEU A 1 692 ? 30.361 30.295 -21.087 1.00 78.06 692 LEU A C 1
ATOM 5581 O O . LEU A 1 692 ? 29.199 30.180 -21.477 1.00 78.06 692 LEU A O 1
ATOM 5585 N N . LEU A 1 693 ? 31.041 31.442 -21.126 1.00 80.69 693 LEU A N 1
ATOM 5586 C CA . LEU A 1 693 ? 30.482 32.703 -21.613 1.00 80.69 693 LEU A CA 1
ATOM 5587 C C . LEU A 1 693 ? 30.116 32.638 -23.101 1.00 80.69 693 LEU A C 1
ATOM 5589 O O . LEU A 1 693 ? 29.098 33.200 -23.501 1.00 80.69 693 LEU A O 1
ATOM 5593 N N . LEU A 1 694 ? 30.895 31.914 -23.908 1.00 82.12 694 LEU A N 1
ATOM 5594 C CA . LEU A 1 694 ? 30.672 31.797 -25.349 1.00 82.12 694 LEU A CA 1
ATOM 5595 C C . LEU A 1 694 ? 29.619 30.747 -25.721 1.00 82.12 694 LEU A C 1
ATOM 5597 O O . LEU A 1 694 ? 28.810 30.985 -26.616 1.00 82.12 694 LEU A O 1
ATOM 5601 N N . ASN A 1 695 ? 29.612 29.591 -25.051 1.00 76.69 695 ASN A N 1
ATOM 5602 C CA . ASN A 1 695 ? 28.845 28.428 -25.508 1.00 76.69 695 ASN A CA 1
ATOM 5603 C C . ASN A 1 695 ? 27.627 28.113 -24.641 1.00 76.69 695 ASN A C 1
ATOM 5605 O O . ASN A 1 695 ? 26.610 27.695 -25.182 1.00 76.69 695 ASN A O 1
ATOM 5609 N N . ILE A 1 696 ? 27.701 28.310 -23.320 1.00 76.75 696 ILE A N 1
ATOM 5610 C CA . ILE A 1 696 ? 26.633 27.900 -22.389 1.00 76.75 696 ILE A CA 1
ATOM 5611 C C . ILE A 1 696 ? 25.773 29.090 -21.960 1.00 76.75 696 ILE A C 1
ATOM 5613 O O . ILE A 1 696 ? 24.544 29.002 -21.944 1.00 76.75 696 ILE A O 1
ATOM 5617 N N . TRP A 1 697 ? 26.400 30.221 -21.644 1.00 81.88 697 TRP A N 1
ATOM 5618 C CA . TRP A 1 697 ? 25.731 31.430 -21.165 1.00 81.88 697 TRP A CA 1
ATOM 5619 C C . TRP A 1 697 ? 24.632 31.931 -22.119 1.00 81.88 697 TRP A C 1
ATOM 5621 O O . TRP A 1 697 ? 23.508 32.150 -21.652 1.00 81.88 697 TRP A O 1
ATOM 5631 N N . PRO A 1 698 ? 24.852 32.020 -23.452 1.00 83.19 698 PRO A N 1
ATOM 5632 C CA . PRO A 1 698 ? 23.836 32.525 -24.377 1.00 83.19 698 PRO A CA 1
ATOM 5633 C C . PRO A 1 698 ? 22.580 31.647 -24.451 1.00 83.19 698 PRO A C 1
ATOM 5635 O O . PRO A 1 698 ? 21.505 32.145 -24.768 1.00 83.19 698 PRO A O 1
ATOM 5638 N N . MET A 1 699 ? 22.692 30.353 -24.128 1.00 77.94 699 MET A N 1
ATOM 5639 C CA . MET A 1 699 ? 21.580 29.395 -24.178 1.00 77.94 699 MET A CA 1
ATOM 5640 C C . MET A 1 699 ? 20.561 29.629 -23.057 1.00 77.94 699 MET A C 1
ATOM 5642 O O . MET A 1 699 ? 19.379 29.317 -23.207 1.00 77.94 699 MET A O 1
ATOM 5646 N N . PHE A 1 700 ? 21.030 30.140 -21.913 1.00 75.31 700 PHE A N 1
ATOM 5647 C CA . PHE A 1 700 ? 20.243 30.230 -20.685 1.00 75.31 700 PHE A CA 1
ATOM 5648 C C . PHE A 1 700 ? 20.022 31.658 -20.190 1.00 75.31 700 PHE A C 1
ATOM 5650 O O . PHE A 1 700 ? 19.156 31.825 -19.335 1.00 75.31 700 PHE A O 1
ATOM 5657 N N . ARG A 1 701 ? 20.738 32.671 -20.706 1.00 79.81 701 ARG A N 1
ATOM 5658 C CA . ARG A 1 701 ? 20.721 34.060 -20.197 1.00 79.81 701 ARG A CA 1
ATOM 5659 C C . ARG A 1 701 ? 19.322 34.627 -19.912 1.00 79.81 701 ARG A C 1
ATOM 5661 O O . ARG A 1 701 ? 19.101 35.229 -18.866 1.00 79.81 701 ARG A O 1
ATOM 5668 N N . ASP A 1 702 ? 18.340 34.331 -20.764 1.00 79.75 702 ASP A N 1
ATOM 5669 C CA . ASP A 1 702 ? 16.968 34.840 -20.619 1.00 79.75 702 ASP A CA 1
ATOM 5670 C C . ASP A 1 702 ? 16.173 34.130 -19.503 1.00 79.75 702 ASP A C 1
ATOM 5672 O O . ASP A 1 702 ? 15.140 34.620 -19.054 1.00 79.75 702 ASP A O 1
ATOM 5676 N N . SER A 1 703 ? 16.646 32.965 -19.047 1.00 76.56 703 SER A N 1
ATOM 5677 C CA . SER A 1 703 ? 16.007 32.087 -18.051 1.00 76.56 703 SER A CA 1
ATOM 5678 C C . SER A 1 703 ? 16.758 32.009 -16.714 1.00 76.56 703 SER A C 1
ATOM 5680 O O . SER A 1 703 ? 16.249 31.410 -15.756 1.00 76.56 703 SER A O 1
ATOM 5682 N N . ILE A 1 704 ? 17.970 32.570 -16.631 1.00 79.12 704 ILE A N 1
ATOM 5683 C CA . ILE A 1 704 ? 18.761 32.613 -15.396 1.00 79.12 704 ILE A CA 1
ATOM 5684 C C . ILE A 1 704 ? 18.073 33.552 -14.410 1.00 79.12 704 ILE A C 1
ATOM 5686 O O . ILE A 1 704 ? 17.927 34.744 -14.658 1.00 79.12 704 ILE A O 1
ATOM 5690 N N . CYS A 1 705 ? 17.656 33.005 -13.266 1.00 78.00 705 CYS A N 1
ATOM 5691 C CA . CYS A 1 705 ? 17.052 33.785 -12.187 1.00 78.00 705 CYS A CA 1
ATOM 5692 C C . CYS A 1 705 ? 17.976 33.937 -10.975 1.00 78.00 705 CYS A C 1
ATOM 5694 O O . CYS A 1 705 ? 17.759 34.835 -10.160 1.00 78.00 705 CYS A O 1
ATOM 5696 N N . TRP A 1 706 ? 18.938 33.021 -10.816 1.00 81.12 706 TRP A N 1
ATOM 5697 C CA . TRP A 1 706 ? 19.811 32.914 -9.651 1.00 81.12 706 TRP A CA 1
ATOM 5698 C C . TRP A 1 706 ? 21.222 32.531 -10.089 1.00 81.12 706 TRP A C 1
ATOM 5700 O O . TRP A 1 706 ? 21.400 31.529 -10.785 1.00 81.12 706 TRP A O 1
ATOM 5710 N N . ILE A 1 707 ? 22.208 33.291 -9.622 1.00 81.75 707 ILE A N 1
ATOM 5711 C CA . ILE A 1 707 ? 23.632 33.023 -9.819 1.00 81.75 707 ILE A CA 1
ATOM 5712 C C . ILE A 1 707 ? 24.329 32.916 -8.455 1.00 81.75 707 ILE A C 1
ATOM 5714 O O . ILE A 1 707 ? 24.089 33.735 -7.571 1.00 81.75 707 ILE A O 1
ATOM 5718 N N . SER A 1 708 ? 25.165 31.892 -8.292 1.00 81.62 708 SER A N 1
ATOM 5719 C CA . SER A 1 708 ? 26.053 31.683 -7.147 1.00 81.62 708 SER A CA 1
ATOM 5720 C C . SER A 1 708 ? 27.486 31.568 -7.658 1.00 81.62 708 SER A C 1
ATOM 5722 O O . SER A 1 708 ? 27.782 30.661 -8.436 1.00 81.62 708 SER A O 1
ATOM 5724 N N . LEU A 1 709 ? 28.365 32.486 -7.260 1.00 78.88 709 LEU A N 1
ATOM 5725 C CA . LEU A 1 709 ? 29.756 32.556 -7.728 1.00 78.88 709 LEU A CA 1
ATOM 5726 C C . LEU A 1 709 ? 30.673 32.860 -6.547 1.00 78.88 709 LEU A C 1
ATOM 5728 O O . LEU A 1 709 ? 30.277 33.596 -5.651 1.00 78.88 709 LEU A O 1
ATOM 5732 N N . ASN A 1 710 ? 31.894 32.326 -6.543 1.00 76.88 710 ASN A N 1
ATOM 5733 C CA . ASN A 1 710 ? 32.925 32.831 -5.633 1.00 76.88 710 ASN A CA 1
ATOM 5734 C C . ASN A 1 710 ? 33.504 34.158 -6.180 1.00 76.88 710 ASN A C 1
ATOM 5736 O O . ASN A 1 710 ? 33.336 34.477 -7.364 1.00 76.88 710 ASN A O 1
ATOM 5740 N N . ALA A 1 711 ? 34.195 34.938 -5.344 1.00 74.00 711 ALA A N 1
ATOM 5741 C CA . ALA A 1 711 ? 34.654 36.277 -5.740 1.00 74.00 711 ALA A CA 1
ATOM 5742 C C . ALA A 1 711 ? 35.673 36.254 -6.895 1.00 74.00 711 ALA A C 1
ATOM 5744 O O . ALA A 1 711 ? 35.662 37.137 -7.752 1.00 74.00 711 ALA A O 1
ATOM 5745 N N . ILE A 1 712 ? 36.538 35.237 -6.952 1.00 76.31 712 ILE A N 1
ATOM 5746 C CA . ILE A 1 712 ? 37.589 35.130 -7.976 1.00 76.31 712 ILE A CA 1
ATOM 5747 C C . ILE A 1 712 ? 36.980 34.809 -9.345 1.00 76.31 712 ILE A C 1
ATOM 5749 O O . ILE A 1 712 ? 37.279 35.490 -10.328 1.00 76.31 712 ILE A O 1
ATOM 5753 N N . THR A 1 713 ? 36.096 33.810 -9.410 1.00 78.81 713 THR A N 1
ATOM 5754 C CA . THR A 1 713 ? 35.329 33.448 -10.606 1.00 78.81 713 THR A CA 1
ATOM 5755 C C . THR A 1 713 ? 34.501 34.638 -11.078 1.00 78.81 713 THR A C 1
ATOM 5757 O O . THR A 1 713 ? 34.540 34.970 -12.261 1.00 78.81 713 THR A O 1
ATOM 5760 N N . PHE A 1 714 ? 33.804 35.324 -10.166 1.00 80.12 714 PHE A N 1
ATOM 5761 C CA . PHE A 1 714 ? 32.995 36.492 -10.508 1.00 80.12 714 PHE A CA 1
ATOM 5762 C C . PHE A 1 714 ? 33.825 37.603 -11.154 1.00 80.12 714 PHE A C 1
ATOM 5764 O O . PHE A 1 714 ? 33.472 38.085 -12.231 1.00 80.12 714 PHE A O 1
ATOM 5771 N N . ARG A 1 715 ? 34.960 37.963 -10.543 1.00 78.00 715 ARG A N 1
ATOM 5772 C CA . ARG A 1 715 ? 35.855 39.000 -11.064 1.00 78.00 715 ARG A CA 1
ATOM 5773 C C . ARG A 1 715 ? 36.374 38.665 -12.456 1.00 78.00 715 ARG A C 1
ATOM 5775 O O . ARG A 1 715 ? 36.332 39.515 -13.341 1.00 78.00 715 ARG A O 1
ATOM 5782 N N . ARG A 1 716 ? 36.820 37.425 -12.671 1.00 79.00 716 ARG A N 1
ATOM 5783 C CA . ARG A 1 716 ? 37.305 36.971 -13.985 1.00 79.00 716 ARG A CA 1
ATOM 5784 C C . ARG A 1 716 ? 36.195 36.985 -15.035 1.00 79.00 716 ARG A C 1
ATOM 5786 O O . ARG A 1 716 ? 36.420 37.446 -16.148 1.00 79.00 716 ARG A O 1
ATOM 5793 N N . MET A 1 717 ? 34.986 36.542 -14.689 1.00 79.44 717 MET A N 1
ATOM 5794 C CA . MET A 1 717 ? 33.854 36.591 -15.617 1.00 79.44 717 MET A CA 1
ATOM 5795 C C . MET A 1 717 ? 33.439 38.030 -15.957 1.00 79.44 717 MET A C 1
ATOM 5797 O O . MET A 1 717 ? 33.158 38.300 -17.120 1.00 79.44 717 MET A O 1
ATOM 5801 N N . CYS A 1 718 ? 33.467 38.962 -14.997 1.00 78.06 718 CYS A N 1
ATOM 5802 C CA . CYS A 1 718 ? 33.191 40.381 -15.257 1.00 78.06 718 CYS A CA 1
ATOM 5803 C C . CYS A 1 718 ? 34.244 41.018 -16.176 1.00 78.06 718 CYS A C 1
ATOM 5805 O O . CYS A 1 718 ? 33.893 41.830 -17.025 1.00 78.06 718 CYS A O 1
ATOM 5807 N N . GLN A 1 719 ? 35.515 40.619 -16.058 1.00 79.62 719 GLN A N 1
ATOM 5808 C CA . GLN A 1 719 ? 36.581 41.070 -16.962 1.00 79.62 719 GLN A CA 1
ATOM 5809 C C . GLN A 1 719 ? 36.375 40.575 -18.400 1.00 79.62 719 GLN A C 1
ATOM 5811 O O . GLN A 1 719 ? 36.660 41.306 -19.345 1.00 79.62 719 GLN A O 1
ATOM 5816 N N . LEU A 1 720 ? 35.872 39.349 -18.567 1.00 79.38 720 LEU A N 1
ATOM 5817 C CA . LEU A 1 720 ? 35.599 38.752 -19.878 1.00 79.38 720 LEU A CA 1
ATOM 5818 C C . LEU A 1 720 ? 34.287 39.260 -20.500 1.00 79.38 720 LEU A C 1
ATOM 5820 O O . LEU A 1 720 ? 34.205 39.437 -21.713 1.00 79.38 720 LEU A O 1
ATOM 5824 N N . ALA A 1 721 ? 33.259 39.491 -19.682 1.00 81.12 721 ALA A N 1
ATOM 5825 C CA . ALA A 1 721 ? 31.935 39.933 -20.112 1.00 81.12 721 ALA A CA 1
ATOM 5826 C C . ALA A 1 721 ? 31.308 40.910 -19.092 1.00 81.12 721 ALA A C 1
ATOM 5828 O O . ALA A 1 721 ? 30.471 40.506 -18.278 1.00 81.12 721 ALA A O 1
ATOM 5829 N N . PRO A 1 722 ? 31.632 42.217 -19.164 1.00 78.81 722 PRO A N 1
ATOM 5830 C CA . PRO A 1 722 ? 31.126 43.230 -18.226 1.00 78.81 722 PRO A CA 1
ATOM 5831 C C . PRO A 1 722 ? 29.597 43.378 -18.197 1.00 78.81 722 PRO A C 1
ATOM 5833 O O . PRO A 1 722 ? 29.032 43.894 -17.237 1.00 78.81 722 PRO A O 1
ATOM 5836 N N . THR A 1 723 ? 28.898 42.933 -19.243 1.00 80.38 723 THR A N 1
ATOM 5837 C CA . THR A 1 723 ? 27.431 42.993 -19.345 1.00 80.38 723 THR A CA 1
ATOM 5838 C C . THR A 1 723 ? 26.734 41.716 -18.867 1.00 80.38 723 THR A C 1
ATOM 5840 O O . THR A 1 723 ? 25.507 41.646 -18.902 1.00 80.38 723 THR A O 1
ATOM 5843 N N . MET A 1 724 ? 27.464 40.707 -18.370 1.00 82.75 724 MET A N 1
ATOM 5844 C CA . MET A 1 724 ? 26.915 39.369 -18.087 1.00 82.75 724 MET A CA 1
ATOM 5845 C C . MET A 1 724 ? 25.683 39.364 -17.166 1.00 82.75 724 MET A C 1
ATOM 5847 O O . MET A 1 724 ? 24.782 38.544 -17.353 1.00 82.75 724 MET A O 1
ATOM 5851 N N . LEU A 1 725 ? 25.623 40.275 -16.185 1.00 82.69 725 LEU A N 1
ATOM 5852 C CA . LEU A 1 725 ? 24.493 40.395 -15.259 1.00 82.69 725 LEU A CA 1
ATOM 5853 C C . LEU A 1 725 ? 23.327 41.182 -15.865 1.00 82.69 725 LEU A C 1
ATOM 5855 O O . LEU A 1 725 ? 22.167 40.826 -15.655 1.00 82.69 725 LEU A O 1
ATOM 5859 N N . THR A 1 726 ? 23.620 42.246 -16.615 1.00 81.00 726 THR A N 1
ATOM 5860 C CA . THR A 1 726 ? 22.607 43.088 -17.270 1.00 81.00 726 THR A CA 1
ATOM 5861 C C . THR A 1 726 ? 21.965 42.393 -18.470 1.00 81.00 726 THR A C 1
ATOM 5863 O O . THR A 1 726 ? 20.799 42.644 -18.762 1.00 81.00 726 THR A O 1
ATOM 5866 N N . ASP A 1 727 ? 22.677 41.457 -19.102 1.00 82.19 727 ASP A N 1
ATOM 5867 C CA . ASP A 1 727 ? 22.198 40.645 -20.227 1.00 82.19 727 ASP A CA 1
ATOM 5868 C C . ASP A 1 727 ? 21.229 39.524 -19.804 1.00 82.19 727 ASP A C 1
ATOM 5870 O O . ASP A 1 727 ? 20.685 38.821 -20.657 1.00 82.19 727 ASP A O 1
ATOM 5874 N N . CYS A 1 728 ? 20.994 39.351 -18.497 1.00 84.94 728 CYS A N 1
ATOM 5875 C CA . CYS A 1 728 ? 20.077 38.356 -17.941 1.00 84.94 728 CYS A CA 1
ATOM 5876 C C . CYS A 1 728 ? 18.772 39.020 -17.439 1.00 84.94 728 CYS A C 1
ATOM 5878 O O . CYS A 1 728 ? 18.662 39.348 -16.253 1.00 84.94 728 CYS A O 1
ATOM 5880 N N . PRO A 1 729 ? 17.730 39.192 -18.279 1.00 79.69 729 PRO A N 1
ATOM 5881 C CA . PRO A 1 729 ? 16.514 39.940 -17.913 1.00 79.69 729 PRO A CA 1
ATOM 5882 C C . PRO A 1 729 ? 15.703 39.297 -16.770 1.00 79.69 729 PRO A C 1
ATOM 5884 O O . PRO A 1 729 ? 14.994 39.980 -16.021 1.00 79.69 729 PRO A O 1
ATOM 5887 N N . ALA A 1 730 ? 15.809 37.975 -16.606 1.00 80.00 730 ALA A N 1
ATOM 5888 C CA . ALA A 1 730 ? 15.145 37.229 -15.540 1.00 80.00 730 ALA A CA 1
ATOM 5889 C C . ALA A 1 730 ? 15.941 37.188 -14.223 1.00 80.00 730 ALA A C 1
ATOM 5891 O O . ALA A 1 730 ? 15.403 36.696 -13.226 1.00 80.00 730 ALA A O 1
ATOM 5892 N N . LEU A 1 731 ? 17.176 37.708 -14.184 1.00 85.50 731 LEU A N 1
ATOM 5893 C CA . LEU A 1 731 ? 18.063 37.595 -13.028 1.00 85.50 731 LEU A CA 1
ATOM 5894 C C . LEU A 1 731 ? 17.503 38.364 -11.828 1.00 85.50 731 LEU A C 1
ATOM 5896 O O . LEU A 1 731 ? 17.261 39.571 -11.893 1.00 85.50 731 LEU A O 1
ATOM 5900 N N . ARG A 1 732 ? 17.290 37.642 -10.722 1.00 81.44 732 ARG A N 1
ATOM 5901 C CA . ARG A 1 732 ? 16.715 38.180 -9.479 1.00 81.44 732 ARG A CA 1
ATOM 5902 C C . ARG A 1 732 ? 17.671 38.118 -8.307 1.00 81.44 732 ARG A C 1
ATOM 5904 O O . ARG A 1 732 ? 17.544 38.946 -7.415 1.00 81.44 732 ARG A O 1
ATOM 5911 N N . TYR A 1 733 ? 18.551 37.123 -8.281 1.00 82.50 733 TYR A N 1
ATOM 5912 C CA . TYR A 1 733 ? 19.355 36.807 -7.111 1.00 82.50 733 TYR A CA 1
ATOM 5913 C C . TYR A 1 733 ? 20.808 36.528 -7.494 1.00 82.50 733 TYR A C 1
ATOM 5915 O O . TYR A 1 733 ? 21.067 35.696 -8.367 1.00 82.50 733 TYR A O 1
ATOM 5923 N N . VAL A 1 734 ? 21.735 37.203 -6.821 1.00 84.06 734 VAL A N 1
ATOM 5924 C CA . VAL A 1 734 ? 23.178 36.959 -6.908 1.00 84.06 734 VAL A CA 1
ATOM 5925 C C . VAL A 1 734 ? 23.702 36.696 -5.499 1.00 84.06 734 VAL A C 1
ATOM 5927 O O . VAL A 1 734 ? 23.418 37.458 -4.575 1.00 84.06 734 VAL A O 1
ATOM 5930 N N . GLU A 1 735 ? 24.451 35.614 -5.326 1.00 80.69 735 GLU A N 1
ATOM 5931 C CA . GLU A 1 735 ? 25.102 35.260 -4.064 1.00 80.69 735 GLU A CA 1
ATOM 5932 C C . GLU A 1 735 ? 26.572 34.933 -4.283 1.00 80.69 735 GLU A C 1
ATOM 5934 O O . GLU A 1 735 ? 26.947 34.265 -5.248 1.00 80.69 735 GLU A O 1
ATOM 5939 N N . SER A 1 736 ? 27.384 35.412 -3.347 1.00 73.44 736 SER A N 1
ATOM 5940 C CA . SER A 1 736 ? 28.776 35.031 -3.181 1.00 73.44 736 SER A CA 1
ATOM 5941 C C . SER A 1 736 ? 29.075 34.904 -1.701 1.00 73.44 736 SER A C 1
ATOM 5943 O O . SER A 1 736 ? 28.700 35.769 -0.907 1.00 73.44 736 SER A O 1
ATOM 5945 N N . ASP A 1 737 ? 29.759 33.822 -1.344 1.00 62.50 737 ASP A N 1
ATOM 5946 C CA . ASP A 1 737 ? 30.268 33.615 0.011 1.00 62.50 737 ASP A CA 1
ATOM 5947 C C . ASP A 1 737 ? 31.585 34.392 0.259 1.00 62.50 737 ASP A C 1
ATOM 5949 O O . ASP A 1 737 ? 32.046 34.467 1.394 1.00 62.50 737 ASP A O 1
ATOM 5953 N N . ASP A 1 738 ? 32.134 35.041 -0.779 1.00 65.06 738 ASP A N 1
ATOM 5954 C CA . ASP A 1 738 ? 33.342 35.877 -0.746 1.00 65.06 738 ASP A CA 1
ATOM 5955 C C . ASP A 1 738 ? 33.054 37.351 -1.123 1.00 65.06 738 ASP A C 1
ATOM 5957 O O . ASP A 1 738 ? 31.948 37.700 -1.549 1.00 65.06 738 ASP A O 1
ATOM 5961 N N . ALA A 1 739 ? 34.059 38.228 -0.981 1.00 63.00 739 ALA A N 1
ATOM 5962 C CA . ALA A 1 739 ? 33.943 39.687 -1.093 1.00 63.00 739 ALA A CA 1
ATOM 5963 C C . ALA A 1 739 ? 33.567 40.200 -2.500 1.00 63.00 739 ALA A C 1
ATOM 5965 O O . ALA A 1 739 ? 34.435 40.518 -3.312 1.00 63.00 739 ALA A O 1
ATOM 5966 N N . ILE A 1 740 ? 32.263 40.321 -2.760 1.00 68.94 740 ILE A N 1
ATOM 5967 C CA . ILE A 1 740 ? 31.686 41.020 -3.915 1.00 68.94 740 ILE A CA 1
ATOM 5968 C C . ILE A 1 740 ? 30.818 42.155 -3.381 1.00 68.94 740 ILE A C 1
ATOM 5970 O O . ILE A 1 740 ? 29.764 41.898 -2.805 1.00 68.94 740 ILE A O 1
ATOM 5974 N N . PHE A 1 741 ? 31.224 43.408 -3.568 1.00 73.06 741 PHE A N 1
ATOM 5975 C CA . PHE A 1 741 ? 30.467 44.562 -3.084 1.00 73.06 741 PHE A CA 1
ATOM 5976 C C . PHE A 1 741 ? 30.297 45.600 -4.203 1.00 73.06 741 PHE A C 1
ATOM 5978 O O . PHE A 1 741 ? 31.254 45.822 -4.941 1.00 73.06 741 PHE A O 1
ATOM 5985 N N . PRO A 1 742 ? 29.103 46.201 -4.382 1.00 73.25 742 PRO A N 1
ATOM 5986 C CA . PRO A 1 742 ? 28.886 47.200 -5.423 1.00 73.25 742 PRO A CA 1
ATOM 5987 C C . PRO A 1 742 ? 29.758 48.443 -5.213 1.00 73.25 742 PRO A C 1
ATOM 5989 O O . PRO A 1 742 ? 29.833 48.983 -4.110 1.00 73.25 742 PRO A O 1
ATOM 5992 N N . GLU A 1 743 ? 30.361 48.919 -6.299 1.00 73.06 743 GLU A N 1
ATOM 5993 C CA . GLU A 1 743 ? 31.095 50.185 -6.354 1.00 73.06 743 GLU A CA 1
ATOM 5994 C C . GLU A 1 743 ? 30.205 51.233 -7.029 1.00 73.06 743 GLU A C 1
ATOM 5996 O O . GLU A 1 743 ? 29.698 51.019 -8.130 1.00 73.06 743 GLU A O 1
ATOM 6001 N N . PHE A 1 744 ? 29.965 52.359 -6.355 1.00 66.06 744 PHE A N 1
ATOM 6002 C CA . PHE A 1 744 ? 28.979 53.368 -6.769 1.00 66.06 744 PHE A CA 1
ATOM 6003 C C . PHE A 1 744 ? 29.619 54.576 -7.478 1.00 66.06 744 PHE A C 1
ATOM 6005 O O . PHE A 1 744 ? 29.085 55.684 -7.416 1.00 66.06 744 PHE A O 1
ATOM 6012 N N . LEU A 1 745 ? 30.769 54.373 -8.129 1.00 57.44 745 LEU A N 1
ATOM 6013 C CA . LEU A 1 745 ? 31.507 55.416 -8.845 1.00 57.44 745 LEU A CA 1
ATOM 6014 C C . LEU A 1 745 ? 30.698 55.990 -10.027 1.00 57.44 745 LEU A C 1
ATOM 6016 O O . LEU A 1 745 ? 29.943 55.283 -10.697 1.00 57.44 745 LEU A O 1
ATOM 6020 N N . LEU A 1 746 ? 30.888 57.287 -10.299 1.00 48.88 746 LEU A N 1
ATOM 6021 C CA . LEU A 1 746 ? 30.597 57.884 -11.608 1.00 48.88 746 LEU A CA 1
ATOM 6022 C C . LEU A 1 746 ? 31.683 57.409 -12.595 1.00 48.88 746 LEU A C 1
ATOM 6024 O O . LEU A 1 746 ? 32.838 57.322 -12.185 1.00 48.88 746 LEU A O 1
ATOM 6028 N N . PRO A 1 747 ? 31.341 57.084 -13.854 1.00 40.25 747 PRO A N 1
ATOM 6029 C CA . PRO A 1 747 ? 32.276 56.461 -14.788 1.00 40.25 747 PRO A CA 1
ATOM 6030 C C . PRO A 1 747 ? 33.439 57.404 -15.119 1.00 40.25 747 PRO A C 1
ATOM 6032 O O . PRO A 1 747 ? 33.215 58.458 -15.711 1.00 40.25 747 PRO A O 1
ATOM 6035 N N . ASP A 1 748 ? 34.667 57.006 -14.785 1.00 38.31 748 ASP A N 1
ATOM 6036 C CA . ASP A 1 748 ? 35.852 57.515 -15.472 1.00 38.31 748 ASP A CA 1
ATOM 6037 C C . ASP A 1 748 ? 36.061 56.660 -16.730 1.00 38.31 748 ASP A C 1
ATOM 6039 O O . ASP A 1 748 ? 36.172 55.436 -16.668 1.00 38.31 748 ASP A O 1
ATOM 6043 N N . ASP A 1 749 ? 36.080 57.313 -17.891 1.00 43.88 749 ASP A N 1
ATOM 6044 C CA . ASP A 1 749 ? 36.072 56.723 -19.240 1.00 43.88 749 ASP A CA 1
ATOM 6045 C C . ASP A 1 749 ? 37.340 55.919 -19.621 1.00 43.88 749 ASP A C 1
ATOM 6047 O O . ASP A 1 749 ? 37.630 55.745 -20.803 1.00 43.88 749 ASP A O 1
ATOM 6051 N N . ASN A 1 750 ? 38.124 55.396 -18.673 1.00 45.50 750 ASN A N 1
ATOM 6052 C CA . ASN A 1 750 ? 39.320 54.616 -18.997 1.00 45.50 750 ASN A CA 1
ATOM 6053 C C . ASN A 1 750 ? 39.599 53.454 -18.026 1.00 45.50 750 ASN A C 1
ATOM 6055 O O . ASN A 1 750 ? 40.029 53.664 -16.897 1.00 45.50 750 ASN A O 1
ATOM 6059 N N . ALA A 1 751 ? 39.520 52.246 -18.603 1.00 43.94 751 ALA A N 1
ATOM 6060 C CA . ALA A 1 751 ? 40.011 50.933 -18.156 1.00 43.94 751 ALA A CA 1
ATOM 6061 C C . ALA A 1 751 ? 39.027 50.032 -17.377 1.00 43.94 751 ALA A C 1
ATOM 6063 O O . ALA A 1 751 ? 38.635 50.333 -16.263 1.00 43.94 751 ALA A O 1
ATOM 6064 N N . ASN A 1 752 ? 38.704 48.887 -18.003 1.00 50.84 752 ASN A N 1
ATOM 6065 C CA . ASN A 1 752 ? 38.092 47.655 -17.478 1.00 50.84 752 ASN A CA 1
ATOM 6066 C C . ASN A 1 752 ? 37.171 47.804 -16.255 1.00 50.84 752 ASN A C 1
ATOM 6068 O O . ASN A 1 752 ? 37.652 47.865 -15.127 1.00 50.84 752 ASN A O 1
ATOM 6072 N N . ALA A 1 753 ? 35.855 47.730 -16.488 1.00 53.69 753 ALA A N 1
ATOM 6073 C CA . ALA A 1 753 ? 34.844 47.745 -15.433 1.00 53.69 753 ALA A CA 1
ATOM 6074 C C . ALA A 1 753 ? 35.196 46.775 -14.292 1.00 53.69 753 ALA A C 1
ATOM 6076 O O . ALA A 1 753 ? 35.459 45.589 -14.529 1.00 53.69 753 ALA A O 1
ATOM 6077 N N . THR A 1 754 ? 35.195 47.281 -13.060 1.00 67.50 754 THR A N 1
ATOM 6078 C CA . THR A 1 754 ? 35.415 46.456 -11.871 1.00 67.50 754 THR A CA 1
ATOM 6079 C C . THR A 1 754 ? 34.232 45.500 -11.661 1.00 67.50 754 THR A C 1
ATOM 6081 O O . THR A 1 754 ? 33.121 45.680 -12.184 1.00 67.50 754 THR A O 1
ATOM 6084 N N . ASP A 1 755 ? 34.459 44.438 -10.889 1.00 67.25 755 ASP A N 1
ATOM 6085 C CA . ASP A 1 755 ? 33.393 43.548 -10.421 1.00 67.25 755 ASP A CA 1
ATOM 6086 C C . ASP A 1 755 ? 32.311 44.336 -9.659 1.00 67.25 755 ASP A C 1
ATOM 6088 O O . ASP A 1 755 ? 31.115 44.121 -9.879 1.00 67.25 755 ASP A O 1
ATOM 6092 N N . GLY A 1 756 ? 32.717 45.310 -8.841 1.00 73.94 756 GLY A N 1
ATOM 6093 C CA . GLY A 1 756 ? 31.816 46.206 -8.118 1.00 73.94 756 GLY A CA 1
ATOM 6094 C C . GLY A 1 756 ? 30.934 47.084 -9.014 1.00 73.94 756 GLY A C 1
ATOM 6095 O O . GLY A 1 756 ? 29.727 47.186 -8.768 1.00 73.94 756 GLY A O 1
ATOM 6096 N N . GLU A 1 757 ? 31.479 47.674 -10.081 1.00 76.50 757 GLU A N 1
ATOM 6097 C CA . GLU A 1 757 ? 30.703 48.481 -11.036 1.00 76.50 757 GLU A CA 1
ATOM 6098 C C . GLU A 1 757 ? 29.661 47.651 -11.791 1.00 76.50 757 GLU A C 1
ATOM 6100 O O . GLU A 1 757 ? 28.546 48.110 -12.059 1.00 76.50 757 GLU A O 1
ATOM 6105 N N . THR A 1 758 ? 30.009 46.408 -12.128 1.00 79.38 758 THR A N 1
ATOM 6106 C CA . THR A 1 758 ? 29.113 45.476 -12.826 1.00 79.38 758 THR A CA 1
ATOM 6107 C C . THR A 1 758 ? 27.899 45.132 -11.957 1.00 79.38 758 THR A C 1
ATOM 6109 O O . THR A 1 758 ? 26.755 45.155 -12.426 1.00 79.38 758 THR A O 1
ATOM 6112 N N . VAL A 1 759 ? 28.125 44.887 -10.661 1.00 82.25 759 VAL A N 1
ATOM 6113 C CA . VAL A 1 759 ? 27.053 44.649 -9.682 1.00 82.25 759 VAL A CA 1
ATOM 6114 C C . VAL A 1 759 ? 26.199 45.898 -9.487 1.00 82.25 759 VAL A C 1
ATOM 6116 O O . VAL A 1 759 ? 24.971 45.789 -9.465 1.00 82.25 759 VAL A O 1
ATOM 6119 N N . ALA A 1 760 ? 26.813 47.081 -9.391 1.00 80.56 760 ALA A N 1
ATOM 6120 C CA . ALA A 1 760 ? 26.086 48.339 -9.259 1.00 80.56 760 ALA A CA 1
ATOM 6121 C C . ALA A 1 760 ? 25.182 48.589 -10.478 1.00 80.56 760 ALA A C 1
ATOM 6123 O O . ALA A 1 760 ? 23.973 48.769 -10.320 1.00 80.56 760 ALA A O 1
ATOM 6124 N N . LYS A 1 761 ? 25.715 48.490 -11.703 1.00 82.75 761 LYS A N 1
ATOM 6125 C CA . LYS A 1 761 ? 24.936 48.632 -12.948 1.00 82.75 761 LYS A CA 1
ATOM 6126 C C . LYS A 1 761 ? 23.737 47.682 -12.986 1.00 82.75 761 LYS A C 1
ATOM 6128 O O . LYS A 1 761 ? 22.622 48.109 -13.297 1.00 82.75 761 LYS A O 1
ATOM 6133 N N . TRP A 1 762 ? 23.918 46.417 -12.604 1.00 86.81 762 TRP A N 1
ATOM 6134 C CA . TRP A 1 762 ? 22.808 45.468 -12.496 1.00 86.81 762 TRP A CA 1
ATOM 6135 C C . TRP A 1 762 ? 21.787 45.879 -11.427 1.00 86.81 762 TRP A C 1
ATOM 6137 O O . TRP A 1 762 ? 20.584 45.899 -11.705 1.00 86.81 762 TRP A O 1
ATOM 6147 N N . LEU A 1 763 ? 22.228 46.261 -10.224 1.00 84.75 763 LEU A N 1
ATOM 6148 C CA . LEU A 1 763 ? 21.340 46.699 -9.144 1.00 84.75 763 LEU A CA 1
ATOM 6149 C C . LEU A 1 763 ? 20.474 47.889 -9.563 1.00 84.75 763 LEU A C 1
ATOM 6151 O O . LEU A 1 763 ? 19.266 47.816 -9.348 1.00 84.75 763 LEU A O 1
ATOM 6155 N N . PHE A 1 764 ? 21.031 48.899 -10.238 1.00 81.81 764 PHE A N 1
ATOM 6156 C CA . PHE A 1 764 ? 20.307 50.107 -10.666 1.00 81.81 764 PHE A CA 1
ATOM 6157 C C . PHE A 1 764 ? 19.545 49.979 -11.997 1.00 81.81 764 PHE A C 1
ATOM 6159 O O . PHE A 1 764 ? 18.801 50.887 -12.354 1.00 81.81 764 PHE A O 1
ATOM 6166 N N . THR A 1 765 ? 19.649 48.860 -12.719 1.00 83.38 765 THR A N 1
ATOM 6167 C CA . THR A 1 765 ? 18.868 48.644 -13.953 1.00 83.38 765 THR A CA 1
ATOM 6168 C C . THR A 1 765 ? 17.466 48.109 -13.626 1.00 83.38 765 THR A C 1
ATOM 6170 O O . THR A 1 765 ? 17.366 46.985 -13.136 1.00 83.38 765 THR A O 1
ATOM 6173 N N . PRO A 1 766 ? 16.356 48.829 -13.860 1.00 79.50 766 PRO A N 1
ATOM 6174 C CA . PRO A 1 766 ? 15.022 48.360 -13.475 1.00 79.50 766 PRO A CA 1
ATOM 6175 C C . PRO A 1 766 ? 14.649 47.038 -14.167 1.00 79.50 766 PRO A C 1
ATOM 6177 O O . PRO A 1 766 ? 14.956 46.822 -15.339 1.00 79.50 766 PRO A O 1
ATOM 6180 N N . ARG A 1 767 ? 13.975 46.132 -13.441 1.00 80.00 767 ARG A N 1
ATOM 6181 C CA . ARG A 1 767 ? 13.506 44.863 -14.022 1.00 80.00 767 ARG A CA 1
ATOM 6182 C C . ARG A 1 767 ? 12.184 45.074 -14.767 1.00 80.00 767 ARG A C 1
ATOM 6184 O O . ARG A 1 767 ? 11.312 45.756 -14.228 1.00 80.00 767 ARG A O 1
ATOM 6191 N N . PRO A 1 768 ? 11.972 44.425 -15.929 1.00 75.31 768 PRO A N 1
ATOM 6192 C CA . PRO A 1 768 ? 10.725 44.556 -16.689 1.00 75.31 768 PRO A CA 1
ATOM 6193 C C . PRO A 1 768 ? 9.464 44.126 -15.924 1.00 75.31 768 PRO A C 1
ATOM 6195 O O . PRO A 1 768 ? 8.374 44.598 -16.222 1.00 75.31 768 PRO A O 1
ATOM 6198 N N . ASP A 1 769 ? 9.599 43.221 -14.947 1.00 73.06 769 ASP A N 1
ATOM 6199 C CA . ASP A 1 769 ? 8.488 42.698 -14.143 1.00 73.06 769 ASP A CA 1
ATOM 6200 C C . ASP A 1 769 ? 8.239 43.478 -12.839 1.00 73.06 769 ASP A C 1
ATOM 6202 O O . ASP A 1 769 ? 7.364 43.091 -12.064 1.00 73.06 769 ASP A O 1
ATOM 6206 N N . GLY A 1 770 ? 9.015 44.535 -12.564 1.00 71.69 770 GLY A N 1
ATOM 6207 C CA . GLY A 1 770 ? 8.912 45.344 -11.344 1.00 71.69 770 GLY A CA 1
ATOM 6208 C C . GLY A 1 770 ? 9.251 44.604 -10.042 1.00 71.69 770 GLY A C 1
ATOM 6209 O O . GLY A 1 770 ? 9.084 45.165 -8.962 1.00 71.69 770 GLY A O 1
ATOM 6210 N N . ALA A 1 771 ? 9.715 43.351 -10.109 1.00 74.44 771 ALA A N 1
ATOM 6211 C CA . ALA A 1 771 ? 10.029 42.560 -8.923 1.00 74.44 771 ALA A CA 1
ATOM 6212 C C . ALA A 1 771 ? 11.454 42.849 -8.409 1.00 74.44 771 ALA A C 1
ATOM 6214 O O . ALA A 1 771 ? 12.368 43.071 -9.212 1.00 74.44 771 ALA A O 1
ATOM 6215 N N . PRO A 1 772 ? 11.671 42.786 -7.083 1.00 77.38 772 PRO A N 1
ATOM 6216 C CA . PRO A 1 772 ? 12.916 43.224 -6.463 1.00 77.38 772 PRO A CA 1
ATOM 6217 C C . PRO A 1 772 ? 14.128 42.359 -6.827 1.00 77.38 772 PRO A C 1
ATOM 6219 O O . PRO A 1 772 ? 13.993 41.148 -7.047 1.00 77.38 772 PRO A O 1
ATOM 6222 N N . LYS A 1 773 ? 15.316 42.977 -6.836 1.00 86.06 773 LYS A N 1
ATOM 6223 C CA . LYS A 1 773 ? 16.608 42.273 -6.923 1.00 86.06 773 LYS A CA 1
ATOM 6224 C C . LYS A 1 773 ? 17.177 41.962 -5.547 1.00 86.06 773 LYS A C 1
ATOM 6226 O O . LYS A 1 773 ? 16.928 42.694 -4.596 1.00 86.06 773 LYS A O 1
ATOM 6231 N N . TRP A 1 774 ? 17.972 40.906 -5.470 1.00 83.50 774 TRP A N 1
ATOM 6232 C CA . TRP A 1 774 ? 18.553 40.405 -4.235 1.00 83.50 774 TRP A CA 1
ATOM 6233 C C . TRP A 1 774 ? 20.041 40.130 -4.415 1.00 83.50 774 TRP A C 1
ATOM 6235 O O . TRP A 1 774 ? 20.434 39.412 -5.334 1.00 83.50 774 TRP A O 1
ATOM 6245 N N . LEU A 1 775 ? 20.850 40.663 -3.511 1.00 84.00 775 LEU A N 1
ATOM 6246 C CA . LEU A 1 775 ? 22.283 40.417 -3.444 1.00 84.00 775 LEU A CA 1
ATOM 6247 C C . LEU A 1 775 ? 22.627 39.896 -2.049 1.00 84.00 775 LEU A C 1
ATOM 6249 O O . LEU A 1 775 ? 22.211 40.488 -1.058 1.00 84.00 775 LEU A O 1
ATOM 6253 N N . LYS A 1 776 ? 23.388 38.807 -1.958 1.00 81.88 776 LYS A N 1
ATOM 6254 C CA . LYS A 1 776 ? 24.059 38.403 -0.717 1.00 81.88 776 LYS A CA 1
ATOM 6255 C C . LYS A 1 776 ? 25.559 38.571 -0.905 1.00 81.88 776 LYS A C 1
ATOM 6257 O O . LYS A 1 776 ? 26.116 37.999 -1.842 1.00 81.88 776 LYS A O 1
ATOM 6262 N N . CYS A 1 777 ? 26.187 39.326 -0.011 1.00 77.62 777 CYS A N 1
ATOM 6263 C CA . CYS A 1 777 ? 27.617 39.581 -0.065 1.00 77.62 777 CYS A CA 1
ATOM 6264 C C . CYS A 1 777 ? 28.284 39.633 1.312 1.00 77.62 777 CYS A C 1
ATOM 6266 O O . CYS A 1 777 ? 27.683 40.001 2.326 1.00 77.62 777 CYS A O 1
ATOM 6268 N N . LEU A 1 778 ? 29.569 39.282 1.312 1.00 74.81 778 LEU A N 1
ATOM 6269 C CA . LEU A 1 778 ? 30.493 39.501 2.415 1.00 74.81 778 LEU A CA 1
ATOM 6270 C C . LEU A 1 778 ? 31.209 40.844 2.206 1.00 74.81 778 LEU A C 1
ATOM 6272 O O . LEU A 1 778 ? 31.811 41.074 1.159 1.00 74.81 778 LEU A O 1
ATOM 6276 N N . VAL A 1 779 ? 31.161 41.728 3.197 1.00 73.69 779 VAL A N 1
ATOM 6277 C CA . VAL A 1 779 ? 31.843 43.026 3.171 1.00 73.69 779 VAL A CA 1
ATOM 6278 C C . VAL A 1 779 ? 33.200 42.879 3.846 1.00 73.69 779 VAL A C 1
ATOM 6280 O O . VAL A 1 779 ? 33.276 42.657 5.052 1.00 73.69 779 VAL A O 1
ATOM 6283 N N . ASN A 1 780 ? 34.274 43.029 3.071 1.00 72.38 780 ASN A N 1
ATOM 6284 C CA . ASN A 1 780 ? 35.649 43.013 3.568 1.00 72.38 780 ASN A CA 1
ATOM 6285 C C . ASN A 1 780 ? 36.357 44.334 3.226 1.00 72.38 780 ASN A C 1
ATOM 6287 O O . ASN A 1 780 ? 37.253 44.368 2.386 1.00 72.38 780 ASN A O 1
ATOM 6291 N N . LEU A 1 781 ? 35.884 45.428 3.827 1.00 73.50 781 LEU A N 1
ATOM 6292 C CA . LEU A 1 781 ? 36.353 46.796 3.580 1.00 73.50 781 LEU A CA 1
ATOM 6293 C C . LEU A 1 781 ? 36.935 47.411 4.859 1.00 73.50 781 LEU A C 1
ATOM 6295 O O . LEU A 1 781 ? 36.591 46.996 5.968 1.00 73.50 781 LEU A O 1
ATOM 6299 N N . SER A 1 782 ? 37.796 48.422 4.718 1.00 78.50 782 SER A N 1
ATOM 6300 C CA . SER A 1 782 ? 38.158 49.279 5.853 1.00 78.50 782 SER A CA 1
ATOM 6301 C C . SER A 1 782 ? 36.988 50.193 6.246 1.00 78.50 782 SER A C 1
ATOM 6303 O O . SER A 1 782 ? 36.074 50.436 5.453 1.00 78.50 782 SER A O 1
ATOM 6305 N N . VAL A 1 783 ? 37.017 50.731 7.470 1.00 78.56 783 VAL A N 1
ATOM 6306 C CA . VAL A 1 783 ? 35.994 51.677 7.961 1.00 78.56 783 VAL A CA 1
ATOM 6307 C C . VAL A 1 783 ? 35.911 52.928 7.074 1.00 78.56 783 VAL A C 1
ATOM 6309 O O . VAL A 1 783 ? 34.813 53.413 6.790 1.00 78.56 783 VAL A O 1
ATOM 6312 N N . ASP A 1 784 ? 37.052 53.407 6.573 1.00 77.75 784 ASP A N 1
ATOM 6313 C CA . ASP A 1 784 ? 37.113 54.565 5.674 1.00 77.75 784 ASP A CA 1
ATOM 6314 C C . ASP A 1 784 ? 36.464 54.253 4.320 1.00 77.75 784 ASP A C 1
ATOM 6316 O O . ASP A 1 784 ? 35.595 54.994 3.864 1.00 77.75 784 ASP A O 1
ATOM 6320 N N . GLN A 1 785 ? 36.806 53.107 3.716 1.00 76.50 785 GLN A N 1
ATOM 6321 C CA . GLN A 1 785 ? 36.221 52.660 2.445 1.00 76.50 785 GLN A CA 1
ATOM 6322 C C . GLN A 1 785 ? 34.704 52.485 2.549 1.00 76.50 785 GLN A C 1
ATOM 6324 O O . GLN A 1 785 ? 33.961 52.917 1.668 1.00 76.50 785 GLN A O 1
ATOM 6329 N N . TRP A 1 786 ? 34.237 51.880 3.642 1.00 80.00 786 TRP A N 1
ATOM 6330 C CA . TRP A 1 786 ? 32.814 51.715 3.921 1.00 80.00 786 TRP A CA 1
ATOM 6331 C C . TRP A 1 786 ? 32.081 53.056 3.997 1.00 80.00 786 TRP A C 1
ATOM 6333 O O . TRP A 1 786 ? 31.027 53.227 3.381 1.00 80.00 786 TRP A O 1
ATOM 6343 N N . SER A 1 787 ? 32.654 54.016 4.725 1.00 81.19 787 SER A N 1
ATOM 6344 C CA . SER A 1 787 ? 32.063 55.343 4.910 1.00 81.19 787 SER A CA 1
ATOM 6345 C C . SER A 1 787 ? 31.954 56.093 3.584 1.00 81.19 787 SER A C 1
ATOM 6347 O O . SER A 1 787 ? 30.881 56.602 3.256 1.00 81.19 787 SER A O 1
ATOM 6349 N N . THR A 1 788 ? 33.023 56.081 2.780 1.00 81.00 788 THR A N 1
ATOM 6350 C CA . THR A 1 788 ? 33.039 56.691 1.444 1.00 81.00 788 THR A CA 1
ATOM 6351 C C . THR A 1 788 ? 31.983 56.077 0.527 1.00 81.00 788 THR A C 1
ATOM 6353 O O . THR A 1 788 ? 31.224 56.803 -0.114 1.00 81.00 788 THR A O 1
ATOM 6356 N N . ILE A 1 789 ? 31.880 54.747 0.486 1.00 78.75 789 ILE A N 1
ATOM 6357 C CA . ILE A 1 789 ? 30.904 54.071 -0.374 1.00 78.75 789 ILE A CA 1
ATOM 6358 C C . ILE A 1 789 ? 29.464 54.372 0.072 1.00 78.75 789 ILE A C 1
ATOM 6360 O O . ILE A 1 789 ? 28.591 54.624 -0.763 1.00 78.75 789 ILE A O 1
ATOM 6364 N N . MET A 1 790 ? 29.194 54.391 1.377 1.00 83.94 790 MET A N 1
ATOM 6365 C CA . MET A 1 790 ? 27.856 54.715 1.872 1.00 83.94 790 MET A CA 1
ATOM 6366 C C . MET A 1 790 ? 27.450 56.150 1.538 1.00 83.94 790 MET A C 1
ATOM 6368 O O . MET A 1 790 ? 26.308 56.383 1.150 1.00 83.94 790 MET A O 1
ATOM 6372 N N . GLU A 1 791 ? 28.365 57.112 1.618 1.00 83.19 791 GLU A N 1
ATOM 6373 C CA . GLU A 1 791 ? 28.095 58.494 1.211 1.00 83.19 791 GLU A CA 1
ATOM 6374 C C . GLU A 1 791 ? 27.788 58.610 -0.292 1.00 83.19 791 GLU A C 1
ATOM 6376 O O . GLU A 1 791 ? 26.828 59.282 -0.691 1.00 83.19 791 GLU A O 1
ATOM 6381 N N . GLN A 1 792 ? 28.530 57.877 -1.126 1.00 79.81 792 GLN A N 1
ATOM 6382 C CA . GLN A 1 792 ? 28.274 57.793 -2.566 1.00 79.81 792 GLN A CA 1
ATOM 6383 C C . GLN A 1 792 ? 26.897 57.197 -2.866 1.00 79.81 792 GLN A C 1
ATOM 6385 O O . GLN A 1 792 ? 26.136 57.772 -3.644 1.00 79.81 792 GLN A O 1
ATOM 6390 N N . LEU A 1 793 ? 26.530 56.091 -2.212 1.00 83.44 793 LEU A N 1
ATOM 6391 C CA . LEU A 1 793 ? 25.217 55.466 -2.370 1.00 83.44 793 LEU A CA 1
ATOM 6392 C C . LEU A 1 793 ? 24.082 56.422 -1.983 1.00 83.44 793 LEU A C 1
ATOM 6394 O O . LEU A 1 793 ? 23.090 56.520 -2.707 1.00 83.44 793 LEU A O 1
ATOM 6398 N N . ARG A 1 794 ? 24.216 57.140 -0.862 1.00 85.00 794 ARG A N 1
ATOM 6399 C CA . ARG A 1 794 ? 23.215 58.127 -0.422 1.00 85.00 794 ARG A CA 1
ATOM 6400 C C . ARG A 1 794 ? 23.047 59.238 -1.461 1.00 85.00 794 ARG A C 1
ATOM 6402 O O . ARG A 1 794 ? 21.920 59.608 -1.795 1.00 85.00 794 ARG A O 1
ATOM 6409 N N . THR A 1 795 ? 24.156 59.720 -2.017 1.00 82.62 795 THR A N 1
ATOM 6410 C CA . THR A 1 795 ? 24.165 60.750 -3.065 1.00 82.62 795 THR A CA 1
ATOM 6411 C C . THR A 1 795 ? 23.513 60.239 -4.353 1.00 82.62 795 THR A C 1
ATOM 6413 O O . THR A 1 795 ? 22.621 60.888 -4.900 1.00 82.62 795 THR A O 1
ATOM 6416 N N . ALA A 1 796 ? 23.884 59.038 -4.805 1.00 80.06 796 ALA A N 1
ATOM 6417 C CA . ALA A 1 796 ? 23.307 58.393 -5.981 1.00 80.06 796 ALA A CA 1
ATOM 6418 C C . ALA A 1 796 ? 21.801 58.129 -5.821 1.00 80.06 796 ALA A C 1
ATOM 6420 O O . ALA A 1 796 ? 21.036 58.328 -6.762 1.00 80.06 796 ALA A O 1
ATOM 6421 N N . PHE A 1 797 ? 21.357 57.725 -4.628 1.00 82.94 797 PHE A N 1
ATOM 6422 C CA . PHE A 1 797 ? 19.940 57.538 -4.318 1.00 82.94 797 PHE A CA 1
ATOM 6423 C C . PHE A 1 797 ? 19.160 58.854 -4.367 1.00 82.94 797 PHE A C 1
ATOM 6425 O O . PHE A 1 797 ? 18.069 58.895 -4.933 1.00 82.94 797 PHE A O 1
ATOM 6432 N N . SER A 1 798 ? 19.734 59.930 -3.830 1.00 83.81 798 SER A N 1
ATOM 6433 C CA . SER A 1 798 ? 19.101 61.256 -3.805 1.00 83.81 798 SER A CA 1
ATOM 6434 C C . SER A 1 798 ? 18.941 61.840 -5.213 1.00 83.81 798 SER A C 1
ATOM 6436 O O . SER A 1 798 ? 17.939 62.482 -5.507 1.00 83.81 798 SER A O 1
ATOM 6438 N N . ASN A 1 799 ? 19.891 61.548 -6.105 1.00 80.50 799 ASN A N 1
ATOM 6439 C CA . ASN A 1 799 ? 19.894 62.014 -7.494 1.00 80.50 799 ASN A CA 1
ATOM 6440 C C . ASN A 1 799 ? 19.191 61.059 -8.478 1.00 80.50 799 ASN A C 1
ATOM 6442 O O . ASN A 1 799 ? 19.136 61.340 -9.677 1.00 80.50 799 ASN A O 1
ATOM 6446 N N . ALA A 1 800 ? 18.684 59.914 -8.014 1.00 79.62 800 ALA A N 1
ATOM 6447 C CA . ALA A 1 800 ? 18.061 58.929 -8.889 1.00 79.62 800 ALA A CA 1
ATOM 6448 C C . ALA A 1 800 ? 16.729 59.439 -9.464 1.00 79.62 800 ALA A C 1
ATOM 6450 O O . ALA A 1 800 ? 15.920 60.034 -8.756 1.00 79.62 800 ALA A O 1
ATOM 6451 N N . SER A 1 801 ? 16.482 59.137 -10.742 1.00 76.88 801 SER A N 1
ATOM 6452 C CA . SER A 1 801 ? 15.263 59.506 -11.482 1.00 76.88 801 SER A CA 1
ATOM 6453 C C . SER A 1 801 ? 14.423 58.305 -11.938 1.00 76.88 801 SER A C 1
ATOM 6455 O O . SER A 1 801 ? 13.358 58.481 -12.526 1.00 76.88 801 SER A O 1
ATOM 6457 N N . SER A 1 802 ? 14.890 57.079 -11.676 1.00 75.25 802 SER A N 1
ATOM 6458 C CA . SER A 1 802 ? 14.196 55.833 -12.013 1.00 75.25 802 SER A CA 1
ATOM 6459 C C . SER A 1 802 ? 13.906 55.004 -10.763 1.00 75.25 802 SER A C 1
ATOM 6461 O O . SER A 1 802 ? 14.708 54.970 -9.827 1.00 75.25 802 SER A O 1
ATOM 6463 N N . LEU A 1 803 ? 12.744 54.344 -10.769 1.00 77.75 803 LEU A N 1
ATOM 6464 C CA . LEU A 1 803 ? 12.278 53.478 -9.688 1.00 77.75 803 LEU A CA 1
ATOM 6465 C C . LEU A 1 803 ? 12.958 52.108 -9.795 1.00 77.75 803 LEU A C 1
ATOM 6467 O O . LEU A 1 803 ? 12.864 51.427 -10.821 1.00 77.75 803 LEU A O 1
ATOM 6471 N N . VAL A 1 804 ? 13.645 51.703 -8.730 1.00 80.25 804 VAL A N 1
ATOM 6472 C CA . VAL A 1 804 ? 14.401 50.460 -8.624 1.00 80.25 804 VAL A CA 1
ATOM 6473 C C . VAL A 1 804 ? 14.260 49.883 -7.218 1.00 80.25 804 VAL A C 1
ATOM 6475 O O . VAL A 1 804 ? 14.701 50.468 -6.234 1.00 80.25 804 VAL A O 1
ATOM 6478 N N . THR A 1 805 ? 13.745 48.657 -7.131 1.00 81.94 805 THR A N 1
ATOM 6479 C CA . THR A 1 805 ? 13.655 47.926 -5.861 1.00 81.94 805 THR A CA 1
ATOM 6480 C C . THR A 1 805 ? 14.758 46.875 -5.743 1.00 81.94 805 THR A C 1
ATOM 6482 O O . THR A 1 805 ? 14.860 45.974 -6.586 1.00 81.94 805 THR A O 1
ATOM 6485 N N . PHE A 1 806 ? 15.565 46.952 -4.685 1.00 85.31 806 PHE A N 1
ATOM 6486 C CA . PHE A 1 806 ? 16.567 45.934 -4.373 1.00 85.31 806 PHE A CA 1
ATOM 6487 C C . PHE A 1 806 ? 16.781 45.742 -2.872 1.00 85.31 806 PHE A C 1
ATOM 6489 O O . PHE A 1 806 ? 16.499 46.614 -2.051 1.00 85.31 806 PHE A O 1
ATOM 6496 N N . PHE A 1 807 ? 17.343 44.581 -2.552 1.00 83.31 807 PHE A N 1
ATOM 6497 C CA . PHE A 1 807 ? 17.672 44.123 -1.215 1.00 83.31 807 PHE A CA 1
ATOM 6498 C C . PHE A 1 807 ? 19.088 43.555 -1.202 1.00 83.31 807 PHE A C 1
ATOM 6500 O O . PHE A 1 807 ? 19.412 42.677 -2.005 1.00 83.31 807 PHE A O 1
ATOM 6507 N N . ILE A 1 808 ? 19.926 44.029 -0.286 1.00 83.75 808 ILE A N 1
ATOM 6508 C CA . ILE A 1 808 ? 21.297 43.554 -0.116 1.00 83.75 808 ILE A CA 1
ATOM 6509 C C . ILE A 1 808 ? 21.454 43.017 1.305 1.00 83.75 808 ILE A C 1
ATOM 6511 O O . ILE A 1 808 ? 21.237 43.737 2.277 1.00 83.75 808 ILE A O 1
ATOM 6515 N N . PHE A 1 809 ? 21.833 41.747 1.411 1.00 80.75 809 PHE A N 1
ATOM 6516 C CA . PHE A 1 809 ? 22.217 41.098 2.657 1.00 80.75 809 PHE A CA 1
ATOM 6517 C C . PHE A 1 809 ? 23.724 41.192 2.834 1.00 80.75 809 PHE A C 1
ATOM 6519 O O . PHE A 1 809 ? 24.486 40.659 2.025 1.00 80.75 809 PHE A O 1
ATOM 6526 N N . LEU A 1 810 ? 24.126 41.845 3.915 1.00 80.38 810 LEU A N 1
ATOM 6527 C CA . LEU A 1 810 ? 25.503 42.170 4.232 1.00 80.38 810 LEU A CA 1
ATOM 6528 C C . LEU A 1 810 ? 25.967 41.284 5.380 1.00 80.38 810 LEU A C 1
ATOM 6530 O O . LEU A 1 810 ? 25.423 41.343 6.483 1.00 80.38 810 LEU A O 1
ATOM 6534 N N . THR A 1 811 ? 26.991 40.482 5.118 1.00 80.12 811 THR A N 1
ATOM 6535 C CA . THR A 1 811 ? 27.766 39.814 6.168 1.00 80.12 811 THR A CA 1
ATOM 6536 C C . THR A 1 811 ? 29.000 40.669 6.417 1.00 80.12 811 THR A C 1
ATOM 6538 O O . THR A 1 811 ? 29.756 40.919 5.480 1.00 80.12 811 THR A O 1
ATOM 6541 N N . LEU A 1 812 ? 29.192 41.177 7.632 1.00 76.44 812 LEU A N 1
ATOM 6542 C CA . LEU A 1 812 ? 30.315 42.073 7.923 1.00 76.44 812 LEU A CA 1
ATOM 6543 C C . LEU A 1 812 ? 31.561 41.282 8.325 1.00 76.44 812 LEU A C 1
ATOM 6545 O O . LEU A 1 812 ? 31.472 40.300 9.062 1.00 76.44 812 LEU A O 1
ATOM 6549 N N . SER A 1 813 ? 32.736 41.731 7.882 1.00 71.69 813 SER A N 1
ATOM 6550 C CA . SER A 1 813 ? 33.994 41.249 8.448 1.00 71.69 813 SER A CA 1
ATOM 6551 C C . SER A 1 813 ? 34.133 41.700 9.913 1.00 71.69 813 SER A C 1
ATOM 6553 O O . SER A 1 813 ? 33.616 42.759 10.283 1.00 71.69 813 SER A O 1
ATOM 6555 N N . PRO A 1 814 ? 34.876 40.957 10.758 1.00 69.25 814 PRO A N 1
ATOM 6556 C CA . PRO A 1 814 ? 35.048 41.296 12.174 1.00 69.25 814 PRO A CA 1
ATOM 6557 C C . PRO A 1 814 ? 35.563 42.719 12.442 1.00 69.25 814 PRO A C 1
ATOM 6559 O O . PRO A 1 814 ? 35.319 43.262 13.512 1.00 69.25 814 PRO A O 1
ATOM 6562 N N . SER A 1 815 ? 36.256 43.332 11.475 1.00 68.81 815 SER A N 1
ATOM 6563 C CA . SER A 1 815 ? 36.796 44.695 11.558 1.00 68.81 815 SER A CA 1
ATOM 6564 C C . SER A 1 815 ? 35.761 45.811 11.367 1.00 68.81 815 SER A C 1
ATOM 6566 O O . SER A 1 815 ? 36.058 46.954 11.694 1.00 68.81 815 SER A O 1
ATOM 6568 N N . LEU A 1 816 ? 34.577 45.508 10.823 1.00 70.38 816 LEU A N 1
ATOM 6569 C CA . LEU A 1 816 ? 33.482 46.465 10.585 1.00 70.38 816 LEU A CA 1
ATOM 6570 C C . LEU A 1 816 ? 32.366 46.368 11.638 1.00 70.38 816 LEU A C 1
ATOM 6572 O O . LEU A 1 816 ? 31.514 47.257 11.727 1.00 70.38 816 LEU A O 1
ATOM 6576 N N . ILE A 1 817 ? 32.361 45.297 12.438 1.00 69.25 817 ILE A N 1
ATOM 6577 C CA . ILE A 1 817 ? 31.352 45.056 13.472 1.00 69.25 817 ILE A CA 1
ATOM 6578 C C . ILE A 1 817 ? 31.438 46.168 14.529 1.00 69.25 817 ILE A C 1
ATOM 6580 O O . ILE A 1 817 ? 32.469 46.362 15.166 1.00 69.25 817 ILE A O 1
ATOM 6584 N N . GLY A 1 818 ? 30.342 46.911 14.706 1.00 67.81 818 GLY A N 1
ATOM 6585 C CA . GLY A 1 818 ? 30.244 48.033 15.648 1.00 67.81 818 GLY A CA 1
ATOM 6586 C C . GLY A 1 818 ? 30.617 49.410 15.080 1.00 67.81 818 GLY A C 1
ATOM 6587 O O . GLY A 1 818 ? 30.445 50.403 15.777 1.00 67.81 818 GLY A O 1
ATOM 6588 N N . SER A 1 819 ? 31.091 49.499 13.830 1.00 71.25 819 SER A N 1
ATOM 6589 C CA . SER A 1 819 ? 31.362 50.777 13.136 1.00 71.25 819 SER A CA 1
ATOM 6590 C C . SER A 1 819 ? 30.309 51.143 12.081 1.00 71.25 819 SER A C 1
ATOM 6592 O O . SER A 1 819 ? 30.370 52.219 11.490 1.00 71.25 819 SER A O 1
ATOM 6594 N N . VAL A 1 820 ? 29.341 50.260 11.828 1.00 78.12 820 VAL A N 1
ATOM 6595 C CA . VAL A 1 820 ? 28.244 50.504 10.885 1.00 78.12 820 VAL A CA 1
ATOM 6596 C C . VAL A 1 820 ? 27.148 51.330 11.555 1.00 78.12 820 VAL A C 1
ATOM 6598 O O . VAL A 1 820 ? 26.652 50.969 12.618 1.00 78.12 820 VAL A O 1
ATOM 6601 N N . VAL A 1 821 ? 26.765 52.436 10.914 1.00 79.88 821 VAL A N 1
ATOM 6602 C CA . VAL A 1 821 ? 25.694 53.329 11.375 1.00 79.88 821 VAL A CA 1
ATOM 6603 C C . VAL A 1 821 ? 24.457 53.113 10.509 1.00 79.88 821 VAL A C 1
ATOM 6605 O O . VAL A 1 821 ? 24.506 53.324 9.294 1.00 79.88 821 VAL A O 1
ATOM 6608 N N . GLU A 1 822 ? 23.359 52.702 11.139 1.00 81.94 822 GLU A N 1
ATOM 6609 C CA . GLU A 1 822 ? 22.041 52.586 10.510 1.00 81.94 822 GLU A CA 1
ATOM 6610 C C . GLU A 1 822 ? 21.553 53.943 9.997 1.00 81.94 822 GLU A C 1
ATOM 6612 O O . GLU A 1 822 ? 21.843 54.995 10.573 1.00 81.94 822 GLU A O 1
ATOM 6617 N N . PHE A 1 823 ? 20.815 53.937 8.891 1.00 83.94 823 PHE A N 1
ATOM 6618 C CA . PHE A 1 823 ? 20.262 55.166 8.333 1.00 83.94 823 PHE A CA 1
ATOM 6619 C C . PHE A 1 823 ? 19.001 54.902 7.525 1.00 83.94 823 PHE A C 1
ATOM 6621 O O . PHE A 1 823 ? 18.785 53.804 7.017 1.00 83.94 823 PHE A O 1
ATOM 6628 N N . PHE A 1 824 ? 18.211 55.957 7.358 1.00 84.50 824 PHE A N 1
ATOM 6629 C CA . PHE A 1 824 ? 16.976 55.949 6.595 1.00 84.50 824 PHE A CA 1
ATOM 6630 C C . PHE A 1 824 ? 16.880 57.231 5.764 1.00 84.50 824 PHE A C 1
ATOM 6632 O O . PHE A 1 824 ? 17.077 58.329 6.285 1.00 84.50 824 PHE A O 1
ATOM 6639 N N . LEU A 1 825 ? 16.600 57.092 4.471 1.00 85.00 825 LEU A N 1
ATOM 6640 C CA . LEU A 1 825 ? 16.466 58.186 3.513 1.00 85.00 825 LEU A CA 1
ATOM 6641 C C . LEU A 1 825 ? 15.197 58.011 2.684 1.00 85.00 825 LEU A C 1
ATOM 6643 O O . LEU A 1 825 ? 14.840 56.897 2.310 1.00 85.00 825 LEU A O 1
ATOM 6647 N N . ILE A 1 826 ? 14.564 59.128 2.333 1.00 84.94 826 ILE A N 1
ATOM 6648 C CA . ILE A 1 826 ? 13.413 59.176 1.428 1.00 84.94 826 ILE A CA 1
ATOM 6649 C C . ILE A 1 826 ? 13.807 59.986 0.197 1.00 84.94 826 ILE A C 1
ATOM 6651 O O . ILE A 1 826 ? 14.376 61.069 0.321 1.00 84.94 826 ILE A O 1
ATOM 6655 N N . ASN A 1 827 ? 13.477 59.472 -0.984 1.00 84.62 827 ASN A N 1
ATOM 6656 C CA . ASN A 1 827 ? 13.495 60.235 -2.222 1.00 84.62 827 ASN A CA 1
ATOM 6657 C C . ASN A 1 827 ? 12.043 60.475 -2.665 1.00 84.62 827 ASN A C 1
ATOM 6659 O O . ASN A 1 827 ? 11.386 59.592 -3.218 1.00 84.62 827 ASN A O 1
ATOM 6663 N N . GLU A 1 828 ? 11.538 61.685 -2.412 1.00 81.19 828 GLU A N 1
ATOM 6664 C CA . GLU A 1 828 ? 10.160 62.079 -2.739 1.00 81.19 828 GLU A CA 1
ATOM 6665 C C . GLU A 1 828 ? 9.901 62.161 -4.252 1.00 81.19 828 GLU A C 1
ATOM 6667 O O . GLU A 1 828 ? 8.761 62.012 -4.687 1.00 81.19 828 GLU A O 1
ATOM 6672 N N . VAL A 1 829 ? 10.949 62.352 -5.065 1.00 75.69 829 VAL A N 1
ATOM 6673 C CA . VAL A 1 829 ? 10.848 62.456 -6.530 1.00 75.69 829 VAL A CA 1
ATOM 6674 C C . VAL A 1 829 ? 10.563 61.093 -7.159 1.00 75.69 829 VAL A C 1
ATOM 6676 O O . VAL A 1 829 ? 9.748 60.990 -8.074 1.00 75.69 829 VAL A O 1
ATOM 6679 N N . THR A 1 830 ? 11.212 60.036 -6.667 1.00 79.06 830 THR A N 1
ATOM 6680 C CA . THR A 1 830 ? 10.996 58.657 -7.143 1.00 79.06 830 THR A CA 1
ATOM 6681 C C . THR A 1 830 ? 9.928 57.905 -6.349 1.00 79.06 830 THR A C 1
ATOM 6683 O O . THR A 1 830 ? 9.442 56.874 -6.814 1.00 79.06 830 THR A O 1
ATOM 6686 N N . GLY A 1 831 ? 9.529 58.416 -5.179 1.00 80.75 831 GLY A N 1
ATOM 6687 C CA . GLY A 1 831 ? 8.585 57.750 -4.282 1.00 80.75 831 GLY A CA 1
ATOM 6688 C C . GLY A 1 831 ? 9.191 56.530 -3.580 1.00 80.75 831 GLY A C 1
ATOM 6689 O O . GLY A 1 831 ? 8.476 55.570 -3.284 1.00 80.75 831 GLY A O 1
ATOM 6690 N N . GLU A 1 832 ? 10.503 56.548 -3.333 1.00 85.81 832 GLU A N 1
ATOM 6691 C CA . GLU A 1 832 ? 11.268 55.437 -2.761 1.00 85.81 832 GLU A CA 1
ATOM 6692 C C . GLU A 1 832 ? 11.890 55.787 -1.404 1.00 85.81 832 GLU A C 1
ATOM 6694 O O . GLU A 1 832 ? 12.118 56.949 -1.071 1.00 85.81 832 GLU A O 1
ATOM 6699 N N . GLN A 1 833 ? 12.213 54.753 -0.633 1.00 85.94 833 GLN A N 1
ATOM 6700 C CA . GLN A 1 833 ? 12.978 54.813 0.606 1.00 85.94 833 GLN A CA 1
ATOM 6701 C C . GLN A 1 833 ? 14.231 53.933 0.500 1.00 85.94 833 GLN A C 1
ATOM 6703 O O . GLN A 1 833 ? 14.188 52.866 -0.122 1.00 85.94 833 GLN A O 1
ATOM 6708 N N . LEU A 1 834 ? 15.329 54.382 1.110 1.00 86.38 834 LEU A N 1
ATOM 6709 C CA . LEU A 1 834 ? 16.585 53.651 1.268 1.00 86.38 834 LEU A CA 1
ATOM 6710 C C . LEU A 1 834 ? 16.902 53.516 2.762 1.00 86.38 834 LEU A C 1
ATOM 6712 O O . LEU A 1 834 ? 17.048 54.527 3.445 1.00 86.38 834 LEU A O 1
ATOM 6716 N N . ALA A 1 835 ? 17.037 52.289 3.255 1.00 84.88 835 ALA A N 1
ATOM 6717 C CA . ALA A 1 835 ? 17.281 51.995 4.665 1.00 84.88 835 ALA A CA 1
ATOM 6718 C C . ALA A 1 835 ? 18.433 50.999 4.842 1.00 84.88 835 ALA A C 1
ATOM 6720 O O . ALA A 1 835 ? 18.541 50.040 4.077 1.00 84.88 835 ALA A O 1
ATOM 6721 N N . LEU A 1 836 ? 19.271 51.218 5.853 1.00 85.12 836 LEU A N 1
ATOM 6722 C CA . LEU A 1 836 ? 20.261 50.258 6.341 1.00 85.12 836 LEU A CA 1
ATOM 6723 C C . LEU A 1 836 ? 19.924 49.913 7.792 1.00 85.12 836 LEU A C 1
ATOM 6725 O O . LEU A 1 836 ? 20.001 50.795 8.645 1.00 85.12 836 LEU A O 1
ATOM 6729 N N . GLU A 1 837 ? 19.593 48.650 8.052 1.00 80.62 837 GLU A N 1
ATOM 6730 C CA . GLU A 1 837 ? 19.130 48.163 9.360 1.00 80.62 837 GLU A CA 1
ATOM 6731 C C . GLU A 1 837 ? 19.849 46.864 9.757 1.00 80.62 837 GLU A C 1
ATOM 6733 O O . GLU A 1 837 ? 20.160 46.021 8.904 1.00 80.62 837 GLU A O 1
ATOM 6738 N N . GLN A 1 838 ? 20.115 46.677 11.050 1.00 77.19 838 GLN A N 1
ATOM 6739 C CA . GLN A 1 838 ? 20.658 45.433 11.586 1.00 77.19 838 GLN A CA 1
ATOM 6740 C C . GLN A 1 838 ? 19.566 44.356 11.682 1.00 77.19 838 GLN A C 1
ATOM 6742 O O . GLN A 1 838 ? 18.512 44.560 12.280 1.00 77.19 838 GLN A O 1
ATOM 6747 N N . TYR A 1 839 ? 19.831 43.177 11.113 1.00 67.81 839 TYR A N 1
ATOM 6748 C CA . TYR A 1 839 ? 18.874 42.064 11.080 1.00 67.81 839 TYR A CA 1
ATOM 6749 C C . TYR A 1 839 ? 19.138 41.007 12.166 1.00 67.81 839 TYR A C 1
ATOM 6751 O O . TYR A 1 839 ? 18.200 40.455 12.737 1.00 67.81 839 TYR A O 1
ATOM 6759 N N . ASP A 1 840 ? 20.409 40.703 12.444 1.00 66.44 840 ASP A N 1
ATOM 6760 C CA . ASP A 1 840 ? 20.848 39.742 13.471 1.00 66.44 840 ASP A CA 1
ATOM 6761 C C . ASP A 1 840 ? 22.245 40.150 13.991 1.00 66.44 840 ASP A C 1
ATOM 6763 O O . ASP A 1 840 ? 22.806 41.153 13.535 1.00 66.44 840 ASP A O 1
ATOM 6767 N N . THR A 1 841 ? 22.836 39.396 14.924 1.00 64.56 841 THR A N 1
ATOM 6768 C CA . THR A 1 841 ? 24.137 39.731 15.541 1.00 64.56 841 THR A CA 1
ATOM 6769 C C . THR A 1 841 ? 25.252 39.970 14.524 1.00 64.56 841 THR A C 1
ATOM 6771 O O . THR A 1 841 ? 26.098 40.827 14.758 1.00 64.56 841 THR A O 1
ATOM 6774 N N . ASP A 1 842 ? 25.207 39.278 13.380 1.00 63.47 842 ASP A N 1
ATOM 6775 C CA . ASP A 1 842 ? 26.272 39.274 12.368 1.00 63.47 842 ASP A CA 1
ATOM 6776 C C . ASP A 1 842 ? 25.827 39.773 10.973 1.00 63.47 842 ASP A C 1
ATOM 6778 O O . ASP A 1 842 ? 26.621 39.753 10.028 1.00 63.47 842 ASP A O 1
ATOM 6782 N N . TYR A 1 843 ? 24.571 40.220 10.813 1.00 73.50 843 TYR A N 1
ATOM 6783 C CA . TYR A 1 843 ? 23.984 40.530 9.499 1.00 73.50 843 TYR A CA 1
ATOM 6784 C C . TYR A 1 843 ? 23.278 41.891 9.455 1.00 73.50 843 TYR A C 1
ATOM 6786 O O . TYR A 1 843 ? 22.463 42.206 10.323 1.00 73.50 843 TYR A O 1
ATOM 6794 N N . TYR A 1 844 ? 23.524 42.647 8.381 1.00 80.50 844 TYR A N 1
ATOM 6795 C CA . TYR A 1 844 ? 22.848 43.913 8.067 1.00 80.50 844 TYR A CA 1
ATOM 6796 C C . TYR A 1 844 ? 22.063 43.799 6.755 1.00 80.50 844 TYR A C 1
ATOM 6798 O O . TYR A 1 844 ? 22.459 43.078 5.836 1.00 80.50 844 TYR A O 1
ATOM 6806 N N . GLY A 1 845 ? 20.943 44.510 6.657 1.00 82.38 845 GLY A N 1
ATOM 6807 C CA . GLY A 1 845 ? 20.123 44.611 5.454 1.00 82.38 845 GLY A CA 1
ATOM 6808 C C . GLY A 1 845 ? 20.144 46.029 4.896 1.00 82.38 845 GLY A C 1
ATOM 6809 O O . GLY A 1 845 ? 19.797 46.969 5.602 1.00 82.38 845 GLY A O 1
ATOM 6810 N N . LEU A 1 846 ? 20.522 46.182 3.626 1.00 84.81 846 LEU A N 1
ATOM 6811 C CA . LEU A 1 846 ? 20.404 47.436 2.880 1.00 84.81 846 LEU A CA 1
ATOM 6812 C C . LEU A 1 846 ? 19.259 47.315 1.866 1.00 84.81 846 LEU A C 1
ATOM 6814 O O . LEU A 1 846 ? 19.272 46.450 0.988 1.00 84.81 846 LEU A O 1
ATOM 6818 N N . LEU A 1 847 ? 18.260 48.180 1.994 1.00 84.12 847 LEU A N 1
ATOM 6819 C CA . LEU A 1 847 ? 16.970 48.088 1.319 1.00 84.12 847 LEU A CA 1
ATOM 6820 C C . LEU A 1 847 ? 16.662 49.372 0.555 1.00 84.12 847 LEU A C 1
ATOM 6822 O O . LEU A 1 847 ? 16.606 50.431 1.164 1.00 84.12 847 LEU A O 1
ATOM 6826 N N . ARG A 1 848 ? 16.356 49.263 -0.744 1.00 86.44 848 ARG A N 1
ATOM 6827 C CA . ARG A 1 848 ? 15.723 50.324 -1.545 1.00 86.44 848 ARG A CA 1
ATOM 6828 C C . ARG A 1 848 ? 14.359 49.861 -2.060 1.00 86.44 848 ARG A C 1
ATOM 6830 O O . ARG A 1 848 ? 14.296 48.860 -2.774 1.00 86.44 848 ARG A O 1
ATOM 6837 N N . CYS A 1 849 ? 13.268 50.532 -1.693 1.00 81.44 849 CYS A N 1
ATOM 6838 C CA . CYS A 1 849 ? 11.906 50.129 -2.081 1.00 81.44 849 CYS A CA 1
ATOM 6839 C C . CYS A 1 849 ? 10.910 51.299 -2.134 1.00 81.44 849 CYS A C 1
ATOM 6841 O O . CYS A 1 849 ? 11.234 52.376 -1.647 1.00 81.44 849 CYS A O 1
ATOM 6843 N N . PRO A 1 850 ? 9.701 51.118 -2.699 1.00 80.50 850 PRO A N 1
ATOM 6844 C CA . PRO A 1 850 ? 8.658 52.143 -2.673 1.00 80.50 850 PRO A CA 1
ATOM 6845 C C . PRO A 1 850 ? 8.216 52.519 -1.250 1.00 80.50 850 PRO A C 1
ATOM 6847 O O . PRO A 1 850 ? 8.134 51.662 -0.364 1.00 80.50 850 PRO A O 1
ATOM 6850 N N . ILE A 1 851 ? 7.870 53.791 -1.046 1.00 76.12 851 ILE A N 1
ATOM 6851 C CA . ILE A 1 851 ? 7.341 54.310 0.224 1.00 76.12 851 ILE A CA 1
ATOM 6852 C C . ILE A 1 851 ? 6.031 53.580 0.580 1.00 76.12 851 ILE A C 1
ATOM 6854 O O . ILE A 1 851 ? 5.129 53.455 -0.249 1.00 76.12 851 ILE A O 1
ATOM 6858 N N . GLY A 1 852 ? 5.918 53.093 1.822 1.00 65.62 852 GLY A N 1
ATOM 6859 C CA . GLY A 1 852 ? 4.745 52.353 2.316 1.00 65.62 852 GLY A CA 1
ATOM 6860 C C . GLY A 1 852 ? 4.816 50.828 2.156 1.00 65.62 852 GLY A C 1
ATOM 6861 O O . GLY A 1 852 ? 3.836 50.134 2.440 1.00 65.62 852 GLY A O 1
ATOM 6862 N N . TRP A 1 853 ? 5.956 50.283 1.720 1.00 65.75 853 TRP A N 1
ATOM 6863 C CA . TRP A 1 853 ? 6.197 48.840 1.736 1.00 65.75 853 TRP A CA 1
ATOM 6864 C C . TRP A 1 853 ? 6.423 48.338 3.175 1.00 65.75 853 TRP A C 1
ATOM 6866 O O . TRP A 1 853 ? 7.310 48.814 3.875 1.00 65.75 853 TRP A O 1
ATOM 6876 N N . ASP A 1 854 ? 5.613 47.369 3.609 1.00 59.66 854 ASP A N 1
ATOM 6877 C CA . ASP A 1 854 ? 5.610 46.811 4.970 1.00 59.66 854 ASP A CA 1
ATOM 6878 C C . ASP A 1 854 ? 6.856 45.949 5.260 1.00 59.66 854 ASP A C 1
ATOM 6880 O O . ASP A 1 854 ? 7.117 44.967 4.556 1.00 59.66 854 ASP A O 1
ATOM 6884 N N . VAL A 1 855 ? 7.605 46.303 6.308 1.00 52.34 855 VAL A N 1
ATOM 6885 C CA . VAL A 1 855 ? 8.844 45.635 6.743 1.00 52.34 855 VAL A CA 1
ATOM 6886 C C . VAL A 1 855 ? 8.562 44.247 7.345 1.00 52.34 855 VAL A C 1
ATOM 6888 O O . VAL A 1 855 ? 9.369 43.336 7.164 1.00 52.34 855 VAL A O 1
ATOM 6891 N N . GLU A 1 856 ? 7.379 43.990 7.929 1.00 53.97 856 GLU A N 1
ATOM 6892 C CA . GLU A 1 856 ? 7.007 42.650 8.436 1.00 53.97 856 GLU A CA 1
ATOM 6893 C C . GLU A 1 856 ? 6.850 41.609 7.308 1.00 53.97 856 GLU A C 1
ATOM 6895 O O . GLU A 1 856 ? 6.973 40.397 7.530 1.00 53.97 856 GLU A O 1
ATOM 6900 N N . LYS A 1 857 ? 6.667 42.050 6.053 1.00 53.88 857 LYS A N 1
ATOM 6901 C CA . LYS A 1 857 ? 6.689 41.146 4.892 1.00 53.88 857 LYS A CA 1
ATOM 6902 C C . LYS A 1 857 ? 8.073 40.560 4.618 1.00 53.88 857 LYS A C 1
ATOM 6904 O O . LYS A 1 857 ? 8.119 39.525 3.951 1.00 53.88 857 LYS A O 1
ATOM 6909 N N . TRP A 1 858 ? 9.160 41.137 5.138 1.00 59.09 858 TRP A N 1
ATOM 6910 C CA . TRP A 1 858 ? 10.543 40.696 4.915 1.00 59.09 858 TRP A CA 1
ATOM 6911 C C . TRP A 1 858 ? 10.753 39.204 5.188 1.00 59.09 858 TRP A C 1
ATOM 6913 O O . TRP A 1 858 ? 11.142 38.439 4.302 1.00 59.09 858 TRP A O 1
ATOM 6923 N N . GLU A 1 859 ? 10.406 38.756 6.398 1.00 53.12 859 GLU A N 1
ATOM 6924 C CA . GLU A 1 859 ? 10.536 37.353 6.790 1.00 53.12 859 GLU A CA 1
ATOM 6925 C C . GLU A 1 859 ? 9.618 36.437 5.982 1.00 53.12 859 GLU A C 1
ATOM 6927 O O . GLU A 1 859 ? 9.967 35.284 5.716 1.00 53.12 859 GLU A O 1
ATOM 6932 N N . SER A 1 860 ? 8.424 36.920 5.630 1.00 54.88 860 SER A N 1
ATOM 6933 C CA . SER A 1 860 ? 7.439 36.138 4.885 1.00 54.88 860 SER A CA 1
ATOM 6934 C C . SER A 1 860 ? 7.879 35.921 3.438 1.00 54.88 860 SER A C 1
ATOM 6936 O O . SER A 1 860 ? 7.780 34.800 2.956 1.00 54.88 860 SER A O 1
ATOM 6938 N N . VAL A 1 861 ? 8.464 36.939 2.796 1.00 52.53 861 VAL A N 1
ATOM 6939 C CA . VAL A 1 861 ? 8.990 36.896 1.425 1.00 52.53 861 VAL A CA 1
ATOM 6940 C C . VAL A 1 861 ? 10.284 36.084 1.375 1.00 52.53 861 VAL A C 1
ATOM 6942 O O . VAL A 1 861 ? 10.462 35.278 0.465 1.00 52.53 861 VAL A O 1
ATOM 6945 N N . TRP A 1 862 ? 11.149 36.191 2.390 1.00 52.00 862 TRP A N 1
ATOM 6946 C CA . TRP A 1 862 ? 12.314 35.314 2.557 1.00 52.00 862 TRP A CA 1
ATOM 6947 C C . TRP A 1 862 ? 11.908 33.846 2.754 1.00 52.00 862 TRP A C 1
ATOM 6949 O O . TRP A 1 862 ? 12.411 32.950 2.069 1.00 52.00 862 TRP A O 1
ATOM 6959 N N . LYS A 1 863 ? 10.944 33.577 3.648 1.00 51.34 863 LYS A N 1
ATOM 6960 C CA . LYS A 1 863 ? 10.374 32.235 3.848 1.00 51.34 863 LYS A CA 1
ATOM 6961 C C . LYS A 1 863 ? 9.651 31.752 2.595 1.00 51.34 863 LYS A C 1
ATOM 6963 O O . LYS A 1 863 ? 9.765 30.573 2.287 1.00 51.34 863 LYS A O 1
ATOM 6968 N N . GLU A 1 864 ? 8.968 32.607 1.840 1.00 47.88 864 GLU A N 1
ATOM 6969 C CA . GLU A 1 864 ? 8.368 32.257 0.552 1.00 47.88 864 GLU A CA 1
ATOM 6970 C C . GLU A 1 864 ? 9.427 31.979 -0.517 1.00 47.88 864 GLU A C 1
ATOM 6972 O O . GLU A 1 864 ? 9.280 31.013 -1.241 1.00 47.88 864 GLU A O 1
ATOM 6977 N N . LEU A 1 865 ? 10.549 32.689 -0.595 1.00 49.03 865 LEU A N 1
ATOM 6978 C CA . LEU A 1 865 ? 11.608 32.394 -1.575 1.00 49.03 865 LEU A CA 1
ATOM 6979 C C . LEU A 1 865 ? 12.449 31.159 -1.201 1.00 49.03 865 LEU A C 1
ATOM 6981 O O . LEU A 1 865 ? 12.908 30.421 -2.083 1.00 49.03 865 LEU A O 1
ATOM 6985 N N . GLY A 1 866 ? 12.615 30.899 0.101 1.00 45.34 866 GLY A N 1
ATOM 6986 C CA . GLY A 1 866 ? 13.253 29.696 0.641 1.00 45.34 866 GLY A CA 1
ATOM 6987 C C . GLY A 1 866 ? 12.348 28.451 0.636 1.00 45.34 866 GLY A C 1
ATOM 6988 O O . GLY A 1 866 ? 12.840 27.328 0.456 1.00 45.34 866 GLY A O 1
ATOM 6989 N N . ALA A 1 867 ? 11.028 28.619 0.803 1.00 37.81 867 ALA A N 1
ATOM 6990 C CA . ALA A 1 867 ? 10.042 27.533 0.893 1.00 37.81 867 ALA A CA 1
ATOM 6991 C C . ALA A 1 867 ? 9.218 27.323 -0.390 1.00 37.81 867 ALA A C 1
ATOM 6993 O O . ALA A 1 867 ? 8.953 26.171 -0.747 1.00 37.81 867 ALA A O 1
ATOM 6994 N N . ALA A 1 868 ? 8.858 28.377 -1.124 1.00 41.91 868 ALA A N 1
ATOM 6995 C CA . ALA A 1 868 ? 8.347 28.295 -2.489 1.00 41.91 868 ALA A CA 1
ATOM 6996 C C . ALA A 1 868 ? 9.547 28.181 -3.432 1.00 41.91 868 ALA A C 1
ATOM 6998 O O . ALA A 1 868 ? 10.063 29.141 -3.993 1.00 41.91 868 ALA A O 1
ATOM 6999 N N . ARG A 1 869 ? 10.028 26.949 -3.588 1.00 47.62 869 ARG A N 1
ATOM 7000 C CA . ARG A 1 869 ? 10.950 26.597 -4.665 1.00 47.62 869 ARG A CA 1
ATOM 7001 C C . ARG A 1 869 ? 10.134 26.575 -5.966 1.00 47.62 869 ARG A C 1
ATOM 7003 O O . ARG A 1 869 ? 9.413 25.592 -6.160 1.00 47.62 869 ARG A O 1
ATOM 7010 N N . PRO A 1 870 ? 10.202 27.584 -6.863 1.00 50.38 870 PRO A N 1
ATOM 7011 C CA . PRO A 1 870 ? 9.745 27.378 -8.231 1.00 50.38 870 PRO A CA 1
ATOM 7012 C C . PRO A 1 870 ? 10.504 26.189 -8.830 1.00 50.38 870 PRO A C 1
ATOM 7014 O O . PRO A 1 870 ? 11.533 25.752 -8.303 1.00 50.38 870 PRO A O 1
ATOM 7017 N N . LYS A 1 871 ? 9.984 25.620 -9.915 1.00 53.41 871 LYS A N 1
ATOM 7018 C CA . LYS A 1 871 ? 10.643 24.507 -10.596 1.00 53.41 871 LYS A CA 1
ATOM 7019 C C . LYS A 1 871 ? 12.027 24.983 -11.084 1.00 53.41 871 LYS A C 1
ATOM 7021 O O . LYS A 1 871 ? 12.101 25.778 -12.015 1.00 53.41 871 LYS A O 1
ATOM 7026 N N . ARG A 1 872 ? 13.107 24.550 -10.416 1.00 57.25 872 ARG A N 1
ATOM 7027 C CA . ARG A 1 872 ? 14.484 25.033 -10.640 1.00 57.25 872 ARG A CA 1
ATOM 7028 C C . ARG A 1 872 ? 15.367 23.978 -11.294 1.00 57.25 872 ARG A C 1
ATOM 7030 O O . ARG A 1 872 ? 15.373 22.826 -10.861 1.00 57.25 872 ARG A O 1
ATOM 7037 N N . ILE A 1 873 ? 16.166 24.400 -12.266 1.00 57.78 873 ILE A N 1
ATOM 7038 C CA . ILE A 1 873 ? 17.275 23.620 -12.830 1.00 57.78 873 ILE A CA 1
ATOM 7039 C C . ILE A 1 873 ? 18.551 24.167 -12.214 1.00 57.78 873 ILE A C 1
ATOM 7041 O O . ILE A 1 873 ? 18.711 25.379 -12.185 1.00 57.78 873 ILE A O 1
ATOM 7045 N N . ASN A 1 874 ? 19.424 23.301 -11.698 1.00 59.94 874 ASN A N 1
ATOM 7046 C CA . ASN A 1 874 ? 20.699 23.740 -11.138 1.00 59.94 874 ASN A CA 1
ATOM 7047 C C . ASN A 1 874 ? 21.818 23.286 -12.072 1.00 59.94 874 ASN A C 1
ATOM 7049 O O . ASN A 1 874 ? 21.932 22.098 -12.354 1.00 59.94 874 ASN A O 1
ATOM 7053 N N . ILE A 1 875 ? 22.636 24.210 -12.542 1.00 65.06 875 ILE A N 1
ATOM 7054 C CA . ILE A 1 875 ? 23.833 23.912 -13.325 1.00 65.06 875 ILE A CA 1
ATOM 7055 C C . ILE A 1 875 ? 25.014 24.166 -12.396 1.00 65.06 875 ILE A C 1
ATOM 7057 O O . ILE A 1 875 ? 25.084 25.225 -11.782 1.00 65.06 875 ILE A O 1
ATOM 7061 N N . TRP A 1 876 ? 25.864 23.157 -12.216 1.00 62.31 876 TRP A N 1
ATOM 7062 C CA . TRP A 1 876 ? 27.007 23.200 -11.305 1.00 62.31 876 TRP A CA 1
ATOM 7063 C C . TRP A 1 876 ? 28.260 23.041 -12.144 1.00 62.31 876 TRP A C 1
ATOM 7065 O O . TRP A 1 876 ? 28.387 22.034 -12.827 1.00 62.31 876 TRP A O 1
ATOM 7075 N N . ILE A 1 877 ? 29.162 24.010 -12.104 1.00 67.19 877 ILE A N 1
ATOM 7076 C CA . ILE A 1 877 ? 30.395 23.983 -12.884 1.00 67.19 877 ILE A CA 1
ATOM 7077 C C . ILE A 1 877 ? 31.578 24.103 -11.924 1.00 67.19 877 ILE A C 1
ATOM 7079 O O . ILE A 1 877 ? 31.578 24.951 -11.025 1.00 67.19 877 ILE A O 1
ATOM 7083 N N . ARG A 1 878 ? 32.542 23.190 -12.077 1.00 66.25 878 ARG A N 1
ATOM 7084 C CA . ARG A 1 878 ? 33.742 23.050 -11.244 1.00 66.25 878 ARG A CA 1
ATOM 7085 C C . ARG A 1 878 ? 34.969 22.776 -12.116 1.00 66.25 878 ARG A C 1
ATOM 7087 O O . ARG A 1 878 ? 34.820 22.212 -13.201 1.00 66.25 878 ARG A O 1
ATOM 7094 N N . ASP A 1 879 ? 36.154 23.129 -11.623 1.00 62.38 879 ASP A N 1
ATOM 7095 C CA . ASP A 1 879 ? 37.428 22.768 -12.260 1.00 62.38 879 ASP A CA 1
ATOM 7096 C C . ASP A 1 879 ? 37.536 21.239 -12.458 1.00 62.38 879 ASP A C 1
ATOM 7098 O O . ASP A 1 879 ? 37.155 20.461 -11.579 1.00 62.38 879 ASP A O 1
ATOM 7102 N N . GLY A 1 880 ? 38.008 20.804 -13.634 1.00 56.00 880 GLY A N 1
ATOM 7103 C CA . GLY A 1 880 ? 38.067 19.386 -14.035 1.00 56.00 880 GLY A CA 1
ATOM 7104 C C . GLY A 1 880 ? 36.751 18.794 -14.569 1.00 56.00 880 GLY A C 1
ATOM 7105 O O . GLY A 1 880 ? 36.670 17.592 -14.812 1.00 56.00 880 GLY A O 1
ATOM 7106 N N . GLY A 1 881 ? 35.713 19.619 -14.746 1.00 56.88 881 GLY A N 1
ATOM 7107 C CA . GLY A 1 881 ? 34.401 19.224 -15.272 1.00 56.88 881 GLY A CA 1
ATOM 7108 C C . GLY A 1 881 ? 34.223 19.369 -16.789 1.00 56.88 881 GLY A C 1
ATOM 7109 O O . GLY A 1 881 ? 33.082 19.415 -17.241 1.00 56.88 881 GLY A O 1
ATOM 7110 N N . PHE A 1 882 ? 35.297 19.480 -17.571 1.00 59.03 882 PHE A N 1
ATOM 7111 C CA . PHE A 1 882 ? 35.248 19.647 -19.029 1.00 59.03 882 PHE A CA 1
ATOM 7112 C C . PHE A 1 882 ? 36.186 18.663 -19.719 1.00 59.03 882 PHE A C 1
ATOM 7114 O O . PHE A 1 882 ? 37.217 18.286 -19.163 1.00 59.03 882 PHE A O 1
ATOM 7121 N N . ASP A 1 883 ? 35.823 18.259 -20.931 1.00 57.78 883 ASP A N 1
ATOM 7122 C CA . ASP A 1 883 ? 36.742 17.579 -21.840 1.00 57.78 883 ASP A CA 1
ATOM 7123 C C . ASP A 1 883 ? 37.813 18.574 -22.332 1.00 57.78 883 ASP A C 1
ATOM 7125 O O . ASP A 1 883 ? 37.478 19.618 -22.893 1.00 57.78 883 ASP A O 1
ATOM 7129 N N . GLU A 1 884 ? 39.099 18.278 -22.119 1.00 61.38 884 GLU A N 1
ATOM 7130 C CA . GLU A 1 884 ? 40.205 19.150 -22.554 1.00 61.38 884 GLU A CA 1
ATOM 7131 C C . GLU A 1 884 ? 40.194 19.344 -24.081 1.00 61.38 884 GLU A C 1
ATOM 7133 O O . GLU A 1 884 ? 40.425 20.454 -24.558 1.00 61.38 884 GLU A O 1
ATOM 7138 N N . GLY A 1 885 ? 39.786 18.327 -24.857 1.00 61.09 885 GLY A N 1
ATOM 7139 C CA . GLY A 1 885 ? 39.670 18.447 -26.317 1.00 61.09 885 GLY A CA 1
ATOM 7140 C C . GLY A 1 885 ? 38.596 19.448 -26.769 1.00 61.09 885 GLY A C 1
ATOM 7141 O O . GLY A 1 885 ? 38.690 20.024 -27.854 1.00 61.09 885 GLY A O 1
ATOM 7142 N N . LEU A 1 886 ? 37.592 19.697 -25.923 1.00 64.06 886 LEU A N 1
ATOM 7143 C CA . LEU A 1 886 ? 36.534 20.682 -26.150 1.00 64.06 886 LEU A CA 1
ATOM 7144 C C . LEU A 1 886 ? 37.012 22.111 -25.835 1.00 64.06 886 LEU A C 1
ATOM 7146 O O . LEU A 1 886 ? 36.654 23.049 -26.549 1.00 64.06 886 LEU A O 1
ATOM 7150 N N . LEU A 1 887 ? 37.831 22.274 -24.790 1.00 62.16 887 LEU A N 1
ATOM 7151 C CA . LEU A 1 887 ? 38.445 23.557 -24.426 1.00 62.16 887 LEU A CA 1
ATOM 7152 C C . LEU A 1 887 ? 39.498 23.987 -25.464 1.00 62.16 887 LEU A C 1
ATOM 7154 O O . LEU A 1 887 ? 39.565 25.162 -25.832 1.00 62.16 887 LEU A O 1
ATOM 7158 N N . ASP A 1 888 ? 40.250 23.032 -26.014 1.00 60.81 888 ASP A N 1
ATOM 7159 C CA . ASP A 1 888 ? 41.258 23.280 -27.052 1.00 60.81 888 ASP A CA 1
ATOM 7160 C C . ASP A 1 888 ? 40.629 23.668 -28.405 1.00 60.81 888 ASP A C 1
ATOM 7162 O O . ASP A 1 888 ? 41.144 24.532 -29.122 1.00 60.81 888 ASP A O 1
ATOM 7166 N N . ALA A 1 889 ? 39.465 23.100 -28.741 1.00 55.72 889 ALA A N 1
ATOM 7167 C CA . ALA A 1 889 ? 38.708 23.447 -29.948 1.00 55.72 889 ALA A CA 1
ATOM 7168 C C . ALA A 1 889 ? 38.073 24.854 -29.899 1.00 55.72 889 ALA A C 1
ATOM 7170 O O . ALA A 1 889 ? 37.765 25.424 -30.946 1.00 55.72 889 ALA A O 1
ATOM 7171 N N . ALA A 1 890 ? 37.877 25.417 -28.702 1.00 48.78 890 ALA A N 1
ATOM 7172 C CA . ALA A 1 890 ? 37.295 26.744 -28.495 1.00 48.78 890 ALA A CA 1
ATOM 7173 C C . ALA A 1 890 ? 38.337 27.881 -28.441 1.00 48.78 890 ALA A C 1
ATOM 7175 O O . ALA A 1 890 ? 37.957 29.052 -28.397 1.00 48.78 890 ALA A O 1
ATOM 7176 N N . SER A 1 891 ? 39.635 27.557 -28.467 1.00 43.66 891 SER A N 1
ATOM 7177 C CA . SER A 1 891 ? 40.715 28.548 -28.428 1.00 43.66 891 SER A CA 1
ATOM 7178 C C . SER A 1 891 ? 40.760 29.390 -29.718 1.00 43.66 891 SER A C 1
ATOM 7180 O O . SER A 1 891 ? 40.678 28.828 -30.817 1.00 43.66 891 SER A O 1
ATOM 7182 N N . PRO A 1 892 ? 40.920 30.727 -29.634 1.00 40.88 892 PRO A N 1
ATOM 7183 C CA . PRO A 1 892 ? 40.906 31.617 -30.793 1.00 40.88 892 PRO A CA 1
ATOM 7184 C C . PRO A 1 892 ? 42.186 31.429 -31.621 1.00 40.88 892 PRO A C 1
ATOM 7186 O O . PRO A 1 892 ? 43.184 32.120 -31.443 1.00 40.88 892 PRO A O 1
ATOM 7189 N N . GLY A 1 893 ? 42.167 30.448 -32.521 1.00 44.84 893 GLY A N 1
ATOM 7190 C CA . GLY A 1 893 ? 43.296 30.130 -33.395 1.00 44.84 893 GLY A CA 1
ATOM 7191 C C . GLY A 1 893 ? 43.151 28.847 -34.212 1.00 44.84 893 GLY A C 1
ATOM 7192 O O . GLY A 1 893 ? 43.859 28.689 -35.204 1.00 44.84 893 GLY A O 1
ATOM 7193 N N . SER A 1 894 ? 42.231 27.944 -33.863 1.00 37.66 894 SER A N 1
ATOM 7194 C CA . SER A 1 894 ? 41.982 26.735 -34.652 1.00 37.66 894 SER A CA 1
ATOM 7195 C C . SER A 1 894 ? 40.810 26.941 -35.620 1.00 37.66 894 SER A C 1
ATOM 7197 O O . SER A 1 894 ? 39.800 27.574 -35.320 1.00 37.66 894 SER A O 1
ATOM 7199 N N . SER A 1 895 ? 40.970 26.438 -36.840 1.00 36.41 895 SER A N 1
ATOM 7200 C CA . SER A 1 895 ? 40.118 26.611 -38.023 1.00 36.41 895 SER A CA 1
ATOM 7201 C C . SER A 1 895 ? 38.731 25.936 -37.935 1.00 36.41 895 SER A C 1
ATOM 7203 O O . SER A 1 895 ? 38.267 25.339 -38.904 1.00 36.41 895 SER A O 1
ATOM 7205 N N . GLY A 1 896 ? 38.072 25.988 -36.774 1.00 36.44 896 GLY A N 1
ATOM 7206 C CA . GLY A 1 896 ? 36.841 25.253 -36.457 1.00 36.44 896 GLY A CA 1
ATOM 7207 C C . GLY A 1 896 ? 35.526 26.024 -36.638 1.00 36.44 896 GLY A C 1
ATOM 7208 O O . GLY A 1 896 ? 34.458 25.414 -36.633 1.00 36.44 896 GLY A O 1
ATOM 7209 N N . GLN A 1 897 ? 35.552 27.345 -36.857 1.00 30.33 897 GLN A N 1
ATOM 7210 C CA . GLN A 1 897 ? 34.318 28.145 -36.969 1.00 30.33 897 GLN A CA 1
ATOM 7211 C C . GLN A 1 897 ? 33.475 27.872 -38.235 1.00 30.33 897 GLN A C 1
ATOM 7213 O O . GLN A 1 897 ? 32.338 28.333 -38.312 1.00 30.33 897 GLN A O 1
ATOM 7218 N N . GLN A 1 898 ? 33.961 27.090 -39.209 1.00 34.88 898 GLN A N 1
ATOM 7219 C CA . GLN A 1 898 ? 33.195 26.771 -40.426 1.00 34.88 898 GLN A CA 1
ATOM 7220 C C . GLN A 1 898 ? 32.238 25.571 -40.304 1.00 34.88 898 GLN A C 1
ATOM 7222 O O . GLN A 1 898 ? 31.346 25.442 -41.141 1.00 34.88 898 GLN A O 1
ATOM 7227 N N . GLN A 1 899 ? 32.344 24.713 -39.281 1.00 33.47 899 GLN A N 1
ATOM 7228 C CA . GLN A 1 899 ? 31.497 23.506 -39.205 1.00 33.47 899 GLN A CA 1
ATOM 7229 C C . GLN A 1 899 ? 30.170 23.695 -38.449 1.00 33.47 899 GLN A C 1
ATOM 7231 O O . GLN A 1 899 ? 29.208 22.982 -38.727 1.00 33.47 899 GLN A O 1
ATOM 7236 N N . LEU A 1 900 ? 30.050 24.695 -37.570 1.00 33.62 900 LEU A N 1
ATOM 7237 C CA . LEU A 1 900 ? 28.830 24.920 -36.774 1.00 33.62 900 LEU A CA 1
ATOM 7238 C C . LEU A 1 900 ? 27.709 25.683 -37.507 1.00 33.62 900 LEU A C 1
ATOM 7240 O O . LEU A 1 900 ? 26.581 25.722 -37.019 1.00 33.62 900 LEU A O 1
ATOM 7244 N N . GLN A 1 901 ? 27.971 26.248 -38.692 1.00 34.53 901 GLN A N 1
ATOM 7245 C CA . GLN A 1 901 ? 26.931 26.866 -39.531 1.00 34.53 901 GLN A CA 1
ATOM 7246 C C . GLN A 1 901 ? 26.300 25.910 -40.556 1.00 34.53 901 GLN A C 1
ATOM 7248 O O . GLN A 1 901 ? 25.252 26.239 -41.101 1.00 34.53 901 GLN A O 1
ATOM 7253 N N . GLN A 1 902 ? 26.872 24.723 -40.796 1.00 34.31 902 GLN A N 1
ATOM 7254 C CA . GLN A 1 902 ? 26.336 23.762 -41.776 1.00 34.31 902 GLN A CA 1
ATOM 7255 C C . GLN A 1 902 ? 25.365 22.718 -41.189 1.00 34.31 902 GLN A C 1
ATOM 7257 O O . GLN A 1 902 ? 24.806 21.930 -41.946 1.00 34.31 902 GLN A O 1
ATOM 7262 N N . GLN A 1 903 ? 25.120 22.721 -39.873 1.00 36.44 903 GLN A N 1
ATOM 7263 C CA . GLN A 1 903 ? 24.170 21.813 -39.202 1.00 36.44 903 GLN A CA 1
ATOM 7264 C C . GLN A 1 903 ? 23.051 22.540 -38.424 1.00 36.44 903 GLN A C 1
ATOM 7266 O O . GLN A 1 903 ? 22.536 22.006 -37.442 1.00 36.44 903 GLN A O 1
ATOM 7271 N N . LYS A 1 904 ? 22.667 23.752 -38.846 1.00 30.69 904 LYS A N 1
ATOM 7272 C CA . LYS A 1 904 ? 21.429 24.404 -38.382 1.00 30.69 904 LYS A CA 1
ATOM 7273 C C . LYS A 1 904 ? 20.241 24.052 -39.264 1.00 30.69 904 LYS A C 1
ATOM 7275 O O . LYS A 1 904 ? 20.406 24.123 -40.502 1.00 30.69 904 LYS A O 1
#

Foldseek 3Di:
DPPVVVVVVVVVVPDDDDDDDDDDDDDDDDDDDDDDDDDDDDDDDPPVFDKDWWDWAADLVGAIWTDDPQWIWDDDDDQKTATPPPPFGKIWGFDDDDPVTTITGIDPGDGPDDRHVLLVLLRVLLVVLLVVCVVPVLDDLVVSLVVSVVVDDPSNNVSNPDSVVSLVSSVVSSCVRQHFWDCPQQQPTDRDPSLQDDPNWGQFLDWCCVVDPPDSFIKTKGFTLLLLCQVQVQQQEKEWEWDQQLAAPQARTWIWIWGQFLNATFTSMIMGGNDLALVNLLVVLLSSCVSRPPHDHQEYEYALRPSNVVSCCVSPVNHQAAYFLLNVLVVLVVVCVVLVVLQLCPDPDPLVVLSVLLSLLLSLLLQFDLVCSLLSLLVSLLSHDQSCLQSSVLCQQAEPADFPQLVVCPSCSSPDDPPDDDPSPVQPDDDDDDDDDDDDDDDDDDDDDDDDDDDDDDDDDDDDDDDDDDPPPDPDDPSNGDRPGDHNHYSSHHRCNVCLLVVHRNHPVSVVVVVVVLCVQAGRNHRVSSSSSSSSVSNVVSSVSSVCSNVDNPDDDPVSVVLSVQLNVLSVPDDDPDSVVRSVSSSVSVVSNPPPSCCVVVVVSCPVNPPPDDADEAAVVNLCVNPVVDQLLRSLVVCLVCVVVCQPHAYEHLADDPSNLVNLQNNLVSCLPAAAEEEEAEEQDLLVLLCCVPRPLVSCLQRHAYYEYEPNSLFSNCQVPVCSLVSRLNHAEYEYPAAQAAALDDDDPDDRDGSNPSVVVNQPDQHPVNDEHEYEHEHDDALVVVVVRVVSVLVCVQPDQEAGWYKYKYFYDPNCQPSDDWDKDARPNHQKIWTWADDDNGIIMTTIHHPPDDPVCVVVVVCCCVVVDRRYHYYYHYPPRYDVVSSVLPDPPDPNPPPVVVPD

Sequence (904 aa):
MDRKKIEILQKSRKRKFLDNNDNENEANSEHREQNDENNDCDDEIEEEQAIVNFELGKTQKGGICLWSEGFRFTHKQNDLWRCNVRDCLARVTITDKSDNGMAGYFGQKVHNHLPEPQKQRAEIRRQKILECVKAEPRIKPTRLLAEVRRSTADETYVAMGSDNALSCMMRRQKRKILGNVDCTDPLAFVIPDKLRLKNGEDIVLYDSRTVRIGEKDVVLVFGSERTLDILSKNNATWHLDGTFKAAPSIWEQCFVVGASVNHRMCIGVWGLLPGKHRRYYEEVLNFLRSRILPVAPRKVICDFEKAEMNAVSAVFPTTNILCCMFHYGQNLFRKMKGLKLVQMYGEQSLSGEAVRHSFRNVLSLPLLPPTYVRRAFSVIVGTAPMEMEQFLLYFARTYIGMTQQQLLDGDNAFGVRPGGLSPFSSFAGTSFSSVESDHAYSRQPLQFGIDSPAPSTLSWPSTVEQNSPLVQYSLTRPWEEPVVRRALFPIPYWNVHSHAASALARTNNGLEATHLHFSKGLCHHPALSDFIYEVSRSIDKQVDAARSARNFVHKRHKRYVLQDAVIMRILADATYNNDTEIPRRAVTFLLAAGGSILWSLFDHVKKRLLSPKKEIFISADCWLLVFDFLSPYQLGLEIALISHRFDKNRCRTNYIDQNVLIFLSHFHPFFAAAYTVYMDIISEDIRILEFLLLNIWPMFRDSICWISLNAITFRRMCQLAPTMLTDCPALRYVESDDAIFPEFLLPDDNANATDGETVAKWLFTPRPDGAPKWLKCLVNLSVDQWSTIMEQLRTAFSNASSLVTFFIFLTLSPSLIGSVVEFFLINEVTGEQLALEQYDTDYYGLLRCPIGWDVEKWESVWKELGAARPKRINIWIRDGGFDEGLLDAASPGSSGQQQLQQQK

pLDDT: mean 70.42, std 20.84, range [21.17, 97.31]